Protein 5CY4 (pdb70)

Structure (mmCIF, N/CA/C/O backbone):
data_5CY4
#
_entry.id   5CY4
#
_cell.length_a   92.710
_cell.length_b   102.880
_cell.length_c   184.870
_cell.angle_alpha   90.00
_cell.angle_beta   90.00
_cell.angle_gamma   90.00
#
_symmetry.space_group_name_H-M   'P 21 21 21'
#
loop_
_entity.id
_entity.type
_entity.pdbx_description
1 polymer Oligoribonuclease
2 non-polymer 'CALCIUM ION'
3 non-polymer 1,2-ETHANEDIOL
4 water water
#
loop_
_atom_site.group_PDB
_atom_site.id
_atom_site.type_symbol
_atom_site.label_atom_id
_atom_site.label_alt_id
_atom_site.label_comp_id
_atom_site.label_asym_id
_atom_site.label_entity_id
_atom_site.label_seq_id
_atom_site.pdbx_PDB_ins_code
_atom_site.Cartn_x
_atom_site.Cartn_y
_atom_site.Cartn_z
_atom_site.occupancy
_atom_site.B_iso_or_equiv
_atom_site.auth_seq_id
_atom_site.auth_comp_id
_atom_site.auth_asym_id
_atom_site.auth_atom_id
_atom_site.pdbx_PDB_model_num
ATOM 1 N N . HIS A 1 8 ? 26.153 11.335 -23.774 1.00 95.00 0 HIS A N 1
ATOM 2 C CA . HIS A 1 8 ? 26.209 9.954 -24.241 1.00 96.25 0 HIS A CA 1
ATOM 3 C C . HIS A 1 8 ? 27.247 9.788 -25.347 1.00 100.30 0 HIS A C 1
ATOM 4 O O . HIS A 1 8 ? 27.535 10.731 -26.087 1.00 105.57 0 HIS A O 1
ATOM 6 N N . MET A 1 9 ? 27.806 8.586 -25.452 1.00 98.06 1 MET A N 1
ATOM 7 C CA . MET A 1 9 ? 28.806 8.287 -26.472 1.00 94.29 1 MET A CA 1
ATOM 8 C C . MET A 1 9 ? 28.142 8.056 -27.825 1.00 89.24 1 MET A C 1
ATOM 9 O O . MET A 1 9 ? 26.931 7.840 -27.900 1.00 88.41 1 MET A O 1
ATOM 11 N N . SER A 1 10 ? 28.934 8.105 -28.892 1.00 84.93 2 SER A N 1
ATOM 12 C CA . SER A 1 10 ? 28.403 7.865 -30.230 1.00 77.30 2 SER A CA 1
ATOM 13 C C . SER A 1 10 ? 28.145 6.374 -30.419 1.00 70.31 2 SER A C 1
ATOM 14 O O . SER A 1 10 ? 28.794 5.542 -29.785 1.00 79.14 2 SER A O 1
ATOM 17 N N . SER A 1 11 ? 27.199 6.034 -31.286 1.00 55.94 3 SER A N 1
ATOM 18 C CA . SER A 1 11 ? 26.814 4.638 -31.448 1.00 51.38 3 SER A CA 1
ATOM 19 C C . SER A 1 11 ? 27.830 3.872 -32.291 1.00 46.97 3 SER A C 1
ATOM 20 O O . SER A 1 11 ? 28.471 4.439 -33.180 1.00 40.54 3 SER A O 1
ATOM 23 N N . THR A 1 12 ? 27.974 2.584 -31.980 1.00 42.70 4 THR A N 1
ATOM 24 C CA . THR A 1 12 ? 28.834 1.663 -32.717 1.00 42.94 4 THR A CA 1
ATOM 25 C C . THR A 1 12 ? 28.048 0.425 -33.134 1.00 40.56 4 THR A C 1
ATOM 26 O O . THR A 1 12 ? 26.853 0.310 -32.848 1.00 37.60 4 THR A O 1
ATOM 30 N N . LEU A 1 13 ? 28.742 -0.513 -33.775 1.00 37.38 5 LEU A N 1
ATOM 31 C CA . LEU A 1 13 ? 28.155 -1.787 -34.179 1.00 35.48 5 LEU A CA 1
ATOM 32 C C . LEU A 1 13 ? 27.674 -2.618 -32.982 1.00 36.30 5 LEU A C 1
ATOM 33 O O . LEU A 1 13 ? 26.908 -3.565 -33.152 1.00 39.04 5 LEU A O 1
ATOM 38 N N . ASN A 1 14 ? 28.126 -2.262 -31.781 1.00 38.95 6 ASN A N 1
ATOM 39 C CA . ASN A 1 14 ? 27.795 -3.007 -30.566 1.00 41.99 6 ASN A CA 1
ATOM 40 C C . ASN A 1 14 ? 26.789 -2.271 -29.677 1.00 41.85 6 ASN A C 1
ATOM 41 O O . ASN A 1 14 ? 26.348 -2.808 -28.663 1.00 44.67 6 ASN A O 1
ATOM 46 N N . THR A 1 15 ? 26.441 -1.043 -30.047 1.00 37.08 7 THR A N 1
ATOM 47 C CA . THR A 1 15 ? 25.511 -0.244 -29.250 1.00 38.82 7 THR A CA 1
ATOM 48 C C . THR A 1 15 ? 24.337 0.280 -30.075 1.00 39.62 7 THR A C 1
ATOM 49 O O . THR A 1 15 ? 23.933 1.433 -29.927 1.00 46.26 7 THR A O 1
ATOM 53 N N . ARG A 1 16 ? 23.791 -0.562 -30.943 1.00 34.61 8 ARG A N 1
ATOM 54 C CA . ARG A 1 16 ? 22.646 -0.167 -31.752 1.00 32.45 8 ARG A CA 1
ATOM 55 C C . ARG A 1 16 ? 21.491 -1.149 -31.596 1.00 33.32 8 ARG A C 1
ATOM 56 O O . ARG A 1 16 ? 21.659 -2.246 -31.059 1.00 34.27 8 ARG A O 1
ATOM 64 N N . LEU A 1 17 ? 20.319 -0.744 -32.074 1.00 31.40 9 LEU A N 1
ATOM 65 C CA . LEU A 1 17 ? 19.107 -1.538 -31.926 1.00 31.89 9 LEU A CA 1
ATOM 66 C C . LEU A 1 17 ? 18.506 -1.877 -33.283 1.00 31.47 9 LEU A C 1
ATOM 67 O O . LEU A 1 17 ? 18.395 -1.007 -34.152 1.00 31.15 9 LEU A O 1
ATOM 72 N N . ILE A 1 18 ? 18.124 -3.141 -33.457 1.00 26.46 10 ILE A N 1
ATOM 73 C CA . ILE A 1 18 ? 17.443 -3.587 -34.669 1.00 26.66 10 ILE A CA 1
ATOM 74 C C . ILE A 1 18 ? 15.942 -3.656 -34.423 1.00 27.01 10 ILE A C 1
ATOM 75 O O . ILE A 1 18 ? 15.466 -4.458 -33.615 1.00 24.77 10 ILE A O 1
ATOM 80 N N . TRP A 1 19 ? 15.202 -2.809 -35.123 1.00 24.63 11 TRP A N 1
ATOM 81 C CA . TRP A 1 19 ? 13.751 -2.835 -35.063 1.00 24.19 11 TRP A CA 1
ATOM 82 C C . TRP A 1 19 ? 13.228 -3.613 -36.262 1.00 24.52 11 TRP A C 1
ATOM 83 O O . TRP A 1 19 ? 13.711 -3.440 -37.382 1.00 24.88 11 TRP A O 1
ATOM 94 N N . ILE A 1 20 ? 12.263 -4.493 -36.025 1.00 24.25 12 ILE A N 1
ATOM 95 C CA . ILE A 1 20 ? 11.747 -5.336 -37.095 1.00 23.06 12 ILE A CA 1
ATOM 96 C C . ILE A 1 20 ? 10.237 -5.492 -36.976 1.00 26.49 12 ILE A C 1
ATOM 97 O O . ILE A 1 20 ? 9.683 -5.486 -35.874 1.00 24.04 12 ILE A O 1
ATOM 102 N N . ASP A 1 21 ? 9.573 -5.600 -38.121 1.00 25.81 13 ASP A N 1
ATOM 103 C CA . ASP A 1 21 ? 8.176 -6.008 -38.151 1.00 30.20 13 ASP A CA 1
ATOM 104 C C . ASP A 1 21 ? 7.875 -6.912 -39.342 1.00 28.13 13 ASP A C 1
ATOM 105 O O . ASP A 1 21 ? 8.424 -6.724 -40.428 1.00 24.50 13 ASP A O 1
ATOM 110 N N . LEU A 1 22 ? 6.993 -7.886 -39.126 1.00 25.54 14 LEU A N 1
ATOM 111 C CA . LEU A 1 22 ? 6.527 -8.757 -40.198 1.00 27.55 14 LEU A CA 1
ATOM 112 C C . LEU A 1 22 ? 5.028 -8.604 -40.394 1.00 29.39 14 LEU A C 1
ATOM 113 O O . LEU A 1 22 ? 4.292 -8.354 -39.441 1.00 34.57 14 LEU A O 1
ATOM 118 N N . GLU A 1 23 ? 4.584 -8.759 -41.636 1.00 26.83 15 GLU A N 1
ATOM 119 C CA . GLU A 1 23 ? 3.174 -8.971 -41.923 1.00 26.55 15 GLU A CA 1
ATOM 120 C C . GLU A 1 23 ? 2.988 -10.429 -42.358 1.00 27.43 15 GLU A C 1
ATOM 121 O O . GLU A 1 23 ? 3.787 -10.956 -43.137 1.00 27.56 15 GLU A O 1
ATOM 127 N N . MET A 1 24 ? 1.947 -11.076 -41.837 1.00 29.17 16 MET A N 1
ATOM 128 C CA . MET A 1 24 ? 1.703 -12.493 -42.098 1.00 30.58 16 MET A CA 1
ATOM 129 C C . MET A 1 24 ? 0.334 -12.723 -42.724 1.00 33.26 16 MET A C 1
ATOM 130 O O . MET A 1 24 ? -0.521 -11.843 -42.716 1.00 34.07 16 MET A O 1
ATOM 135 N N . THR A 1 25 ? 0.137 -13.925 -43.256 1.00 27.90 17 THR A N 1
ATOM 136 C CA . THR A 1 25 ? -1.136 -14.331 -43.833 1.00 26.73 17 THR A CA 1
ATOM 137 C C . THR A 1 25 ? -2.178 -14.634 -42.754 1.00 30.81 17 THR A C 1
ATOM 138 O O . THR A 1 25 ? -3.351 -14.858 -43.062 1.00 33.31 17 THR A O 1
ATOM 142 N N . GLY A 1 26 ? -1.741 -14.655 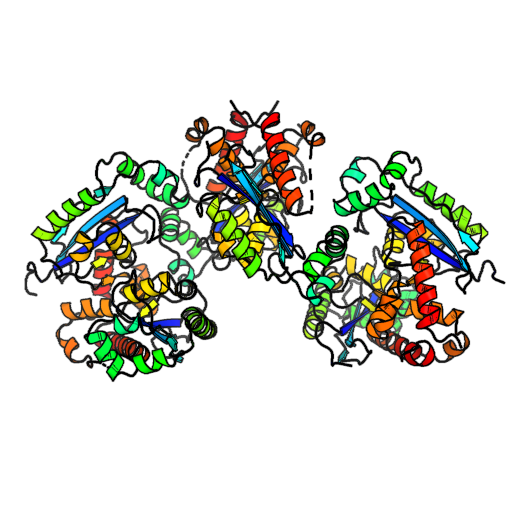-41.497 1.00 27.11 18 GLY A N 1
ATOM 143 C CA . GLY A 1 26 ? -2.623 -14.926 -40.370 1.00 28.06 18 GLY A CA 1
ATOM 144 C C . GLY A 1 26 ? -1.862 -15.049 -39.057 1.00 28.78 18 GLY A C 1
ATOM 145 O O . GLY A 1 26 ? -0.648 -14.844 -39.023 1.00 26.12 18 GLY A O 1
ATOM 146 N N . LEU A 1 27 ? -2.572 -15.417 -37.989 1.00 31.82 19 LEU A N 1
ATOM 147 C CA . LEU A 1 27 ? -2.031 -15.400 -36.627 1.00 35.43 19 LEU A CA 1
ATOM 148 C C . LEU A 1 27 ? -1.443 -16.729 -36.161 1.00 35.15 19 LEU A C 1
ATOM 149 O O . LEU A 1 27 ? -0.856 -16.808 -35.081 1.00 37.00 19 LEU A O 1
ATOM 154 N N . ASP A 1 28 ? -1.615 -17.769 -36.966 1.00 34.32 20 ASP A N 1
ATOM 155 C CA . ASP A 1 28 ? -1.145 -19.105 -36.617 1.00 32.33 20 ASP A CA 1
ATOM 156 C C . ASP A 1 28 ? 0.367 -19.220 -36.837 1.00 33.08 20 ASP A C 1
ATOM 157 O O . ASP A 1 28 ? 0.834 -19.355 -37.970 1.00 29.50 20 ASP A O 1
ATOM 162 N N . THR A 1 29 ? 1.124 -19.186 -35.742 1.00 32.69 21 THR A N 1
ATOM 163 C CA . THR A 1 29 ? 2.583 -19.220 -35.807 1.00 29.87 21 THR A CA 1
ATOM 164 C C . THR A 1 29 ? 3.133 -20.566 -36.297 1.00 31.74 21 THR A C 1
ATOM 165 O O . THR A 1 29 ? 4.309 -20.665 -36.648 1.00 33.03 21 THR A O 1
ATOM 169 N N . ASP A 1 30 ? 2.295 -21.597 -36.321 1.00 28.55 22 ASP A N 1
ATOM 170 C CA . ASP A 1 30 ? 2.730 -22.894 -36.832 1.00 32.21 22 ASP A CA 1
ATOM 171 C C . ASP A 1 30 ? 2.481 -23.065 -38.335 1.00 38.44 22 ASP A C 1
ATOM 172 O O . ASP A 1 30 ? 3.195 -23.817 -38.996 1.00 44.90 22 ASP A O 1
ATOM 177 N N . ASN A 1 31 ? 1.476 -22.381 -38.877 1.00 39.76 23 ASN A N 1
ATOM 178 C CA . ASN A 1 31 ? 1.019 -22.684 -40.236 1.00 37.03 23 ASN A CA 1
ATOM 179 C C . ASN A 1 31 ? 1.038 -21.520 -41.223 1.00 36.33 23 ASN A C 1
ATOM 180 O O . ASN A 1 31 ? 1.096 -21.745 -42.431 1.00 34.95 23 ASN A O 1
ATOM 185 N N . ASP A 1 32 ? 0.989 -20.285 -40.729 1.00 31.26 24 ASP A N 1
ATOM 186 C CA . ASP A 1 32 ? 0.891 -19.134 -41.627 1.00 30.97 24 ASP A CA 1
ATOM 187 C C . ASP A 1 32 ? 2.251 -18.679 -42.169 1.00 32.07 24 ASP A C 1
ATOM 188 O O . ASP A 1 32 ? 3.301 -19.084 -41.671 1.00 32.51 24 ASP A O 1
ATOM 193 N N . GLN A 1 33 ? 2.217 -17.834 -43.198 1.00 28.20 25 GLN A N 1
ATOM 194 C CA . GLN A 1 33 ? 3.423 -17.421 -43.911 1.00 24.33 25 GLN A CA 1
ATOM 195 C C . GLN A 1 33 ? 3.717 -15.937 -43.710 1.00 31.89 25 GLN A C 1
ATOM 196 O O . GLN A 1 33 ? 2.824 -15.161 -43.363 1.00 26.79 25 GLN A O 1
ATOM 202 N N . ILE A 1 34 ? 4.968 -15.549 -43.942 1.00 27.18 26 ILE A N 1
ATOM 203 C CA . ILE A 1 34 ? 5.348 -14.144 -43.959 1.00 28.22 26 ILE A CA 1
ATOM 204 C C . ILE A 1 34 ? 5.112 -13.587 -45.362 1.00 28.64 26 ILE A C 1
ATOM 205 O O . ILE A 1 34 ? 5.483 -14.218 -46.349 1.00 28.21 26 ILE A O 1
ATOM 210 N N . ILE A 1 35 ? 4.487 -12.414 -45.453 1.00 27.58 27 ILE A N 1
ATOM 211 C CA . ILE A 1 35 ? 4.267 -11.778 -46.750 1.00 28.25 27 ILE A CA 1
ATOM 212 C C . ILE A 1 35 ? 4.964 -10.418 -46.850 1.00 29.64 27 ILE A C 1
ATOM 213 O O . ILE A 1 35 ? 5.090 -9.870 -47.944 1.00 32.29 27 ILE A O 1
ATOM 218 N N . GLU A 1 36 ? 5.409 -9.872 -45.719 1.00 27.61 28 GLU A N 1
ATOM 219 C CA . GLU A 1 36 ? 6.144 -8.604 -45.723 1.00 26.89 28 GLU A CA 1
ATOM 220 C C . GLU A 1 36 ? 7.104 -8.501 -44.535 1.00 28.68 28 GLU A C 1
ATOM 221 O O . GLU A 1 36 ? 6.799 -8.960 -43.429 1.00 22.99 28 GLU A O 1
ATOM 227 N N . ILE A 1 37 ? 8.265 -7.895 -44.781 1.00 22.29 29 ILE A N 1
ATOM 228 C CA . ILE A 1 37 ? 9.255 -7.646 -43.741 1.00 21.82 29 ILE A CA 1
ATOM 229 C C . ILE A 1 37 ? 9.870 -6.260 -43.926 1.00 25.25 29 ILE A C 1
ATOM 230 O O . ILE A 1 37 ? 10.092 -5.814 -45.054 1.00 26.55 29 ILE A O 1
ATOM 235 N N . ALA A 1 38 ? 10.139 -5.581 -42.814 1.00 20.50 30 ALA A N 1
ATOM 236 C CA . ALA A 1 38 ? 10.856 -4.315 -42.830 1.00 23.43 30 ALA A CA 1
ATOM 237 C C . ALA A 1 38 ? 11.737 -4.228 -41.588 1.00 24.77 30 ALA A C 1
ATOM 238 O O . ALA A 1 38 ? 11.459 -4.885 -40.585 1.00 27.22 30 ALA A O 1
ATOM 240 N N . THR A 1 39 ? 12.793 -3.419 -41.658 1.00 21.83 31 THR A N 1
ATOM 241 C CA . THR A 1 39 ? 13.676 -3.178 -40.517 1.00 22.91 31 THR A CA 1
ATOM 242 C C . THR A 1 39 ? 14.066 -1.705 -40.417 1.00 25.96 31 THR A C 1
ATOM 243 O O . THR A 1 39 ? 14.052 -0.990 -41.419 1.00 24.91 31 THR A O 1
ATOM 247 N N . ILE A 1 40 ? 14.422 -1.270 -39.208 1.00 23.45 32 ILE A N 1
ATOM 248 C CA . ILE A 1 40 ? 14.981 0.064 -38.966 1.00 23.37 32 ILE A CA 1
ATOM 249 C C . ILE A 1 40 ? 16.098 -0.051 -37.921 1.00 27.46 32 ILE A C 1
ATOM 250 O O . ILE A 1 40 ? 16.003 -0.843 -36.974 1.00 22.72 32 ILE A O 1
ATOM 255 N N . ILE A 1 41 ? 17.165 0.720 -38.112 1.00 28.29 33 ILE A N 1
ATOM 256 C CA . ILE A 1 41 ? 18.266 0.777 -37.160 1.00 22.84 33 ILE A CA 1
ATOM 257 C C . ILE A 1 41 ? 18.191 2.069 -36.341 1.00 27.23 33 ILE A C 1
ATOM 258 O O . ILE A 1 41 ? 18.123 3.160 -36.907 1.00 23.65 33 ILE A O 1
ATOM 263 N N . THR A 1 42 ? 18.186 1.947 -35.016 1.00 26.00 34 THR A N 1
ATOM 264 C CA . THR A 1 42 ? 18.334 3.109 -34.144 1.00 28.41 34 THR A CA 1
ATOM 265 C C . THR A 1 42 ? 19.555 2.939 -33.244 1.00 32.51 34 THR A C 1
ATOM 266 O O . THR A 1 42 ? 20.056 1.829 -33.083 1.00 31.32 34 THR A O 1
ATOM 270 N N . ASP A 1 43 ? 20.035 4.032 -32.655 1.00 24.29 35 ASP A N 1
ATOM 271 C CA . ASP A 1 43 ? 21.009 3.907 -31.575 1.00 26.27 35 ASP A CA 1
ATOM 272 C C . ASP A 1 43 ? 20.252 3.586 -30.291 1.00 26.32 35 ASP A C 1
ATOM 273 O O . ASP A 1 43 ? 19.024 3.466 -30.307 1.00 27.36 35 ASP A O 1
ATOM 278 N N . ASP A 1 44 ? 20.974 3.468 -29.180 1.00 30.01 36 ASP A N 1
ATOM 279 C CA . ASP A 1 44 ? 20.358 3.151 -27.890 1.00 32.78 36 ASP A CA 1
ATOM 280 C C . ASP A 1 44 ? 19.433 4.262 -27.374 1.00 35.69 36 ASP A C 1
ATOM 281 O O . ASP A 1 44 ? 18.741 4.089 -26.365 1.00 33.45 36 ASP A O 1
ATOM 286 N N . HIS A 1 45 ? 19.427 5.403 -28.058 1.00 33.77 37 HIS A N 1
ATOM 287 C CA . HIS A 1 45 ? 18.598 6.528 -27.644 1.00 34.11 37 HIS A CA 1
ATOM 288 C C . HIS A 1 45 ? 17.578 6.904 -28.723 1.00 33.41 37 HIS A C 1
ATOM 289 O O . HIS A 1 45 ? 17.104 8.040 -28.789 1.00 34.20 37 HIS A O 1
ATOM 296 N N . LEU A 1 46 ? 17.257 5.918 -29.557 1.00 27.96 38 LEU A N 1
ATOM 297 C CA . LEU A 1 46 ? 16.135 5.965 -30.496 1.00 29.62 38 LEU A CA 1
ATOM 298 C C . LEU A 1 46 ? 16.335 6.963 -31.643 1.00 33.70 38 LEU A C 1
ATOM 299 O O . LEU A 1 46 ? 15.378 7.320 -32.334 1.00 29.49 38 LEU A O 1
ATOM 304 N N . ASN A 1 47 ? 17.572 7.412 -31.848 1.00 30.63 39 ASN A N 1
ATOM 305 C CA . ASN A 1 47 ? 17.894 8.158 -33.059 1.00 28.84 39 ASN A CA 1
ATOM 306 C C . ASN A 1 47 ? 17.907 7.189 -34.232 1.00 32.07 39 ASN A C 1
ATOM 307 O O . ASN A 1 47 ? 18.672 6.222 -34.234 1.00 29.67 39 ASN A O 1
ATOM 312 N N . VAL A 1 48 ? 17.058 7.442 -35.225 1.00 35.10 40 VAL A N 1
ATOM 313 C CA . VAL A 1 48 ? 16.984 6.582 -36.401 1.00 31.56 40 VAL A CA 1
ATOM 314 C C . VAL A 1 48 ? 18.194 6.795 -37.304 1.00 33.00 40 VAL A C 1
ATOM 315 O O . VAL A 1 48 ? 18.404 7.894 -37.829 1.00 32.33 40 VAL A O 1
ATOM 319 N N . LEU A 1 49 ? 18.973 5.734 -37.504 1.00 26.83 41 LEU A N 1
ATOM 320 C CA . LEU A 1 49 ? 20.216 5.826 -38.268 1.00 26.96 41 LEU A CA 1
ATOM 321 C C . LEU A 1 49 ? 20.015 5.425 -39.726 1.00 28.26 41 LEU A C 1
ATOM 322 O O . LEU A 1 49 ? 20.646 5.981 -40.624 1.00 31.79 41 LEU A O 1
ATOM 327 N N . ALA A 1 50 ? 19.140 4.454 -39.957 1.00 25.33 42 ALA A N 1
ATOM 328 C CA . ALA A 1 50 ? 18.900 3.947 -41.310 1.00 26.07 42 ALA A CA 1
ATOM 329 C C . ALA A 1 50 ? 17.647 3.098 -41.352 1.00 27.26 42 ALA A C 1
ATOM 330 O O . ALA A 1 50 ? 17.392 2.315 -40.441 1.00 31.44 42 ALA A O 1
ATOM 332 N N . GLU A 1 51 ? 16.870 3.253 -42.417 1.00 27.85 43 GLU A N 1
ATOM 333 C CA . GLU A 1 51 ? 15.722 2.395 -42.643 1.00 25.16 43 GLU A CA 1
ATOM 334 C C . GLU A 1 51 ? 16.123 1.293 -43.617 1.00 29.38 43 GLU A C 1
ATOM 335 O O . GLU A 1 51 ? 16.781 1.556 -44.626 1.00 26.05 43 GLU A O 1
ATOM 341 N N . GLY A 1 52 ? 15.739 0.057 -43.304 1.00 30.06 44 GLY A N 1
ATOM 342 C CA . GLY A 1 52 ? 16.100 -1.090 -44.123 1.00 26.10 44 GLY A CA 1
ATOM 343 C C . GLY A 1 52 ? 15.165 -1.343 -45.292 1.00 27.67 44 GLY A C 1
ATOM 344 O O . GLY A 1 52 ? 14.235 -0.578 -45.528 1.00 28.08 44 GLY A O 1
ATOM 345 N N . PRO A 1 53 ? 15.412 -2.427 -46.036 1.00 27.67 45 PRO A N 1
ATOM 346 C CA . PRO A 1 53 ? 14.602 -2.765 -47.210 1.00 29.85 45 PRO A CA 1
ATOM 347 C C . PRO A 1 53 ? 13.193 -3.248 -46.853 1.00 28.84 45 PRO A C 1
ATOM 348 O O . PRO A 1 53 ? 13.019 -4.026 -45.915 1.00 28.22 45 PRO A O 1
ATOM 352 N N . VAL A 1 54 ? 12.199 -2.764 -47.592 1.00 30.44 46 VAL A N 1
ATOM 353 C CA . VAL A 1 54 ? 10.827 -3.241 -47.468 1.00 36.64 46 VAL A CA 1
ATOM 354 C C . VAL A 1 54 ? 10.570 -4.297 -48.529 1.00 32.06 46 VAL A C 1
ATOM 355 O O . VAL A 1 54 ? 10.540 -3.992 -49.721 1.00 31.94 46 VAL A O 1
ATOM 359 N N . LEU A 1 55 ? 10.380 -5.537 -48.102 1.00 30.88 47 LEU A N 1
ATOM 360 C CA . LEU A 1 55 ? 10.278 -6.644 -49.045 1.00 30.05 47 LEU A CA 1
ATOM 361 C C . LEU A 1 55 ? 8.961 -7.393 -48.902 1.00 34.01 47 LEU A C 1
ATOM 362 O O . LEU A 1 55 ? 8.566 -7.762 -47.795 1.00 31.45 47 LEU A O 1
ATOM 367 N N . ALA A 1 56 ? 8.287 -7.609 -50.029 1.00 34.51 48 ALA A N 1
ATOM 368 C CA . ALA A 1 56 ? 7.109 -8.467 -50.073 1.00 31.14 48 ALA A CA 1
ATOM 369 C C . ALA A 1 56 ? 7.520 -9.863 -50.528 1.00 31.56 48 ALA A C 1
ATOM 370 O O . ALA A 1 56 ? 8.256 -10.008 -51.507 1.00 31.36 48 ALA A O 1
ATOM 372 N N . ILE A 1 57 ? 7.043 -10.883 -49.817 1.00 26.86 49 ILE A N 1
ATOM 373 C CA . ILE A 1 57 ? 7.366 -12.270 -50.127 1.00 25.87 49 ILE A CA 1
ATOM 374 C C . ILE A 1 57 ? 6.221 -12.908 -50.908 1.00 31.03 49 ILE A C 1
ATOM 375 O O . ILE A 1 57 ? 5.068 -12.847 -50.485 1.00 33.78 49 ILE A O 1
ATOM 380 N N . HIS A 1 58 ? 6.541 -13.529 -52.041 1.00 26.16 50 HIS A N 1
ATOM 381 C CA . HIS A 1 58 ? 5.524 -14.153 -52.884 1.00 27.45 50 HIS A CA 1
ATOM 382 C C . HIS A 1 58 ? 4.839 -15.342 -52.209 1.00 33.18 50 HIS A C 1
ATOM 383 O O . HIS A 1 58 ? 5.473 -16.127 -51.497 1.00 31.11 50 HIS A O 1
ATOM 390 N N . GLN A 1 59 ? 3.535 -15.459 -52.450 1.00 32.95 51 GLN A N 1
ATOM 391 C CA . GLN A 1 59 ? 2.740 -16.600 -52.005 1.00 33.32 51 GLN A CA 1
ATOM 392 C C . GLN A 1 59 ? 1.769 -16.985 -53.111 1.00 39.66 51 GLN A C 1
ATOM 393 O O . GLN A 1 59 ? 1.213 -16.105 -53.766 1.00 42.00 51 GLN A O 1
ATOM 399 N N . PRO A 1 60 ? 1.559 -18.299 -53.323 1.00 38.80 52 PRO A N 1
ATOM 400 C CA . PRO A 1 60 ? 0.593 -18.762 -54.331 1.00 34.41 52 PRO A CA 1
ATOM 401 C C . PRO A 1 60 ? -0.836 -18.339 -53.986 1.00 42.58 52 PRO A C 1
ATOM 402 O O . PRO A 1 60 ? -1.113 -18.016 -52.828 1.00 33.45 52 PRO A O 1
ATOM 406 N N . ASP A 1 61 ? -1.723 -18.347 -54.977 1.00 29.89 53 ASP A N 1
ATOM 407 C CA . ASP A 1 61 ? -3.094 -17.873 -54.801 1.00 31.83 53 ASP A CA 1
ATOM 408 C C . ASP A 1 61 ? -3.868 -18.682 -53.767 1.00 33.32 53 ASP A C 1
ATOM 409 O O . ASP A 1 61 ? -4.691 -18.126 -53.040 1.00 30.77 53 ASP A O 1
ATOM 414 N N . ARG A 1 62 ? -3.615 -19.990 -53.714 1.00 31.52 54 ARG A N 1
ATOM 415 C CA . ARG A 1 62 ? -4.279 -20.862 -52.746 1.00 30.97 54 ARG A CA 1
ATOM 416 C C . ARG A 1 62 ? -4.067 -20.363 -51.318 1.00 29.49 54 ARG A C 1
ATOM 417 O O . ARG A 1 62 ? -4.994 -20.362 -50.510 1.00 29.92 54 ARG A O 1
ATOM 425 N N . ILE A 1 63 ? -2.845 -19.936 -51.012 1.00 27.74 55 ILE A N 1
ATOM 426 C CA . ILE A 1 63 ? -2.536 -19.443 -49.676 1.00 25.17 55 ILE A CA 1
ATOM 427 C C . ILE A 1 63 ? -3.208 -18.088 -49.440 1.00 28.15 55 ILE A C 1
ATOM 428 O O . ILE A 1 63 ? -3.765 -17.845 -48.372 1.00 29.97 55 ILE A O 1
ATOM 433 N N . LEU A 1 64 ? -3.182 -17.218 -50.446 1.00 31.70 56 LEU A N 1
ATOM 434 C CA . LEU A 1 64 ? -3.810 -15.904 -50.324 1.00 31.01 56 LEU A CA 1
ATOM 435 C C . LEU A 1 64 ? -5.327 -16.030 -50.177 1.00 32.05 56 LEU A C 1
ATOM 436 O O . LEU A 1 64 ? -5.951 -15.280 -49.423 1.00 32.41 56 LEU A O 1
ATOM 441 N N . ASN A 1 65 ? -5.910 -16.989 -50.892 1.00 31.09 57 ASN A N 1
ATOM 442 C CA . ASN A 1 65 ? -7.352 -17.225 -50.856 1.00 32.02 57 ASN A CA 1
ATOM 443 C C . ASN A 1 65 ? -7.816 -17.749 -49.498 1.00 31.41 57 ASN A C 1
ATOM 444 O O . ASN A 1 65 ? -8.956 -17.514 -49.091 1.00 34.59 57 ASN A O 1
ATOM 449 N N . ALA A 1 66 ? -6.931 -18.462 -48.807 1.00 23.60 58 ALA A N 1
ATOM 450 C CA . ALA A 1 66 ? -7.273 -19.093 -47.535 1.00 23.25 58 ALA A CA 1
ATOM 451 C C . ALA A 1 66 ? -7.251 -18.116 -46.353 1.00 23.11 58 ALA A C 1
ATOM 452 O O . ALA A 1 66 ? -7.677 -18.461 -45.249 1.00 30.72 58 ALA A O 1
ATOM 454 N N . MET A 1 67 ? -6.761 -16.902 -46.579 1.00 24.33 59 MET A N 1
ATOM 455 C CA . MET A 1 67 ? -6.690 -15.906 -45.509 1.00 30.72 59 MET A CA 1
ATOM 456 C C . MET A 1 67 ? -8.088 -15.579 -44.990 1.00 28.65 59 MET A C 1
ATOM 457 O O . MET A 1 67 ? -9.051 -15.585 -45.746 1.00 27.25 59 MET A O 1
ATOM 462 N N . ASP A 1 68 ? -8.206 -15.300 -43.698 1.00 28.58 60 ASP A N 1
ATOM 463 C CA . ASP A 1 68 ? -9.511 -14.978 -43.135 1.00 33.08 60 ASP A CA 1
ATOM 464 C C . ASP A 1 68 ? -9.921 -13.553 -43.509 1.00 33.74 60 ASP A C 1
ATOM 465 O O . ASP A 1 68 ? -9.183 -12.844 -44.191 1.00 37.44 60 ASP A O 1
ATOM 470 N N . GLU A 1 69 ? -11.088 -13.135 -43.040 1.00 32.26 61 GLU A N 1
ATOM 471 C CA . GLU A 1 69 ? -11.677 -11.880 -43.482 1.00 34.15 61 GLU A CA 1
ATOM 472 C C . GLU A 1 69 ? -10.847 -10.657 -43.087 1.00 31.84 61 GLU A C 1
ATOM 473 O O . GLU A 1 69 ? -10.646 -9.764 -43.908 1.00 31.26 61 GLU A O 1
ATOM 479 N N . TRP A 1 70 ? -10.355 -10.615 -41.850 1.00 28.11 62 TRP A N 1
ATOM 480 C CA . TRP A 1 70 ? -9.611 -9.441 -41.402 1.00 35.33 62 TRP A CA 1
ATOM 481 C C . TRP A 1 70 ? -8.371 -9.223 -42.265 1.00 37.33 62 TRP A C 1
ATOM 482 O O . TRP A 1 70 ? -8.114 -8.106 -42.709 1.00 34.54 62 TRP A O 1
ATOM 493 N N . ASN A 1 71 ? -7.617 -10.295 -42.507 1.00 25.12 63 ASN A N 1
ATOM 494 C CA . ASN A 1 71 ? -6.388 -10.219 -43.291 1.00 29.85 63 ASN A CA 1
ATOM 495 C C . ASN A 1 71 ? -6.652 -9.851 -44.742 1.00 31.93 63 ASN A C 1
ATOM 496 O O . ASN A 1 71 ? -5.913 -9.065 -45.339 1.00 35.93 63 ASN A O 1
ATOM 501 N N . THR A 1 72 ? -7.702 -10.432 -45.306 1.00 27.83 64 THR A N 1
ATOM 502 C CA . THR A 1 72 ? -8.086 -10.135 -46.679 1.00 32.01 64 THR A CA 1
ATOM 503 C C . THR A 1 72 ? -8.443 -8.650 -46.807 1.00 33.80 64 THR A C 1
ATOM 504 O O . THR A 1 72 ? -7.992 -7.980 -47.737 1.00 34.73 64 THR A O 1
ATOM 508 N N . ARG A 1 73 ? -9.222 -8.140 -45.853 1.00 34.21 65 ARG A N 1
ATOM 509 C CA . ARG A 1 73 ? -9.640 -6.735 -45.851 1.00 35.99 65 ARG A CA 1
ATOM 510 C C . ARG A 1 73 ? -8.455 -5.784 -45.729 1.00 34.83 65 ARG A C 1
ATOM 511 O O . ARG A 1 73 ? -8.338 -4.837 -46.498 1.00 32.55 65 ARG A O 1
ATOM 519 N N . GLN A 1 74 ? -7.577 -6.049 -44.764 1.00 31.44 66 GLN A N 1
ATOM 520 C CA . GLN A 1 74 ? -6.448 -5.173 -44.490 1.00 32.52 66 GLN A CA 1
ATOM 521 C C . GLN A 1 74 ? -5.434 -5.168 -45.637 1.00 31.44 66 GLN A C 1
ATOM 522 O O . GLN A 1 74 ? -5.055 -4.112 -46.133 1.00 33.28 66 GLN A O 1
ATOM 524 N N . HIS A 1 75 ? -5.013 -6.354 -46.062 1.00 29.57 67 HIS A N 1
ATOM 525 C CA . HIS A 1 75 ? -3.936 -6.478 -47.035 1.00 34.25 67 HIS A CA 1
ATOM 526 C C . HIS A 1 75 ? -4.412 -6.177 -48.458 1.00 32.14 67 HIS A C 1
ATOM 527 O O . HIS A 1 75 ? -3.607 -5.879 -49.340 1.00 30.30 67 HIS A O 1
ATOM 534 N N . GLY A 1 76 ? -5.718 -6.255 -48.681 1.00 35.56 68 GLY A N 1
ATOM 535 C CA . GLY A 1 76 ? -6.279 -5.839 -49.951 1.00 34.93 68 GLY A CA 1
ATOM 536 C C . GLY A 1 76 ? -6.221 -4.325 -50.053 1.00 39.80 68 GLY A C 1
ATOM 537 O O . GLY A 1 76 ? -5.649 -3.774 -50.990 1.00 37.17 68 GLY A O 1
ATOM 538 N N . GLN A 1 77 ? -6.800 -3.661 -49.057 1.00 43.70 69 GLN A N 1
ATOM 539 C CA . GLN A 1 77 ? -6.866 -2.204 -49.004 1.00 46.10 69 GLN A CA 1
ATOM 540 C C . GLN A 1 77 ? -5.479 -1.535 -49.032 1.00 43.38 69 GLN A C 1
ATOM 541 O O . GLN A 1 77 ? -5.308 -0.479 -49.638 1.00 42.77 69 GLN A O 1
ATOM 547 N N . SER A 1 78 ? -4.492 -2.156 -48.392 1.00 40.52 70 SER A N 1
ATOM 548 C CA . SER A 1 78 ? -3.159 -1.556 -48.264 1.00 34.45 70 SER A CA 1
ATOM 549 C C . SER A 1 78 ? -2.280 -1.725 -49.505 1.00 36.70 70 SER A C 1
ATOM 550 O O . SER A 1 78 ? -1.216 -1.104 -49.612 1.00 31.83 70 SER A O 1
ATOM 553 N N . GLY A 1 79 ? -2.706 -2.591 -50.419 1.00 37.36 71 GLY A N 1
ATOM 554 C CA . GLY A 1 79 ? -1.931 -2.884 -51.609 1.00 33.85 71 GLY A CA 1
ATOM 555 C C . GLY A 1 79 ? -0.908 -3.997 -51.439 1.00 40.86 71 GLY A C 1
ATOM 556 O O . GLY A 1 79 ? -0.135 -4.273 -52.356 1.00 42.28 71 GLY A O 1
ATOM 557 N N . LEU A 1 80 ? -0.894 -4.646 -50.277 1.00 35.73 72 LEU A N 1
ATOM 558 C CA . LEU A 1 80 ? 0.121 -5.671 -50.015 1.00 33.10 72 LEU A CA 1
ATOM 559 C C . LEU A 1 80 ? -0.139 -6.953 -50.809 1.00 33.79 72 LEU A C 1
ATOM 560 O O . LEU A 1 80 ? 0.796 -7.571 -51.310 1.00 33.31 72 LEU A O 1
ATOM 565 N N . ILE A 1 81 ? -1.404 -7.345 -50.926 1.00 30.94 73 ILE A N 1
ATOM 566 C CA . ILE A 1 81 ? -1.743 -8.577 -51.633 1.00 35.42 73 ILE A CA 1
ATOM 567 C C . ILE A 1 81 ? -1.256 -8.530 -53.081 1.00 35.80 73 ILE A C 1
ATOM 568 O O . ILE A 1 81 ? -0.648 -9.483 -53.565 1.00 40.96 73 ILE A O 1
ATOM 573 N N . GLU A 1 82 ? -1.510 -7.420 -53.765 1.00 35.69 74 GLU A N 1
ATOM 574 C CA . GLU A 1 82 ? -1.066 -7.275 -55.147 1.00 46.01 74 GLU A CA 1
ATOM 575 C C . GLU A 1 82 ? 0.462 -7.266 -55.246 1.00 41.69 74 GLU A C 1
ATOM 576 O O . GLU A 1 82 ? 1.023 -7.830 -56.186 1.00 40.89 74 GLU A O 1
ATOM 582 N N . ARG A 1 83 ? 1.129 -6.639 -54.280 1.00 34.79 75 ARG A N 1
ATOM 583 C CA . ARG A 1 83 ? 2.595 -6.656 -54.236 1.00 37.59 75 ARG A CA 1
ATOM 584 C C . ARG A 1 83 ? 3.104 -8.087 -54.058 1.00 35.88 75 ARG A C 1
ATOM 585 O O . ARG A 1 83 ? 4.106 -8.477 -54.658 1.00 37.20 75 ARG A O 1
ATOM 593 N N . VAL A 1 84 ? 2.396 -8.868 -53.246 1.00 31.90 76 VAL A N 1
ATOM 594 C CA . VAL A 1 84 ? 2.771 -10.256 -52.987 1.00 31.40 76 VAL A CA 1
ATOM 595 C C . VAL A 1 84 ? 2.623 -11.093 -54.256 1.00 33.88 76 VAL A C 1
ATOM 596 O O . VAL A 1 84 ? 3.484 -11.914 -54.574 1.00 36.89 76 VAL A O 1
ATOM 600 N N . ARG A 1 85 ? 1.534 -10.874 -54.983 1.00 36.02 77 ARG A N 1
ATOM 601 C CA . ARG A 1 85 ? 1.287 -11.606 -56.220 1.00 40.21 77 ARG A CA 1
ATOM 602 C C . ARG A 1 85 ? 2.382 -11.340 -57.253 1.00 40.37 77 ARG A C 1
ATOM 603 O O . ARG A 1 85 ? 2.894 -12.273 -57.865 1.00 41.80 77 ARG A O 1
ATOM 611 N N . ARG A 1 86 ? 2.744 -10.070 -57.424 1.00 40.33 78 ARG A N 1
ATOM 612 C CA . ARG A 1 86 ? 3.756 -9.673 -58.404 1.00 47.88 78 ARG A CA 1
ATOM 613 C C . ARG A 1 86 ? 5.179 -10.028 -57.965 1.00 40.61 78 ARG A C 1
ATOM 614 O O . ARG A 1 86 ? 6.072 -10.145 -58.800 1.00 46.77 78 ARG A O 1
ATOM 622 N N . SER A 1 87 ? 5.396 -10.188 -56.662 1.00 43.36 79 SER A N 1
ATOM 623 C CA . SER A 1 87 ? 6.747 -10.408 -56.141 1.00 36.18 79 SER A CA 1
ATOM 624 C C . SER A 1 87 ? 7.355 -11.727 -56.611 1.00 41.95 79 SER A C 1
ATOM 625 O O . SER A 1 87 ? 6.654 -12.726 -56.766 1.00 38.29 79 SER A O 1
ATOM 628 N N . LYS A 1 88 ? 8.667 -11.722 -56.822 1.00 40.08 80 LYS A N 1
ATOM 629 C CA . LYS A 1 88 ? 9.388 -12.932 -57.198 1.00 43.95 80 LYS A CA 1
ATOM 630 C C . LYS A 1 88 ? 10.328 -13.367 -56.078 1.00 42.19 80 LYS A C 1
ATOM 631 O O . LYS A 1 88 ? 11.147 -14.264 -56.258 1.00 51.99 80 LYS A O 1
ATOM 633 N N . LEU A 1 89 ? 10.209 -12.726 -54.922 1.00 34.65 81 LEU A N 1
ATOM 634 C CA . LEU A 1 89 ? 11.085 -13.028 -53.800 1.00 36.55 81 LEU A CA 1
ATOM 635 C C . LEU A 1 89 ? 10.544 -14.180 -52.964 1.00 36.23 81 LEU A C 1
ATOM 636 O O . LEU A 1 89 ? 9.352 -14.246 -52.665 1.00 32.78 81 LEU A O 1
ATOM 641 N N . THR A 1 90 ? 11.436 -15.091 -52.602 1.00 35.08 82 THR A N 1
ATOM 642 C CA . THR A 1 90 ? 11.126 -16.129 -51.638 1.00 33.90 82 THR A CA 1
ATOM 643 C C . THR A 1 90 ? 11.399 -15.586 -50.246 1.00 33.94 82 THR A C 1
ATOM 644 O O . THR A 1 90 ? 11.905 -14.471 -50.101 1.00 31.12 82 THR A O 1
ATOM 648 N N . ALA A 1 91 ? 11.078 -16.372 -49.224 1.00 29.45 83 ALA A N 1
ATOM 649 C CA . ALA A 1 91 ? 11.399 -15.969 -47.862 1.00 29.45 83 ALA A CA 1
ATOM 650 C C . ALA A 1 91 ? 12.921 -15.913 -47.692 1.00 27.94 83 ALA A C 1
ATOM 651 O O . ALA A 1 91 ? 13.439 -15.066 -46.965 1.00 33.44 83 ALA A O 1
ATOM 653 N N . ARG A 1 92 ? 13.629 -16.811 -48.372 1.00 30.04 84 ARG A N 1
ATOM 654 C CA . ARG A 1 92 ? 15.092 -16.847 -48.325 1.00 31.34 84 ARG A CA 1
ATOM 655 C C . ARG A 1 92 ? 15.702 -15.590 -48.953 1.00 29.96 84 ARG A C 1
ATOM 656 O O . ARG A 1 92 ? 16.646 -15.017 -48.415 1.00 32.00 84 ARG A O 1
ATOM 664 N N . ASP A 1 93 ? 15.158 -15.166 -50.089 1.00 28.01 85 ASP A N 1
ATOM 665 C CA . ASP A 1 93 ? 15.608 -13.939 -50.736 1.00 29.93 85 ASP A CA 1
ATOM 666 C C . ASP A 1 93 ? 15.482 -12.756 -49.778 1.00 33.21 85 ASP A C 1
ATOM 667 O O . ASP A 1 93 ? 16.427 -11.989 -49.595 1.00 31.16 85 ASP A O 1
ATOM 672 N N . ALA A 1 94 ? 14.302 -12.624 -49.175 1.00 23.85 86 ALA A N 1
ATOM 673 C CA . ALA A 1 94 ? 14.000 -11.492 -48.308 1.00 29.50 86 ALA A CA 1
ATOM 674 C C . ALA A 1 94 ? 14.885 -11.537 -47.071 1.00 28.39 86 ALA A C 1
ATOM 675 O O . ALA A 1 94 ? 15.336 -10.498 -46.585 1.00 26.27 86 ALA A O 1
ATOM 677 N N . GLU A 1 95 ? 15.123 -12.750 -46.574 1.00 23.49 87 GLU A N 1
ATOM 678 C CA . GLU A 1 95 ? 15.996 -12.973 -45.428 1.00 29.06 87 GLU A CA 1
ATOM 679 C C . GLU A 1 95 ? 17.424 -12.508 -45.732 1.00 30.87 87 GLU A C 1
ATOM 680 O O . GLU A 1 95 ? 18.049 -11.816 -44.926 1.00 30.58 87 GLU A O 1
ATOM 686 N N . LEU A 1 96 ? 17.930 -12.878 -46.904 1.00 32.65 88 LEU A N 1
ATOM 687 C CA . LEU A 1 96 ? 19.293 -12.534 -47.289 1.00 32.17 88 LEU A CA 1
ATOM 688 C C . LEU A 1 96 ? 19.477 -11.030 -47.504 1.00 33.58 88 LEU A C 1
ATOM 689 O O . LEU A 1 96 ? 20.482 -10.465 -47.076 1.00 33.55 88 LEU A O 1
ATOM 694 N N . GLN A 1 97 ? 18.515 -10.378 -48.154 1.00 25.16 89 GLN A N 1
ATOM 695 C CA . GLN A 1 97 ? 18.614 -8.936 -48.367 1.00 32.69 89 GLN A CA 1
ATOM 696 C C . GLN A 1 97 ? 18.594 -8.186 -47.036 1.00 31.27 89 GLN A C 1
ATOM 697 O O . GLN A 1 97 ? 19.299 -7.193 -46.869 1.00 35.12 89 GLN A O 1
ATOM 703 N N . THR A 1 98 ? 17.786 -8.663 -46.092 1.00 25.97 90 THR A N 1
ATOM 704 C CA . THR A 1 98 ? 17.718 -8.042 -44.773 1.00 25.16 90 THR A CA 1
ATOM 705 C C . THR A 1 98 ? 19.044 -8.223 -44.019 1.00 30.82 90 THR A C 1
ATOM 706 O O . THR A 1 98 ? 19.588 -7.263 -43.470 1.00 34.85 90 THR A O 1
ATOM 710 N N . LEU A 1 99 ? 19.557 -9.451 -43.999 1.00 24.61 91 LEU A N 1
ATOM 711 C CA . LEU A 1 99 ? 20.826 -9.739 -43.340 1.00 30.01 91 LEU A CA 1
ATOM 712 C C . LEU A 1 99 ? 21.937 -8.854 -43.904 1.00 34.97 91 LEU A C 1
ATOM 713 O O . LEU A 1 99 ? 22.761 -8.338 -43.151 1.00 36.59 91 LEU A O 1
ATOM 718 N N . GLU A 1 100 ? 21.941 -8.668 -45.222 1.00 34.43 92 GLU A N 1
ATOM 719 C CA . GLU A 1 100 ? 22.940 -7.827 -45.879 1.00 35.20 92 GLU A CA 1
ATOM 720 C C . GLU A 1 100 ? 22.864 -6.387 -45.371 1.00 31.89 92 GLU A C 1
ATOM 721 O O . GLU A 1 100 ? 23.891 -5.756 -45.126 1.00 33.70 92 GLU A O 1
ATOM 727 N N . PHE A 1 101 ? 21.648 -5.873 -45.200 1.00 27.39 93 PHE A N 1
ATOM 728 C CA . PHE A 1 101 ? 21.467 -4.536 -44.641 1.00 31.73 93 PHE A CA 1
ATOM 729 C C . PHE A 1 101 ? 21.950 -4.474 -43.189 1.00 29.97 93 PHE A C 1
ATOM 730 O O . PHE A 1 101 ? 22.697 -3.568 -42.820 1.00 28.72 93 PHE A O 1
ATOM 738 N N . LEU A 1 102 ? 21.529 -5.444 -42.379 1.00 27.14 94 LEU A N 1
ATOM 739 C CA . LEU A 1 102 ? 21.837 -5.450 -40.949 1.00 28.67 94 LEU A CA 1
ATOM 740 C C . LEU A 1 102 ? 23.337 -5.478 -40.643 1.00 33.72 94 LEU A C 1
ATOM 741 O O . LEU A 1 102 ? 23.791 -4.832 -39.700 1.00 36.01 94 LEU A O 1
ATOM 746 N N . LYS A 1 103 ? 24.100 -6.228 -41.435 1.00 35.85 95 LYS A N 1
ATOM 747 C CA . LYS A 1 103 ? 25.518 -6.432 -41.146 1.00 35.83 95 LYS A CA 1
ATOM 748 C C . LYS A 1 103 ? 26.334 -5.156 -41.311 1.00 36.22 95 LYS A C 1
ATOM 749 O O . LYS A 1 103 ? 27.407 -5.033 -40.733 1.00 37.65 95 LYS A O 1
ATOM 755 N N . LYS A 1 104 ? 25.822 -4.205 -42.085 1.00 36.10 96 LYS A N 1
ATOM 756 C CA . LYS A 1 104 ? 26.499 -2.920 -42.240 1.00 40.95 96 LYS A CA 1
ATOM 757 C C . LYS A 1 104 ? 26.317 -2.038 -41.008 1.00 38.21 96 LYS A C 1
ATOM 758 O O . LYS A 1 104 ? 27.089 -1.105 -40.789 1.00 39.50 96 LYS A O 1
ATOM 764 N N . TRP A 1 105 ? 25.297 -2.330 -40.206 1.00 31.86 97 TRP A N 1
ATOM 765 C CA . TRP A 1 105 ? 24.921 -1.432 -39.120 1.00 32.00 97 TRP A CA 1
ATOM 766 C C . TRP A 1 105 ? 25.108 -2.006 -37.716 1.00 35.00 97 TRP A C 1
ATOM 767 O O . TRP A 1 105 ? 25.420 -1.264 -36.784 1.00 37.08 97 TRP A O 1
ATOM 778 N N . VAL A 1 106 ? 24.911 -3.314 -37.558 1.00 33.57 98 VAL A N 1
ATOM 779 C CA . VAL A 1 106 ? 24.903 -3.939 -36.233 1.00 32.34 98 VAL A CA 1
ATOM 780 C C . VAL A 1 106 ? 25.611 -5.297 -36.240 1.00 30.29 98 VAL A C 1
ATOM 781 O O . VAL A 1 106 ? 25.360 -6.124 -37.110 1.00 36.74 98 VAL A O 1
ATOM 785 N N . ASN A 1 107 ? 26.470 -5.539 -35.254 1.00 28.95 99 ASN A N 1
ATOM 786 C CA . ASN A 1 107 ? 27.118 -6.845 -35.114 1.00 37.19 99 ASN A CA 1
ATOM 787 C C . ASN A 1 107 ? 26.108 -7.932 -34.728 1.00 37.98 99 ASN A C 1
ATOM 788 O O . ASN A 1 107 ? 25.068 -7.635 -34.136 1.00 35.31 99 ASN A O 1
ATOM 793 N N . PRO A 1 108 ? 26.409 -9.196 -35.069 1.00 38.50 100 PRO A N 1
ATOM 794 C CA . PRO A 1 108 ? 25.513 -10.311 -34.724 1.00 37.03 100 PRO A CA 1
ATOM 795 C C . PRO A 1 108 ? 25.305 -10.508 -33.218 1.00 37.18 100 PRO A C 1
ATOM 796 O O . PRO A 1 108 ? 26.254 -10.384 -32.436 1.00 37.62 100 PRO A O 1
ATOM 800 N N . LYS A 1 109 ? 24.061 -10.809 -32.842 1.00 33.63 101 LYS A N 1
ATOM 801 C CA . LYS A 1 109 ? 23.673 -11.170 -31.476 1.00 36.77 101 LYS A CA 1
ATOM 802 C C . LYS A 1 109 ? 23.904 -10.048 -30.466 1.00 37.74 101 LYS A C 1
ATOM 803 O O . LYS A 1 109 ? 24.052 -10.296 -29.273 1.00 39.57 101 LYS A O 1
ATOM 809 N N . VAL A 1 110 ? 23.905 -8.814 -30.953 1.00 38.26 102 VAL A N 1
ATOM 810 C CA . VAL A 1 110 ? 24.112 -7.647 -30.110 1.00 37.54 102 VAL A CA 1
ATOM 811 C C . VAL A 1 110 ? 22.777 -7.049 -29.680 1.00 35.92 102 VAL A C 1
ATOM 812 O O . VAL A 1 110 ? 22.565 -6.739 -28.511 1.00 35.80 102 VAL A O 1
ATOM 816 N N . SER A 1 111 ? 21.875 -6.899 -30.640 1.00 31.23 103 SER A N 1
ATOM 817 C CA . SER A 1 111 ? 20.617 -6.211 -30.404 1.00 27.86 103 SER A CA 1
ATOM 818 C C . SER A 1 111 ? 19.498 -7.169 -30.019 1.00 30.68 103 SER A C 1
ATOM 819 O O . SER A 1 111 ? 19.332 -8.216 -30.638 1.00 33.29 103 SER A O 1
ATOM 822 N N . PRO A 1 112 ? 18.726 -6.807 -28.988 1.00 29.87 104 PRO A N 1
ATOM 823 C CA . PRO A 1 112 ? 17.461 -7.505 -28.751 1.00 29.18 104 PRO A CA 1
ATOM 824 C C . PRO A 1 112 ? 16.519 -7.261 -29.919 1.00 28.96 104 PRO A C 1
ATOM 825 O O . PRO A 1 112 ? 16.739 -6.320 -30.687 1.00 25.00 104 PRO A O 1
ATOM 829 N N . MET A 1 113 ? 15.490 -8.088 -30.059 1.00 24.72 105 MET A N 1
ATOM 830 C CA . MET A 1 113 ? 14.535 -7.895 -31.136 1.00 19.55 105 MET A CA 1
ATOM 831 C C . MET A 1 113 ? 13.531 -6.816 -30.712 1.00 19.41 105 MET A C 1
ATOM 832 O O . MET A 1 113 ? 12.797 -6.992 -29.743 1.00 23.04 105 MET A O 1
ATOM 837 N N . CYS A 1 114 ? 13.504 -5.697 -31.434 1.00 21.51 106 CYS A N 1
ATOM 838 C CA . CYS A 1 114 ? 12.712 -4.534 -31.018 1.00 26.28 106 CYS A CA 1
ATOM 839 C C . CYS A 1 114 ? 11.466 -4.287 -31.870 1.00 27.61 106 CYS A C 1
ATOM 840 O O . CYS A 1 114 ? 11.500 -4.392 -33.097 1.00 27.47 106 CYS A O 1
ATOM 843 N N . GLY A 1 115 ? 10.368 -3.935 -31.209 1.00 25.66 107 GLY A N 1
ATOM 844 C CA . GLY A 1 115 ? 9.147 -3.585 -31.907 1.00 21.69 107 GLY A CA 1
ATOM 845 C C . GLY A 1 115 ? 7.913 -3.782 -31.052 1.00 26.73 107 GLY A C 1
ATOM 846 O O . GLY A 1 115 ? 7.978 -3.707 -29.826 1.00 28.39 107 GLY A O 1
ATOM 847 N N . ASN A 1 116 ? 6.782 -4.024 -31.706 1.00 27.89 108 ASN A N 1
ATOM 848 C CA . ASN A 1 116 ? 5.537 -4.344 -31.015 1.00 27.75 108 ASN A CA 1
ATOM 849 C C . ASN A 1 116 ? 5.179 -5.809 -31.262 1.00 27.74 108 ASN A C 1
ATOM 850 O O . ASN A 1 116 ? 5.441 -6.336 -32.342 1.00 26.48 108 ASN A O 1
ATOM 855 N N . SER A 1 117 ? 4.591 -6.452 -30.253 1.00 28.77 109 SER A N 1
ATOM 856 C CA . SER A 1 117 ? 4.248 -7.872 -30.304 1.00 33.81 109 SER A CA 1
ATOM 857 C C . SER A 1 117 ? 5.395 -8.696 -30.870 1.00 30.22 109 SER A C 1
ATOM 858 O O . SER A 1 117 ? 5.228 -9.417 -31.850 1.00 32.32 109 SER A O 1
ATOM 861 N N . ILE A 1 118 ? 6.562 -8.578 -30.247 1.00 29.67 110 ILE A N 1
ATOM 862 C CA . ILE A 1 118 ? 7.791 -9.107 -30.819 1.00 28.02 110 ILE A CA 1
ATOM 863 C C . ILE A 1 118 ? 7.853 -10.638 -30.774 1.00 26.31 110 ILE A C 1
ATOM 864 O O . ILE A 1 118 ? 8.405 -11.264 -31.685 1.00 25.75 110 ILE A O 1
ATOM 869 N N . CYS A 1 119 ? 7.275 -11.234 -29.733 1.00 25.00 111 CYS A N 1
ATOM 870 C CA . CYS A 1 119 ? 7.261 -12.687 -29.578 1.00 25.68 111 CYS A CA 1
ATOM 871 C C . CYS A 1 119 ? 6.647 -13.354 -30.811 1.00 26.64 111 CYS A C 1
ATOM 872 O O . CYS A 1 119 ? 7.169 -14.345 -31.313 1.00 29.27 111 CYS A O 1
ATOM 875 N N . GLN A 1 120 ? 5.546 -12.787 -31.293 1.00 26.70 112 GLN A N 1
ATOM 876 C CA . GLN A 1 120 ? 4.900 -13.240 -32.522 1.00 30.10 112 GLN A CA 1
ATOM 877 C C . GLN A 1 120 ? 5.868 -13.220 -33.715 1.00 29.15 112 GLN A C 1
ATOM 878 O O . GLN A 1 120 ? 5.981 -14.204 -34.449 1.00 27.66 112 GLN A O 1
ATOM 884 N N . ASP A 1 121 ? 6.564 -12.099 -33.901 1.00 26.28 113 ASP A N 1
ATOM 885 C CA . ASP A 1 121 ? 7.511 -11.953 -35.006 1.00 23.77 113 ASP A CA 1
ATOM 886 C C . ASP A 1 121 ? 8.638 -12.970 -34.900 1.00 25.90 113 ASP A C 1
ATOM 887 O O . ASP A 1 121 ? 8.993 -13.625 -35.885 1.00 27.16 113 ASP A O 1
ATOM 892 N N . ARG A 1 122 ? 9.196 -13.101 -33.700 1.00 21.06 114 ARG A N 1
ATOM 893 C CA . ARG A 1 122 ? 10.306 -14.012 -33.480 1.00 25.48 114 ARG A CA 1
ATOM 894 C C . ARG A 1 122 ? 9.906 -15.444 -33.823 1.00 26.26 114 ARG A C 1
ATOM 895 O O . ARG A 1 122 ? 10.695 -16.192 -34.404 1.00 26.86 114 ARG A O 1
ATOM 903 N N . ARG A 1 123 ? 8.683 -15.825 -33.461 1.00 22.84 115 ARG A N 1
ATOM 904 C CA . ARG A 1 123 ? 8.225 -17.192 -33.694 1.00 23.48 115 ARG A CA 1
ATOM 905 C C . ARG A 1 123 ? 8.107 -17.506 -35.192 1.00 24.42 115 ARG A C 1
ATOM 906 O O . ARG A 1 123 ? 8.496 -18.584 -35.629 1.00 25.42 115 ARG A O 1
ATOM 914 N N . PHE A 1 124 ? 7.574 -16.571 -35.974 1.00 23.39 116 PHE A N 1
ATOM 915 C CA . PHE A 1 124 ? 7.529 -16.738 -37.424 1.00 25.27 116 PHE A CA 1
ATOM 916 C C . PHE A 1 124 ? 8.939 -16.781 -38.011 1.00 29.32 116 PHE A C 1
ATOM 917 O O . PHE A 1 124 ? 9.235 -17.601 -38.893 1.00 26.87 116 PHE A O 1
ATOM 925 N N . LEU A 1 125 ? 9.805 -15.898 -37.521 1.00 24.72 117 LEU A N 1
ATOM 926 C CA . LEU A 1 125 ? 11.181 -15.852 -37.992 1.00 26.73 117 LEU A CA 1
ATOM 927 C C . LEU A 1 125 ? 11.905 -17.158 -37.671 1.00 25.20 117 LEU A C 1
ATOM 928 O O . LEU A 1 125 ? 12.669 -17.657 -38.488 1.00 25.13 117 LEU A O 1
ATOM 933 N N . HIS A 1 126 ? 11.661 -17.716 -36.490 1.00 24.07 118 HIS A N 1
ATOM 934 C CA . HIS A 1 126 ? 12.313 -18.967 -36.119 1.00 25.85 118 HIS A CA 1
ATOM 935 C C . HIS A 1 126 ? 11.985 -20.071 -37.124 1.00 28.02 118 HIS A C 1
ATOM 936 O O . HIS A 1 126 ? 12.852 -20.865 -37.484 1.00 33.02 118 HIS A O 1
ATOM 943 N N . ARG A 1 127 ? 10.743 -20.102 -37.594 1.00 24.75 119 ARG A N 1
ATOM 944 C CA . ARG A 1 127 ? 10.313 -21.178 -38.483 1.00 28.94 119 ARG A CA 1
ATOM 945 C C . ARG A 1 127 ? 10.690 -20.914 -39.946 1.00 30.97 119 ARG A C 1
ATOM 946 O O . ARG A 1 127 ? 11.076 -21.838 -40.660 1.00 33.54 119 ARG A O 1
ATOM 954 N N . LEU A 1 128 ? 10.605 -19.657 -40.378 1.00 27.46 120 LEU A N 1
ATOM 955 C CA . LEU A 1 128 ? 10.706 -19.329 -41.797 1.00 25.82 120 LEU A CA 1
ATOM 956 C C . LEU A 1 128 ? 11.990 -18.586 -42.174 1.00 29.22 120 LEU A C 1
ATOM 957 O O . LEU A 1 128 ? 12.421 -18.645 -43.327 1.00 29.14 120 LEU A O 1
ATOM 962 N N . MET A 1 129 ? 12.591 -17.875 -41.222 1.00 24.60 121 MET A N 1
ATOM 963 C CA . MET A 1 129 ? 13.873 -17.210 -41.468 1.00 27.78 121 MET A CA 1
ATOM 964 C C . MET A 1 129 ? 14.827 -17.379 -40.278 1.00 28.28 121 MET A C 1
ATOM 965 O O . MET A 1 129 ? 15.214 -16.391 -39.645 1.00 30.18 121 MET A O 1
ATOM 970 N N . PRO A 1 130 ? 15.203 -18.633 -39.961 1.00 26.62 122 PRO A N 1
ATOM 971 C CA . PRO A 1 130 ? 15.994 -18.892 -38.746 1.00 24.81 122 PRO A CA 1
ATOM 972 C C . PRO A 1 130 ? 17.370 -18.219 -38.705 1.00 30.51 122 PRO A C 1
ATOM 973 O O . PRO A 1 130 ? 17.831 -17.882 -37.616 1.00 30.36 122 PRO A O 1
ATOM 977 N N . GLU A 1 131 ? 18.020 -18.039 -39.851 1.00 33.04 123 GLU A N 1
ATOM 978 C CA . GLU A 1 131 ? 19.324 -17.373 -39.871 1.00 35.72 123 GLU A CA 1
ATOM 979 C C . GLU A 1 131 ? 19.196 -15.905 -39.438 1.00 34.41 123 GLU A C 1
ATOM 980 O O . GLU A 1 131 ? 20.045 -15.381 -38.712 1.00 32.74 123 GLU A O 1
ATOM 986 N N . LEU A 1 132 ? 18.131 -15.249 -39.885 1.00 31.64 124 LEU A N 1
ATOM 987 C CA . LEU A 1 132 ? 17.848 -13.882 -39.462 1.00 30.47 124 LEU A CA 1
ATOM 988 C C . LEU A 1 132 ? 17.467 -13.841 -37.981 1.00 31.44 124 LEU A C 1
ATOM 989 O O . LEU A 1 132 ? 17.893 -12.949 -37.253 1.00 29.88 124 LEU A O 1
ATOM 994 N N . GLU A 1 133 ? 16.660 -14.809 -37.548 1.00 27.82 125 GLU A N 1
ATOM 995 C CA . GLU A 1 133 ? 16.262 -14.909 -36.147 1.00 29.72 125 GLU A CA 1
ATOM 996 C C . GLU A 1 133 ? 17.492 -15.016 -35.247 1.00 33.67 125 GLU A C 1
ATOM 997 O O . GLU A 1 133 ? 17.538 -14.432 -34.161 1.00 30.76 125 GLU A O 1
ATOM 1003 N N . GLN A 1 134 ? 18.494 -15.751 -35.718 1.00 28.09 126 GLN A N 1
ATOM 1004 C CA . GLN A 1 134 ? 19.696 -16.000 -34.934 1.00 31.86 126 GLN A CA 1
ATOM 1005 C C . GLN A 1 134 ? 20.640 -14.796 -34.921 1.00 31.03 126 GLN A C 1
ATOM 1006 O O . GLN A 1 134 ? 21.569 -14.747 -34.122 1.00 34.74 126 GLN A O 1
ATOM 1012 N N . TYR A 1 135 ? 20.392 -13.822 -35.791 1.00 28.73 127 TYR A N 1
ATOM 1013 C CA . TYR A 1 135 ? 21.223 -12.624 -35.832 1.00 33.87 127 TYR A CA 1
ATOM 1014 C C . TYR A 1 135 ? 20.945 -11.713 -34.637 1.00 35.35 127 TYR A C 1
ATOM 1015 O O . TYR A 1 135 ? 21.812 -10.944 -34.212 1.00 33.26 127 TYR A O 1
ATOM 1024 N N . PHE A 1 136 ? 19.728 -11.801 -34.109 1.00 28.21 128 PHE A N 1
ATOM 1025 C CA . PHE A 1 136 ? 19.358 -11.067 -32.904 1.00 31.22 128 PHE A CA 1
ATOM 1026 C C . PHE A 1 136 ? 19.933 -11.717 -31.650 1.00 29.05 128 PHE A C 1
ATOM 1027 O O . PHE A 1 136 ? 20.149 -12.927 -31.606 1.00 24.57 128 PHE A O 1
ATOM 1035 N N . HIS A 1 137 ? 20.162 -10.907 -30.624 1.00 28.68 129 HIS A N 1
ATOM 1036 C CA . HIS A 1 137 ? 20.334 -11.428 -29.271 1.00 30.53 129 HIS A CA 1
ATOM 1037 C C . HIS A 1 137 ? 19.039 -12.153 -28.890 1.00 26.71 129 HIS A C 1
ATOM 1038 O O . HIS A 1 137 ? 17.989 -11.871 -29.460 1.00 28.80 129 HIS A O 1
ATOM 1045 N N . TYR A 1 138 ? 19.089 -13.079 -27.938 1.00 29.84 130 TYR A N 1
ATOM 1046 C CA . TYR A 1 138 ? 17.893 -13.870 -27.650 1.00 31.91 130 TYR A CA 1
ATOM 1047 C C . TYR A 1 138 ? 16.801 -13.061 -26.928 1.00 28.36 130 TYR A C 1
ATOM 1048 O O . TYR A 1 138 ? 15.644 -13.466 -26.908 1.00 32.35 130 TYR A O 1
ATOM 1057 N N . ARG A 1 139 ? 17.162 -11.917 -26.356 1.00 29.40 131 ARG A N 1
ATOM 1058 C CA . ARG A 1 139 ? 16.197 -11.088 -25.631 1.00 35.74 131 ARG A CA 1
ATOM 1059 C C . ARG A 1 139 ? 15.309 -10.248 -26.555 1.00 30.03 131 ARG A C 1
ATOM 1060 O O . ARG A 1 139 ? 15.639 -10.014 -27.722 1.00 24.31 131 ARG A O 1
ATOM 1068 N N . ASN A 1 140 ? 14.172 -9.813 -26.023 1.00 28.06 132 ASN A N 1
ATOM 1069 C CA . ASN A 1 140 ? 13.241 -8.967 -26.765 1.00 30.11 132 ASN A CA 1
ATOM 1070 C C . ASN A 1 140 ? 13.093 -7.599 -26.106 1.00 29.50 132 ASN A C 1
ATOM 1071 O O . ASN A 1 140 ? 13.207 -7.471 -24.892 1.00 31.03 132 ASN A O 1
ATOM 1076 N N . LEU A 1 141 ? 12.833 -6.582 -26.918 1.00 28.46 133 LEU A N 1
ATOM 1077 C CA . LEU A 1 141 ? 12.414 -5.285 -26.413 1.00 24.67 133 LEU A CA 1
ATOM 1078 C C . LEU A 1 141 ? 11.055 -4.987 -27.050 1.00 28.91 133 LEU A C 1
ATOM 1079 O O . LEU A 1 141 ? 10.970 -4.453 -28.166 1.00 26.09 133 LEU A O 1
ATOM 1084 N N . ASP A 1 142 ? 9.997 -5.355 -26.334 1.00 28.33 134 ASP A N 1
ATOM 1085 C CA . ASP A 1 142 ? 8.634 -5.270 -26.846 1.00 25.29 134 ASP A CA 1
ATOM 1086 C C . ASP A 1 142 ? 7.941 -4.052 -26.261 1.00 26.06 134 ASP A C 1
ATOM 1087 O O . ASP A 1 142 ? 7.600 -4.035 -25.079 1.00 24.01 134 ASP A O 1
ATOM 1092 N N . VAL A 1 143 ? 7.716 -3.044 -27.097 1.00 24.16 135 VAL A N 1
ATOM 1093 C CA . VAL A 1 143 ? 7.086 -1.810 -26.651 1.00 24.53 135 VAL A CA 1
ATOM 1094 C C . VAL A 1 143 ? 5.693 -2.083 -26.059 1.00 29.88 135 VAL A C 1
ATOM 1095 O O . VAL A 1 143 ? 5.214 -1.327 -25.213 1.00 27.73 135 VAL A O 1
ATOM 1099 N N . SER A 1 144 ? 5.060 -3.180 -26.466 1.00 21.20 136 SER A N 1
ATOM 1100 C CA . SER A 1 144 ? 3.713 -3.470 -25.988 1.00 29.55 136 SER A CA 1
ATOM 1101 C C . SER A 1 144 ? 3.712 -3.844 -24.501 1.00 26.65 136 SER A C 1
ATOM 1102 O O . SER A 1 144 ? 2.676 -3.763 -23.839 1.00 28.48 136 SER A O 1
ATOM 1105 N N . THR A 1 145 ? 4.868 -4.229 -23.967 1.00 24.18 137 THR A N 1
ATOM 1106 C CA . THR A 1 145 ? 4.988 -4.445 -22.522 1.00 27.94 137 THR A CA 1
ATOM 1107 C C . THR A 1 145 ? 4.833 -3.116 -21.778 1.00 29.21 137 THR A C 1
ATOM 1108 O O . THR A 1 145 ? 4.133 -3.031 -20.765 1.00 25.83 137 THR A O 1
ATOM 1112 N N . VAL A 1 146 ? 5.480 -2.080 -22.301 1.00 26.28 138 VAL A N 1
ATOM 1113 C CA . VAL A 1 146 ? 5.404 -0.748 -21.720 1.00 28.01 138 VAL A CA 1
ATOM 1114 C C . VAL A 1 146 ? 3.969 -0.230 -21.818 1.00 31.07 138 VAL A C 1
ATOM 1115 O O . VAL A 1 146 ? 3.463 0.408 -20.893 1.00 32.38 138 VAL A O 1
ATOM 1119 N N . LYS A 1 147 ? 3.307 -0.526 -22.935 1.00 31.66 139 LYS A N 1
ATOM 1120 C CA . LYS A 1 147 ? 1.918 -0.116 -23.121 1.00 31.74 139 LYS A CA 1
ATOM 1121 C C . LYS A 1 147 ? 0.999 -0.770 -22.083 1.00 32.94 139 LYS A C 1
ATOM 1122 O O . LYS A 1 147 ? 0.084 -0.125 -21.563 1.00 28.43 139 LYS A O 1
ATOM 1128 N N . GLU A 1 148 ? 1.245 -2.043 -21.781 1.00 29.21 140 GLU A N 1
ATOM 1129 C CA . GLU A 1 148 ? 0.438 -2.749 -20.789 1.00 32.09 140 GLU A CA 1
ATOM 1130 C C . GLU A 1 148 ? 0.585 -2.092 -19.422 1.00 35.79 140 GLU A C 1
ATOM 1131 O O . GLU A 1 148 ? -0.387 -1.941 -18.685 1.00 37.41 140 GLU A O 1
ATOM 1137 N N . LEU A 1 149 ? 1.807 -1.689 -19.098 1.00 33.20 141 LEU A N 1
ATOM 1138 C CA . LEU A 1 149 ? 2.066 -1.010 -17.835 1.00 32.04 141 LEU A CA 1
ATOM 1139 C C . LEU A 1 149 ? 1.424 0.374 -17.811 1.00 31.82 141 LEU A C 1
ATOM 1140 O O . LEU A 1 149 ? 0.888 0.802 -16.788 1.00 36.59 141 LEU A O 1
ATOM 1145 N N . SER A 1 150 ? 1.478 1.067 -18.944 1.00 35.03 142 SER A N 1
ATOM 1146 C CA . SER A 1 150 ? 0.969 2.427 -19.034 1.00 38.77 142 SER A CA 1
ATOM 1147 C C . SER A 1 150 ? -0.552 2.449 -18.927 1.00 40.10 142 SER A C 1
ATOM 1148 O O . SER A 1 150 ? -1.125 3.363 -18.332 1.00 38.68 142 SER A O 1
ATOM 1151 N N . LYS A 1 151 ? -1.196 1.435 -19.501 1.00 37.77 143 LYS A N 1
ATOM 1152 C CA . LYS A 1 151 ? -2.647 1.294 -19.417 1.00 42.77 143 LYS A CA 1
ATOM 1153 C C . LYS A 1 151 ? -3.123 1.204 -17.967 1.00 40.58 143 LYS A C 1
ATOM 1154 O O . LYS A 1 151 ? -4.210 1.672 -17.628 1.00 37.95 143 LYS A O 1
ATOM 1160 N N . ARG A 1 152 ? -2.303 0.596 -17.116 1.00 38.76 144 ARG A N 1
ATOM 1161 C CA . ARG A 1 152 ? -2.695 0.351 -15.733 1.00 39.70 144 ARG A CA 1
ATOM 1162 C C . ARG A 1 152 ? -2.199 1.414 -14.749 1.00 40.14 144 ARG A C 1
ATOM 1163 O O . ARG A 1 152 ? -2.818 1.630 -13.709 1.00 43.80 144 ARG A O 1
ATOM 1171 N N . TRP A 1 153 ? -1.088 2.073 -15.062 1.00 37.60 145 TRP A N 1
ATOM 1172 C CA . TRP A 1 153 ? -0.499 3.014 -14.109 1.00 40.87 145 TRP A CA 1
ATOM 1173 C C . TRP A 1 153 ? -0.669 4.472 -14.534 1.00 44.04 145 TRP A C 1
ATOM 1174 O O . TRP A 1 153 ? -0.752 5.360 -13.687 1.00 47.65 145 TRP A O 1
ATOM 1185 N N . ARG A 1 154 ? -0.710 4.718 -15.839 1.00 40.99 146 ARG A N 1
ATOM 1186 C CA . ARG A 1 154 ? -0.902 6.075 -16.349 1.00 38.71 146 ARG A CA 1
ATOM 1187 C C . ARG A 1 154 ? -1.956 6.124 -17.453 1.00 41.30 146 ARG A C 1
ATOM 1188 O O . ARG A 1 154 ? -1.652 6.510 -18.581 1.00 46.62 146 ARG A O 1
ATOM 1196 N N . PRO A 1 155 ? -3.203 5.748 -17.129 1.00 44.65 147 PRO A N 1
ATOM 1197 C CA . PRO A 1 155 ? -4.265 5.667 -18.140 1.00 46.31 147 PRO A CA 1
ATOM 1198 C C . PRO A 1 155 ? -4.529 6.995 -18.850 1.00 50.50 147 PRO A C 1
ATOM 1199 O O . PRO A 1 155 ? -4.990 6.986 -19.992 1.00 53.01 147 PRO A O 1
ATOM 1203 N N . GLU A 1 156 ? -4.245 8.111 -18.181 1.00 46.45 148 GLU A N 1
ATOM 1204 C CA . GLU A 1 156 ? -4.569 9.429 -18.727 1.00 49.53 148 GLU A CA 1
ATOM 1205 C C . GLU A 1 156 ? -3.648 9.868 -19.871 1.00 48.28 148 GLU A C 1
ATOM 12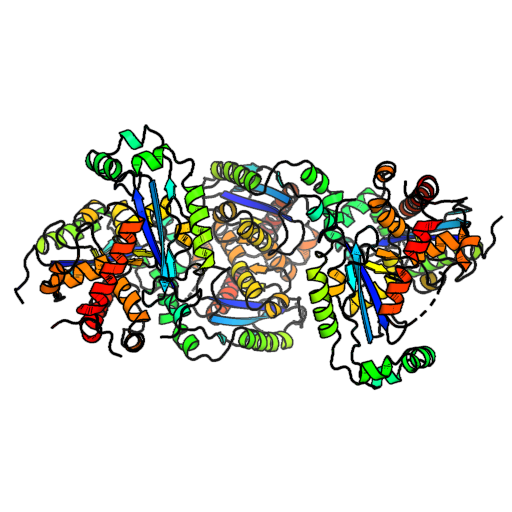06 O O . GLU A 1 156 ? -3.929 10.862 -20.535 1.00 48.27 148 GLU A O 1
ATOM 1212 N N . ILE A 1 157 ? -2.557 9.143 -20.111 1.00 45.73 149 ILE A N 1
ATOM 1213 C CA . ILE A 1 157 ? -1.637 9.537 -21.177 1.00 46.14 149 ILE A CA 1
ATOM 1214 C C . ILE A 1 157 ? -1.878 8.747 -22.463 1.00 45.21 149 ILE A C 1
ATOM 1215 O O . ILE A 1 157 ? -1.315 9.075 -23.505 1.00 47.72 149 ILE A O 1
ATOM 1220 N N . MET A 1 158 ? -2.720 7.721 -22.396 1.00 45.02 150 MET A N 1
ATOM 1221 C CA . MET A 1 158 ? -2.912 6.824 -23.537 1.00 46.24 150 MET A CA 1
ATOM 1222 C C . MET A 1 158 ? -3.568 7.505 -24.742 1.00 48.12 150 MET A C 1
ATOM 1223 O O . MET A 1 158 ? -3.349 7.096 -25.885 1.00 47.87 150 MET A O 1
ATOM 1228 N N . SER A 1 159 ? -4.359 8.544 -24.485 1.00 47.62 151 SER A N 1
ATOM 1229 C CA . SER A 1 159 ? -5.059 9.262 -25.548 1.00 55.51 151 SER A CA 1
ATOM 1230 C C . SER A 1 159 ? -4.105 10.037 -26.458 1.00 57.54 151 SER A C 1
ATOM 1231 O O . SER A 1 159 ? -4.459 10.376 -27.587 1.00 60.53 151 SER A O 1
ATOM 1234 N N . GLY A 1 160 ? -2.900 10.312 -25.969 1.00 56.90 152 GLY A N 1
ATOM 1235 C CA . GLY A 1 160 ? -1.918 11.062 -26.733 1.00 57.26 152 GLY A CA 1
ATOM 1236 C C . GLY A 1 160 ? -1.241 10.271 -27.840 1.00 57.79 152 GLY A C 1
ATOM 1237 O O . GLY A 1 160 ? -0.526 10.832 -28.669 1.00 58.22 152 GLY A O 1
ATOM 1238 N N . LEU A 1 161 ? -1.462 8.962 -27.856 1.00 57.99 153 LEU A N 1
ATOM 1239 C CA . LEU A 1 161 ? -0.882 8.115 -28.889 1.00 63.09 153 LEU A CA 1
ATOM 1240 C C . LEU A 1 161 ? -1.610 8.298 -30.216 1.00 73.84 153 LEU A C 1
ATOM 1241 O O . LEU A 1 161 ? -2.830 8.155 -30.288 1.00 75.84 153 LEU A O 1
ATOM 1246 N N . LYS A 1 162 ? -0.853 8.613 -31.263 1.00 83.51 154 LYS A N 1
ATOM 1247 C CA . LYS A 1 162 ? -1.430 8.874 -32.577 1.00 86.20 154 LYS A CA 1
ATOM 1248 C C . LYS A 1 162 ? -1.931 7.588 -33.230 1.00 86.95 154 LYS A C 1
ATOM 1249 O O . LYS A 1 162 ? -1.139 6.733 -33.621 1.00 86.23 154 LYS A O 1
ATOM 1251 N N . ALA A 1 165 ? -2.989 4.589 -38.873 1.00 83.91 157 ALA A N 1
ATOM 1252 C CA . ALA A 1 165 ? -2.771 5.221 -40.170 1.00 88.37 157 ALA A CA 1
ATOM 1253 C C . ALA A 1 165 ? -2.657 4.180 -41.280 1.00 91.29 157 ALA A C 1
ATOM 1254 O O . ALA A 1 165 ? -3.534 4.074 -42.138 1.00 94.46 157 ALA A O 1
ATOM 1256 N N . SER A 1 166 ? -1.569 3.415 -41.260 1.00 90.53 158 SER A N 1
ATOM 1257 C CA . SER A 1 166 ? -1.359 2.363 -42.249 1.00 87.57 158 SER A CA 1
ATOM 1258 C C . SER A 1 166 ? -1.125 1.018 -41.570 1.00 81.24 158 SER A C 1
ATOM 1259 O O . SER A 1 166 ? -0.942 0.947 -40.354 1.00 81.22 158 SER A O 1
ATOM 1261 N N . HIS A 1 167 ? -1.138 -0.048 -42.361 1.00 79.25 159 HIS A N 1
ATOM 1262 C CA . HIS A 1 167 ? -0.948 -1.392 -41.829 1.00 71.99 159 HIS A CA 1
ATOM 1263 C C . HIS A 1 167 ? 0.271 -2.064 -42.453 1.00 57.70 159 HIS A C 1
ATOM 1264 O O . HIS A 1 167 ? 0.409 -3.286 -42.396 1.00 52.36 159 HIS A O 1
ATOM 1266 N N . LEU A 1 168 ? 1.153 -1.265 -43.049 1.00 49.55 160 LEU A N 1
ATOM 1267 C CA . LEU A 1 168 ? 2.352 -1.806 -43.678 1.00 39.65 160 LEU A CA 1
ATOM 1268 C C . LEU A 1 168 ? 3.475 -1.928 -42.663 1.00 36.28 160 LEU A C 1
ATOM 1269 O O . LEU A 1 168 ? 3.548 -1.153 -41.703 1.00 34.55 160 LEU A O 1
ATOM 1274 N N . ALA A 1 169 ? 4.344 -2.910 -42.891 1.00 29.93 161 ALA A N 1
ATOM 1275 C CA . ALA A 1 169 ? 5.420 -3.262 -41.965 1.00 28.06 161 ALA A CA 1
ATOM 1276 C C . ALA A 1 169 ? 6.298 -2.068 -41.569 1.00 31.45 161 ALA A C 1
ATOM 1277 O O . ALA A 1 169 ? 6.595 -1.888 -40.389 1.00 30.52 161 ALA A O 1
ATOM 1279 N N . MET A 1 170 ? 6.712 -1.259 -42.543 1.00 27.73 162 MET A N 1
ATOM 1280 C CA . MET A 1 170 ? 7.610 -0.140 -42.262 1.00 27.79 162 MET A CA 1
ATOM 1281 C C . MET A 1 170 ? 6.893 0.929 -41.426 1.00 27.38 162 MET A C 1
ATOM 1282 O O . MET A 1 170 ? 7.488 1.508 -40.523 1.00 31.82 162 MET A O 1
ATOM 1287 N N . ASP A 1 171 ? 5.616 1.171 -41.716 1.00 28.17 163 ASP A N 1
ATOM 1288 C CA . ASP A 1 171 ? 4.811 2.115 -40.937 1.00 29.67 163 ASP A CA 1
ATOM 1289 C C . ASP A 1 171 ? 4.581 1.611 -39.514 1.00 31.49 163 ASP A C 1
ATOM 1290 O O . ASP A 1 171 ? 4.535 2.395 -38.570 1.00 28.62 163 ASP A O 1
ATOM 1295 N N . ASP A 1 172 ? 4.436 0.299 -39.371 1.00 30.64 164 ASP A N 1
ATOM 1296 C CA . ASP A 1 172 ? 4.293 -0.325 -38.061 1.00 29.51 164 ASP A CA 1
ATOM 1297 C C . ASP A 1 172 ? 5.546 -0.091 -37.204 1.00 27.07 164 ASP A C 1
ATOM 1298 O O . ASP A 1 172 ? 5.438 0.258 -36.030 1.00 31.44 164 ASP A O 1
ATOM 1303 N N . ILE A 1 173 ? 6.729 -0.276 -37.787 1.00 25.08 165 ILE A N 1
ATOM 1304 C CA . ILE A 1 173 ? 7.973 -0.042 -37.048 1.00 28.16 165 ILE A CA 1
ATOM 1305 C C . ILE A 1 173 ? 8.108 1.423 -36.658 1.00 30.26 165 ILE A C 1
ATOM 1306 O O . ILE A 1 173 ? 8.491 1.736 -35.530 1.00 30.56 165 ILE A O 1
ATOM 1311 N N . ARG A 1 174 ? 7.818 2.320 -37.601 1.00 27.44 166 ARG A N 1
ATOM 1312 C CA . ARG A 1 174 ? 7.900 3.754 -37.328 1.00 28.46 166 ARG A CA 1
ATOM 1313 C C . ARG A 1 174 ? 7.008 4.107 -36.146 1.00 25.88 166 ARG A C 1
ATOM 1314 O O . ARG A 1 174 ? 7.421 4.838 -35.253 1.00 28.99 166 ARG A O 1
ATOM 1322 N N . ASP A 1 175 ? 5.804 3.542 -36.132 1.00 24.78 167 ASP A N 1
ATOM 1323 C CA . ASP A 1 175 ? 4.834 3.784 -35.069 1.00 27.99 167 ASP A CA 1
ATOM 1324 C C . ASP A 1 175 ? 5.301 3.257 -33.716 1.00 27.52 167 ASP A C 1
ATOM 1325 O O . ASP A 1 175 ? 5.056 3.891 -32.688 1.00 30.23 167 ASP A O 1
ATOM 1330 N N . SER A 1 176 ? 5.963 2.102 -33.705 1.00 24.65 168 SER A N 1
ATOM 1331 C CA . SER A 1 176 ? 6.425 1.543 -32.440 1.00 28.90 168 SER A CA 1
ATOM 1332 C C . SER A 1 176 ? 7.570 2.400 -31.885 1.00 29.99 168 SER A C 1
ATOM 1333 O O . SER A 1 176 ? 7.665 2.613 -30.672 1.00 30.15 168 SER A O 1
ATOM 1336 N N . ILE A 1 177 ? 8.411 2.926 -32.772 1.00 24.83 169 ILE A N 1
ATOM 1337 C CA . ILE A 1 177 ? 9.469 3.845 -32.361 1.00 26.78 169 ILE A CA 1
ATOM 1338 C C . ILE A 1 177 ? 8.872 5.162 -31.833 1.00 31.48 169 ILE A C 1
ATOM 1339 O O . ILE A 1 177 ? 9.309 5.670 -30.796 1.00 30.78 169 ILE A O 1
ATOM 1344 N N . SER A 1 178 ? 7.865 5.697 -32.526 1.00 29.40 170 SER A N 1
ATOM 1345 C CA . SER A 1 178 ? 7.179 6.908 -32.064 1.00 35.28 170 SER A CA 1
ATOM 1346 C C . SER A 1 178 ? 6.502 6.661 -30.722 1.00 29.38 170 SER A C 1
ATOM 1347 O O . SER A 1 178 ? 6.492 7.532 -29.854 1.00 29.26 170 SER A O 1
ATOM 1350 N N . GLU A 1 179 ? 5.940 5.469 -30.559 1.00 27.07 171 GLU A N 1
ATOM 1351 C CA . GLU A 1 179 ? 5.249 5.124 -29.326 1.00 30.01 171 GLU A CA 1
ATOM 1352 C C . GLU A 1 179 ? 6.230 5.090 -28.154 1.00 28.28 171 GLU A C 1
ATOM 1353 O O . GLU A 1 179 ? 5.959 5.655 -27.098 1.00 33.22 171 GLU A O 1
ATOM 1359 N N . LEU A 1 180 ? 7.375 4.442 -28.345 1.00 28.04 172 LEU A N 1
ATOM 1360 C CA . LEU A 1 180 ? 8.376 4.373 -27.284 1.00 27.69 172 LEU A CA 1
ATOM 1361 C C . LEU A 1 180 ? 8.918 5.766 -26.956 1.00 31.05 172 LEU A C 1
ATOM 1362 O O . LEU A 1 180 ? 9.164 6.076 -25.792 1.00 32.05 172 LEU A O 1
ATOM 1367 N N . LYS A 1 181 ? 9.096 6.608 -27.972 1.00 28.52 173 LYS A N 1
ATOM 1368 C CA . LYS A 1 181 ? 9.538 7.981 -27.720 1.00 30.34 173 LYS A CA 1
ATOM 1369 C C . LYS A 1 181 ? 8.507 8.730 -26.877 1.00 29.27 173 LYS A C 1
ATOM 1370 O O . LYS A 1 181 ? 8.863 9.563 -26.047 1.00 33.16 173 LYS A O 1
ATOM 1376 N N . TYR A 1 182 ? 7.231 8.425 -27.095 1.00 27.93 174 TYR A N 1
ATOM 1377 C CA . TYR A 1 182 ? 6.154 9.036 -26.322 1.00 31.04 174 TYR A CA 1
ATOM 1378 C C . TYR A 1 182 ? 6.246 8.628 -24.848 1.00 31.91 174 TYR A C 1
ATOM 1379 O O . TYR A 1 182 ? 6.117 9.467 -23.957 1.00 34.43 174 TYR A O 1
ATOM 1388 N N . TYR A 1 183 ? 6.476 7.342 -24.599 1.00 26.84 175 TYR A N 1
ATOM 1389 C CA . TYR A 1 183 ? 6.665 6.843 -23.236 1.00 30.50 175 TYR A CA 1
ATOM 1390 C C . TYR A 1 183 ? 7.894 7.445 -22.574 1.00 36.22 175 TYR A C 1
ATOM 1391 O O . TYR A 1 183 ? 7.874 7.741 -21.383 1.00 40.19 175 TYR A O 1
ATOM 1400 N N . ARG A 1 184 ? 8.966 7.615 -23.343 1.00 31.86 176 ARG A N 1
ATOM 1401 C CA . ARG A 1 184 ? 10.194 8.175 -22.798 1.00 33.27 176 ARG A CA 1
ATOM 1402 C C . ARG A 1 184 ? 9.930 9.578 -22.263 1.00 37.35 176 ARG A C 1
ATOM 1403 O O . ARG A 1 184 ? 10.471 9.974 -21.232 1.00 38.30 176 ARG A O 1
ATOM 1411 N N . GLU A 1 185 ? 9.070 10.312 -22.956 1.00 35.79 177 GLU A N 1
ATOM 1412 C CA . GLU A 1 185 ? 8.764 11.678 -22.566 1.00 42.91 177 GLU A CA 1
ATOM 1413 C C . GLU A 1 185 ? 7.799 11.750 -21.382 1.00 39.70 177 GLU A C 1
ATOM 1414 O O . GLU A 1 185 ? 7.903 12.657 -20.560 1.00 41.72 177 GLU A O 1
ATOM 1420 N N . TYR A 1 186 ? 6.870 10.801 -21.283 1.00 38.17 178 TYR A N 1
ATOM 1421 C CA . TYR A 1 186 ? 5.806 10.914 -20.283 1.00 40.52 178 TYR A CA 1
ATOM 1422 C C . TYR A 1 186 ? 5.795 9.831 -19.203 1.00 38.54 178 TYR A C 1
ATOM 1423 O O . TYR A 1 186 ? 5.219 10.034 -18.134 1.00 41.58 178 TYR A O 1
ATOM 1432 N N . PHE A 1 187 ? 6.430 8.693 -19.466 1.00 30.26 179 PHE A N 1
ATOM 1433 C CA . PHE A 1 187 ? 6.307 7.545 -18.566 1.00 29.50 179 PHE A CA 1
ATOM 1434 C C . PHE A 1 187 ? 7.613 7.186 -17.840 1.00 37.60 179 PHE A C 1
ATOM 1435 O O . PHE A 1 187 ? 7.581 6.538 -16.795 1.00 38.40 179 PHE A O 1
ATOM 1443 N N . PHE A 1 188 ? 8.756 7.592 -18.388 1.00 35.53 180 PHE A N 1
ATOM 1444 C CA . PHE A 1 188 ? 10.047 7.194 -17.820 1.00 34.81 180 PHE A CA 1
ATOM 1445 C C . PHE A 1 188 ? 10.800 8.349 -17.155 1.00 38.18 180 PHE A C 1
ATOM 1446 O O . PHE A 1 188 ? 10.744 9.487 -17.608 1.00 40.40 180 PHE A O 1
ATOM 1454 N N . ILE A 1 189 ? 11.516 8.030 -16.083 1.00 36.28 181 ILE A N 1
ATOM 1455 C CA . ILE A 1 189 ? 12.371 8.990 -15.402 1.00 42.59 181 ILE A CA 1
ATOM 1456 C C . ILE A 1 189 ? 13.752 8.942 -16.038 1.00 47.60 181 ILE A C 1
ATOM 1457 O O . ILE A 1 189 ? 14.502 7.985 -15.839 1.00 44.11 181 ILE A O 1
ATOM 1462 N N . MET A 1 190 ? 14.087 9.979 -16.798 1.00 49.82 182 MET A N 1
ATOM 1463 C CA . MET A 1 190 ? 15.315 9.983 -17.582 1.00 52.01 182 MET A CA 1
ATOM 1464 C C . MET A 1 190 ? 16.468 10.674 -16.865 1.00 60.83 182 MET A C 1
ATOM 1465 O O . MET A 1 190 ? 17.627 10.465 -17.217 1.00 66.25 182 MET A O 1
ATOM 1470 N N . ASN A 1 191 ? 16.153 11.488 -15.862 1.00 70.58 183 ASN A N 1
ATOM 1471 C CA . ASN A 1 191 ? 17.178 12.215 -15.113 1.00 79.16 183 ASN A CA 1
ATOM 1472 C C . ASN A 1 191 ? 17.974 11.276 -14.209 1.00 87.02 183 ASN A C 1
ATOM 1473 O O . ASN A 1 191 ? 19.206 11.290 -14.209 1.00 94.12 183 ASN A O 1
ATOM 1475 N N . SER B 1 10 ? -9.760 -1.955 -5.204 1.00 75.20 2 SER B N 1
ATOM 1476 C CA . SER B 1 10 ? -9.884 -3.390 -4.970 1.00 75.97 2 SER B CA 1
ATOM 1477 C C . SER B 1 10 ? -9.967 -4.148 -6.296 1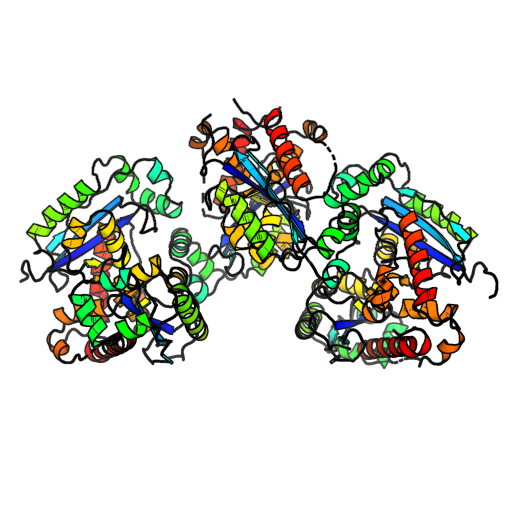.00 72.18 2 SER B C 1
ATOM 1478 O O . SER B 1 10 ? -10.673 -3.728 -7.213 1.00 81.80 2 SER B O 1
ATOM 1481 N N . SER B 1 11 ? -9.254 -5.267 -6.394 1.00 61.84 3 SER B N 1
ATOM 1482 C CA . SER B 1 11 ? -9.137 -5.982 -7.665 1.00 54.58 3 SER B CA 1
ATOM 1483 C C . SER B 1 11 ? -10.296 -6.944 -7.917 1.00 52.44 3 SER B C 1
ATOM 1484 O O . SER B 1 11 ? -10.986 -7.362 -6.989 1.00 52.85 3 SER B O 1
ATOM 1487 N N . THR B 1 12 ? -10.505 -7.281 -9.188 1.00 47.62 4 THR B N 1
ATOM 1488 C CA . THR B 1 12 ? -11.538 -8.232 -9.584 1.00 46.27 4 THR B CA 1
ATOM 1489 C C . THR B 1 12 ? -10.970 -9.320 -10.493 1.00 44.90 4 THR B C 1
ATOM 1490 O O . THR B 1 12 ? -9.786 -9.304 -10.840 1.00 37.35 4 THR B O 1
ATOM 1494 N N . LEU B 1 13 ? -11.833 -10.250 -10.894 1.00 47.35 5 LEU B N 1
ATOM 1495 C CA . LEU B 1 13 ? -11.463 -11.316 -11.822 1.00 45.38 5 LEU B CA 1
ATOM 1496 C C . LEU B 1 13 ? -10.981 -10.773 -13.170 1.00 43.46 5 LEU B C 1
ATOM 1497 O O . LEU B 1 13 ? -10.391 -11.510 -13.964 1.00 41.40 5 LEU B O 1
ATOM 1502 N N . ASN B 1 14 ? -11.238 -9.492 -13.428 1.00 42.72 6 ASN B N 1
ATOM 1503 C CA . ASN B 1 14 ? -10.861 -8.869 -14.693 1.00 43.05 6 ASN B CA 1
ATOM 1504 C C . ASN B 1 14 ? -9.691 -7.900 -14.555 1.00 41.26 6 ASN B C 1
ATOM 1505 O O . ASN B 1 14 ? -9.230 -7.347 -15.550 1.00 50.97 6 ASN B O 1
ATOM 1510 N N . THR B 1 15 ? -9.216 -7.683 -13.332 1.00 36.96 7 THR B N 1
ATOM 1511 C CA . THR B 1 15 ? -8.147 -6.709 -13.106 1.00 39.19 7 THR B CA 1
ATOM 1512 C C . THR B 1 15 ? -6.958 -7.306 -12.370 1.00 44.94 7 THR B C 1
ATOM 1513 O O . THR B 1 15 ? -6.308 -6.632 -11.569 1.00 52.65 7 THR B O 1
ATOM 1517 N N . ARG B 1 16 ? -6.676 -8.572 -12.640 1.00 41.06 8 ARG B N 1
ATOM 1518 C CA . ARG B 1 16 ? -5.557 -9.238 -11.993 1.00 39.38 8 ARG B CA 1
ATOM 1519 C C . ARG B 1 16 ? -4.540 -9.740 -13.009 1.00 33.90 8 ARG B C 1
ATOM 1520 O O . ARG B 1 16 ? -4.849 -9.887 -14.191 1.00 30.32 8 ARG B O 1
ATOM 1528 N N . LEU B 1 17 ? -3.326 -9.993 -12.533 1.00 30.07 9 LEU B N 1
ATOM 1529 C CA . LEU B 1 17 ? -2.237 -10.433 -13.389 1.00 31.82 9 LEU B CA 1
ATOM 1530 C C . LEU B 1 17 ? -1.781 -11.844 -13.021 1.00 34.25 9 LEU B C 1
ATOM 1531 O O . LEU B 1 17 ? -1.604 -12.170 -11.843 1.00 31.77 9 LEU B O 1
ATOM 1536 N N . ILE B 1 18 ? -1.610 -12.678 -14.040 1.00 30.08 10 ILE B N 1
ATOM 1537 C CA . ILE B 1 18 ? -1.063 -14.012 -13.861 1.00 30.24 10 ILE B CA 1
ATOM 1538 C C . ILE B 1 18 ? 0.429 -13.981 -14.140 1.00 30.34 10 ILE B C 1
ATOM 1539 O O . ILE B 1 18 ? 0.850 -13.625 -15.242 1.00 29.78 10 ILE B O 1
ATOM 1544 N N . TRP B 1 19 ? 1.221 -14.358 -13.143 1.00 27.37 11 TRP B N 1
ATOM 1545 C CA . TRP B 1 19 ? 2.665 -14.450 -13.299 1.00 23.95 11 TRP B CA 1
ATOM 1546 C C . TRP B 1 19 ? 3.058 -15.914 -13.392 1.00 28.06 11 TRP B C 1
ATOM 1547 O O . TRP B 1 19 ? 2.535 -16.744 -12.652 1.00 30.14 11 TRP B O 1
ATOM 1558 N N . ILE B 1 20 ? 3.984 -16.235 -14.288 1.00 25.39 12 ILE B N 1
ATOM 1559 C CA . ILE B 1 20 ? 4.316 -17.631 -14.513 1.00 27.87 12 ILE B CA 1
ATOM 1560 C C . ILE B 1 20 ? 5.800 -17.819 -14.810 1.00 32.69 12 ILE B C 1
ATOM 1561 O O . ILE B 1 20 ? 6.448 -16.959 -15.418 1.00 32.58 12 ILE B O 1
ATOM 1566 N N . ASP B 1 21 ? 6.337 -18.948 -14.357 1.00 25.43 13 ASP B N 1
ATOM 1567 C CA . ASP B 1 21 ? 7.669 -19.363 -14.758 1.00 30.80 13 ASP B CA 1
ATOM 1568 C C . ASP B 1 21 ? 7.725 -20.876 -14.956 1.00 33.42 13 ASP B C 1
ATOM 1569 O O . ASP B 1 21 ? 7.073 -21.637 -14.230 1.00 28.51 13 ASP B O 1
ATOM 1574 N N . LEU B 1 22 ? 8.516 -21.294 -15.941 1.00 27.36 14 LEU B N 1
ATOM 1575 C CA . LEU B 1 22 ? 8.735 -22.705 -16.223 1.00 28.78 14 LEU B CA 1
ATOM 1576 C C . LEU B 1 22 ? 10.209 -23.045 -16.115 1.00 34.17 14 LEU B C 1
ATOM 1577 O O . LEU B 1 22 ? 11.063 -22.184 -16.311 1.00 35.98 14 LEU B O 1
ATOM 1582 N N . GLU B 1 23 ? 10.503 -24.303 -15.802 1.00 29.00 15 GLU B N 1
ATOM 1583 C CA . GLU B 1 23 ? 11.839 -24.836 -15.994 1.00 27.41 15 GLU B CA 1
ATOM 1584 C C . GLU B 1 23 ? 11.749 -25.929 -17.053 1.00 32.98 15 GLU B C 1
ATOM 1585 O O . GLU B 1 23 ? 10.791 -26.700 -17.074 1.00 29.16 15 GLU B O 1
ATOM 1591 N N . MET B 1 24 ? 12.735 -25.969 -17.947 1.00 29.32 16 MET B N 1
ATOM 1592 C CA . MET B 1 24 ? 12.740 -26.913 -19.052 1.00 30.28 16 MET B CA 1
ATOM 1593 C C . MET B 1 24 ? 14.010 -27.762 -19.036 1.00 37.60 16 MET B C 1
ATOM 1594 O O . MET B 1 24 ? 14.949 -27.479 -18.290 1.00 32.96 16 MET B O 1
ATOM 1599 N N . THR B 1 25 ? 14.031 -28.799 -19.867 1.00 29.30 17 THR B N 1
ATOM 1600 C CA . THR B 1 25 ? 15.175 -29.702 -19.955 1.00 34.43 17 THR B CA 1
ATOM 1601 C C . THR B 1 25 ? 16.284 -29.106 -20.818 1.00 34.22 17 THR B C 1
ATOM 1602 O O . THR B 1 25 ? 17.408 -29.610 -20.831 1.00 32.13 17 THR B O 1
ATOM 1606 N N . GLY B 1 26 ? 15.950 -28.033 -21.532 1.00 32.75 18 GLY B N 1
ATOM 1607 C CA . GLY B 1 26 ? 16.874 -27.341 -22.418 1.00 30.12 18 GLY B CA 1
ATOM 1608 C C . GLY B 1 26 ? 16.192 -26.152 -23.087 1.00 32.51 18 GLY B C 1
ATOM 1609 O O . GLY B 1 26 ? 15.022 -25.881 -22.819 1.00 28.25 18 GLY B O 1
ATOM 1610 N N . LEU B 1 27 ? 16.910 -25.461 -23.972 1.00 31.11 19 LEU B N 1
ATOM 1611 C CA . LEU B 1 27 ? 16.419 -24.223 -24.585 1.00 33.36 19 LEU B CA 1
ATOM 1612 C C . LEU B 1 27 ? 15.666 -24.412 -25.904 1.00 35.15 19 LEU B C 1
ATOM 1613 O O . LEU B 1 27 ? 15.191 -23.440 -26.488 1.00 35.98 19 LEU B O 1
ATOM 1618 N N . ASP B 1 28 ? 15.575 -25.644 -26.392 1.00 33.69 20 ASP B N 1
ATOM 1619 C CA . ASP B 1 28 ? 14.948 -25.883 -27.692 1.00 33.75 20 ASP B CA 1
ATOM 1620 C C . ASP B 1 28 ? 13.424 -25.907 -27.550 1.00 35.05 20 ASP B C 1
ATOM 1621 O O . ASP B 1 28 ? 12.856 -26.902 -27.096 1.00 28.59 20 ASP B O 1
ATOM 1626 N N . THR B 1 29 ? 12.775 -24.814 -27.957 1.00 27.96 21 THR B N 1
ATOM 1627 C CA . THR B 1 29 ? 11.323 -24.664 -27.813 1.00 30.88 21 THR B CA 1
ATOM 1628 C C . THR B 1 29 ? 10.549 -25.671 -28.666 1.00 32.00 21 THR B C 1
ATOM 1629 O O . THR B 1 29 ? 9.374 -25.926 -28.413 1.00 32.07 21 THR B O 1
ATOM 1633 N N . ASP B 1 30 ? 11.210 -26.244 -29.667 1.00 29.97 22 ASP B N 1
ATOM 1634 C CA . ASP B 1 30 ? 10.582 -27.256 -30.510 1.00 32.48 22 ASP B CA 1
ATOM 1635 C C . ASP B 1 30 ? 10.625 -28.672 -29.925 1.00 35.41 22 ASP B C 1
ATOM 1636 O O . ASP B 1 30 ? 9.769 -29.486 -30.244 1.00 41.96 22 ASP B O 1
ATOM 1641 N N . ASN B 1 31 ? 11.612 -28.970 -29.084 1.00 31.43 23 ASN B N 1
ATOM 1642 C CA . ASN B 1 31 ? 11.878 -30.363 -28.713 1.00 35.23 23 ASN B CA 1
ATOM 1643 C C . ASN B 1 31 ? 11.993 -30.666 -27.216 1.00 36.31 23 ASN B C 1
ATOM 1644 O O . ASN B 1 31 ? 11.744 -31.798 -26.803 1.00 39.94 23 ASN B O 1
ATOM 1649 N N . ASP B 1 32 ? 12.395 -29.688 -26.411 1.00 31.79 24 ASP B N 1
ATOM 1650 C CA . ASP B 1 32 ? 12.651 -29.948 -24.992 1.00 35.62 24 ASP B CA 1
ATOM 1651 C C . ASP B 1 32 ? 11.354 -29.958 -24.177 1.00 32.18 24 ASP B C 1
ATOM 1652 O O . ASP B 1 32 ? 10.314 -29.515 -24.656 1.00 30.77 24 ASP B O 1
ATOM 1657 N N . GLN B 1 33 ? 11.419 -30.472 -22.951 1.00 28.85 25 GLN B N 1
ATOM 1658 C CA . GLN B 1 33 ? 10.216 -30.673 -22.142 1.00 28.55 25 GLN B CA 1
ATOM 1659 C C . GLN B 1 33 ? 10.121 -29.680 -20.991 1.00 31.65 25 GLN B C 1
ATOM 1660 O O . GLN B 1 33 ? 11.123 -29.106 -20.575 1.00 28.66 25 GLN B O 1
ATOM 1666 N N . ILE B 1 34 ? 8.910 -29.488 -20.475 1.00 28.07 26 ILE B N 1
ATOM 1667 C CA . ILE B 1 34 ? 8.718 -28.737 -19.242 1.00 26.16 26 ILE B CA 1
ATOM 1668 C C . ILE B 1 34 ? 8.907 -29.688 -18.066 1.00 29.82 26 ILE B C 1
ATOM 1669 O O . ILE B 1 34 ? 8.345 -30.786 -18.065 1.00 34.37 26 ILE B O 1
ATOM 1674 N N . ILE B 1 35 ? 9.695 -29.282 -17.071 1.00 27.65 27 ILE B N 1
ATOM 1675 C CA . ILE B 1 35 ? 9.872 -30.103 -15.873 1.00 32.35 27 ILE B CA 1
ATOM 1676 C C . ILE B 1 35 ? 9.361 -29.416 -14.604 1.00 34.04 27 ILE B C 1
ATOM 1677 O O . ILE B 1 35 ? 9.218 -30.067 -13.568 1.00 35.54 27 ILE B O 1
ATOM 1682 N N . GLU B 1 36 ? 9.097 -28.113 -14.670 1.00 32.19 28 GLU B N 1
ATOM 1683 C CA . GLU B 1 36 ? 8.553 -27.407 -13.514 1.00 33.00 28 GLU B CA 1
ATOM 1684 C C . GLU B 1 36 ? 7.709 -26.209 -13.922 1.00 31.60 28 GLU B C 1
ATOM 1685 O O . GLU B 1 36 ? 8.039 -25.496 -14.869 1.00 29.11 28 GLU B O 1
ATOM 1691 N N . ILE B 1 37 ? 6.620 -25.996 -13.189 1.00 28.50 29 ILE B N 1
ATOM 1692 C CA . ILE B 1 37 ? 5.732 -24.870 -13.428 1.00 27.76 29 ILE B CA 1
ATOM 1693 C C . ILE B 1 37 ? 5.369 -24.219 -12.098 1.00 26.72 29 ILE B C 1
ATOM 1694 O O . ILE B 1 37 ? 5.250 -24.899 -11.079 1.00 30.19 29 ILE B O 1
ATOM 1699 N N . ALA B 1 38 ? 5.212 -22.899 -12.107 1.00 27.75 30 ALA B N 1
ATOM 1700 C CA . ALA B 1 38 ? 4.750 -22.169 -10.932 1.00 30.40 30 ALA B CA 1
ATOM 1701 C C . ALA B 1 38 ? 4.011 -20.920 -11.378 1.00 30.50 30 ALA B C 1
ATOM 1702 O O . ALA B 1 38 ? 4.321 -20.357 -12.424 1.00 31.83 30 ALA B O 1
ATOM 1704 N N . THR B 1 39 ? 3.028 -20.495 -10.588 1.00 26.68 31 THR B N 1
ATOM 1705 C CA . THR B 1 39 ? 2.277 -19.284 -10.887 1.00 26.06 31 THR B CA 1
ATOM 1706 C C . THR B 1 39 ? 2.025 -18.444 -9.640 1.00 31.60 31 THR B C 1
ATOM 1707 O O . THR B 1 39 ? 1.992 -18.961 -8.522 1.00 32.39 31 THR B O 1
ATOM 1711 N N . ILE B 1 40 ? 1.850 -17.144 -9.849 1.00 30.86 32 ILE B N 1
ATOM 1712 C CA . ILE B 1 40 ? 1.479 -16.223 -8.780 1.00 33.28 32 ILE B CA 1
ATOM 1713 C C . ILE B 1 40 ? 0.423 -15.259 -9.313 1.00 33.34 32 ILE B C 1
ATOM 1714 O O . ILE B 1 40 ? 0.504 -14.821 -10.459 1.00 33.59 32 ILE B O 1
ATOM 1719 N N . ILE B 1 41 ? -0.570 -14.944 -8.485 1.00 31.23 33 ILE B N 1
ATOM 1720 C CA . ILE B 1 41 ? -1.581 -13.947 -8.829 1.00 30.72 33 ILE B CA 1
ATOM 1721 C C . ILE B 1 41 ? -1.297 -12.629 -8.108 1.00 31.89 33 ILE B C 1
ATOM 1722 O O . ILE B 1 41 ? -1.133 -12.618 -6.886 1.00 30.91 33 ILE B O 1
ATOM 1727 N N . THR B 1 42 ? -1.246 -11.523 -8.853 1.00 31.22 34 THR B N 1
ATOM 1728 C CA . THR B 1 42 ? -1.187 -10.188 -8.249 1.00 27.57 34 THR B CA 1
ATOM 1729 C C . THR B 1 42 ? -2.327 -9.313 -8.780 1.00 36.46 34 THR B C 1
ATOM 1730 O O . THR B 1 42 ? -3.002 -9.683 -9.738 1.00 32.36 34 THR B O 1
ATOM 1734 N N . ASP B 1 43 ? -2.543 -8.155 -8.158 1.00 31.50 35 ASP B N 1
ATOM 1735 C CA . ASP B 1 43 ? -3.445 -7.164 -8.734 1.00 32.07 35 ASP B CA 1
ATOM 1736 C C . ASP B 1 43 ? -2.649 -6.298 -9.708 1.00 30.55 35 ASP B C 1
ATOM 1737 O O . ASP B 1 43 ? -1.452 -6.515 -9.889 1.00 31.98 35 ASP B O 1
ATOM 1742 N N . ASP B 1 44 ? -3.297 -5.309 -10.318 1.00 38.89 36 ASP B N 1
ATOM 1743 C CA . ASP B 1 44 ? -2.623 -4.435 -11.280 1.00 40.59 36 ASP B CA 1
ATOM 1744 C C . ASP B 1 44 ? -1.550 -3.563 -10.624 1.00 41.97 36 ASP B C 1
ATOM 1745 O O . ASP B 1 44 ? -0.825 -2.843 -11.310 1.00 41.96 36 ASP B O 1
ATOM 1750 N N . HIS B 1 45 ? -1.455 -3.624 -9.298 1.00 40.73 37 HIS B N 1
ATOM 1751 C CA . HIS B 1 45 ? -0.467 -2.837 -8.571 1.00 38.79 37 HIS B CA 1
ATOM 1752 C C . HIS B 1 45 ? 0.553 -3.735 -7.882 1.00 35.90 37 HIS B C 1
ATOM 1753 O O . HIS B 1 45 ? 1.231 -3.319 -6.943 1.00 40.93 37 HIS B O 1
ATOM 1760 N N . LEU B 1 46 ? 0.644 -4.968 -8.374 1.00 32.11 38 LEU B N 1
ATOM 1761 C CA . LEU B 1 46 ? 1.695 -5.918 -8.014 1.00 32.65 38 LEU B CA 1
ATOM 1762 C C . LEU B 1 46 ? 1.618 -6.419 -6.564 1.00 29.40 38 LEU B C 1
ATOM 1763 O O . LEU B 1 46 ? 2.581 -6.988 -6.061 1.00 29.53 38 LEU B O 1
ATOM 1768 N N . ASN B 1 47 ? 0.481 -6.224 -5.898 1.00 30.43 39 ASN B N 1
ATOM 1769 C CA . ASN B 1 47 ? 0.256 -6.863 -4.598 1.00 33.63 39 ASN B CA 1
ATOM 1770 C C . ASN B 1 47 ? -0.045 -8.344 -4.799 1.00 32.38 39 ASN B C 1
ATOM 1771 O O . ASN B 1 47 ? -0.977 -8.694 -5.518 1.00 32.33 39 ASN B O 1
ATOM 1776 N N . VAL B 1 48 ? 0.739 -9.208 -4.165 1.00 31.60 40 VAL B N 1
ATOM 1777 C CA . VAL B 1 48 ? 0.526 -10.645 -4.272 1.00 33.44 40 VAL B CA 1
ATOM 1778 C C . VAL B 1 48 ? -0.770 -11.037 -3.572 1.00 37.50 40 VAL B C 1
ATOM 1779 O O . VAL B 1 48 ? -0.965 -10.729 -2.399 1.00 42.56 40 VAL B O 1
ATOM 1783 N N . LEU B 1 49 ? -1.651 -11.711 -4.305 1.00 34.89 41 LEU B N 1
ATOM 1784 C CA . LEU B 1 49 ? -2.938 -12.142 -3.769 1.00 31.81 41 LEU B CA 1
ATOM 1785 C C . LEU B 1 49 ? -2.911 -13.619 -3.396 1.00 33.54 41 LEU B C 1
ATOM 1786 O O . LEU B 1 49 ? -3.498 -14.024 -2.395 1.00 33.48 41 LEU B O 1
ATOM 1791 N N . ALA B 1 50 ? -2.220 -14.418 -4.205 1.00 33.09 42 ALA B N 1
ATOM 1792 C CA . ALA B 1 50 ? -2.172 -15.862 -4.001 1.00 34.29 42 ALA B CA 1
ATOM 1793 C C . ALA B 1 50 ? -1.030 -16.492 -4.786 1.00 34.82 42 ALA B C 1
ATOM 1794 O O . ALA B 1 50 ? -0.702 -16.052 -5.889 1.00 36.50 42 ALA B O 1
ATOM 1796 N N . GLU B 1 51 ? -0.427 -17.526 -4.210 1.00 28.81 43 GLU B N 1
ATOM 1797 C CA . GLU B 1 51 ? 0.607 -18.282 -4.901 1.00 31.81 43 GLU B CA 1
ATOM 1798 C C . GLU B 1 51 ? 0.037 -19.606 -5.384 1.00 35.05 43 GLU B C 1
ATOM 1799 O O . GLU B 1 51 ? -0.628 -20.323 -4.632 1.00 37.48 43 GLU B O 1
ATOM 1805 N N . GLY B 1 52 ? 0.283 -19.914 -6.653 1.00 33.78 44 GLY B N 1
ATOM 1806 C CA . GLY B 1 52 ? -0.229 -21.131 -7.247 1.00 34.32 44 GLY B CA 1
ATOM 1807 C C . GLY B 1 52 ? 0.622 -22.342 -6.936 1.00 34.79 44 GLY B C 1
ATOM 1808 O O . GLY B 1 52 ? 1.656 -22.226 -6.283 1.00 36.14 44 GLY B O 1
ATOM 1809 N N . PRO B 1 53 ? 0.187 -23.516 -7.406 1.00 34.70 45 PRO B N 1
ATOM 1810 C CA . PRO B 1 53 ? 0.928 -24.756 -7.171 1.00 34.50 45 PRO B CA 1
ATOM 1811 C C . PRO B 1 53 ? 2.280 -24.773 -7.881 1.00 36.46 45 PRO B C 1
ATOM 1812 O O . PRO B 1 53 ? 2.396 -24.330 -9.023 1.00 33.43 45 PRO B O 1
ATOM 1816 N N . VAL B 1 54 ? 3.295 -25.248 -7.168 1.00 37.62 46 VAL B N 1
ATOM 1817 C CA . VAL B 1 54 ? 4.610 -25.504 -7.737 1.00 36.73 46 VAL B CA 1
ATOM 1818 C C . VAL B 1 54 ? 4.684 -26.982 -8.069 1.00 39.44 46 VAL B C 1
ATOM 1819 O O . VAL B 1 54 ? 4.752 -27.818 -7.167 1.00 37.36 46 VAL B O 1
ATOM 1823 N N . LEU B 1 55 ? 4.668 -27.309 -9.356 1.00 37.03 47 LEU B N 1
ATOM 1824 C CA . LEU B 1 55 ? 4.565 -28.699 -9.772 1.00 32.88 47 LEU B CA 1
ATOM 1825 C C . LEU B 1 55 ? 5.747 -29.145 -10.619 1.00 37.28 47 LEU B C 1
ATOM 1826 O O . LEU B 1 55 ? 6.167 -28.452 -11.554 1.00 32.85 47 LEU B O 1
ATOM 1831 N N . ALA B 1 56 ? 6.277 -30.312 -10.271 1.00 38.68 48 ALA B N 1
ATOM 1832 C CA . ALA B 1 56 ? 7.325 -30.954 -11.044 1.00 37.96 48 ALA B CA 1
ATOM 1833 C C . ALA B 1 56 ? 6.700 -31.984 -11.974 1.00 38.98 48 ALA B C 1
ATOM 1834 O O . ALA B 1 56 ? 5.932 -32.836 -11.530 1.00 37.77 48 ALA B O 1
ATOM 1836 N N . ILE B 1 57 ? 7.019 -31.893 -13.263 1.00 37.45 49 ILE B N 1
ATOM 1837 C CA . ILE B 1 57 ? 6.483 -32.822 -14.251 1.00 30.84 49 ILE B CA 1
ATOM 1838 C C . ILE B 1 57 ? 7.439 -33.996 -14.435 1.00 32.46 49 ILE B C 1
ATOM 1839 O O . ILE B 1 57 ? 8.623 -33.802 -14.709 1.00 36.14 49 ILE B O 1
ATOM 1844 N N . HIS B 1 58 ? 6.919 -35.213 -14.293 1.00 33.06 50 HIS B N 1
ATOM 1845 C CA . HIS B 1 58 ? 7.730 -36.415 -14.457 1.00 34.64 50 HIS B CA 1
ATOM 1846 C C . HIS B 1 58 ? 8.313 -36.558 -15.862 1.00 38.78 50 HIS B C 1
ATOM 1847 O O . HIS B 1 58 ? 7.646 -36.284 -16.862 1.00 35.44 50 HIS B O 1
ATOM 1854 N N . GLN B 1 59 ? 9.568 -36.988 -15.917 1.00 41.36 51 GLN B N 1
ATOM 1855 C CA . GLN B 1 59 ? 10.235 -37.324 -17.168 1.00 41.08 51 GLN B CA 1
ATOM 1856 C C . GLN B 1 59 ? 10.991 -38.632 -16.982 1.00 46.57 51 GLN B C 1
ATOM 1857 O O . GLN B 1 59 ? 11.535 -38.885 -15.907 1.00 47.97 51 GLN B O 1
ATOM 1863 N N . PRO B 1 60 ? 11.029 -39.469 -18.029 1.00 45.85 52 PRO B N 1
ATOM 1864 C CA . PRO B 1 60 ? 11.806 -40.711 -17.951 1.00 42.65 52 PRO B CA 1
ATOM 1865 C C . PRO B 1 60 ? 13.308 -40.423 -17.894 1.00 44.20 52 PRO B C 1
ATOM 1866 O O . PRO B 1 60 ? 13.739 -39.341 -18.302 1.00 40.72 52 PRO B O 1
ATOM 1870 N N . ASP B 1 61 ? 14.087 -41.378 -17.398 1.00 43.12 53 ASP B N 1
ATOM 1871 C CA . ASP B 1 61 ? 15.524 -41.189 -17.203 1.00 51.08 53 ASP B CA 1
ATOM 1872 C C . ASP B 1 61 ? 16.280 -40.918 -18.501 1.00 52.73 53 ASP B C 1
ATOM 1873 O O . ASP B 1 61 ? 17.307 -40.242 -18.493 1.00 57.09 53 ASP B O 1
ATOM 1878 N N . ARG B 1 62 ? 15.782 -41.450 -19.611 1.00 44.64 54 ARG B N 1
ATOM 1879 C CA . ARG B 1 62 ? 16.433 -41.235 -20.895 1.00 43.84 54 ARG B CA 1
ATOM 1880 C C . ARG B 1 62 ? 16.428 -39.752 -21.273 1.00 40.58 54 ARG B C 1
ATOM 1881 O O . ARG B 1 62 ? 17.344 -39.274 -21.938 1.00 45.86 54 ARG B O 1
ATOM 1889 N N . ILE B 1 63 ? 15.404 -39.024 -20.840 1.00 38.75 55 ILE B N 1
ATOM 1890 C CA . ILE B 1 63 ? 15.313 -37.602 -21.148 1.00 37.07 55 ILE B CA 1
ATOM 1891 C C . ILE B 1 63 ? 16.212 -36.808 -20.203 1.00 39.76 55 ILE B C 1
ATOM 1892 O O . ILE B 1 63 ? 16.907 -35.890 -20.632 1.00 45.89 55 ILE B O 1
ATOM 1897 N N . LEU B 1 64 ? 16.223 -37.177 -18.926 1.00 41.64 56 LEU B N 1
ATOM 1898 C CA . LEU B 1 64 ? 17.046 -36.482 -17.936 1.00 42.20 56 LEU B CA 1
ATOM 1899 C C . LEU B 1 64 ? 18.542 -36.686 -18.182 1.00 42.04 56 LEU B C 1
ATOM 1900 O O . LEU B 1 64 ? 19.333 -35.765 -17.991 1.00 46.06 56 LEU B O 1
ATOM 1905 N N . ASN B 1 65 ? 18.928 -37.886 -18.603 1.00 44.41 57 ASN B N 1
ATOM 1906 C CA . ASN B 1 65 ? 20.341 -38.194 -18.833 1.00 49.55 57 ASN B CA 1
ATOM 1907 C C . ASN B 1 65 ? 20.863 -37.601 -20.141 1.00 47.35 57 ASN B C 1
ATOM 1908 O O . ASN B 1 65 ? 22.069 -37.607 -20.393 1.00 48.50 57 ASN B O 1
ATOM 1913 N N . ALA B 1 66 ? 19.955 -37.098 -20.973 1.00 45.24 58 ALA B N 1
ATOM 1914 C CA . ALA B 1 66 ? 20.338 -36.548 -22.270 1.00 46.10 58 ALA B CA 1
ATOM 1915 C C . ALA B 1 66 ? 20.352 -35.020 -22.253 1.00 43.78 58 ALA B C 1
ATOM 1916 O O . ALA B 1 66 ? 20.457 -34.381 -23.300 1.00 43.53 58 ALA B O 1
ATOM 1918 N N . MET B 1 67 ? 20.245 -34.436 -21.064 1.00 41.69 59 MET B N 1
ATOM 1919 C CA . MET B 1 67 ? 20.359 -32.985 -20.920 1.00 39.02 59 MET B CA 1
ATOM 1920 C C . MET B 1 67 ? 21.823 -32.574 -21.060 1.00 39.35 59 MET B C 1
ATOM 1921 O O . MET B 1 67 ? 22.722 -33.361 -20.761 1.00 35.52 59 MET B O 1
ATOM 1926 N N . ASP B 1 68 ? 22.069 -31.347 -21.510 1.00 36.59 60 ASP B N 1
ATOM 1927 C CA . ASP B 1 68 ? 23.444 -30.868 -21.623 1.00 36.72 60 ASP B CA 1
ATOM 1928 C C . ASP B 1 68 ? 24.003 -30.605 -20.223 1.00 36.78 60 ASP B C 1
ATOM 1929 O O . ASP B 1 68 ? 23.273 -30.700 -19.232 1.00 36.29 60 ASP B O 1
ATOM 1934 N N . GLU B 1 69 ? 25.285 -30.265 -20.140 1.00 36.19 61 GLU B N 1
ATOM 1935 C CA . GLU B 1 69 ? 25.939 -30.149 -18.842 1.00 39.87 61 GLU B CA 1
ATOM 1936 C C . GLU B 1 69 ? 25.359 -29.009 -17.999 1.00 39.87 61 GLU B C 1
ATOM 1937 O O . GLU B 1 69 ? 25.185 -29.166 -16.793 1.00 45.88 61 GLU B O 1
ATOM 1943 N N . TRP B 1 70 ? 25.044 -27.877 -18.628 1.00 36.19 62 TRP B N 1
ATOM 1944 C CA . TRP B 1 70 ? 24.511 -26.728 -17.890 1.00 35.57 62 TRP B CA 1
ATOM 1945 C C . TRP B 1 70 ? 23.199 -27.071 -17.186 1.00 35.45 62 TRP B C 1
ATOM 1946 O O . TRP B 1 70 ? 23.024 -26.766 -16.009 1.00 40.86 62 TRP B O 1
ATOM 1957 N N . ASN B 1 71 ? 22.279 -27.699 -17.913 1.00 36.04 63 ASN B N 1
ATOM 1958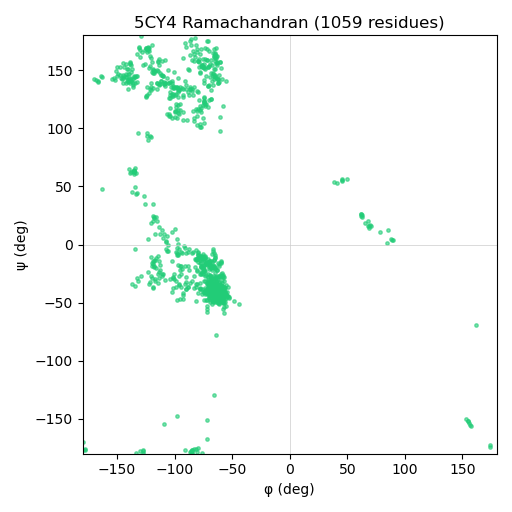 C CA . ASN B 1 71 ? 20.982 -28.070 -17.360 1.00 32.85 63 ASN B CA 1
ATOM 1959 C C . ASN B 1 71 ? 21.088 -29.183 -16.318 1.00 35.30 63 ASN B C 1
ATOM 1960 O O . ASN B 1 71 ? 20.345 -29.192 -15.335 1.00 38.57 63 ASN B O 1
ATOM 1965 N N . THR B 1 72 ? 22.010 -30.118 -16.528 1.00 35.79 64 THR B N 1
ATOM 1966 C CA . THR B 1 72 ? 22.235 -31.178 -15.551 1.00 38.15 64 THR B CA 1
ATOM 1967 C C . THR B 1 72 ? 22.735 -30.579 -14.235 1.00 40.12 64 THR B C 1
ATOM 1968 O O . THR B 1 72 ? 22.291 -30.977 -13.159 1.00 45.26 64 THR B O 1
ATOM 1972 N N . ARG B 1 73 ? 23.640 -29.609 -14.324 1.00 40.97 65 ARG B N 1
ATOM 1973 C CA . ARG B 1 73 ? 24.171 -28.950 -13.133 1.00 46.16 65 ARG B CA 1
ATOM 1974 C C . ARG B 1 73 ? 23.091 -28.134 -12.422 1.00 46.98 65 ARG B C 1
ATOM 1975 O O . ARG B 1 73 ? 22.914 -28.239 -11.208 1.00 49.63 65 ARG B O 1
ATOM 1983 N N . GLN B 1 74 ? 22.370 -27.326 -13.191 1.00 42.11 66 GLN B N 1
ATOM 1984 C CA . GLN B 1 74 ? 21.343 -26.446 -12.644 1.00 44.19 66 GLN B CA 1
ATOM 1985 C C . GLN B 1 74 ? 20.215 -27.209 -11.948 1.00 41.98 66 GLN B C 1
ATOM 1986 O O . GLN B 1 74 ? 19.870 -26.920 -10.805 1.00 44.27 66 GLN B O 1
ATOM 1992 N N . HIS B 1 75 ? 19.649 -28.192 -12.637 1.00 38.33 67 HIS B N 1
ATOM 1993 C CA . HIS B 1 75 ? 18.464 -28.869 -12.131 1.00 40.45 67 HIS B CA 1
ATOM 1994 C C . HIS B 1 75 ? 18.811 -29.928 -11.091 1.00 43.70 67 HIS B C 1
ATOM 1995 O O . HIS B 1 75 ? 17.979 -30.282 -10.256 1.00 48.20 67 HIS B O 1
ATOM 2002 N N . GLY B 1 76 ? 20.045 -30.418 -11.131 1.00 43.05 68 GLY B N 1
ATOM 2003 C CA . GLY B 1 76 ? 20.511 -31.349 -10.121 1.00 40.77 68 GLY B CA 1
ATOM 2004 C C . GLY B 1 76 ? 20.738 -30.661 -8.788 1.00 42.87 68 GLY B C 1
ATOM 2005 O O . GLY B 1 76 ? 20.282 -31.132 -7.748 1.00 45.39 68 GLY B O 1
ATOM 2006 N N . GLN B 1 77 ? 21.436 -29.530 -8.830 1.00 45.42 69 GLN B N 1
ATOM 2007 C CA . GLN B 1 77 ? 21.783 -28.777 -7.628 1.00 54.57 69 GLN B CA 1
ATOM 2008 C C . GLN B 1 77 ? 20.546 -28.228 -6.916 1.00 55.37 69 GLN B C 1
ATOM 2009 O O . GLN B 1 77 ? 20.521 -28.131 -5.691 1.00 58.99 69 GLN B O 1
ATOM 2015 N N . SER B 1 78 ? 19.521 -27.874 -7.685 1.00 49.55 70 SER B N 1
ATOM 2016 C CA . SER B 1 78 ? 18.305 -27.307 -7.114 1.00 46.20 70 SER B CA 1
ATOM 2017 C C . SER B 1 78 ? 17.405 -28.382 -6.517 1.00 46.72 70 SER B C 1
ATOM 2018 O O . SER B 1 78 ? 16.441 -28.074 -5.818 1.00 46.82 70 SER B O 1
ATOM 2021 N N . GLY B 1 79 ? 17.713 -29.641 -6.804 1.00 48.14 71 GLY B N 1
ATOM 2022 C CA . GLY B 1 79 ? 16.881 -30.745 -6.359 1.00 47.56 71 GLY B CA 1
ATOM 2023 C C . GLY B 1 79 ? 15.713 -31.040 -7.287 1.00 47.95 71 GLY B C 1
ATOM 2024 O O . GLY B 1 79 ? 14.912 -31.936 -7.020 1.00 43.84 71 GLY B O 1
ATOM 2025 N N . LEU B 1 80 ? 15.620 -30.291 -8.384 1.00 38.12 72 LEU B N 1
ATOM 2026 C CA . LEU B 1 80 ? 14.526 -30.463 -9.333 1.00 41.18 72 LEU B CA 1
ATOM 2027 C C . LEU B 1 80 ? 14.540 -31.848 -9.976 1.00 40.16 72 LEU B C 1
ATOM 2028 O O . LEU B 1 80 ? 13.493 -32.475 -10.123 1.00 43.58 72 LEU B O 1
ATOM 2033 N N . ILE B 1 81 ? 15.723 -32.316 -10.363 1.00 40.14 73 ILE B N 1
ATOM 2034 C CA . ILE B 1 81 ? 15.858 -33.608 -11.027 1.00 45.33 73 ILE B CA 1
ATOM 2035 C C . ILE B 1 81 ? 15.272 -34.739 -10.175 1.00 47.54 73 ILE B C 1
ATOM 2036 O O . ILE B 1 81 ? 14.568 -35.608 -10.688 1.00 49.31 73 ILE B O 1
ATOM 2041 N N . GLU B 1 82 ? 15.542 -34.719 -8.876 1.00 48.75 74 GLU B N 1
ATOM 2042 C CA . GLU B 1 82 ? 15.042 -35.772 -7.999 1.00 55.73 74 GLU B CA 1
ATOM 2043 C C . GLU B 1 82 ? 13.526 -35.672 -7.832 1.00 52.52 74 GLU B C 1
ATOM 2044 O O . GLU B 1 82 ? 12.830 -36.687 -7.772 1.00 55.26 74 GLU B O 1
ATOM 2050 N N . ARG B 1 83 ? 13.017 -34.448 -7.770 1.00 45.17 75 ARG B N 1
ATOM 2051 C CA . ARG B 1 83 ? 11.579 -34.226 -7.681 1.00 49.43 75 ARG B CA 1
ATOM 2052 C C . ARG B 1 83 ? 10.871 -34.681 -8.956 1.00 47.73 75 ARG B C 1
ATOM 2053 O O . ARG B 1 83 ? 9.743 -35.173 -8.911 1.00 45.96 75 ARG B O 1
ATOM 2061 N N . VAL B 1 84 ? 11.543 -34.509 -10.090 1.00 41.72 76 VAL B N 1
ATOM 2062 C CA . VAL B 1 84 ? 11.004 -34.934 -11.371 1.00 43.27 76 VAL B CA 1
ATOM 2063 C C . VAL B 1 84 ? 10.947 -36.459 -11.420 1.00 46.02 76 VAL B C 1
ATOM 2064 O O . VAL B 1 84 ? 9.953 -37.037 -11.864 1.00 48.02 76 VAL B O 1
ATOM 2068 N N . ARG B 1 85 ? 12.014 -37.102 -10.957 1.00 45.83 77 ARG B N 1
ATOM 2069 C CA . ARG B 1 85 ? 12.067 -38.557 -10.892 1.00 50.51 77 ARG B CA 1
ATOM 2070 C C . ARG B 1 85 ? 10.928 -39.115 -10.041 1.00 53.97 77 ARG B C 1
ATOM 2071 O O . ARG B 1 85 ? 10.282 -40.089 -10.425 1.00 54.13 77 ARG B O 1
ATOM 2079 N N . ARG B 1 86 ? 10.680 -38.480 -8.897 1.00 55.62 78 ARG B N 1
ATOM 2080 C CA . ARG B 1 86 ? 9.685 -38.957 -7.937 1.00 62.70 78 ARG B CA 1
ATOM 2081 C C . ARG B 1 86 ? 8.255 -38.565 -8.305 1.00 60.54 78 ARG B C 1
ATOM 2082 O O . ARG B 1 86 ? 7.299 -39.193 -7.849 1.00 61.42 78 ARG B O 1
ATOM 2090 N N . SER B 1 87 ? 8.112 -37.525 -9.119 1.00 52.31 79 SER B N 1
ATOM 2091 C CA . SER B 1 87 ? 6.793 -37.029 -9.496 1.00 43.81 79 SER B CA 1
ATOM 2092 C C . SER B 1 87 ? 6.014 -38.045 -10.318 1.00 51.37 79 SER B C 1
ATOM 2093 O O . SER B 1 87 ? 6.589 -38.777 -11.120 1.00 48.03 79 SER B O 1
ATOM 2096 N N . LYS B 1 88 ? 4.700 -38.079 -10.116 1.00 50.44 80 LYS B N 1
ATOM 2097 C CA . LYS B 1 88 ? 3.824 -38.923 -10.918 1.00 52.99 80 LYS B CA 1
ATOM 2098 C C . LYS B 1 88 ? 2.965 -38.066 -11.849 1.00 54.00 80 LYS B C 1
ATOM 2099 O O . LYS B 1 88 ? 2.045 -38.566 -12.497 1.00 61.26 80 LYS B O 1
ATOM 2101 N N . LEU B 1 89 ? 3.273 -36.774 -11.919 1.00 46.15 81 LEU B N 1
ATOM 2102 C CA . LEU B 1 89 ? 2.474 -35.848 -12.714 1.00 46.37 81 LEU B CA 1
ATOM 2103 C C . LEU B 1 89 ? 2.938 -35.778 -14.168 1.00 45.05 81 LEU B C 1
ATOM 2104 O O . LEU B 1 89 ? 4.120 -35.574 -14.454 1.00 47.38 81 LEU B O 1
ATOM 2109 N N . THR B 1 90 ? 1.994 -35.954 -15.083 1.00 41.54 82 THR B N 1
ATOM 2110 C CA . THR B 1 90 ? 2.231 -35.674 -16.491 1.00 37.32 82 THR B CA 1
ATOM 2111 C C . THR B 1 90 ? 2.100 -34.170 -16.722 1.00 37.44 82 THR B C 1
ATOM 2112 O O . THR B 1 90 ? 1.623 -33.446 -15.847 1.00 37.50 82 THR B O 1
ATOM 2116 N N . ALA B 1 91 ? 2.516 -33.702 -17.894 1.00 36.43 83 ALA B N 1
ATOM 2117 C CA . ALA B 1 91 ? 2.339 -32.300 -18.250 1.00 32.12 83 ALA B CA 1
ATOM 2118 C C . ALA B 1 91 ? 0.866 -31.926 -18.170 1.00 36.63 83 ALA B C 1
ATOM 2119 O O . ALA B 1 91 ? 0.516 -30.846 -17.693 1.00 42.09 83 ALA B O 1
ATOM 2121 N N . ARG B 1 92 ? 0.008 -32.831 -18.632 1.00 33.76 84 ARG B N 1
ATOM 2122 C CA . ARG B 1 92 ? -1.433 -32.618 -18.601 1.00 35.69 84 ARG B CA 1
ATOM 2123 C C . ARG B 1 92 ? -1.961 -32.495 -17.166 1.00 38.25 84 ARG B C 1
ATOM 2124 O O . ARG B 1 92 ? -2.844 -31.681 -16.902 1.00 35.32 84 ARG B O 1
ATOM 2132 N N . ASP B 1 93 ? -1.426 -33.299 -16.247 1.00 32.56 85 ASP B N 1
ATOM 2133 C CA . ASP B 1 93 ? -1.814 -33.201 -14.838 1.00 34.75 85 ASP B CA 1
ATOM 2134 C C . ASP B 1 93 ? -1.485 -31.824 -14.259 1.00 35.78 85 ASP B C 1
ATOM 2135 O O . ASP B 1 93 ? -2.294 -31.234 -13.544 1.00 36.17 85 ASP B O 1
ATOM 2140 N N . ALA B 1 94 ? -0.292 -31.325 -14.567 1.00 32.19 86 ALA B N 1
ATOM 2141 C CA . ALA B 1 94 ? 0.154 -30.041 -14.039 1.00 35.43 86 ALA B CA 1
ATOM 2142 C C . ALA B 1 94 ? -0.626 -28.911 -14.698 1.00 32.79 86 ALA B C 1
ATOM 2143 O O . ALA B 1 94 ? -0.944 -27.909 -14.059 1.00 31.55 86 ALA B O 1
ATOM 2145 N N . GLU B 1 95 ? -0.930 -29.082 -15.980 1.00 31.53 87 GLU B N 1
ATOM 2146 C CA . GLU B 1 95 ? -1.732 -28.110 -16.706 1.00 35.48 87 GLU B CA 1
ATOM 2147 C C . GLU B 1 95 ? -3.113 -27.954 -16.055 1.00 41.03 87 GLU B C 1
ATOM 2148 O O . GLU B 1 95 ? -3.562 -26.834 -15.798 1.00 37.93 87 GLU B O 1
ATOM 2154 N N . LEU B 1 96 ? -3.770 -29.080 -15.780 1.00 34.96 88 LEU B N 1
ATOM 2155 C CA . LEU B 1 96 ? -5.105 -29.071 -15.186 1.00 37.22 88 LEU B CA 1
ATOM 2156 C C . LEU B 1 96 ? -5.114 -28.468 -13.782 1.00 36.80 88 LEU B C 1
ATOM 2157 O O . LEU B 1 96 ? -6.020 -27.710 -13.444 1.00 37.19 88 LEU B O 1
ATOM 2162 N N . GLN B 1 97 ? -4.120 -28.807 -12.967 1.00 31.93 89 GLN B N 1
ATOM 2163 C CA . GLN B 1 97 ? -4.043 -28.262 -11.612 1.00 39.51 89 GLN B CA 1
ATOM 2164 C C . GLN B 1 97 ? -3.818 -26.756 -11.640 1.00 34.01 89 GLN B C 1
ATOM 2165 O O . GLN B 1 97 ? -4.402 -26.016 -10.848 1.00 37.07 89 GLN B O 1
ATOM 2171 N N . THR B 1 98 ? -2.966 -26.308 -12.555 1.00 33.15 90 THR B N 1
ATOM 2172 C CA . THR B 1 98 ? -2.683 -24.886 -12.689 1.00 35.55 90 THR B CA 1
ATOM 2173 C C . THR B 1 98 ? -3.940 -24.131 -13.128 1.00 37.02 90 THR B C 1
ATOM 2174 O O . THR B 1 98 ? -4.258 -23.069 -12.585 1.00 39.79 90 THR B O 1
ATOM 2178 N N . LEU B 1 99 ? -4.655 -24.690 -14.101 1.00 32.24 91 LEU B N 1
ATOM 2179 C CA . LEU B 1 99 ? -5.885 -24.081 -14.606 1.00 33.01 91 LEU B CA 1
ATOM 2180 C C . LEU B 1 99 ? -6.952 -23.971 -13.526 1.00 36.22 91 LEU B C 1
ATOM 2181 O O . LEU B 1 99 ? -7.670 -22.971 -13.451 1.00 39.27 91 LEU B O 1
ATOM 2186 N N . GLU B 1 100 ? -7.058 -25.012 -12.705 1.00 32.43 92 GLU B N 1
ATOM 2187 C CA . GLU B 1 100 ? -8.031 -25.054 -11.619 1.00 37.56 92 GLU B CA 1
ATOM 2188 C C . GLU B 1 100 ? -7.777 -23.914 -10.639 1.00 38.18 92 GLU B C 1
ATOM 2189 O O . GLU B 1 100 ? -8.711 -23.270 -10.165 1.00 43.41 92 GLU B O 1
ATOM 2195 N N . PHE B 1 101 ? -6.504 -23.671 -10.347 1.00 37.51 93 PHE B N 1
ATOM 2196 C CA . PHE B 1 101 ? -6.107 -22.565 -9.489 1.00 39.55 93 PHE B CA 1
ATOM 2197 C C . PHE B 1 101 ? -6.407 -21.212 -10.143 1.00 38.79 93 PHE B C 1
ATOM 2198 O O . PHE B 1 101 ? -7.007 -20.338 -9.520 1.00 41.13 93 PHE B O 1
ATOM 2206 N N . LEU B 1 102 ? -5.990 -21.046 -11.396 1.00 34.73 94 LEU B N 1
ATOM 2207 C CA . LEU B 1 102 ? -6.155 -19.769 -12.087 1.00 38.52 94 LEU B CA 1
ATOM 2208 C C . LEU B 1 102 ? -7.622 -19.348 -12.205 1.00 40.32 94 LEU B C 1
ATOM 2209 O O . LEU B 1 102 ? -7.945 -18.166 -12.066 1.00 38.98 94 LEU B O 1
ATOM 2214 N N . LYS B 1 103 ? -8.508 -20.314 -12.438 1.00 38.97 95 LYS B N 1
ATOM 2215 C CA . LYS B 1 103 ? -9.924 -20.013 -12.636 1.00 40.97 95 LYS B CA 1
ATOM 2216 C C . LYS B 1 103 ? -10.585 -19.419 -11.392 1.00 41.48 95 LYS B C 1
ATOM 2217 O O . LYS B 1 103 ? -11.624 -18.770 -11.490 1.00 40.90 95 LYS B O 1
ATOM 2223 N N . LYS B 1 104 ? -9.988 -19.641 -10.226 1.00 40.04 96 LYS B N 1
ATOM 2224 C CA . LYS B 1 104 ? -10.536 -19.085 -8.992 1.00 45.66 96 LYS B CA 1
ATOM 2225 C C . LYS B 1 104 ? -10.142 -17.621 -8.796 1.00 44.20 96 LYS B C 1
ATOM 2226 O O . LYS B 1 104 ? -10.715 -16.929 -7.952 1.00 47.77 96 LYS B O 1
ATOM 2232 N N . TRP B 1 105 ? -9.177 -17.147 -9.579 1.00 37.80 97 TRP B N 1
ATOM 2233 C CA . TRP B 1 105 ? -8.625 -15.814 -9.358 1.00 39.03 97 TRP B CA 1
ATOM 2234 C C . TRP B 1 105 ? -8.736 -14.875 -10.561 1.00 41.01 97 TRP B C 1
ATOM 2235 O O . TRP B 1 105 ? -8.916 -13.671 -10.391 1.00 41.46 97 TRP B O 1
ATOM 2246 N N . VAL B 1 106 ? -8.628 -15.417 -11.770 1.00 41.69 98 VAL B N 1
ATOM 2247 C CA . VAL B 1 106 ? -8.618 -14.589 -12.973 1.00 38.83 98 VAL B CA 1
ATOM 2248 C C . VAL B 1 106 ? -9.505 -15.200 -14.054 1.00 37.04 98 VAL B C 1
ATOM 2249 O O . VAL B 1 106 ? -9.455 -16.404 -14.293 1.00 38.47 98 VAL B O 1
ATOM 2253 N N . ASN B 1 107 ? -10.314 -14.371 -14.707 1.00 34.30 99 ASN B N 1
ATOM 2254 C CA . ASN B 1 107 ? -11.112 -14.822 -15.846 1.00 37.52 99 ASN B CA 1
ATOM 2255 C C . ASN B 1 107 ? -10.210 -15.132 -17.049 1.00 35.56 99 ASN B C 1
ATOM 2256 O O . ASN B 1 107 ? -9.101 -14.607 -17.146 1.00 35.99 99 ASN B O 1
ATOM 2261 N N . PRO B 1 108 ? -10.677 -15.998 -17.965 1.00 34.79 100 PRO B N 1
ATOM 2262 C CA . PRO B 1 108 ? -9.869 -16.346 -19.140 1.00 35.27 100 PRO B CA 1
ATOM 2263 C C . PRO B 1 108 ? -9.612 -15.173 -20.084 1.00 40.67 100 PRO B C 1
ATOM 2264 O O . PRO B 1 108 ? -10.488 -14.319 -20.259 1.00 37.92 100 PRO B O 1
ATOM 2268 N N . LYS B 1 109 ? -8.412 -15.152 -20.670 1.00 39.39 101 LYS B N 1
ATOM 2269 C CA . LYS B 1 109 ? -8.025 -14.188 -21.702 1.00 37.43 101 LYS B CA 1
ATOM 2270 C C . LYS B 1 109 ? -8.047 -12.748 -21.204 1.00 38.73 101 LYS B C 1
ATOM 2271 O O . LYS B 1 109 ? -8.207 -11.814 -21.986 1.00 45.78 101 LYS B O 1
ATOM 2277 N N . VAL B 1 110 ? -7.865 -12.578 -19.901 1.00 37.44 102 VAL B N 1
ATOM 2278 C CA . VAL B 1 110 ? -7.899 -11.265 -19.272 1.00 35.67 102 VAL B CA 1
ATOM 2279 C C . VAL B 1 110 ? -6.489 -10.758 -18.982 1.00 38.36 102 VAL B C 1
ATOM 2280 O O . VAL B 1 110 ? -6.186 -9.581 -19.184 1.00 40.50 102 VAL B O 1
ATOM 2284 N N . SER B 1 111 ? -5.623 -11.651 -18.511 1.00 33.04 103 SER B N 1
ATOM 2285 C CA . SER B 1 111 ? -4.276 -11.254 -18.111 1.00 26.55 103 SER B CA 1
ATOM 2286 C C . SER B 1 111 ? -3.240 -11.544 -19.184 1.00 28.21 103 SER B C 1
ATOM 2287 O O . SER B 1 111 ? -3.239 -12.617 -19.780 1.00 30.84 103 SER B O 1
ATOM 2290 N N . PRO B 1 112 ? -2.347 -10.580 -19.434 1.00 28.17 104 PRO B N 1
ATOM 2291 C CA . PRO B 1 112 ? -1.170 -10.925 -20.233 1.00 32.06 104 PRO B CA 1
ATOM 2292 C C . PRO B 1 112 ? -0.313 -11.928 -19.474 1.00 33.48 104 PRO B C 1
ATOM 2293 O O . PRO B 1 112 ? -0.480 -12.088 -18.258 1.00 33.02 104 PRO B O 1
ATOM 2297 N N . MET B 1 113 ? 0.584 -12.605 -20.175 1.00 29.69 105 MET B N 1
ATOM 2298 C CA . MET B 1 113 ? 1.490 -13.533 -19.515 1.00 30.31 105 MET B CA 1
ATOM 2299 C C . MET B 1 113 ? 2.640 -12.736 -18.893 1.00 26.66 105 MET B C 1
ATOM 2300 O O . MET B 1 113 ? 3.424 -12.118 -19.614 1.00 27.98 105 MET B O 1
ATOM 2305 N N . CYS B 1 114 ? 2.736 -12.745 -17.563 1.00 25.46 106 CYS B N 1
ATOM 2306 C CA . CYS B 1 114 ? 3.703 -11.892 -16.860 1.00 24.76 106 CYS B CA 1
ATOM 2307 C C . CYS B 1 114 ? 4.900 -12.647 -16.298 1.00 25.78 106 CYS B C 1
ATOM 2308 O O . CYS B 1 114 ? 4.764 -13.736 -15.739 1.00 29.26 106 CYS B O 1
ATOM 2311 N N . GLY B 1 115 ? 6.076 -12.043 -16.434 1.00 24.42 107 GLY B N 1
ATOM 2312 C CA . GLY B 1 115 ? 7.292 -12.593 -15.861 1.00 27.00 107 GLY B CA 1
ATOM 2313 C C . GLY B 1 115 ? 8.545 -12.115 -16.571 1.00 31.21 107 GLY B C 1
ATOM 2314 O O . GLY B 1 115 ? 8.549 -11.048 -17.183 1.00 36.06 107 GLY B O 1
ATOM 2315 N N . ASN B 1 116 ? 9.611 -12.905 -16.478 1.00 27.50 108 ASN B N 1
ATOM 2316 C CA . ASN B 1 116 ? 10.864 -12.609 -17.162 1.00 32.29 108 ASN B CA 1
ATOM 2317 C C . ASN B 1 116 ? 11.072 -13.595 -18.307 1.00 36.17 108 ASN B C 1
ATOM 2318 O O . ASN B 1 116 ? 10.820 -14.787 -18.149 1.00 39.35 108 ASN B O 1
ATOM 2323 N N . SER B 1 117 ? 11.527 -13.089 -19.452 1.00 36.22 109 SER B N 1
ATOM 2324 C CA . SER B 1 117 ? 11.728 -13.901 -20.654 1.00 37.59 109 SER B CA 1
ATOM 2325 C C . SER B 1 117 ? 10.497 -14.749 -20.966 1.00 34.71 109 SER B C 1
ATOM 2326 O O . SER B 1 117 ? 10.576 -15.974 -21.077 1.00 33.96 109 SER B O 1
ATOM 2329 N N . ILE B 1 118 ? 9.364 -14.072 -21.112 1.00 30.71 110 ILE B N 1
ATOM 2330 C CA . ILE B 1 118 ? 8.057 -14.713 -21.198 1.00 30.13 110 ILE B CA 1
ATOM 2331 C C . ILE B 1 118 ? 7.816 -15.384 -22.552 1.00 24.92 110 ILE B C 1
ATOM 2332 O O . ILE B 1 118 ? 7.126 -16.403 -22.625 1.00 26.57 110 ILE B O 1
ATOM 2337 N N . CYS B 1 119 ? 8.399 -14.833 -23.615 1.00 24.64 111 CYS B N 1
ATOM 2338 C CA . CYS B 1 119 ? 8.224 -15.404 -24.950 1.00 26.24 111 CYS B CA 1
ATOM 2339 C C . CYS B 1 119 ? 8.645 -16.876 -24.977 1.00 29.19 111 CYS B C 1
ATOM 2340 O O . CYS B 1 119 ? 7.958 -17.711 -25.565 1.00 31.60 111 CYS B O 1
ATOM 2343 N N . GLN B 1 120 ? 9.762 -17.182 -24.321 1.00 25.72 112 GLN B N 1
ATOM 2344 C CA . GLN B 1 120 ? 10.245 -18.559 -24.213 1.00 27.62 112 GLN B CA 1
ATOM 2345 C C . GLN B 1 120 ? 9.205 -19.455 -23.534 1.00 26.47 112 GLN B C 1
ATOM 2346 O O . GLN B 1 120 ? 8.891 -20.543 -24.020 1.00 28.19 112 GLN B O 1
ATOM 2352 N N . ASP B 1 121 ? 8.669 -18.983 -22.413 1.00 28.91 113 ASP B N 1
ATOM 2353 C CA . ASP B 1 121 ? 7.639 -19.707 -21.676 1.00 26.94 113 ASP B CA 1
ATOM 2354 C C . ASP B 1 121 ? 6.411 -19.951 -22.542 1.00 29.73 113 ASP B C 1
ATOM 2355 O O . ASP B 1 121 ? 5.881 -21.061 -22.579 1.00 30.12 113 ASP B O 1
ATOM 2360 N N . ARG B 1 122 ? 5.951 -18.911 -23.233 1.00 27.51 114 ARG B N 1
ATOM 2361 C CA . ARG B 1 122 ? 4.743 -19.033 -24.032 1.00 25.94 114 ARG B CA 1
ATOM 2362 C C . ARG B 1 122 ? 4.922 -20.069 -25.145 1.00 26.79 114 ARG B C 1
ATOM 2363 O O . ARG B 1 122 ? 3.998 -20.821 -25.453 1.00 23.98 114 ARG B O 1
ATOM 2371 N N . ARG B 1 123 ? 6.114 -20.113 -25.738 1.00 24.76 115 ARG B N 1
ATOM 2372 C CA . ARG B 1 123 ? 6.375 -21.054 -26.822 1.00 25.15 115 ARG B CA 1
ATOM 2373 C C . ARG B 1 123 ? 6.330 -22.505 -26.319 1.00 28.85 115 ARG B C 1
ATOM 2374 O O . ARG B 1 123 ? 5.758 -23.373 -26.978 1.00 30.28 115 ARG B O 1
ATOM 2382 N N . PHE B 1 124 ? 6.902 -22.764 -25.145 1.00 26.20 116 PHE B N 1
ATOM 2383 C CA . PHE B 1 124 ? 6.833 -24.100 -24.556 1.00 29.30 116 PHE B CA 1
ATOM 2384 C C . PHE B 1 124 ? 5.395 -24.460 -24.186 1.00 32.15 116 PHE B C 1
ATOM 2385 O O . PHE B 1 124 ? 4.963 -25.594 -24.398 1.00 31.09 116 PHE B O 1
ATOM 2393 N N . LEU B 1 125 ? 4.661 -23.496 -23.634 1.00 27.03 117 LEU B N 1
ATOM 2394 C CA . LEU B 1 125 ? 3.274 -23.731 -23.239 1.00 27.16 117 LEU B CA 1
ATOM 2395 C C . LEU B 1 125 ? 2.408 -24.056 -24.453 1.00 30.33 117 LEU B C 1
ATOM 2396 O O . LEU B 1 125 ? 1.578 -24.959 -24.403 1.00 25.38 117 LEU B O 1
ATOM 2401 N N . HIS B 1 126 ? 2.609 -23.322 -25.542 1.00 28.65 118 HIS B N 1
ATOM 2402 C CA . HIS B 1 126 ? 1.834 -23.548 -26.756 1.00 31.17 118 HIS B CA 1
ATOM 2403 C C . HIS B 1 126 ? 1.956 -24.983 -27.244 1.00 33.95 118 HIS B C 1
ATOM 2404 O O . HIS B 1 126 ? 0.974 -25.585 -27.680 1.00 34.41 118 HIS B O 1
ATOM 2411 N N . ARG B 1 127 ? 3.166 -25.529 -27.168 1.00 35.51 119 ARG B N 1
ATOM 2412 C CA . ARG B 1 127 ? 3.409 -26.861 -27.693 1.00 34.63 119 ARG B CA 1
ATOM 2413 C C . ARG B 1 127 ? 2.974 -27.954 -26.717 1.00 33.61 119 ARG B C 1
ATOM 2414 O O . ARG B 1 127 ? 2.465 -28.989 -27.141 1.00 35.35 119 ARG B O 1
ATOM 2422 N N . LEU B 1 128 ? 3.159 -27.722 -25.418 1.00 29.70 120 LEU B N 1
ATOM 2423 C CA . LEU B 1 128 ? 2.990 -28.792 -24.432 1.00 33.46 120 LEU B CA 1
ATOM 2424 C C . LEU B 1 128 ? 1.777 -28.618 -23.511 1.00 35.98 120 LEU B C 1
ATOM 2425 O O . LEU B 1 128 ? 1.240 -29.601 -22.996 1.00 36.92 120 LEU B O 1
ATOM 2430 N N . MET B 1 129 ? 1.358 -27.374 -23.300 1.00 30.92 121 MET B N 1
ATOM 2431 C CA . MET B 1 129 ? 0.178 -27.080 -22.487 1.00 29.19 121 MET B CA 1
ATOM 2432 C C . MET B 1 129 ? -0.708 -26.032 -23.173 1.00 32.16 121 MET B C 1
ATOM 2433 O O . MET B 1 129 ? -0.883 -24.933 -22.647 1.00 29.87 121 MET B O 1
ATOM 2438 N N . PRO B 1 130 ? -1.244 -26.356 -24.363 1.00 31.62 122 PRO B N 1
ATOM 2439 C CA . PRO B 1 130 ? -1.948 -25.332 -25.149 1.00 32.39 122 PRO B CA 1
ATOM 2440 C C . PRO B 1 130 ? -3.186 -24.734 -24.473 1.00 34.73 122 PRO B C 1
ATOM 2441 O O . PRO B 1 130 ? -3.436 -23.543 -24.643 1.00 36.95 122 PRO B O 1
ATOM 2445 N N . GLU B 1 131 ? -3.945 -25.533 -23.731 1.00 33.13 123 GLU B N 1
ATOM 2446 C CA . GLU B 1 131 ? -5.123 -25.012 -23.046 1.00 34.55 123 GLU B CA 1
ATOM 2447 C C . GLU B 1 131 ? -4.740 -23.952 -22.003 1.00 36.26 123 GLU B C 1
ATOM 2448 O O . GLU B 1 131 ? -5.414 -22.929 -21.864 1.00 36.95 123 GLU B O 1
ATOM 2454 N N . LEU B 1 132 ? -3.660 -24.195 -21.272 1.00 30.08 124 LEU B N 1
ATOM 2455 C CA . LEU B 1 132 ? -3.150 -23.197 -20.338 1.00 31.94 124 LEU B CA 1
ATOM 2456 C C . LEU B 1 132 ? -2.682 -21.942 -21.076 1.00 35.60 124 LEU B C 1
ATOM 2457 O O . LEU B 1 132 ? -2.970 -20.817 -20.654 1.00 33.52 124 LEU B O 1
ATOM 2462 N N . GLU B 1 133 ? -1.962 -22.147 -22.177 1.00 29.87 125 GLU B N 1
ATOM 2463 C CA . GLU B 1 133 ? -1.458 -21.048 -22.993 1.00 28.90 125 GLU B CA 1
ATOM 2464 C C . GLU B 1 133 ? -2.606 -20.165 -23.467 1.00 31.48 125 GLU B C 1
ATOM 2465 O O . GLU B 1 133 ? -2.481 -18.942 -23.531 1.00 29.46 125 GLU B O 1
ATOM 2471 N N . GLN B 1 134 ? -3.728 -20.799 -23.789 1.00 33.49 126 GLN B N 1
ATOM 2472 C CA . GLN B 1 134 ? -4.888 -20.093 -24.306 1.00 32.92 126 GLN B CA 1
ATOM 2473 C C . GLN B 1 134 ? -5.701 -19.413 -23.205 1.00 29.88 126 GLN B C 1
ATOM 2474 O O . GLN B 1 134 ? -6.614 -18.644 -23.507 1.00 32.79 126 GLN B O 1
ATOM 2480 N N . TYR B 1 135 ? -5.378 -19.685 -21.940 1.00 25.60 127 TYR B N 1
ATOM 2481 C CA . TYR B 1 135 ? -6.080 -19.026 -20.839 1.00 31.53 127 TYR B CA 1
ATOM 2482 C C . TYR B 1 135 ? -5.591 -17.589 -20.659 1.00 34.05 127 TYR B C 1
ATOM 2483 O O . TYR B 1 135 ? -6.312 -16.732 -20.145 1.00 34.11 127 TYR B O 1
ATOM 2492 N N . PHE B 1 136 ? -4.357 -17.342 -21.079 1.00 29.70 128 PHE B N 1
ATOM 2493 C CA . PHE B 1 136 ? -3.785 -16.006 -21.059 1.00 30.26 128 PHE B CA 1
ATOM 2494 C C . PHE B 1 136 ? -4.338 -15.149 -22.190 1.00 32.41 128 PHE B C 1
ATOM 2495 O O . PHE B 1 136 ? -4.756 -15.666 -23.224 1.00 31.36 128 PHE B O 1
ATOM 2503 N N . HIS B 1 137 ? -4.320 -13.836 -21.991 1.00 30.06 129 HIS B N 1
ATOM 2504 C CA . HIS B 1 137 ? -4.468 -12.898 -23.096 1.00 31.81 129 HIS B CA 1
ATOM 2505 C C . HIS B 1 137 ? -3.268 -13.090 -24.034 1.00 30.27 129 HIS B C 1
ATOM 2506 O O . HIS B 1 137 ? -2.225 -13.595 -23.609 1.00 27.20 129 HIS B O 1
ATOM 2513 N N . TYR B 1 138 ? -3.402 -12.702 -25.301 1.00 29.82 130 TYR B N 1
ATOM 2514 C CA . TYR B 1 138 ? -2.310 -12.908 -26.254 1.00 31.39 130 TYR B CA 1
ATOM 2515 C C . TYR B 1 138 ? -1.104 -12.000 -25.966 1.00 31.90 130 TYR B C 1
ATOM 2516 O O . TYR B 1 138 ? -0.002 -12.252 -26.450 1.00 35.80 130 TYR B O 1
ATOM 2525 N N . ARG B 1 139 ? -1.311 -10.953 -25.174 1.00 33.70 131 ARG B N 1
ATOM 2526 C CA . ARG B 1 139 ? -0.236 -10.026 -24.825 1.00 36.22 131 ARG B CA 1
ATOM 2527 C C . ARG B 1 139 ? 0.742 -10.607 -23.805 1.00 32.82 131 ARG B C 1
ATOM 2528 O O . ARG B 1 139 ? 0.372 -11.446 -22.982 1.00 29.97 131 ARG B O 1
ATOM 2536 N N . ASN B 1 140 ? 1.987 -10.144 -23.866 1.00 23.68 132 ASN B N 1
ATOM 2537 C CA . ASN B 1 140 ? 2.991 -10.465 -22.861 1.00 28.83 132 ASN B CA 1
ATOM 2538 C C . ASN B 1 140 ? 3.352 -9.228 -22.048 1.00 32.83 132 ASN B C 1
ATOM 2539 O O . ASN B 1 140 ? 3.346 -8.104 -22.556 1.00 31.52 132 ASN B O 1
ATOM 2544 N N . LEU B 1 141 ? 3.650 -9.440 -20.773 1.00 29.72 133 LEU B N 1
ATOM 2545 C CA . LEU B 1 141 ? 4.195 -8.385 -19.935 1.00 28.49 133 LEU B CA 1
ATOM 2546 C C . LEU B 1 141 ? 5.544 -8.877 -19.432 1.00 32.26 133 LEU B C 1
ATOM 2547 O O . LEU B 1 141 ? 5.627 -9.550 -18.401 1.00 29.45 133 LEU B O 1
ATOM 2552 N N . ASP B 1 142 ? 6.594 -8.545 -20.170 1.00 29.74 134 ASP B N 1
ATOM 2553 C CA . ASP B 1 142 ? 7.916 -9.089 -19.901 1.00 28.23 134 ASP B CA 1
ATOM 2554 C C . ASP B 1 142 ? 8.811 -8.048 -19.236 1.00 27.63 134 ASP B C 1
ATOM 2555 O O . ASP B 1 142 ? 9.225 -7.073 -19.862 1.00 27.86 134 ASP B O 1
ATOM 2560 N N . VAL B 1 143 ? 9.118 -8.282 -17.967 1.00 26.11 135 VAL B N 1
ATOM 2561 C CA . VAL B 1 143 ? 9.932 -7.368 -17.183 1.00 27.21 135 VAL B CA 1
ATOM 2562 C C . VAL B 1 143 ? 11.305 -7.135 -17.826 1.00 30.87 135 VAL B C 1
ATOM 2563 O O . VAL B 1 143 ? 11.888 -6.066 -17.673 1.00 30.14 135 VAL B O 1
ATOM 2567 N N . SER B 1 144 ? 11.805 -8.116 -18.575 1.00 31.88 136 SER B N 1
ATOM 2568 C CA . SER B 1 144 ? 13.122 -7.984 -19.202 1.00 31.93 136 SER B CA 1
ATOM 2569 C C . SER B 1 144 ? 13.141 -6.934 -20.322 1.00 28.39 136 SER B C 1
ATOM 2570 O O . SER B 1 144 ? 14.207 -6.478 -20.718 1.00 31.84 136 SER B O 1
ATOM 2573 N N . THR B 1 145 ? 11.973 -6.556 -20.835 1.00 27.70 137 THR B N 1
ATOM 2574 C CA . THR B 1 145 ? 11.894 -5.430 -21.767 1.00 27.04 137 THR B CA 1
ATOM 2575 C C . THR B 1 145 ? 12.265 -4.143 -21.028 1.00 27.39 137 THR B C 1
ATOM 2576 O O . THR B 1 145 ? 13.037 -3.321 -21.525 1.00 24.51 137 THR B O 1
ATOM 2580 N N . VAL B 1 146 ? 11.732 -3.990 -19.822 1.00 26.00 138 VAL B N 1
ATOM 2581 C CA . VAL B 1 146 ? 12.026 -2.820 -19.011 1.00 26.16 138 VAL B CA 1
ATOM 2582 C C . VAL B 1 146 ? 13.512 -2.787 -18.659 1.00 29.91 138 VAL B C 1
ATOM 2583 O O . VAL B 1 146 ? 14.142 -1.727 -18.686 1.00 32.06 138 VAL B O 1
ATOM 2587 N N . LYS B 1 147 ? 14.073 -3.949 -18.335 1.00 28.76 139 LYS B N 1
ATOM 2588 C CA . LYS B 1 147 ? 15.495 -4.037 -18.016 1.00 30.98 139 LYS B CA 1
ATOM 2589 C C . LYS B 1 147 ? 16.372 -3.583 -19.194 1.00 32.83 139 LYS B C 1
ATOM 2590 O O . LYS B 1 147 ? 17.354 -2.869 -18.995 1.00 32.07 139 LYS B O 1
ATOM 2596 N N . GLU B 1 148 ? 16.018 -3.995 -20.412 1.00 25.81 140 GLU B N 1
ATOM 2597 C CA . GLU B 1 148 ? 16.747 -3.559 -21.609 1.00 28.59 140 GLU B CA 1
ATOM 2598 C C . GLU B 1 148 ? 16.754 -2.041 -21.733 1.00 29.05 140 GLU B C 1
ATOM 2599 O O . GLU B 1 148 ? 17.752 -1.447 -22.138 1.00 33.06 140 GLU B O 1
ATOM 2605 N N . LEU B 1 149 ? 15.632 -1.418 -21.394 1.00 26.05 141 LEU B N 1
ATOM 2606 C CA . LEU B 1 149 ? 15.526 0.034 -21.463 1.00 31.69 141 LEU B CA 1
ATOM 2607 C C . LEU B 1 149 ? 16.324 0.676 -20.332 1.00 30.95 141 LEU B C 1
ATOM 2608 O O . LEU B 1 149 ? 17.023 1.671 -20.531 1.00 31.24 141 LEU B O 1
ATOM 2613 N N . SER B 1 150 ? 16.228 0.083 -19.147 1.00 32.13 142 SER B N 1
ATOM 2614 C CA . SER B 1 150 ? 16.891 0.608 -17.961 1.00 34.33 142 SER B CA 1
ATOM 2615 C C . SER B 1 150 ? 18.413 0.531 -18.068 1.00 33.64 142 SER B C 1
ATOM 2616 O O . SER B 1 150 ? 19.108 1.427 -17.599 1.00 31.41 142 SER B O 1
ATOM 2619 N N . LYS B 1 151 ? 18.928 -0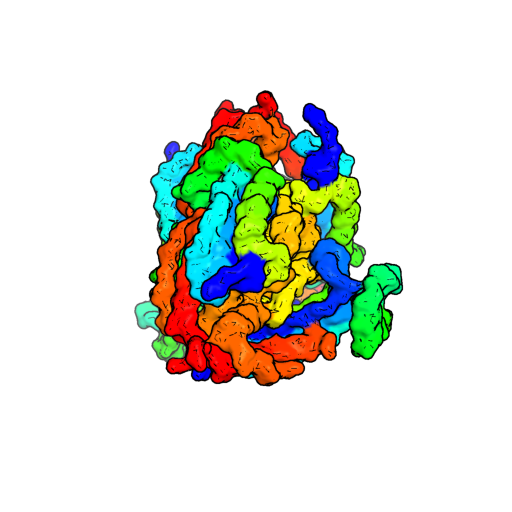.539 -18.674 1.00 33.12 143 LYS B N 1
ATOM 2620 C CA . LYS B 1 151 ? 20.370 -0.688 -18.868 1.00 34.03 143 LYS B CA 1
ATOM 2621 C C . LYS B 1 151 ? 20.917 0.434 -19.734 1.00 33.87 143 LYS B C 1
ATOM 2622 O O . LYS B 1 151 ? 22.055 0.868 -19.568 1.00 37.77 143 LYS B O 1
ATOM 2628 N N . ARG B 1 152 ? 20.094 0.893 -20.668 1.00 32.86 144 ARG B N 1
ATOM 2629 C CA . ARG B 1 152 ? 20.519 1.889 -21.634 1.00 32.04 144 ARG B CA 1
ATOM 2630 C C . ARG B 1 152 ? 20.279 3.320 -21.156 1.00 33.77 144 ARG B C 1
ATOM 2631 O O . ARG B 1 152 ? 21.102 4.198 -21.399 1.00 34.10 144 ARG B O 1
ATOM 2639 N N . TRP B 1 153 ? 19.161 3.548 -20.470 1.00 32.14 145 TRP B N 1
ATOM 2640 C CA . TRP B 1 153 ? 18.757 4.905 -20.118 1.00 33.78 145 TRP B CA 1
ATOM 2641 C C . TRP B 1 153 ? 19.064 5.256 -18.659 1.00 38.52 145 TRP B C 1
ATOM 2642 O O . TRP B 1 153 ? 19.280 6.425 -18.336 1.00 37.12 145 TRP B O 1
ATOM 2653 N N . ARG B 1 154 ? 19.088 4.251 -17.786 1.00 40.45 146 ARG B N 1
ATOM 2654 C CA . ARG B 1 154 ? 19.426 4.469 -16.379 1.00 40.08 146 ARG B CA 1
ATOM 2655 C C . ARG B 1 154 ? 20.409 3.428 -15.832 1.00 41.65 146 ARG B C 1
ATOM 2656 O O . ARG B 1 154 ? 20.085 2.712 -14.888 1.00 45.50 146 ARG B O 1
ATOM 2664 N N . PRO B 1 155 ? 21.619 3.351 -16.409 1.00 42.34 147 PRO B N 1
ATOM 2665 C CA . PRO B 1 155 ? 22.592 2.326 -15.998 1.00 45.62 147 PRO B CA 1
ATOM 2666 C C . PRO B 1 155 ? 22.972 2.361 -14.515 1.00 49.28 147 PRO B C 1
ATOM 2667 O O . PRO B 1 155 ? 23.360 1.330 -13.968 1.00 51.01 147 PRO B O 1
ATOM 2671 N N . GLU B 1 156 ? 22.862 3.525 -13.879 1.00 49.13 148 GLU B N 1
ATOM 2672 C CA . GLU B 1 156 ? 23.328 3.688 -12.504 1.00 51.37 148 GLU B CA 1
ATOM 2673 C C . GLU B 1 156 ? 22.439 2.999 -11.466 1.00 52.76 148 GLU B C 1
ATOM 2674 O O . GLU B 1 156 ? 22.863 2.801 -10.325 1.00 55.99 148 GLU B O 1
ATOM 2680 N N . ILE B 1 157 ? 21.218 2.633 -11.848 1.00 51.35 149 ILE B N 1
ATOM 2681 C CA . ILE B 1 157 ? 20.291 2.036 -10.889 1.00 47.61 149 ILE B CA 1
ATOM 2682 C C . ILE B 1 157 ? 20.357 0.513 -10.934 1.00 49.50 149 ILE B C 1
ATOM 2683 O O . ILE B 1 157 ? 19.735 -0.162 -10.114 1.00 52.43 149 ILE B O 1
ATOM 2688 N N . MET B 1 158 ? 21.115 -0.025 -11.884 1.00 51.66 150 MET B N 1
ATOM 2689 C CA . MET B 1 158 ? 21.155 -1.471 -12.105 1.00 51.02 150 MET B CA 1
ATOM 2690 C C . MET B 1 158 ? 21.879 -2.227 -10.989 1.00 56.07 150 MET B C 1
ATOM 2691 O O . MET B 1 158 ? 21.607 -3.405 -10.755 1.00 57.56 150 MET B O 1
ATOM 2696 N N . SER B 1 159 ? 22.791 -1.547 -10.300 1.00 58.83 151 SER B N 1
ATOM 2697 C CA . SER B 1 159 ? 23.529 -2.155 -9.197 1.00 64.10 151 SER B CA 1
ATOM 2698 C C . SER B 1 159 ? 22.620 -2.459 -8.008 1.00 68.47 151 SER B C 1
ATOM 2699 O O . SER B 1 159 ? 22.971 -3.257 -7.138 1.00 71.89 151 SER B O 1
ATOM 2702 N N . GLY B 1 160 ? 21.456 -1.816 -7.973 1.00 66.42 152 GLY B N 1
ATOM 2703 C CA . GLY B 1 160 ? 20.504 -2.011 -6.894 1.00 69.39 152 GLY B CA 1
ATOM 2704 C C . GLY B 1 160 ? 19.760 -3.331 -6.970 1.00 71.26 152 GLY B C 1
ATOM 2705 O O . GLY B 1 160 ? 19.226 -3.813 -5.970 1.00 74.12 152 GLY B O 1
ATOM 2706 N N . LEU B 1 161 ? 19.722 -3.917 -8.162 1.00 67.56 153 LEU B N 1
ATOM 2707 C CA . LEU B 1 161 ? 19.094 -5.218 -8.355 1.00 67.64 153 LEU B CA 1
ATOM 2708 C C . LEU B 1 161 ? 19.933 -6.335 -7.742 1.00 71.37 153 LEU B C 1
ATOM 2709 O O . LEU B 1 161 ? 19.580 -6.888 -6.699 1.00 72.98 153 LEU B O 1
ATOM 2714 N N . HIS B 1 167 ? 17.081 -20.122 -10.787 1.00 72.16 159 HIS B N 1
ATOM 2715 C CA . HIS B 1 167 ? 16.172 -20.877 -11.646 1.00 76.61 159 HIS B CA 1
ATOM 2716 C C . HIS B 1 167 ? 15.238 -21.778 -10.835 1.00 75.49 159 HIS B C 1
ATOM 2717 O O . HIS B 1 167 ? 14.902 -22.883 -11.259 1.00 66.99 159 HIS B O 1
ATOM 2724 N N . LEU B 1 168 ? 14.834 -21.304 -9.661 1.00 81.95 160 LEU B N 1
ATOM 2725 C CA . LEU B 1 168 ? 13.826 -21.990 -8.860 1.00 84.35 160 LEU B CA 1
ATOM 2726 C C . LEU B 1 168 ? 12.478 -21.337 -9.135 1.00 82.56 160 LEU B C 1
ATOM 2727 O O . LEU B 1 168 ? 12.265 -20.180 -8.770 1.00 85.12 160 LEU B O 1
ATOM 2732 N N . ALA B 1 169 ? 11.578 -22.088 -9.769 1.00 60.27 161 ALA B N 1
ATOM 2733 C CA . ALA B 1 169 ? 10.357 -21.542 -10.375 1.00 56.31 161 ALA B CA 1
ATOM 2734 C C . ALA B 1 169 ? 9.590 -20.524 -9.519 1.00 48.25 161 ALA B C 1
ATOM 2735 O O . ALA B 1 169 ? 9.270 -19.441 -10.002 1.00 46.53 161 ALA B O 1
ATOM 2737 N N . MET B 1 170 ? 9.294 -20.855 -8.265 1.00 47.20 162 MET B N 1
ATOM 2738 C CA . MET B 1 170 ? 8.475 -19.961 -7.445 1.00 46.22 162 MET B CA 1
ATOM 2739 C C . MET B 1 170 ? 9.268 -18.736 -6.982 1.00 46.77 162 MET B C 1
ATOM 2740 O O . MET B 1 170 ? 8.749 -17.621 -6.986 1.00 40.92 162 MET B O 1
ATOM 2745 N N . ASP B 1 171 ? 10.522 -18.938 -6.590 1.00 50.03 163 ASP B N 1
ATOM 2746 C CA . ASP B 1 171 ? 11.372 -17.820 -6.183 1.00 50.28 163 ASP B CA 1
ATOM 2747 C C . ASP B 1 171 ? 11.713 -16.926 -7.377 1.00 42.37 163 ASP B C 1
ATOM 2748 O O . ASP B 1 171 ? 11.967 -15.732 -7.224 1.00 35.09 163 ASP B O 1
ATOM 2753 N N . ASP B 1 172 ? 11.705 -17.520 -8.564 1.00 38.58 164 ASP B N 1
ATOM 2754 C CA . ASP B 1 172 ? 11.956 -16.802 -9.805 1.00 37.36 164 ASP B CA 1
ATOM 2755 C C . ASP B 1 172 ? 10.860 -15.776 -10.073 1.00 35.46 164 ASP B C 1
ATOM 2756 O O . ASP B 1 172 ? 11.136 -14.644 -10.467 1.00 34.02 164 ASP B O 1
ATOM 2761 N N . ILE B 1 173 ? 9.613 -16.181 -9.859 1.00 33.56 165 ILE B N 1
ATOM 2762 C CA . ILE B 1 173 ? 8.479 -15.285 -10.040 1.00 33.57 165 ILE B CA 1
ATOM 2763 C C . ILE B 1 173 ? 8.534 -14.132 -9.043 1.00 33.21 165 ILE B C 1
ATOM 2764 O O . ILE B 1 173 ? 8.306 -12.981 -9.409 1.00 34.96 165 ILE B O 1
ATOM 2769 N N . ARG B 1 174 ? 8.844 -14.443 -7.786 1.00 35.01 166 ARG B N 1
ATOM 2770 C CA . ARG B 1 174 ? 8.910 -13.416 -6.751 1.00 33.30 166 ARG B CA 1
ATOM 2771 C C . ARG B 1 174 ? 9.977 -12.384 -7.108 1.00 32.87 166 ARG B C 1
ATOM 2772 O O . ARG B 1 174 ? 9.758 -11.184 -6.962 1.00 29.86 166 ARG B O 1
ATOM 2780 N N . ASP B 1 175 ? 11.115 -12.857 -7.609 1.00 31.80 167 ASP B N 1
ATOM 2781 C CA . ASP B 1 175 ? 12.193 -11.967 -8.036 1.00 34.94 167 ASP B CA 1
ATOM 2782 C C . ASP B 1 175 ? 11.755 -11.064 -9.189 1.00 36.57 167 ASP B C 1
ATOM 2783 O O . ASP B 1 175 ? 12.118 -9.886 -9.235 1.00 35.55 167 ASP B O 1
ATOM 2788 N N . SER B 1 176 ? 10.973 -11.617 -10.113 1.00 31.94 168 SER B N 1
ATOM 2789 C CA . SER B 1 176 ? 10.484 -10.851 -11.254 1.00 30.63 168 SER B CA 1
ATOM 2790 C C . SER B 1 176 ? 9.529 -9.749 -10.798 1.00 31.06 168 SER B C 1
ATOM 2791 O O . SER B 1 176 ? 9.633 -8.603 -11.237 1.00 30.42 168 SER B O 1
ATOM 2794 N N . ILE B 1 177 ? 8.591 -10.110 -9.930 1.00 25.29 169 ILE B N 1
ATOM 2795 C CA . ILE B 1 177 ? 7.658 -9.143 -9.370 1.00 31.55 169 ILE B CA 1
ATOM 2796 C C . ILE B 1 177 ? 8.437 -8.049 -8.631 1.00 34.60 169 ILE B C 1
ATOM 2797 O O . ILE B 1 177 ? 8.182 -6.859 -8.820 1.00 33.58 169 ILE B O 1
ATOM 2802 N N . SER B 1 178 ? 9.409 -8.460 -7.822 1.00 30.37 170 SER B N 1
ATOM 2803 C CA . SER B 1 178 ? 10.227 -7.522 -7.064 1.00 35.01 170 SER B CA 1
ATOM 2804 C C . SER B 1 178 ? 11.075 -6.624 -7.974 1.00 35.37 170 SER B C 1
ATOM 2805 O O . SER B 1 178 ? 11.291 -5.451 -7.674 1.00 35.62 170 SER B O 1
ATOM 2808 N N . GLU B 1 179 ? 11.550 -7.178 -9.085 1.00 36.03 171 GLU B N 1
ATOM 2809 C CA . GLU B 1 179 ? 12.314 -6.401 -10.054 1.00 38.65 171 GLU B CA 1
ATOM 2810 C C . GLU B 1 179 ? 11.451 -5.293 -10.666 1.00 35.78 171 GLU B C 1
ATOM 2811 O O . GLU B 1 179 ? 11.911 -4.165 -10.842 1.00 36.43 171 GLU B O 1
ATOM 2817 N N . LEU B 1 180 ? 10.199 -5.612 -10.983 1.00 30.42 172 LEU B N 1
ATOM 2818 C CA . LEU B 1 180 ? 9.299 -4.627 -11.583 1.00 29.55 172 LEU B CA 1
ATOM 2819 C C . LEU B 1 180 ? 8.934 -3.531 -10.578 1.00 32.56 172 LEU B C 1
ATOM 2820 O O . LEU B 1 180 ? 8.757 -2.373 -10.958 1.00 36.89 172 LEU B O 1
ATOM 2825 N N . LYS B 1 181 ? 8.830 -3.889 -9.300 1.00 32.52 173 LYS B N 1
ATOM 2826 C CA . LYS B 1 181 ? 8.552 -2.893 -8.264 1.00 34.47 173 LYS B CA 1
ATOM 2827 C C . LYS B 1 181 ? 9.724 -1.925 -8.134 1.00 34.87 173 LYS B C 1
ATOM 2828 O O . LYS B 1 181 ? 9.536 -0.748 -7.835 1.00 38.68 173 LYS B O 1
ATOM 2834 N N . TYR B 1 182 ? 10.933 -2.432 -8.359 1.00 35.78 174 TYR B N 1
ATOM 2835 C CA . TYR B 1 182 ? 12.133 -1.604 -8.333 1.00 40.86 174 TYR B CA 1
ATOM 2836 C C . TYR B 1 182 ? 12.082 -0.567 -9.456 1.00 39.78 174 TYR B C 1
ATOM 2837 O O . TYR B 1 182 ? 12.410 0.599 -9.246 1.00 39.93 174 TYR B O 1
ATOM 2846 N N . TYR B 1 183 ? 11.662 -0.994 -10.645 1.00 37.40 175 TYR B N 1
ATOM 2847 C CA . TYR B 1 183 ? 11.537 -0.076 -11.777 1.00 40.13 175 TYR B CA 1
ATOM 2848 C C . TYR B 1 183 ? 10.421 0.940 -11.534 1.00 39.62 175 TYR B C 1
ATOM 2849 O O . TYR B 1 183 ? 10.574 2.122 -11.836 1.00 38.28 175 TYR B O 1
ATOM 2858 N N . ARG B 1 184 ? 9.310 0.476 -10.973 1.00 35.26 176 ARG B N 1
ATOM 2859 C CA . ARG B 1 184 ? 8.191 1.354 -10.657 1.00 35.73 176 ARG B CA 1
ATOM 2860 C C . ARG B 1 184 ? 8.637 2.486 -9.732 1.00 45.40 176 ARG B C 1
ATOM 2861 O O . ARG B 1 184 ? 8.181 3.620 -9.862 1.00 49.95 176 ARG B O 1
ATOM 2869 N N . GLU B 1 185 ? 9.548 2.179 -8.816 1.00 45.97 177 GLU B N 1
ATOM 2870 C CA . GLU B 1 185 ? 10.010 3.172 -7.858 1.00 45.40 177 GLU B CA 1
ATOM 2871 C C . GLU B 1 185 ? 11.028 4.143 -8.458 1.00 44.30 177 GLU B C 1
ATOM 2872 O O . GLU B 1 185 ? 11.000 5.332 -8.155 1.00 45.34 177 GLU B O 1
ATOM 2878 N N . TYR B 1 186 ? 11.920 3.646 -9.310 1.00 44.21 178 TYR B N 1
ATOM 2879 C CA . TYR B 1 186 ? 13.069 4.443 -9.736 1.00 49.38 178 TYR B CA 1
ATOM 2880 C C . TYR B 1 186 ? 13.071 4.829 -11.215 1.00 50.05 178 TYR B C 1
ATOM 2881 O O . TYR B 1 186 ? 13.830 5.709 -11.618 1.00 48.80 178 TYR B O 1
ATOM 2890 N N . PHE B 1 187 ? 12.224 4.184 -12.013 1.00 36.25 179 PHE B N 1
ATOM 2891 C CA . PHE B 1 187 ? 12.298 4.316 -13.465 1.00 34.63 179 PHE B CA 1
ATOM 2892 C C . PHE B 1 187 ? 11.010 4.867 -14.085 1.00 39.95 179 PHE B C 1
ATOM 2893 O O . PHE B 1 187 ? 11.045 5.476 -15.155 1.00 37.74 179 PHE B O 1
ATOM 2901 N N . PHE B 1 188 ? 9.875 4.644 -13.430 1.00 37.28 180 PHE B N 1
ATOM 2902 C CA . PHE B 1 188 ? 8.591 5.090 -13.973 1.00 36.79 180 PHE B CA 1
ATOM 2903 C C . PHE B 1 188 ? 8.060 6.339 -13.268 1.00 40.17 180 PHE B C 1
ATOM 2904 O O . PHE B 1 188 ? 8.166 6.469 -12.050 1.00 41.86 180 PHE B O 1
ATOM 2912 N N . ILE B 1 189 ? 7.487 7.253 -14.049 1.00 37.42 181 ILE B N 1
ATOM 2913 C CA . ILE B 1 189 ? 6.751 8.383 -13.503 1.00 40.20 181 ILE B CA 1
ATOM 2914 C C . ILE B 1 189 ? 5.355 7.902 -13.137 1.00 43.93 181 ILE B C 1
ATOM 2915 O O . ILE B 1 189 ? 4.554 7.600 -14.022 1.00 50.45 181 ILE B O 1
ATOM 2920 N N . MET B 1 190 ? 5.062 7.834 -11.842 1.00 45.02 182 MET B N 1
ATOM 2921 C CA . MET B 1 190 ? 3.789 7.285 -11.376 1.00 49.98 182 MET B CA 1
ATOM 2922 C C . MET B 1 190 ? 2.756 8.356 -11.017 1.00 60.04 182 MET B C 1
ATOM 2923 O O . MET B 1 190 ? 1.736 8.052 -10.401 1.00 65.23 182 MET B O 1
ATOM 2928 N N . ASN B 1 191 ? 3.010 9.601 -11.408 1.00 67.50 183 ASN B N 1
ATOM 2929 C CA . ASN B 1 191 ? 2.073 10.693 -11.143 1.00 79.07 183 ASN B CA 1
ATOM 2930 C C . ASN B 1 191 ? 0.747 10.490 -11.877 1.00 82.97 183 ASN B C 1
ATOM 2931 O O . ASN B 1 191 ? -0.143 11.342 -11.826 1.00 89.27 183 ASN B O 1
ATOM 2933 N N . HIS C 1 8 ? -6.777 -33.031 -65.507 1.00 97.84 0 HIS C N 1
ATOM 2934 C CA . HIS C 1 8 ? -6.548 -32.420 -64.203 1.00 97.71 0 HIS C CA 1
ATOM 2935 C C . HIS C 1 8 ? -5.326 -33.011 -63.503 1.00 102.58 0 HIS C C 1
ATOM 2936 O O . HIS C 1 8 ? -5.143 -34.232 -63.476 1.00 110.01 0 HIS C O 1
ATOM 2943 N N . MET C 1 9 ? -4.494 -32.139 -62.941 1.00 95.70 1 MET C N 1
ATOM 2944 C CA . MET C 1 9 ? -3.378 -32.572 -62.107 1.00 89.17 1 MET C CA 1
ATOM 2945 C C . MET C 1 9 ? -3.927 -33.277 -60.873 1.00 80.94 1 MET C C 1
ATOM 2946 O O . MET C 1 9 ? -4.901 -32.816 -60.271 1.00 81.65 1 MET C O 1
ATOM 2948 N N A SER C 1 10 ? -3.349 -34.409 -60.501 0.52 73.96 2 SER C N 1
ATOM 2949 N N B SER C 1 10 ? -3.271 -34.378 -60.503 0.48 74.20 2 SER C N 1
ATOM 2950 C CA A SER C 1 10 ? -3.933 -35.133 -59.382 0.52 69.01 2 SER C CA 1
ATOM 2951 C CA B SER C 1 10 ? -3.662 -35.201 -59.361 0.48 69.40 2 SER C CA 1
ATOM 2952 C C A SER C 1 10 ? -3.441 -34.587 -58.043 0.52 62.87 2 SER C C 1
ATOM 2953 C C B SER C 1 10 ? -3.509 -34.444 -58.041 0.48 62.63 2 SER C C 1
ATOM 2954 O O A SER C 1 10 ? -2.390 -33.938 -57.953 0.52 62.69 2 SER C O 1
ATOM 2955 O O B SER C 1 10 ? -2.749 -33.473 -57.953 0.48 61.45 2 SER C O 1
ATOM 2960 N N . SER C 1 11 ? -4.225 -34.889 -57.015 1.00 52.76 3 SER C N 1
ATOM 2961 C CA . SER C 1 11 ? -4.227 -34.179 -55.745 1.00 47.40 3 SER C CA 1
ATOM 2962 C C . SER C 1 11 ? -3.003 -34.361 -54.866 1.00 47.19 3 SER C C 1
ATOM 2963 O O . SER C 1 11 ? -2.240 -35.320 -55.003 1.00 39.31 3 SER C O 1
ATOM 2966 N N . THR C 1 12 ? -2.850 -33.412 -53.950 1.00 40.68 4 THR C N 1
ATOM 2967 C CA . THR C 1 12 ? -1.833 -33.446 -52.912 1.00 41.50 4 THR C CA 1
ATOM 2968 C C . THR C 1 12 ? -2.522 -33.246 -51.567 1.00 39.25 4 THR C C 1
ATOM 2969 O O . THR C 1 12 ? -3.747 -33.123 -51.503 1.00 34.55 4 THR C O 1
ATOM 2973 N N . LEU C 1 13 ? -1.730 -33.179 -50.502 1.00 37.06 5 LEU C N 1
ATOM 2974 C CA . LEU C 1 13 ? -2.254 -32.924 -49.163 1.00 34.24 5 LEU C CA 1
ATOM 2975 C C . LEU C 1 13 ? -2.863 -31.521 -49.047 1.00 31.68 5 LEU C C 1
ATOM 2976 O O . LEU C 1 13 ? -3.568 -31.224 -48.082 1.00 32.95 5 LEU C O 1
ATOM 2981 N N . ASN C 1 14 ? -2.596 -30.664 -50.033 1.00 30.66 6 ASN C N 1
ATOM 2982 C CA . ASN C 1 14 ? -3.089 -29.290 -50.011 1.00 29.72 6 ASN C CA 1
ATOM 2983 C C . ASN C 1 14 ? -4.243 -29.044 -50.984 1.00 31.55 6 ASN C C 1
ATOM 2984 O O . ASN C 1 14 ? -4.746 -27.923 -51.069 1.00 31.32 6 ASN C O 1
ATOM 2989 N N . THR C 1 15 ? -4.657 -30.076 -51.720 1.00 34.11 7 THR C N 1
ATOM 2990 C CA . THR C 1 15 ? -5.722 -29.921 -52.714 1.00 27.05 7 THR C CA 1
ATOM 2991 C C . THR C 1 15 ? -6.760 -31.046 -52.648 1.00 34.78 7 THR C C 1
ATOM 2992 O O . THR C 1 15 ? -7.116 -31.644 -53.668 1.00 29.88 7 THR C O 1
ATOM 2996 N N . ARG C 1 16 ? -7.249 -31.325 -51.445 1.00 27.26 8 ARG C N 1
ATOM 2997 C CA . ARG C 1 16 ? -8.282 -32.336 -51.264 1.00 27.88 8 ARG C CA 1
ATOM 2998 C C . ARG C 1 16 ? -9.415 -31.790 -50.408 1.00 26.56 8 ARG C C 1
ATOM 2999 O O . ARG C 1 16 ? -9.296 -30.716 -49.819 1.00 28.67 8 ARG C O 1
ATOM 3007 N N . LEU C 1 17 ? -10.516 -32.530 -50.350 1.00 26.13 9 LEU C N 1
ATOM 3008 C CA . LEU C 1 17 ? -11.701 -32.082 -49.628 1.00 23.59 9 LEU C CA 1
ATOM 3009 C C . LEU C 1 17 ? -12.080 -33.064 -48.526 1.00 25.33 9 LEU C C 1
ATOM 3010 O O . LEU C 1 17 ? -12.019 -34.277 -48.720 1.00 26.48 9 LEU C O 1
ATOM 3015 N N . ILE C 1 18 ? -12.478 -32.534 -47.374 1.00 27.57 10 ILE C N 1
ATOM 3016 C CA . ILE C 1 18 ? -12.965 -33.369 -46.287 1.00 25.63 10 ILE C CA 1
ATOM 3017 C C . ILE C 1 18 ? -14.478 -33.279 -46.199 1.00 22.18 10 ILE C C 1
ATOM 3018 O O . ILE C 1 18 ? -15.038 -32.214 -45.932 1.00 22.29 10 ILE C O 1
ATOM 3023 N N . TRP C 1 19 ? -15.129 -34.414 -46.403 1.00 17.42 11 TRP C N 1
ATOM 3024 C CA . TRP C 1 19 ? -16.574 -34.511 -46.300 1.00 21.19 11 TRP C CA 1
ATOM 3025 C C . TRP C 1 19 ? -16.945 -35.135 -44.963 1.00 23.29 11 TRP C C 1
ATOM 3026 O O . TRP C 1 19 ? -16.357 -36.128 -44.557 1.00 26.35 11 TRP C O 1
ATOM 3037 N N . ILE C 1 20 ? -17.920 -34.554 -44.276 1.00 24.98 12 ILE C N 1
ATOM 3038 C CA . ILE C 1 20 ? -18.279 -35.039 -42.951 1.00 21.21 12 ILE C CA 1
ATOM 3039 C C . ILE C 1 20 ? -19.780 -34.934 -42.728 1.00 22.38 12 ILE C C 1
ATOM 3040 O O . ILE C 1 20 ? -20.427 -34.011 -43.225 1.00 21.82 12 ILE C O 1
ATOM 3045 N N . ASP C 1 21 ? -20.331 -35.902 -42.001 1.00 20.10 13 ASP C N 1
ATOM 3046 C CA . ASP C 1 21 ? -21.685 -35.803 -41.482 1.00 23.87 13 ASP C CA 1
ATOM 3047 C C . ASP C 1 21 ? -21.748 -36.323 -40.051 1.00 24.72 13 ASP C C 1
ATOM 3048 O O . ASP C 1 21 ? -21.005 -37.235 -39.684 1.00 20.97 13 ASP C O 1
ATOM 3053 N N . LEU C 1 22 ? -22.649 -35.748 -39.257 1.00 24.54 14 LEU C N 1
ATOM 3054 C CA . LEU C 1 22 ? -22.901 -36.236 -37.905 1.00 25.92 14 LEU C CA 1
ATOM 3055 C C . LEU C 1 22 ? -24.361 -36.612 -37.731 1.00 27.23 14 LEU C C 1
ATOM 3056 O O . LEU C 1 22 ? -25.231 -36.046 -38.385 1.00 31.90 14 LEU C O 1
ATOM 3061 N N . GLU C 1 23 ? -24.621 -37.559 -36.833 1.00 27.10 15 GLU C N 1
ATOM 3062 C CA . GLU C 1 23 ? -25.971 -37.799 -36.334 1.00 34.14 15 GLU C CA 1
ATOM 3063 C C . GLU C 1 23 ? -25.993 -37.429 -34.856 1.00 34.19 15 GLU C C 1
ATOM 3064 O O . GLU C 1 23 ? -25.047 -37.724 -34.130 1.00 34.04 15 GLU C O 1
ATOM 3070 N N . MET C 1 24 ? -27.061 -36.764 -34.422 1.00 34.97 16 MET C N 1
ATOM 3071 C CA . MET C 1 24 ? -27.137 -36.222 -33.065 1.00 32.81 16 MET C CA 1
ATOM 3072 C C . MET C 1 24 ? -28.347 -36.770 -32.309 1.00 36.85 16 MET C C 1
ATOM 3073 O O . MET C 1 24 ? -29.220 -37.398 -32.905 1.00 40.06 16 MET C O 1
ATOM 3078 N N . THR C 1 25 ? -28.393 -36.520 -31.000 1.00 33.88 17 THR C N 1
ATOM 3079 C CA . THR C 1 25 ? -29.518 -36.937 -30.167 1.00 40.88 17 THR C CA 1
ATOM 3080 C C . THR C 1 25 ? -30.720 -36.013 -30.342 1.00 42.62 17 THR C C 1
ATOM 3081 O O . THR C 1 25 ? -31.825 -36.338 -29.904 1.00 41.22 17 THR C O 1
ATOM 3085 N N . GLY C 1 26 ? -30.494 -34.865 -30.977 1.00 43.38 18 GLY C N 1
ATOM 3086 C CA . GLY C 1 26 ? -31.541 -33.884 -31.214 1.00 45.92 18 GLY C CA 1
ATOM 3087 C C . GLY C 1 26 ? -31.030 -32.693 -32.009 1.00 45.23 18 GLY C C 1
ATOM 3088 O O . GLY C 1 26 ? -29.866 -32.659 -32.397 1.00 40.40 18 GLY C O 1
ATOM 3089 N N . LEU C 1 27 ? -31.889 -31.702 -32.229 1.00 52.94 19 LEU C N 1
ATOM 3090 C CA . LEU C 1 27 ? -31.561 -30.579 -33.109 1.00 53.49 19 LEU C CA 1
ATOM 3091 C C . LEU C 1 27 ? -31.038 -29.339 -32.370 1.00 50.53 19 LEU C C 1
ATOM 3092 O O . LEU C 1 27 ? -30.671 -28.347 -33.001 1.00 46.83 19 LEU C O 1
ATOM 3097 N N . ASP C 1 28 ? -31.012 -29.390 -31.041 1.00 48.43 20 ASP C N 1
ATOM 3098 C CA . ASP C 1 28 ? -30.511 -28.267 -30.249 1.00 47.38 20 ASP C CA 1
ATOM 3099 C C . ASP C 1 28 ? -28.986 -28.203 -30.319 1.00 48.03 20 ASP C C 1
ATOM 3100 O O . ASP C 1 28 ? -28.300 -28.995 -29.676 1.00 44.98 20 ASP C O 1
ATOM 3105 N N . THR C 1 29 ? -28.462 -27.248 -31.086 1.00 45.92 21 THR C N 1
ATOM 3106 C CA . THR C 1 29 ? -27.016 -27.121 -31.281 1.00 41.95 21 THR C CA 1
ATOM 3107 C C . THR C 1 29 ? -26.288 -26.730 -29.994 1.00 42.80 21 THR C C 1
ATOM 3108 O O . THR C 1 29 ? -25.074 -26.905 -29.889 1.00 44.49 21 THR C O 1
ATOM 3112 N N . ASP C 1 30 ? -27.033 -26.217 -29.017 1.00 41.24 22 ASP C N 1
ATOM 3113 C CA . ASP C 1 30 ? -26.454 -25.783 -27.745 1.00 45.31 22 ASP C CA 1
ATOM 3114 C C . ASP C 1 30 ? -26.356 -26.894 -26.696 1.00 48.67 22 ASP C C 1
ATOM 3115 O O . ASP C 1 30 ? -25.560 -26.787 -25.764 1.00 57.55 22 ASP C O 1
ATOM 3120 N N . ASN C 1 31 ? -27.157 -27.950 -26.829 1.00 46.28 23 ASN C N 1
ATOM 3121 C CA . ASN C 1 31 ? -27.291 -28.911 -25.730 1.00 46.51 23 ASN C CA 1
ATOM 3122 C C . ASN C 1 31 ? -27.182 -30.391 -26.102 1.00 46.59 23 ASN C C 1
ATOM 3123 O O . ASN C 1 31 ? -26.770 -31.201 -25.274 1.00 53.38 23 ASN C O 1
ATOM 3128 N N . ASP C 1 32 ? -27.559 -30.752 -27.325 1.00 43.72 24 ASP C N 1
ATOM 3129 C CA . ASP C 1 32 ? -27.598 -32.163 -27.719 1.00 44.97 24 ASP C CA 1
ATOM 3130 C C . ASP C 1 32 ? -26.211 -32.733 -28.010 1.00 45.45 24 ASP C C 1
ATOM 3131 O O . ASP C 1 32 ? -25.238 -31.987 -28.121 1.00 46.09 24 ASP C O 1
ATOM 3136 N N . GLN C 1 33 ? -26.140 -34.059 -28.136 1.00 42.00 25 GLN C N 1
ATOM 3137 C CA . GLN C 1 33 ? -24.873 -34.776 -28.298 1.00 34.50 25 GLN C CA 1
ATOM 3138 C C . GLN C 1 33 ? -24.736 -35.451 -29.662 1.00 37.70 25 GLN C C 1
ATOM 3139 O O . GLN C 1 33 ? -25.728 -35.738 -30.325 1.00 34.98 25 GLN C O 1
ATOM 3145 N N . ILE C 1 34 ? -23.493 -35.705 -30.063 1.00 32.99 26 ILE C N 1
ATOM 3146 C CA . ILE C 1 34 ? -23.199 -36.484 -31.258 1.00 31.23 26 ILE C CA 1
ATOM 3147 C C . ILE C 1 34 ? -23.260 -37.977 -30.919 1.00 33.07 26 ILE C C 1
ATOM 3148 O O . ILE C 1 34 ? -22.741 -38.401 -29.884 1.00 36.30 26 ILE C O 1
ATOM 3153 N N . ILE C 1 35 ? -23.891 -38.771 -31.781 1.00 31.73 27 ILE C N 1
ATOM 3154 C CA . ILE C 1 35 ? -23.935 -40.220 -31.577 1.00 36.96 27 ILE C CA 1
ATOM 3155 C C . ILE C 1 35 ? -23.278 -40.964 -32.737 1.00 38.09 27 ILE C C 1
ATOM 3156 O O . ILE C 1 35 ? -22.914 -42.129 -32.601 1.00 38.99 27 ILE C O 1
ATOM 3161 N N . GLU C 1 36 ? -23.121 -40.296 -33.876 1.00 31.05 28 GLU C N 1
ATOM 3162 C CA . GLU C 1 36 ? -22.440 -40.914 -35.010 1.00 29.33 28 GLU C CA 1
ATOM 3163 C C . GLU C 1 36 ? -21.633 -39.897 -35.806 1.00 29.27 28 GLU C C 1
ATOM 3164 O O . GLU C 1 36 ? -22.084 -38.771 -36.033 1.00 27.46 28 GLU C O 1
ATOM 3170 N N . ILE C 1 37 ? -20.437 -40.299 -36.229 1.00 25.77 29 ILE C N 1
ATOM 3171 C CA . ILE C 1 37 ? -19.628 -39.470 -37.114 1.00 28.82 29 ILE C CA 1
ATOM 3172 C C . ILE C 1 37 ? -19.072 -40.318 -38.248 1.00 27.71 29 ILE C C 1
ATOM 3173 O O . ILE C 1 37 ? -18.753 -41.496 -38.060 1.00 28.02 29 ILE C O 1
ATOM 3178 N N . ALA C 1 38 ? -18.973 -39.716 -39.428 1.00 20.89 30 ALA C N 1
ATOM 3179 C CA . ALA C 1 38 ? -18.350 -40.359 -40.574 1.00 24.12 30 ALA C CA 1
ATOM 3180 C C . ALA C 1 38 ? -17.659 -39.306 -41.441 1.00 24.89 30 ALA C C 1
ATOM 3181 O O . ALA C 1 38 ? -18.060 -38.139 -41.445 1.00 26.79 30 ALA C O 1
ATOM 3183 N N . THR C 1 39 ? -16.620 -39.719 -42.164 1.00 23.60 31 THR C N 1
ATOM 3184 C CA . THR C 1 39 ? -15.891 -38.824 -43.061 1.00 23.25 31 THR C CA 1
ATOM 3185 C C . THR C 1 39 ? -15.537 -39.507 -44.380 1.00 24.37 31 THR C C 1
ATOM 3186 O O . THR C 1 39 ? -15.445 -40.734 -44.447 1.00 21.94 31 THR C O 1
ATOM 3190 N N . ILE C 1 40 ? -15.327 -38.699 -45.418 1.00 17.48 32 ILE C N 1
ATOM 3191 C CA . ILE C 1 40 ? -14.877 -39.175 -46.727 1.00 25.81 32 ILE C CA 1
ATOM 3192 C C . ILE C 1 40 ? -13.897 -38.153 -47.309 1.00 29.91 32 ILE C C 1
ATOM 3193 O O . ILE C 1 40 ? -14.121 -36.946 -47.187 1.00 27.76 32 ILE C O 1
ATOM 3198 N N . ILE C 1 41 ? -12.819 -38.631 -47.934 1.00 24.87 33 ILE C N 1
ATOM 3199 C CA . ILE C 1 41 ? -11.869 -37.759 -48.626 1.00 21.68 33 ILE C CA 1
ATOM 3200 C C . ILE C 1 41 ? -12.108 -37.794 -50.139 1.00 25.20 33 ILE C C 1
ATOM 3201 O O . ILE C 1 41 ? -12.190 -38.870 -50.721 1.00 26.50 33 ILE C O 1
ATOM 3206 N N . THR C 1 42 ? -12.220 -36.629 -50.776 1.00 22.20 34 THR C N 1
ATOM 3207 C CA . THR C 1 42 ? -12.197 -36.558 -52.239 1.00 21.89 34 THR C CA 1
ATOM 3208 C C . THR C 1 42 ? -11.098 -35.599 -52.692 1.00 26.79 34 THR C C 1
ATOM 3209 O O . THR C 1 42 ? -10.551 -34.858 -51.875 1.00 26.91 34 THR C O 1
ATOM 3213 N N . ASP C 1 43 ? -10.770 -35.599 -53.983 1.00 23.30 35 ASP C N 1
ATOM 3214 C CA . ASP C 1 43 ? -9.902 -34.539 -54.496 1.00 28.19 35 ASP C CA 1
ATOM 3215 C C . ASP C 1 43 ? -10.770 -33.329 -54.869 1.00 24.62 35 ASP C C 1
ATOM 3216 O O . ASP C 1 43 ? -11.982 -33.360 -54.664 1.00 26.17 35 ASP C O 1
ATOM 3221 N N . ASP C 1 44 ? -10.165 -32.269 -55.405 1.00 24.68 36 ASP C N 1
ATOM 3222 C CA . ASP C 1 44 ? -10.920 -31.062 -55.752 1.00 24.27 36 ASP C CA 1
ATOM 3223 C C . ASP C 1 44 ? -11.943 -31.317 -56.870 1.00 30.88 36 ASP C C 1
ATOM 3224 O O . ASP C 1 44 ? -12.771 -30.454 -57.170 1.00 28.27 36 ASP C O 1
ATOM 3229 N N . HIS C 1 45 ? -11.886 -32.501 -57.478 1.00 26.44 37 HIS C N 1
ATOM 3230 C CA . HIS C 1 45 ? -12.779 -32.834 -58.582 1.00 26.29 37 HIS C CA 1
ATOM 3231 C C . HIS C 1 45 ? -13.679 -34.030 -58.255 1.00 23.81 37 HIS C C 1
ATOM 3232 O O . HIS C 1 45 ? -14.167 -34.718 -59.150 1.00 29.21 37 HIS C O 1
ATOM 3239 N N . LEU C 1 46 ? -13.877 -34.261 -56.962 1.00 22.58 38 LEU C N 1
ATOM 3240 C CA . LEU C 1 46 ? -14.873 -35.206 -56.436 1.00 28.09 38 LEU C CA 1
ATOM 3241 C C . LEU C 1 46 ? -14.568 -36.684 -56.702 1.00 31.18 38 LEU C C 1
ATOM 3242 O O . LEU C 1 46 ? -15.439 -37.535 -56.523 1.00 29.98 38 LEU C O 1
ATOM 3247 N N . ASN C 1 47 ? -13.342 -37.003 -57.108 1.00 30.10 39 ASN C N 1
ATOM 3248 C CA . ASN C 1 47 ? -12.913 -38.396 -57.055 1.00 26.92 39 ASN C CA 1
ATOM 3249 C C . ASN C 1 47 ? -12.776 -38.807 -55.589 1.00 26.90 39 ASN C C 1
ATOM 3250 O O . ASN C 1 47 ? -12.068 -38.159 -54.832 1.00 27.62 39 ASN C O 1
ATOM 3255 N N . VAL C 1 48 ? -13.454 -39.879 -55.193 1.00 27.07 40 VAL C N 1
ATOM 3256 C CA . VAL C 1 48 ? -13.356 -40.389 -53.825 1.00 24.30 40 VAL C CA 1
ATOM 3257 C C . VAL C 1 48 ? -12.025 -41.114 -53.620 1.00 26.83 40 VAL C C 1
ATOM 3258 O O . VAL C 1 48 ? -11.745 -42.098 -54.298 1.00 33.19 40 VAL C O 1
ATOM 3262 N N . LEU C 1 49 ? -11.213 -40.630 -52.681 1.00 24.63 41 LEU C N 1
ATOM 3263 C CA . LEU C 1 49 ? -9.885 -41.192 -52.445 1.00 25.54 41 LEU C CA 1
ATOM 3264 C C . LEU C 1 49 ? -9.897 -42.242 -51.342 1.00 29.45 41 LEU C C 1
ATOM 3265 O O . LEU C 1 49 ? -9.183 -43.234 -51.428 1.00 34.80 41 LEU C O 1
ATOM 3270 N N . ALA C 1 50 ? -10.707 -42.020 -50.309 1.00 33.81 42 ALA C N 1
ATOM 3271 C CA . ALA C 1 50 ? -10.822 -42.965 -49.197 1.00 32.70 42 ALA C CA 1
ATOM 3272 C C . ALA C 1 50 ? -12.027 -42.641 -48.324 1.00 27.48 42 ALA C C 1
ATOM 3273 O O . ALA C 1 50 ? -12.328 -41.477 -48.069 1.00 29.24 42 ALA C O 1
ATOM 3275 N N . GLU C 1 51 ? -12.718 -43.672 -47.865 1.00 27.37 43 GLU C N 1
ATOM 3276 C CA . GLU C 1 51 ? -13.770 -43.475 -46.878 1.00 29.55 43 GLU C CA 1
ATOM 3277 C C . GLU C 1 51 ? -13.196 -43.637 -45.474 1.00 31.11 43 GLU C C 1
ATOM 3278 O O . GLU C 1 51 ? -12.445 -44.574 -45.207 1.00 27.46 43 GLU C O 1
ATOM 3284 N N . GLY C 1 52 ? -13.549 -42.710 -44.589 1.00 27.87 44 GLY C N 1
ATOM 3285 C CA . GLY C 1 52 ? -13.036 -42.715 -43.230 1.00 25.18 44 GLY C CA 1
ATOM 3286 C C . GLY C 1 52 ? -13.792 -43.629 -42.296 1.00 29.18 44 GLY C C 1
ATOM 3287 O O . GLY C 1 52 ? -14.695 -44.348 -42.730 1.00 29.23 44 GLY C O 1
ATOM 3288 N N . PRO C 1 53 ? -13.424 -43.609 -41.004 1.00 30.62 45 PRO C N 1
ATOM 3289 C CA . PRO C 1 53 ? -14.039 -44.503 -40.012 1.00 31.03 45 PRO C CA 1
ATOM 3290 C C . PRO C 1 53 ? -15.454 -44.070 -39.636 1.00 33.38 45 PRO C C 1
ATOM 3291 O O . PRO C 1 53 ? -15.726 -42.877 -39.494 1.00 35.47 45 PRO C O 1
ATOM 3295 N N . VAL C 1 54 ? -16.347 -45.046 -39.513 1.00 30.76 46 VAL C N 1
ATOM 3296 C CA . VAL C 1 54 ? -17.702 -44.809 -39.044 1.00 33.36 46 VAL C CA 1
ATOM 3297 C C . VAL C 1 54 ? -17.743 -45.129 -37.559 1.00 36.36 46 VAL C C 1
ATOM 3298 O O . VAL C 1 54 ? -17.538 -46.271 -37.158 1.00 39.41 46 VAL C O 1
ATOM 3302 N N . LEU C 1 55 ? -18.001 -44.121 -36.737 1.00 34.60 47 LEU C N 1
ATOM 3303 C CA . LEU C 1 55 ? -17.915 -44.311 -35.295 1.00 33.12 47 LEU C CA 1
ATOM 3304 C C . LEU C 1 55 ? -19.217 -43.947 -34.587 1.00 34.29 47 LEU C C 1
ATOM 3305 O O . LEU C 1 55 ? -19.778 -42.872 -34.799 1.00 35.10 47 LEU C O 1
ATOM 3310 N N . ALA C 1 56 ? -19.701 -44.859 -33.754 1.00 33.82 48 ALA C N 1
ATOM 3311 C CA . ALA C 1 56 ? -20.842 -44.572 -32.901 1.00 32.14 48 ALA C CA 1
ATOM 3312 C C . ALA C 1 56 ? -20.328 -44.151 -31.532 1.00 33.84 48 ALA C C 1
ATOM 3313 O O . ALA C 1 56 ? -19.426 -44.780 -30.980 1.00 34.97 48 ALA C O 1
ATOM 3315 N N . ILE C 1 57 ? -20.884 -43.066 -31.005 1.00 32.35 49 ILE C N 1
ATOM 3316 C CA . ILE C 1 57 ? -20.449 -42.536 -29.724 1.00 32.27 49 ILE C CA 1
ATOM 3317 C C . ILE C 1 57 ? -21.435 -42.931 -28.642 1.00 34.81 49 ILE C C 1
ATOM 3318 O O . ILE C 1 57 ? -22.642 -42.730 -28.781 1.00 38.27 49 ILE C O 1
ATOM 3323 N N . HIS C 1 58 ? -20.914 -43.493 -27.559 1.00 36.93 50 HIS C N 1
ATOM 3324 C CA . HIS C 1 58 ? -21.754 -43.989 -26.482 1.00 39.28 50 HIS C CA 1
ATOM 3325 C C . HIS C 1 58 ? -22.467 -42.866 -25.741 1.00 42.65 50 HIS C C 1
ATOM 3326 O O . HIS C 1 58 ? -21.892 -41.807 -25.491 1.00 42.06 50 HIS C O 1
ATOM 3333 N N . GLN C 1 59 ? -23.725 -43.111 -25.389 1.00 43.99 51 GLN C N 1
ATOM 3334 C CA . GLN C 1 59 ? -24.489 -42.210 -24.530 1.00 45.35 51 GLN C CA 1
ATOM 3335 C C . GLN C 1 59 ? -25.250 -43.024 -23.481 1.00 51.24 51 GLN C C 1
ATOM 3336 O O . GLN C 1 59 ? -25.748 -44.110 -23.780 1.00 54.74 51 GLN C O 1
ATOM 3342 N N . PRO C 1 60 ? -25.348 -42.504 -22.248 1.00 45.03 52 PRO C N 1
ATOM 3343 C CA . PRO C 1 60 ? -26.108 -43.201 -21.204 1.00 47.59 52 PRO C CA 1
ATOM 3344 C C . PRO C 1 60 ? -27.586 -43.307 -21.564 1.00 55.92 52 PRO C C 1
ATOM 3345 O O . PRO C 1 60 ? -28.053 -42.567 -22.435 1.00 51.99 52 PRO C O 1
ATOM 3349 N N . ASP C 1 61 ? -28.305 -44.207 -20.901 1.00 56.17 53 ASP C N 1
ATOM 3350 C CA . ASP C 1 61 ? -29.711 -44.445 -21.210 1.00 67.17 53 ASP C CA 1
ATOM 3351 C C . ASP C 1 61 ? -30.589 -43.224 -20.943 1.00 64.92 53 ASP C C 1
ATOM 3352 O O . ASP C 1 61 ? -31.594 -43.023 -21.625 1.00 67.12 53 ASP C O 1
ATOM 3357 N N A ARG C 1 62 ? -30.210 -42.422 -19.951 0.52 63.48 54 ARG C N 1
ATOM 3358 N N B ARG C 1 62 ? -30.204 -42.419 -19.955 0.48 63.64 54 ARG C N 1
ATOM 3359 C CA A ARG C 1 62 ? -30.948 -41.208 -19.607 0.52 65.38 54 ARG C CA 1
ATOM 3360 C CA B ARG C 1 62 ? -30.940 -41.207 -19.603 0.48 65.41 54 ARG C CA 1
ATOM 3361 C C A ARG C 1 62 ? -31.084 -40.282 -20.813 0.52 61.90 54 ARG C C 1
ATOM 3362 C C B ARG C 1 62 ? -31.079 -40.273 -20.803 0.48 61.88 54 ARG C C 1
ATOM 3363 O O A ARG C 1 62 ? -32.166 -39.764 -21.092 0.52 60.96 54 ARG C O 1
ATOM 3364 O O B ARG C 1 62 ? -32.157 -39.739 -21.067 0.48 61.11 54 ARG C O 1
ATOM 3379 N N . ILE C 1 63 ? -29.981 -40.090 -21.528 1.00 59.28 55 ILE C N 1
ATOM 3380 C CA . ILE C 1 63 ? -29.964 -39.233 -22.704 1.00 53.93 55 ILE C CA 1
ATOM 3381 C C . ILE C 1 63 ? -30.773 -39.848 -23.848 1.00 53.47 55 ILE C C 1
ATOM 3382 O O . ILE C 1 63 ? -31.545 -39.158 -24.518 1.00 53.50 55 ILE C O 1
ATOM 3387 N N . LEU C 1 64 ? -30.610 -41.151 -24.057 1.00 53.07 56 LEU C N 1
ATOM 3388 C CA . LEU C 1 64 ? -31.304 -41.841 -25.140 1.00 55.85 56 LEU C CA 1
ATOM 3389 C C . LEU C 1 64 ? -32.829 -41.817 -24.972 1.00 55.28 56 LEU C C 1
ATOM 3390 O O . LEU C 1 64 ? -33.561 -41.579 -25.934 1.00 55.17 56 LEU C O 1
ATOM 3395 N N . ASN C 1 65 ? -33.301 -42.054 -23.751 1.00 57.76 57 ASN C N 1
ATOM 3396 C CA . ASN C 1 65 ? -34.736 -42.063 -23.470 1.00 62.01 57 ASN C CA 1
ATOM 3397 C C . ASN C 1 65 ? -35.363 -40.686 -23.695 1.00 64.96 57 ASN C C 1
ATOM 3398 O O . ASN C 1 65 ? -36.545 -40.579 -24.022 1.00 62.88 57 ASN C O 1
ATOM 3403 N N . ALA C 1 66 ? -34.559 -39.639 -23.528 1.00 65.96 58 ALA C N 1
ATOM 3404 C CA . ALA C 1 66 ? -35.033 -38.262 -23.643 1.00 66.36 58 ALA C CA 1
ATOM 3405 C C . ALA C 1 66 ? -35.293 -37.839 -25.093 1.00 63.51 58 ALA C C 1
ATOM 3406 O O . ALA C 1 66 ? -35.993 -36.857 -25.343 1.00 64.68 58 ALA C O 1
ATOM 3408 N N . MET C 1 67 ? -34.732 -38.580 -26.044 1.00 61.59 59 MET C N 1
ATOM 3409 C CA . MET C 1 67 ? -34.895 -38.262 -27.461 1.00 55.29 59 MET C CA 1
ATOM 3410 C C . MET C 1 67 ? -36.357 -38.342 -27.909 1.00 59.05 59 MET C C 1
ATOM 3411 O O . MET C 1 67 ? -37.104 -39.221 -27.474 1.00 59.24 59 MET C O 1
ATOM 3416 N N . ASP C 1 68 ? -36.755 -37.421 -28.786 1.00 57.39 60 ASP C N 1
ATOM 3417 C CA . ASP C 1 68 ? -38.130 -37.366 -29.282 1.00 70.53 60 ASP C CA 1
ATOM 3418 C C . ASP C 1 68 ? -38.476 -38.601 -30.111 1.00 64.15 60 ASP C C 1
ATOM 3419 O O . ASP C 1 68 ? -37.591 -39.371 -30.490 1.00 63.29 60 ASP C O 1
ATOM 3424 N N . GLU C 1 69 ? -39.763 -38.770 -30.400 1.00 62.43 61 GLU C N 1
ATOM 3425 C CA . GLU C 1 69 ? -40.279 -39.998 -31.003 1.00 67.04 61 GLU C CA 1
ATOM 3426 C C . GLU C 1 69 ? -39.591 -40.379 -32.318 1.00 64.66 61 GLU C C 1
ATOM 3427 O O . GLU C 1 69 ? -39.222 -41.539 -32.510 1.00 66.11 61 GLU C O 1
ATOM 3429 N N . TRP C 1 70 ? -39.409 -39.419 -33.219 1.00 60.07 62 TRP C N 1
ATOM 3430 C CA . TRP C 1 70 ? -38.849 -39.747 -34.528 1.00 63.83 62 TRP C CA 1
ATOM 3431 C C . TRP C 1 70 ? -37.375 -40.154 -34.475 1.00 62.16 62 TRP C C 1
ATOM 3432 O O . TRP C 1 70 ? -36.976 -41.118 -35.130 1.00 64.61 62 TRP C O 1
ATOM 3443 N N . ASN C 1 71 ? -36.565 -39.422 -33.715 1.00 57.60 63 ASN C N 1
ATOM 3444 C CA . ASN C 1 71 ? -35.146 -39.750 -33.622 1.00 59.04 63 ASN C CA 1
ATOM 3445 C C . ASN C 1 71 ? -34.964 -41.135 -33.013 1.00 57.21 63 ASN C C 1
ATOM 3446 O O . ASN C 1 71 ? -34.057 -41.879 -33.389 1.00 56.16 63 ASN C O 1
ATOM 3451 N N . THR C 1 72 ? -35.842 -41.473 -32.074 1.00 56.07 64 THR C N 1
ATOM 3452 C CA . THR C 1 72 ? -35.839 -42.791 -31.462 1.00 55.60 64 THR C CA 1
ATOM 3453 C C . THR C 1 72 ? -36.219 -43.834 -32.511 1.00 57.16 64 THR C C 1
ATOM 3454 O O . THR C 1 72 ? -35.588 -44.887 -32.614 1.00 58.35 64 THR C O 1
ATOM 3458 N N . ARG C 1 73 ? -37.238 -43.518 -33.305 1.00 57.90 65 ARG C N 1
ATOM 3459 C CA . ARG C 1 73 ? -37.720 -44.430 -34.338 1.00 61.95 65 ARG C CA 1
ATOM 3460 C C . ARG C 1 73 ? -36.721 -44.598 -35.486 1.00 59.32 65 ARG C C 1
ATOM 3461 O O . ARG C 1 73 ? -36.406 -45.724 -35.874 1.00 58.80 65 ARG C O 1
ATOM 3463 N N . GLN C 1 74 ? -36.223 -43.489 -36.029 1.00 58.30 66 GLN C N 1
ATOM 3464 C CA . GLN C 1 74 ? -35.364 -43.563 -37.210 1.00 60.15 66 GLN C CA 1
ATOM 3465 C C . GLN C 1 74 ? -34.024 -44.211 -36.873 1.00 59.53 66 GLN C C 1
ATOM 3466 O O . GLN C 1 74 ? -33.459 -44.933 -37.693 1.00 62.50 66 GLN C O 1
ATOM 3472 N N . HIS C 1 75 ? -33.525 -43.968 -35.666 1.00 55.05 67 HIS C N 1
ATOM 3473 C CA . HIS C 1 75 ? -32.235 -44.517 -35.274 1.00 57.12 67 HIS C CA 1
ATOM 3474 C C . HIS C 1 75 ? -32.406 -45.803 -34.482 1.00 59.71 67 HIS C C 1
ATOM 3475 O O . HIS C 1 75 ? -31.431 -46.427 -34.059 1.00 58.82 67 HIS C O 1
ATOM 3482 N N . GLY C 1 76 ? -33.658 -46.204 -34.298 1.00 62.97 68 GLY C N 1
ATOM 3483 C CA . GLY C 1 76 ? -33.952 -47.544 -33.835 1.00 59.47 68 GLY C CA 1
ATOM 3484 C C . GLY C 1 76 ? -33.894 -48.472 -35.031 1.00 60.89 68 GLY C C 1
ATOM 3485 O O . GLY C 1 76 ? -33.230 -49.508 -34.999 1.00 58.01 68 GLY C O 1
ATOM 3486 N N . GLN C 1 77 ? -34.575 -48.073 -36.104 1.00 63.68 69 GLN C N 1
ATOM 3487 C CA . GLN C 1 77 ? -34.651 -48.872 -37.324 1.00 65.14 69 GLN C CA 1
ATOM 3488 C C . GLN C 1 77 ? -33.317 -48.917 -38.062 1.00 61.74 69 GLN C C 1
ATOM 3489 O O . GLN C 1 77 ? -32.988 -49.911 -38.708 1.00 62.04 69 GLN C O 1
ATOM 3491 N N . SER C 1 78 ? -32.549 -47.837 -37.962 1.00 57.62 70 SER C N 1
ATOM 3492 C CA . SER C 1 78 ? -31.255 -47.762 -38.628 1.00 47.61 70 SER C CA 1
ATOM 3493 C C . SER C 1 78 ? -30.209 -48.605 -37.909 1.00 49.94 70 SER C C 1
ATOM 3494 O O . SER C 1 78 ? -29.125 -48.851 -38.444 1.00 48.30 70 SER C O 1
ATOM 3497 N N . GLY C 1 79 ? -30.538 -49.034 -36.693 1.00 47.78 71 GLY C N 1
ATOM 3498 C CA . GLY C 1 79 ? -29.626 -49.815 -35.880 1.00 47.37 71 GLY C CA 1
ATOM 3499 C C . GLY C 1 79 ? -28.546 -48.991 -35.200 1.00 50.94 71 GLY C C 1
ATOM 3500 O O . GLY C 1 79 ? -27.595 -49.547 -34.650 1.00 47.93 71 GLY C O 1
ATOM 3501 N N . LEU C 1 80 ? -28.685 -47.667 -35.229 1.00 47.83 72 LEU C N 1
ATOM 3502 C CA . LEU C 1 80 ? -27.673 -46.786 -34.642 1.00 47.97 72 LEU C CA 1
ATOM 3503 C C . LEU C 1 80 ? -27.761 -46.770 -33.116 1.00 43.13 72 LEU C C 1
ATOM 3504 O O . LEU C 1 80 ? -26.737 -46.743 -32.434 1.00 50.02 72 LEU C O 1
ATOM 3509 N N . ILE C 1 81 ? -28.980 -46.793 -32.585 1.00 45.08 73 ILE C N 1
ATOM 3510 C CA . ILE C 1 81 ? -29.183 -46.774 -31.138 1.00 46.29 73 ILE C CA 1
ATOM 3511 C C . ILE C 1 81 ? -28.510 -47.979 -30.483 1.00 49.25 73 ILE C C 1
ATOM 3512 O O . ILE C 1 81 ? -27.862 -47.843 -29.447 1.00 50.39 73 ILE C O 1
ATOM 3517 N N . GLU C 1 82 ? -28.658 -49.150 -31.097 1.00 51.00 74 GLU C N 1
ATOM 3518 C CA . GLU C 1 82 ? -28.028 -50.370 -30.591 1.00 50.64 74 GLU C CA 1
ATOM 3519 C C . GLU C 1 82 ? -26.503 -50.248 -30.617 1.00 46.43 74 GLU C C 1
ATOM 3520 O O . GLU C 1 82 ? -25.827 -50.663 -29.676 1.00 47.82 74 GLU C O 1
ATOM 3522 N N . ARG C 1 83 ? -25.973 -49.668 -31.693 1.00 44.45 75 ARG C N 1
ATOM 3523 C CA . ARG C 1 83 ? -24.538 -49.431 -31.825 1.00 42.91 75 ARG C CA 1
ATOM 3524 C C . ARG C 1 83 ? -24.030 -48.443 -30.776 1.00 45.24 75 ARG C C 1
ATOM 3525 O O . ARG C 1 83 ? -22.913 -48.575 -30.275 1.00 44.79 75 ARG C O 1
ATOM 3533 N N . VAL C 1 84 ? -24.851 -47.448 -30.454 1.00 45.44 76 VAL C N 1
ATOM 3534 C CA . VAL C 1 84 ? -24.496 -46.457 -29.442 1.00 43.60 76 VAL C CA 1
ATOM 3535 C C . VAL C 1 84 ? -24.429 -47.106 -28.058 1.00 45.95 76 VAL C C 1
ATOM 3536 O O . VAL C 1 84 ? -23.517 -46.835 -27.275 1.00 51.08 76 VAL C O 1
ATOM 3540 N N . ARG C 1 85 ? -25.396 -47.966 -27.761 1.00 45.63 77 ARG C N 1
ATOM 3541 C CA . ARG C 1 85 ? -25.437 -48.634 -26.463 1.00 53.88 77 ARG C CA 1
ATOM 3542 C C . ARG C 1 85 ? -24.235 -49.554 -26.254 1.00 50.09 77 ARG C C 1
ATOM 3543 O O . ARG C 1 85 ? -23.646 -49.569 -25.177 1.00 52.10 77 ARG C O 1
ATOM 3551 N N . ARG C 1 86 ? -23.864 -50.306 -27.286 1.00 48.44 78 ARG C N 1
ATOM 3552 C CA . ARG C 1 86 ? -22.748 -51.245 -27.175 1.00 53.47 78 ARG C CA 1
ATOM 3553 C C . ARG C 1 86 ? -21.386 -50.555 -27.304 1.00 50.09 78 ARG C C 1
ATOM 3554 O O . ARG C 1 86 ? -20.362 -51.135 -26.953 1.00 50.16 78 ARG C O 1
ATOM 3556 N N . SER C 1 87 ? -21.368 -49.321 -27.798 1.00 44.30 79 SER C N 1
ATOM 3557 C CA . SER C 1 87 ? -20.106 -48.614 -27.999 1.00 41.22 79 SER C CA 1
ATOM 3558 C C . SER C 1 87 ? -19.437 -48.227 -26.681 1.00 45.75 79 SER C C 1
ATOM 3559 O O . SER C 1 87 ? -20.109 -47.893 -25.705 1.00 47.73 79 SER C O 1
ATOM 3562 N N . LYS C 1 88 ? -18.108 -48.275 -26.662 1.00 45.14 80 LYS C N 1
ATOM 3563 C CA . LYS C 1 88 ? -17.337 -47.813 -25.514 1.00 45.89 80 LYS C CA 1
ATOM 3564 C C . LYS C 1 88 ? -16.510 -46.583 -25.886 1.00 47.86 80 LYS C C 1
ATOM 3565 O O . LYS C 1 88 ? -15.587 -46.205 -25.167 1.00 55.00 80 LYS C O 1
ATOM 3567 N N . LEU C 1 89 ? -16.842 -45.961 -27.013 1.00 42.41 81 LEU C N 1
ATOM 3568 C CA . LEU C 1 89 ? -16.117 -44.776 -27.460 1.00 43.75 81 LEU C CA 1
ATOM 3569 C C . LEU C 1 89 ? -16.744 -43.502 -26.900 1.00 45.34 81 LEU C C 1
ATOM 3570 O O . LEU C 1 89 ? -17.966 -43.343 -26.915 1.00 45.16 81 LEU C O 1
ATOM 3575 N N . THR C 1 90 ? -15.899 -42.611 -26.390 1.00 42.01 82 THR C N 1
ATOM 3576 C CA . THR C 1 90 ? -16.326 -41.270 -26.007 1.00 41.69 82 THR C CA 1
ATOM 3577 C C . THR C 1 90 ? -16.260 -40.364 -27.228 1.00 37.38 82 THR C C 1
ATOM 3578 O O . THR C 1 90 ? -15.812 -40.786 -28.290 1.00 34.27 82 THR C O 1
ATOM 3582 N N . ALA C 1 91 ? -16.687 -39.115 -27.075 1.00 34.32 83 ALA C N 1
ATOM 3583 C CA . ALA C 1 91 ? -16.579 -38.162 -28.169 1.00 35.42 83 ALA C CA 1
ATOM 3584 C C . ALA C 1 91 ? -15.106 -37.912 -28.487 1.00 38.36 83 ALA C C 1
ATOM 3585 O O . ALA C 1 91 ? -14.730 -37.748 -29.652 1.00 35.93 83 ALA C O 1
ATOM 3587 N N . ARG C 1 92 ? -14.279 -37.900 -27.445 1.00 36.28 84 ARG C N 1
ATOM 3588 C CA . ARG C 1 92 ? -12.845 -37.682 -27.598 1.00 39.29 84 ARG C CA 1
ATOM 3589 C C . ARG C 1 92 ? -12.168 -38.845 -28.335 1.00 40.62 84 ARG C C 1
ATOM 3590 O O . ARG C 1 92 ? -11.296 -38.623 -29.177 1.00 35.13 84 ARG C O 1
ATOM 3598 N N . ASP C 1 93 ? -12.564 -40.076 -28.012 1.00 38.90 85 ASP C N 1
ATOM 3599 C CA . ASP C 1 93 ? -12.088 -41.256 -28.735 1.00 38.59 85 ASP C CA 1
ATOM 3600 C C . ASP C 1 93 ? -12.410 -41.169 -30.225 1.00 41.63 85 ASP C C 1
ATOM 3601 O O . ASP C 1 93 ? -11.568 -41.471 -31.070 1.00 36.84 85 ASP C O 1
ATOM 3606 N N . ALA C 1 94 ? -13.641 -40.771 -30.539 1.00 38.49 86 ALA C N 1
ATOM 3607 C CA . ALA C 1 94 ? -14.080 -40.702 -31.924 1.00 34.44 86 ALA C CA 1
ATOM 3608 C C . ALA C 1 94 ? -13.363 -39.565 -32.636 1.00 32.77 86 ALA C C 1
ATOM 3609 O O . ALA C 1 94 ? -12.944 -39.715 -33.784 1.00 30.49 86 ALA C O 1
ATOM 3611 N N . GLU C 1 95 ? -13.216 -38.440 -31.937 1.00 33.04 87 GLU C N 1
ATOM 3612 C CA . GLU C 1 95 ? -12.484 -37.285 -32.455 1.00 32.44 87 GLU C CA 1
ATOM 3613 C C . GLU C 1 95 ? -11.046 -37.649 -32.831 1.00 32.56 87 GLU C C 1
ATOM 3614 O O . GLU C 1 95 ? -10.613 -37.401 -33.960 1.00 31.59 87 GLU C O 1
ATOM 3620 N N . LEU C 1 96 ? -10.316 -38.243 -31.890 1.00 32.43 88 LEU C N 1
ATOM 3621 C CA . LEU C 1 96 ? -8.914 -38.602 -32.117 1.00 40.90 88 LEU C CA 1
ATOM 3622 C C . LEU C 1 96 ? -8.775 -39.606 -33.261 1.00 43.75 88 LEU C C 1
ATOM 3623 O O . LEU C 1 96 ? -7.845 -39.521 -34.065 1.00 40.89 88 LEU C O 1
ATOM 3628 N N . GLN C 1 97 ? -9.707 -40.547 -33.335 1.00 33.02 89 GLN C N 1
ATOM 3629 C CA . GLN C 1 97 ? -9.681 -41.553 -34.389 1.00 41.96 89 GLN C CA 1
ATOM 3630 C C . GLN C 1 97 ? -9.946 -40.923 -35.765 1.00 35.69 89 GLN C C 1
ATOM 3631 O O . GLN C 1 97 ? -9.324 -41.295 -36.761 1.00 30.64 89 GLN C O 1
ATOM 3637 N N . THR C 1 98 ? -10.853 -39.953 -35.814 1.00 30.39 90 THR C N 1
ATOM 3638 C CA . THR C 1 98 ? -11.144 -39.264 -37.066 1.00 31.69 90 THR C CA 1
ATOM 3639 C C . THR C 1 98 ? -9.961 -38.390 -37.490 1.00 36.39 90 THR C C 1
ATOM 3640 O O . THR C 1 98 ? -9.605 -38.346 -38.671 1.00 33.02 90 THR C O 1
ATOM 3644 N N . LEU C 1 99 ? -9.345 -37.716 -36.521 1.00 32.13 91 LEU C N 1
ATOM 3645 C CA . LEU C 1 99 ? -8.174 -36.879 -36.784 1.00 33.96 91 LEU C CA 1
ATOM 3646 C C . LEU C 1 99 ? -7.006 -37.692 -37.346 1.00 36.80 91 LEU C C 1
ATOM 3647 O O . LEU C 1 99 ? -6.285 -37.229 -38.227 1.00 33.72 91 LEU C O 1
ATOM 3652 N N . GLU C 1 100 ? -6.826 -38.904 -36.829 1.00 37.73 92 GLU C N 1
ATOM 3653 C CA . GLU C 1 100 ? -5.749 -39.780 -37.273 1.00 36.42 92 GLU C CA 1
ATOM 3654 C C . GLU C 1 100 ? -5.925 -40.142 -38.744 1.00 34.63 92 GLU C C 1
ATOM 3655 O O . GLU C 1 100 ? -4.959 -40.201 -39.495 1.00 39.43 92 GLU C O 1
ATOM 3661 N N . PHE C 1 101 ? -7.167 -40.374 -39.154 1.00 39.41 93 PHE C N 1
ATOM 3662 C CA . PHE C 1 101 ? -7.461 -40.673 -40.549 1.00 36.00 93 PHE C CA 1
ATOM 3663 C C . PHE C 1 101 ? -7.231 -39.450 -41.448 1.00 34.40 93 PHE C C 1
ATOM 3664 O O . PHE C 1 101 ? -6.605 -39.549 -42.500 1.00 36.08 93 PHE C O 1
ATOM 3672 N N . LEU C 1 102 ? -7.731 -38.296 -41.022 1.00 33.35 94 LEU C N 1
ATOM 3673 C CA . LEU C 1 102 ? -7.658 -37.088 -41.841 1.00 32.86 94 LEU C CA 1
ATOM 3674 C C . LEU C 1 102 ? -6.218 -36.659 -42.105 1.00 36.51 94 LEU C C 1
ATOM 3675 O O . LEU C 1 102 ? -5.893 -36.199 -43.202 1.00 36.88 94 LEU C O 1
ATOM 3680 N N . LYS C 1 103 ? -5.358 -36.819 -41.103 1.00 37.44 95 LYS C N 1
ATOM 3681 C CA . LYS C 1 103 ? -3.962 -36.404 -41.218 1.00 38.25 95 LYS C CA 1
ATOM 3682 C C . LYS C 1 103 ? -3.196 -37.204 -42.270 1.00 41.12 95 LYS C C 1
ATOM 3683 O O . LYS C 1 103 ? -2.159 -36.756 -42.757 1.00 39.74 95 LYS C O 1
ATOM 3689 N N . LYS C 1 104 ? -3.703 -38.382 -42.625 1.00 42.02 96 LYS C N 1
ATOM 3690 C CA . LYS C 1 104 ? -3.075 -39.187 -43.673 1.00 42.61 96 LYS C CA 1
ATOM 3691 C C . LYS C 1 104 ? -3.418 -38.670 -45.067 1.00 39.15 96 LYS C C 1
ATOM 3692 O O . LYS C 1 104 ? -2.759 -39.018 -46.043 1.00 39.27 96 LYS C O 1
ATOM 3698 N N . TRP C 1 105 ? -4.447 -37.837 -45.163 1.00 32.69 97 TRP C N 1
ATOM 3699 C CA . TRP C 1 105 ? -4.984 -37.490 -46.472 1.00 34.67 97 TRP C CA 1
ATOM 3700 C C . TRP C 1 105 ? -4.960 -36.005 -46.787 1.00 33.73 97 TRP C C 1
ATOM 3701 O O . TRP C 1 105 ? -4.825 -35.628 -47.950 1.00 36.53 97 TRP C O 1
ATOM 3712 N N . VAL C 1 106 ? -5.110 -35.161 -45.766 1.00 31.86 98 VAL C N 1
ATOM 3713 C CA . VAL C 1 106 ? -5.200 -33.717 -45.983 1.00 31.37 98 VAL C CA 1
ATOM 3714 C C . VAL C 1 106 ? -4.444 -32.952 -44.901 1.00 32.89 98 VAL C C 1
ATOM 3715 O O . VAL C 1 106 ? -4.506 -33.308 -43.723 1.00 33.10 98 VAL C O 1
ATOM 3719 N N . ASN C 1 107 ? -3.746 -31.889 -45.295 1.00 27.91 99 ASN C N 1
ATOM 3720 C CA . ASN C 1 107 ? -3.080 -31.021 -44.326 1.00 29.52 99 ASN C CA 1
ATOM 3721 C C . ASN C 1 107 ? -4.112 -30.189 -43.552 1.00 31.33 99 ASN C C 1
ATOM 3722 O O . ASN C 1 107 ? -5.245 -30.015 -44.008 1.00 30.74 99 ASN C O 1
ATOM 3727 N N . PRO C 1 108 ? -3.736 -29.693 -42.364 1.00 33.15 100 PRO C N 1
ATOM 3728 C CA . PRO C 1 108 ? -4.668 -28.879 -41.571 1.00 38.77 100 PRO C CA 1
ATOM 3729 C C . PRO C 1 108 ? -5.023 -27.522 -42.196 1.00 41.08 100 PRO C C 1
ATOM 3730 O O . PRO C 1 108 ? -4.184 -26.909 -42.859 1.00 40.15 100 PRO C O 1
ATOM 3734 N N . LYS C 1 109 ? -6.261 -27.077 -41.965 1.00 39.34 101 LYS C N 1
ATOM 3735 C CA . LYS C 1 109 ? -6.759 -25.761 -42.390 1.00 39.87 101 LYS C CA 1
ATOM 3736 C C . LYS C 1 109 ? -6.825 -25.626 -43.910 1.00 32.03 101 LYS C C 1
ATOM 3737 O O . LYS C 1 109 ? -6.903 -24.519 -44.443 1.00 39.46 101 LYS C O 1
ATOM 3743 N N . VAL C 1 110 ? -6.804 -26.753 -44.604 1.00 28.35 102 VAL C N 1
ATOM 3744 C CA . VAL C 1 110 ? -6.787 -26.751 -46.059 1.00 32.19 102 VAL C CA 1
ATOM 3745 C C . VAL C 1 110 ? -8.200 -26.843 -46.626 1.00 33.10 102 VAL C C 1
ATOM 3746 O O . VAL C 1 110 ? -8.574 -26.082 -47.519 1.00 30.54 102 VAL C O 1
ATOM 3750 N N . SER C 1 111 ? -8.985 -27.772 -46.094 1.00 28.45 103 SER C N 1
ATOM 3751 C CA . SER C 1 111 ? -10.296 -28.075 -46.654 1.00 23.84 103 SER C CA 1
ATOM 3752 C C . SER C 1 111 ? -11.438 -27.361 -45.928 1.00 27.88 103 SER C C 1
ATOM 3753 O O . SER C 1 111 ? -11.484 -27.346 -44.697 1.00 26.82 103 SER C O 1
ATOM 3756 N N . PRO C 1 112 ? -12.369 -26.770 -46.692 1.00 26.47 104 PRO C N 1
ATOM 3757 C CA . PRO C 1 112 ? -13.616 -26.333 -46.060 1.00 21.04 104 PRO C CA 1
ATOM 3758 C C . PRO C 1 112 ? -14.383 -27.547 -45.570 1.00 20.12 104 PRO C C 1
ATOM 3759 O O . PRO C 1 112 ? -14.096 -28.665 -46.013 1.00 23.76 104 PRO C O 1
ATOM 3763 N N . MET C 1 113 ? -15.333 -27.343 -44.670 1.00 27.49 105 MET C N 1
ATOM 3764 C CA . MET C 1 113 ? -16.172 -28.440 -44.201 1.00 25.59 105 MET C CA 1
ATOM 3765 C C . MET C 1 113 ? -17.231 -28.755 -45.266 1.00 22.56 105 MET C C 1
ATOM 3766 O O . MET C 1 113 ? -18.093 -27.921 -45.549 1.00 26.41 105 MET C O 1
ATOM 3771 N N . CYS C 1 114 ? -17.160 -29.942 -45.868 1.00 21.13 106 CYS C N 1
ATOM 3772 C CA . CYS C 1 114 ? -18.041 -30.269 -46.998 1.00 22.40 106 CYS C CA 1
ATOM 3773 C C . CYS C 1 114 ? -19.153 -31.248 -46.645 1.00 19.40 106 CYS C C 1
ATOM 3774 O O . CYS C 1 114 ? -18.947 -32.197 -45.890 1.00 27.28 106 CYS C O 1
ATOM 3777 N N . GLY C 1 115 ? -20.323 -31.030 -47.235 1.00 23.48 107 GLY C N 1
ATOM 3778 C CA . GLY C 1 115 ? -21.468 -31.897 -47.031 1.00 20.73 107 GLY C CA 1
ATOM 3779 C C . GLY C 1 115 ? -22.789 -31.179 -47.214 1.00 24.92 107 GLY C C 1
ATOM 3780 O O . GLY C 1 115 ? -22.881 -30.239 -47.999 1.00 28.42 107 GLY C O 1
ATOM 3781 N N . ASN C 1 116 ? -23.817 -31.637 -46.504 1.00 24.90 108 ASN C N 1
ATOM 3782 C CA . ASN C 1 116 ? -25.121 -30.972 -46.496 1.00 28.12 108 ASN C CA 1
ATOM 3783 C C . ASN C 1 116 ? -25.407 -30.413 -45.101 1.00 25.75 108 ASN C C 1
ATOM 3784 O O . ASN C 1 116 ? -24.947 -30.977 -44.113 1.00 24.24 108 ASN C O 1
ATOM 3789 N N . SER C 1 117 ? -26.155 -29.309 -45.041 1.00 29.52 109 SER C N 1
ATOM 3790 C CA . SER C 1 117 ? -26.461 -28.604 -43.789 1.00 35.64 109 SER C CA 1
ATOM 3791 C C . SER C 1 117 ? -25.248 -28.534 -42.868 1.00 28.38 109 SER C C 1
ATOM 3792 O O . SER C 1 117 ? -25.311 -28.916 -41.702 1.00 31.87 109 SER C O 1
ATOM 3795 N N . ILE C 1 118 ? -24.146 -28.038 -43.416 1.00 26.40 110 ILE C N 1
ATOM 3796 C CA . ILE C 1 118 ? -22.836 -28.125 -42.784 1.00 28.05 110 ILE C CA 1
ATOM 3797 C C . ILE C 1 118 ? -22.718 -27.220 -41.549 1.00 30.22 110 ILE C C 1
ATOM 3798 O O . ILE C 1 118 ? -21.988 -27.542 -40.605 1.00 27.75 110 ILE C O 1
ATOM 3803 N N . CYS C 1 119 ? -23.449 -26.107 -41.546 1.00 25.04 111 CYS C N 1
ATOM 3804 C CA . CYS C 1 119 ? -23.396 -25.173 -40.426 1.00 28.80 111 CYS C CA 1
ATOM 3805 C C . CYS C 1 119 ? -23.824 -25.868 -39.131 1.00 24.31 111 CYS C C 1
ATOM 3806 O O . CYS C 1 119 ? -23.200 -25.682 -38.092 1.00 28.53 111 CYS C O 1
ATOM 3809 N N . GLN C 1 120 ? -24.872 -26.686 -39.203 1.00 28.04 112 GLN C N 1
ATOM 3810 C CA . GLN C 1 120 ? -25.332 -27.431 -38.032 1.00 29.83 112 GLN C CA 1
ATOM 3811 C C . GLN C 1 120 ? -24.235 -28.370 -37.551 1.00 29.66 112 GLN C C 1
ATOM 3812 O O . GLN C 1 120 ? -23.950 -28.429 -36.358 1.00 28.88 112 GLN C O 1
ATOM 3814 N N . ASP C 1 121 ? -23.626 -29.100 -38.486 1.00 26.51 113 ASP C N 1
ATOM 3815 C CA . ASP C 1 121 ? -22.518 -29.997 -38.160 1.00 25.06 113 ASP C CA 1
ATOM 3816 C C . ASP C 1 121 ? -21.366 -29.245 -37.498 1.00 27.73 113 ASP C C 1
ATOM 3817 O O . ASP C 1 121 ? -20.840 -29.689 -36.478 1.00 29.22 113 ASP C O 1
ATOM 3822 N N . ARG C 1 122 ? -20.984 -28.105 -38.070 1.00 28.86 114 ARG C N 1
ATOM 3823 C CA . ARG C 1 122 ? -19.875 -27.320 -37.535 1.00 28.59 114 ARG C CA 1
ATOM 3824 C C . ARG C 1 122 ? -20.152 -26.818 -36.117 1.00 30.75 114 ARG C C 1
ATOM 3825 O O . ARG C 1 122 ? -19.248 -26.770 -35.283 1.00 31.37 114 ARG C O 1
ATOM 3833 N N . ARG C 1 123 ? -21.396 -26.447 -35.838 1.00 27.84 115 ARG C N 1
ATOM 3834 C CA . ARG C 1 123 ? -21.735 -25.967 -34.499 1.00 31.91 115 ARG C CA 1
ATOM 3835 C C . ARG C 1 123 ? -21.611 -27.082 -33.451 1.00 34.47 115 ARG C C 1
ATOM 3836 O O . ARG C 1 123 ? -21.081 -26.853 -32.362 1.00 36.89 115 ARG C O 1
ATOM 3844 N N . PHE C 1 124 ? -22.080 -28.285 -33.776 1.00 28.66 116 PHE C N 1
ATOM 3845 C CA . PHE C 1 124 ? -21.926 -29.415 -32.857 1.00 32.68 116 PHE C CA 1
ATOM 3846 C C . PHE C 1 124 ? -20.448 -29.753 -32.659 1.00 31.36 116 PHE C C 1
ATOM 3847 O O . PHE C 1 124 ? -20.009 -30.003 -31.538 1.00 31.87 116 PHE C O 1
ATOM 3855 N N . LEU C 1 125 ? -19.681 -29.750 -33.744 1.00 29.94 117 LEU C N 1
ATOM 3856 C CA . LEU C 1 125 ? -18.254 -30.037 -33.650 1.00 29.27 117 LEU C CA 1
ATOM 3857 C C . LEU C 1 125 ? -17.528 -28.983 -32.813 1.00 28.77 117 LEU C C 1
ATOM 3858 O O . LEU C 1 125 ? -16.634 -29.313 -32.045 1.00 28.83 117 LEU C O 1
ATOM 3863 N N . HIS C 1 126 ? -17.915 -27.720 -32.955 1.00 27.30 118 HIS C N 1
ATOM 3864 C CA . HIS C 1 126 ? -17.279 -26.656 -32.187 1.00 30.14 118 HIS C CA 1
ATOM 3865 C C . HIS C 1 126 ? -17.422 -26.910 -30.690 1.00 35.56 118 HIS C C 1
ATOM 3866 O O . HIS C 1 126 ? -16.480 -26.717 -29.922 1.00 39.32 118 HIS C O 1
ATOM 3873 N N . ARG C 1 127 ? -18.604 -27.361 -30.284 1.00 41.58 119 ARG C N 1
ATOM 3874 C CA . ARG C 1 127 ? -18.900 -27.553 -28.868 1.00 41.53 119 ARG C CA 1
ATOM 3875 C C . ARG C 1 127 ? -18.338 -28.864 -28.316 1.00 38.33 119 ARG C C 1
ATOM 3876 O O . ARG C 1 127 ? -17.913 -28.918 -27.165 1.00 46.47 119 ARG C O 1
ATOM 3884 N N . LEU C 1 128 ? -18.314 -29.913 -29.134 1.00 36.24 120 LEU C N 1
ATOM 3885 C CA . LEU C 1 128 ? -18.033 -31.259 -28.622 1.00 37.25 120 LEU C CA 1
ATOM 3886 C C . LEU C 1 128 ? -16.715 -31.849 -29.113 1.00 41.07 120 LEU C C 1
ATOM 3887 O O . LEU C 1 128 ? -16.109 -32.683 -28.436 1.00 43.06 120 LEU C O 1
ATOM 3892 N N . MET C 1 129 ? -16.284 -31.436 -30.300 1.00 38.70 121 MET C N 1
ATOM 3893 C CA . MET C 1 129 ? -15.004 -31.880 -30.841 1.00 32.68 121 MET C CA 1
ATOM 3894 C C . MET C 1 129 ? -14.234 -30.704 -31.439 1.00 33.91 121 MET C C 1
ATOM 3895 O O . MET C 1 129 ? -13.982 -30.689 -32.650 1.00 29.91 121 MET C O 1
ATOM 3900 N N . PRO C 1 130 ? -13.863 -29.716 -30.598 1.00 32.89 122 PRO C N 1
ATOM 3901 C CA . PRO C 1 130 ? -13.255 -28.476 -31.101 1.00 31.90 122 PRO C CA 1
ATOM 3902 C C . PRO C 1 130 ? -11.949 -28.683 -31.872 1.00 36.26 122 PRO C C 1
ATOM 3903 O O . PRO C 1 130 ? -11.696 -27.956 -32.830 1.00 38.03 122 PRO C O 1
ATOM 3907 N N . GLU C 1 131 ? -11.138 -29.655 -31.473 1.00 35.00 123 GLU C N 1
ATOM 3908 C CA . GLU C 1 131 ? -9.869 -29.887 -32.155 1.00 33.93 123 GLU C CA 1
ATOM 3909 C C . GLU C 1 131 ? -10.105 -30.384 -33.585 1.00 34.90 123 GLU C C 1
ATOM 3910 O O . GLU C 1 131 ? -9.427 -29.950 -34.520 1.00 36.48 123 GLU C O 1
ATOM 3916 N N . LEU C 1 132 ? -11.072 -31.280 -33.761 1.00 31.76 124 LEU C N 1
ATOM 3917 C CA . LEU C 1 132 ? -11.425 -31.741 -35.104 1.00 30.45 124 LEU C CA 1
ATOM 3918 C C . LEU C 1 132 ? -12.005 -30.586 -35.920 1.00 31.61 124 LEU C C 1
ATOM 3919 O O . LEU C 1 132 ? -11.710 -30.448 -37.106 1.00 32.26 124 LEU C O 1
ATOM 3924 N N . GLU C 1 133 ? -12.823 -29.757 -35.277 1.00 28.39 125 GLU C N 1
ATOM 3925 C CA . GLU C 1 133 ? -13.419 -28.603 -35.945 1.00 31.28 125 GLU C CA 1
ATOM 3926 C C . GLU C 1 133 ? -12.334 -27.658 -36.461 1.00 30.27 125 GLU C C 1
ATOM 3927 O O . GLU C 1 133 ? -12.464 -27.078 -37.540 1.00 31.20 125 GLU C O 1
ATOM 3933 N N . GLN C 1 134 ? -11.251 -27.534 -35.699 1.00 29.58 126 GLN C N 1
ATOM 3934 C CA . GLN C 1 134 ? -10.155 -26.638 -36.055 1.00 33.02 126 GLN C CA 1
ATOM 3935 C C . GLN C 1 134 ? -9.215 -27.232 -37.107 1.00 35.45 126 GLN C C 1
ATOM 3936 O O . GLN C 1 134 ? -8.315 -26.545 -37.587 1.00 33.93 126 GLN C O 1
ATOM 3942 N N . TYR C 1 135 ? -9.416 -28.499 -37.466 1.00 33.41 127 TYR C N 1
ATOM 3943 C CA . TYR C 1 135 ? -8.623 -29.099 -38.541 1.00 30.32 127 TYR C CA 1
ATOM 3944 C C . TYR C 1 135 ? -9.133 -28.654 -39.919 1.00 28.54 127 TYR C C 1
ATOM 3945 O O . TYR C 1 135 ? -8.382 -28.645 -40.894 1.00 28.06 127 TYR C O 1
ATOM 3954 N N . PHE C 1 136 ? -10.410 -28.291 -39.996 1.00 25.15 128 PHE C N 1
ATOM 3955 C CA . PHE C 1 136 ? -10.969 -27.745 -41.229 1.00 26.89 128 PHE C CA 1
ATOM 3956 C C . PHE C 1 136 ? -10.544 -26.292 -41.427 1.00 28.32 128 PHE C C 1
ATOM 3957 O O . PHE C 1 136 ? -10.242 -25.591 -40.464 1.00 29.30 128 PHE C O 1
ATOM 3965 N N . HIS C 1 137 ? -10.523 -25.840 -42.678 1.00 25.42 129 HIS C N 1
ATOM 3966 C CA . HIS C 1 137 ? -10.511 -24.408 -42.945 1.00 26.94 129 HIS C CA 1
ATOM 3967 C C . HIS C 1 137 ? -11.823 -23.846 -42.391 1.00 27.30 129 HIS C C 1
ATOM 3968 O O . HI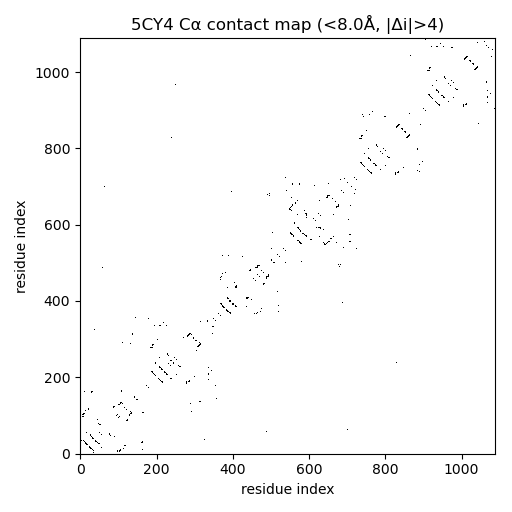S C 1 137 ? -12.801 -24.586 -42.255 1.00 24.09 129 HIS C O 1
ATOM 3975 N N . TYR C 1 138 ? -11.861 -22.556 -42.066 1.00 25.99 130 TYR C N 1
ATOM 3976 C CA . TYR C 1 138 ? -13.047 -22.012 -41.402 1.00 27.58 130 TYR C CA 1
ATOM 3977 C C . TYR C 1 138 ? -14.256 -21.948 -42.340 1.00 25.93 130 TYR C C 1
ATOM 3978 O O . TYR C 1 138 ? -15.387 -21.804 -41.885 1.00 29.79 130 TYR C O 1
ATOM 3987 N N . ARG C 1 139 ? -14.026 -22.065 -43.643 1.00 21.66 131 ARG C N 1
ATOM 3988 C CA . ARG C 1 139 ? -15.123 -21.948 -44.599 1.00 28.27 131 ARG C CA 1
ATOM 3989 C C . ARG C 1 139 ? -15.892 -23.261 -44.770 1.00 29.48 131 ARG C C 1
ATOM 3990 O O . ARG C 1 139 ? -15.422 -24.332 -44.377 1.00 26.31 131 ARG C O 1
ATOM 3998 N N . ASN C 1 140 ? -17.083 -23.154 -45.351 1.00 23.60 132 ASN C N 1
ATOM 3999 C CA . ASN C 1 140 ? -17.957 -24.298 -45.576 1.00 22.10 132 ASN C CA 1
ATOM 4000 C C . ASN C 1 140 ? -18.228 -24.516 -47.064 1.00 24.48 132 ASN C C 1
ATOM 4001 O O . ASN C 1 140 ? -18.231 -23.572 -47.856 1.00 22.22 132 ASN C O 1
ATOM 4006 N N . LEU C 1 141 ? -18.455 -25.769 -47.436 1.00 18.86 133 LEU C N 1
ATOM 4007 C CA . LEU C 1 141 ? -18.938 -26.089 -48.767 1.00 24.89 133 LEU C CA 1
ATOM 4008 C C . LEU C 1 141 ? -20.219 -26.882 -48.578 1.00 28.79 133 LEU C C 1
ATOM 4009 O O . LEU C 1 141 ? -20.181 -28.103 -48.379 1.00 28.67 133 LEU C O 1
ATOM 4014 N N . ASP C 1 142 ? -21.345 -26.178 -48.639 1.00 22.99 134 ASP C N 1
ATOM 4015 C CA . ASP C 1 142 ? -22.647 -26.770 -48.356 1.00 21.27 134 ASP C CA 1
ATOM 4016 C C . ASP C 1 142 ? -23.447 -27.007 -49.631 1.00 23.06 134 ASP C C 1
ATOM 4017 O O . ASP C 1 142 ? -23.904 -26.062 -50.275 1.00 24.66 134 ASP C O 1
ATOM 4022 N N . VAL C 1 143 ? -23.648 -28.279 -49.960 1.00 22.78 135 VAL C N 1
ATOM 4023 C CA . VAL C 1 143 ? -24.330 -28.673 -51.183 1.00 23.14 135 VAL C CA 1
ATOM 4024 C C . VAL C 1 143 ? -25.778 -28.166 -51.209 1.00 24.91 135 VAL C C 1
ATOM 4025 O O . VAL C 1 143 ? -26.338 -27.919 -52.275 1.00 24.97 135 VAL C O 1
ATOM 4029 N N . SER C 1 144 ? -26.377 -27.974 -50.038 1.00 25.73 136 SER C N 1
ATOM 4030 C CA . SER C 1 144 ? -27.760 -27.508 -49.991 1.00 28.61 136 SER C CA 1
ATOM 4031 C C . SER C 1 144 ? -27.891 -26.061 -50.483 1.00 23.40 136 SER C C 1
ATOM 4032 O O . SER C 1 144 ? -28.973 -25.651 -50.882 1.00 29.00 136 SER C O 1
ATOM 4035 N N . THR C 1 145 ? -26.798 -25.296 -50.478 1.00 22.53 137 THR C N 1
ATOM 4036 C CA . THR C 1 145 ? -26.824 -23.968 -51.091 1.00 24.31 137 THR C CA 1
ATOM 4037 C C . THR C 1 145 ? -27.101 -24.100 -52.591 1.00 24.74 137 THR C C 1
ATOM 4038 O O . THR C 1 145 ? -27.962 -23.407 -53.133 1.00 23.50 137 THR C O 1
ATOM 4042 N N . VAL C 1 146 ? -26.383 -25.013 -53.245 1.00 23.97 138 VAL C N 1
ATOM 4043 C CA . VAL C 1 146 ? -26.578 -25.275 -54.668 1.00 24.06 138 VAL C CA 1
ATOM 4044 C C . VAL C 1 146 ? -28.010 -25.753 -54.921 1.00 27.98 138 VAL C C 1
ATOM 4045 O O . VAL C 1 146 ? -28.629 -25.388 -55.920 1.00 29.31 138 VAL C O 1
ATOM 4049 N N . LYS C 1 147 ? -28.535 -26.562 -54.003 1.00 21.68 139 LYS C N 1
ATOM 4050 C CA . LYS C 1 147 ? -29.892 -27.082 -54.133 1.00 23.96 139 LYS C CA 1
ATOM 4051 C C . LYS C 1 147 ? -30.915 -25.950 -54.073 1.00 24.06 139 LYS C C 1
ATOM 4052 O O . LYS C 1 147 ? -31.878 -25.938 -54.838 1.00 31.18 139 LYS C O 1
ATOM 4058 N N . GLU C 1 148 ? -30.701 -24.995 -53.172 1.00 22.01 140 GLU C N 1
ATOM 4059 C CA . GLU C 1 148 ? -31.565 -23.821 -53.080 1.00 24.76 140 GLU C CA 1
ATOM 4060 C C . GLU C 1 148 ? -31.582 -23.038 -54.393 1.00 26.15 140 GLU C C 1
ATOM 4061 O O . GLU C 1 148 ? -32.606 -22.487 -54.789 1.00 29.66 140 GLU C O 1
ATOM 4067 N N . LEU C 1 149 ? -30.440 -22.988 -55.066 1.00 25.68 141 LEU C N 1
ATOM 4068 C CA . LEU C 1 149 ? -30.352 -22.269 -56.329 1.00 26.04 141 LEU C CA 1
ATOM 4069 C C . LEU C 1 149 ? -31.016 -23.066 -57.445 1.00 31.92 141 LEU C C 1
ATOM 4070 O O . LEU C 1 149 ? -31.719 -22.506 -58.295 1.00 32.45 141 LEU C O 1
ATOM 4075 N N . SER C 1 150 ? -30.794 -24.377 -57.425 1.00 30.00 142 SER C N 1
ATOM 4076 C CA . SER C 1 150 ? -31.346 -25.275 -58.429 1.00 32.61 142 SER C CA 1
ATOM 4077 C C . SER C 1 150 ? -32.877 -25.301 -58.399 1.00 34.10 142 SER C C 1
ATOM 4078 O O . SER C 1 150 ? -33.527 -25.338 -59.447 1.00 36.13 142 SER C O 1
ATOM 4081 N N . LYS C 1 151 ? -33.450 -25.285 -57.199 1.00 30.62 143 LYS C N 1
ATOM 4082 C CA . LYS C 1 151 ? -34.905 -25.274 -57.053 1.00 35.51 143 LYS C CA 1
ATOM 4083 C C . LYS C 1 151 ? -35.528 -24.062 -57.742 1.00 35.58 143 LYS C C 1
ATOM 4084 O O . LYS C 1 151 ? -36.606 -24.158 -58.326 1.00 34.41 143 LYS C O 1
ATOM 4090 N N . ARG C 1 152 ? -34.836 -22.927 -57.688 1.00 37.42 144 ARG C N 1
ATOM 4091 C CA . ARG C 1 152 ? -35.377 -21.680 -58.225 1.00 37.19 144 ARG C CA 1
ATOM 4092 C C . ARG C 1 152 ? -35.031 -21.448 -59.696 1.00 35.49 144 ARG C C 1
ATOM 4093 O O . ARG C 1 152 ? -35.806 -20.846 -60.428 1.00 39.83 144 ARG C O 1
ATOM 4101 N N . TRP C 1 153 ? -33.866 -21.915 -60.125 1.00 35.04 145 TRP C N 1
ATOM 4102 C CA . TRP C 1 153 ? -33.378 -21.591 -61.461 1.00 33.51 145 TRP C CA 1
ATOM 4103 C C . TRP C 1 153 ? -33.520 -22.750 -62.443 1.00 43.03 145 TRP C C 1
ATOM 4104 O O . TRP C 1 153 ? -33.666 -22.532 -63.644 1.00 33.21 145 TRP C O 1
ATOM 4115 N N . ARG C 1 154 ? -33.464 -23.979 -61.932 1.00 35.64 146 ARG C N 1
ATOM 4116 C CA . ARG C 1 154 ? -33.630 -25.163 -62.769 1.00 38.99 146 ARG C CA 1
ATOM 4117 C C . ARG C 1 154 ? -34.571 -26.170 -62.111 1.00 40.12 146 ARG C C 1
ATOM 4118 O O . ARG C 1 154 ? -34.144 -27.260 -61.734 1.00 43.87 146 ARG C O 1
ATOM 4126 N N . PRO C 1 155 ? -35.854 -25.807 -61.965 1.00 40.36 147 PRO C N 1
ATOM 4127 C CA . PRO C 1 155 ? -36.825 -26.674 -61.287 1.00 46.49 147 PRO C CA 1
ATOM 4128 C C . PRO C 1 155 ? -36.935 -28.064 -61.915 1.00 49.87 147 PRO C C 1
ATOM 4129 O O . PRO C 1 155 ? -37.189 -29.031 -61.200 1.00 47.60 147 PRO C O 1
ATOM 4133 N N . GLU C 1 156 ? -36.731 -28.153 -63.227 1.00 44.00 148 GLU C N 1
ATOM 4134 C CA . GLU C 1 156 ? -37.026 -29.379 -63.971 1.00 47.31 148 GLU C CA 1
ATOM 4135 C C . GLU C 1 156 ? -35.997 -30.492 -63.760 1.00 50.34 148 GLU C C 1
ATOM 4136 O O . GLU C 1 156 ? -36.238 -31.628 -64.161 1.00 52.70 148 GLU C O 1
ATOM 4142 N N . ILE C 1 157 ? -34.861 -30.190 -63.131 1.00 49.01 149 ILE C N 1
ATOM 4143 C CA . ILE C 1 157 ? -33.854 -31.228 -62.916 1.00 46.69 149 ILE C CA 1
ATOM 4144 C C . ILE C 1 157 ? -33.956 -31.844 -61.523 1.00 46.95 149 ILE C C 1
ATOM 4145 O O . ILE C 1 157 ? -33.302 -32.847 -61.241 1.00 41.59 149 ILE C O 1
ATOM 4150 N N . MET C 1 158 ? -34.786 -31.263 -60.663 1.00 41.99 150 MET C N 1
ATOM 4151 C CA . MET C 1 158 ? -34.865 -31.713 -59.274 1.00 42.68 150 MET C CA 1
ATOM 4152 C C . MET C 1 158 ? -35.399 -33.144 -59.121 1.00 45.43 150 MET C C 1
ATOM 4153 O O . MET C 1 158 ? -35.030 -33.847 -58.179 1.00 47.62 150 MET C O 1
ATOM 4158 N N . SER C 1 159 ? -36.254 -33.578 -60.042 1.00 46.68 151 SER C N 1
ATOM 4159 C CA . SER C 1 159 ? -36.867 -34.902 -59.933 1.00 56.39 151 SER C CA 1
ATOM 4160 C C . SER C 1 159 ? -35.859 -36.022 -60.198 1.00 53.45 151 SER C C 1
ATOM 4161 O O . SER C 1 159 ? -36.110 -37.179 -59.871 1.00 53.26 151 SER C O 1
ATOM 4164 N N . GLY C 1 160 ? -34.717 -35.670 -60.780 1.00 55.11 152 GLY C N 1
ATOM 4165 C CA . GLY C 1 160 ? -33.658 -36.631 -61.035 1.00 55.11 152 GLY C CA 1
ATOM 4166 C C . GLY C 1 160 ? -32.848 -37.013 -59.806 1.00 57.32 152 GLY C C 1
ATOM 4167 O O . GLY C 1 160 ? -32.065 -37.960 -59.845 1.00 57.17 152 GLY C O 1
ATOM 4168 N N . LEU C 1 161 ? -33.026 -36.274 -58.716 1.00 57.66 153 LEU C N 1
ATOM 4169 C CA . LEU C 1 161 ? -32.349 -36.589 -57.462 1.00 56.29 153 LEU C CA 1
ATOM 4170 C C . LEU C 1 161 ? -32.995 -37.799 -56.795 1.00 64.04 153 LEU C C 1
ATOM 4171 O O . LEU C 1 161 ? -34.207 -37.829 -56.589 1.00 63.41 153 LEU C O 1
ATOM 4176 N N . LYS C 1 162 ? -32.182 -38.793 -56.457 1.00 73.45 154 LYS C N 1
ATOM 4177 C CA . LYS C 1 162 ? -32.684 -39.999 -55.808 1.00 84.33 154 LYS C CA 1
ATOM 4178 C C . LYS C 1 162 ? -32.935 -39.751 -54.323 1.00 90.43 154 LYS C C 1
ATOM 4179 O O . LYS C 1 162 ? -32.033 -39.332 -53.597 1.00 90.11 154 LYS C O 1
ATOM 4181 N N . LYS C 1 163 ? -34.163 -40.012 -53.881 1.00 94.49 155 LYS C N 1
ATOM 4182 C CA . LYS C 1 163 ? -34.541 -39.816 -52.484 1.00 95.48 155 LYS C CA 1
ATOM 4183 C C . LYS C 1 163 ? -33.786 -40.767 -51.556 1.00 97.78 155 LYS C C 1
ATOM 4184 O O . LYS C 1 163 ? -33.409 -41.870 -51.954 1.00 100.47 155 LYS C O 1
ATOM 4186 N N . ASN C 1 164 ? -33.569 -40.330 -50.318 1.00 95.25 156 ASN C N 1
ATOM 4187 C CA . ASN C 1 164 ? -32.839 -41.119 -49.328 1.00 94.03 156 ASN C CA 1
ATOM 4188 C C . ASN C 1 164 ? -33.569 -42.416 -48.987 1.00 95.62 156 ASN C C 1
ATOM 4189 O O . ASN C 1 164 ? -32.997 -43.319 -48.374 1.00 94.31 156 ASN C O 1
ATOM 4191 N N . SER C 1 166 ? -29.775 -43.983 -46.702 1.00 94.87 158 SER C N 1
ATOM 4192 C CA . SER C 1 166 ? -30.569 -44.165 -45.493 1.00 87.44 158 SER C CA 1
ATOM 4193 C C . SER C 1 166 ? -30.405 -42.977 -44.546 1.00 83.86 158 SER C C 1
ATOM 4194 O O . SER C 1 166 ? -30.219 -41.841 -44.984 1.00 86.30 158 SER C O 1
ATOM 4197 N N . HIS C 1 167 ? -30.471 -43.251 -43.247 1.00 75.40 159 HIS C N 1
ATOM 4198 C CA . HIS C 1 167 ? -30.405 -42.205 -42.235 1.00 64.64 159 HIS C CA 1
ATOM 4199 C C . HIS C 1 167 ? -29.059 -42.201 -41.515 1.00 54.10 159 HIS C C 1
ATOM 4200 O O . HIS C 1 167 ? -28.871 -41.469 -40.543 1.00 54.20 159 HIS C O 1
ATOM 4207 N N . LEU C 1 168 ? -28.126 -43.018 -41.997 1.00 44.94 160 LEU C N 1
ATOM 4208 C CA . LEU C 1 168 ? -26.816 -43.148 -41.363 1.00 38.81 160 LEU C CA 1
ATOM 4209 C C . LEU C 1 168 ? -25.833 -42.118 -41.908 1.00 37.83 160 LEU C C 1
ATOM 4210 O O . LEU C 1 168 ? -25.938 -41.704 -43.066 1.00 38.24 160 LEU C O 1
ATOM 4215 N N . ALA C 1 169 ? -24.874 -41.722 -41.072 1.00 34.18 161 ALA C N 1
ATOM 4216 C CA . ALA C 1 169 ? -23.931 -40.651 -41.409 1.00 33.65 161 ALA C CA 1
ATOM 4217 C C . ALA C 1 169 ? -23.157 -40.916 -42.699 1.00 32.27 161 ALA C C 1
ATOM 4218 O O . ALA C 1 169 ? -23.046 -40.028 -43.541 1.00 30.83 161 ALA C O 1
ATOM 4220 N N . MET C 1 170 ? -22.619 -42.124 -42.855 1.00 28.43 162 MET C N 1
ATOM 4221 C CA . MET C 1 170 ? -21.807 -42.431 -44.028 1.00 29.50 162 MET C CA 1
ATOM 4222 C C . MET C 1 170 ? -22.650 -42.368 -45.305 1.00 29.44 162 MET C C 1
ATOM 4223 O O . MET C 1 170 ? -22.195 -41.856 -46.323 1.00 25.75 162 MET C O 1
ATOM 4228 N N . ASP C 1 171 ? -23.873 -42.888 -45.252 1.00 28.29 163 ASP C N 1
ATOM 4229 C CA . ASP C 1 171 ? -24.767 -42.820 -46.407 1.00 33.00 163 ASP C CA 1
ATOM 4230 C C . ASP C 1 171 ? -25.156 -41.376 -46.710 1.00 31.47 163 ASP C C 1
ATOM 4231 O O . ASP C 1 171 ? -25.340 -41.001 -47.869 1.00 29.33 163 ASP C O 1
ATOM 4236 N N . ASP C 1 172 ? -25.278 -40.564 -45.666 1.00 30.57 164 ASP C N 1
ATOM 4237 C CA . ASP C 1 172 ? -25.595 -39.155 -45.855 1.00 26.96 164 ASP C CA 1
ATOM 4238 C C . ASP C 1 172 ? -24.480 -38.460 -46.648 1.00 29.93 164 ASP C C 1
ATOM 4239 O O . ASP C 1 172 ? -24.764 -37.697 -47.569 1.00 26.92 164 ASP C O 1
ATOM 4244 N N . ILE C 1 173 ? -23.220 -38.734 -46.306 1.00 23.89 165 ILE C N 1
ATOM 4245 C CA . ILE C 1 173 ? -22.098 -38.136 -47.031 1.00 29.02 165 ILE C CA 1
ATOM 4246 C C . ILE C 1 173 ? -22.084 -38.581 -48.485 1.00 27.58 165 ILE C C 1
ATOM 4247 O O . ILE C 1 173 ? -21.948 -37.757 -49.393 1.00 26.18 165 ILE C O 1
ATOM 4252 N N . ARG C 1 174 ? -22.196 -39.893 -48.692 1.00 24.70 166 ARG C N 1
ATOM 4253 C CA . ARG C 1 174 ? -22.250 -40.471 -50.034 1.00 28.86 166 ARG C CA 1
ATOM 4254 C C . ARG C 1 174 ? -23.362 -39.830 -50.871 1.00 31.13 166 ARG C C 1
ATOM 4255 O O . ARG C 1 174 ? -23.166 -39.546 -52.051 1.00 26.01 166 ARG C O 1
ATOM 4263 N N . ASP C 1 175 ? -24.519 -39.594 -50.256 1.00 24.24 167 ASP C N 1
ATOM 4264 C CA . ASP C 1 175 ? -25.625 -38.938 -50.951 1.00 28.70 167 ASP C CA 1
ATOM 4265 C C . ASP C 1 175 ? -25.268 -37.501 -51.351 1.00 30.47 167 ASP C C 1
ATOM 4266 O O . ASP C 1 175 ? -25.594 -37.054 -52.448 1.00 29.84 167 ASP C O 1
ATOM 4271 N N . SER C 1 176 ? -24.609 -36.774 -50.457 1.00 22.55 168 SER C N 1
ATOM 4272 C CA . SER C 1 176 ? -24.297 -35.375 -50.736 1.00 25.80 168 SER C CA 1
ATOM 4273 C C . SER C 1 176 ? -23.234 -35.269 -51.836 1.00 23.70 168 SER C C 1
ATOM 4274 O O . SER C 1 176 ? -23.246 -34.332 -52.630 1.00 23.34 168 SER C O 1
ATOM 4277 N N . ILE C 1 177 ? -22.334 -36.244 -51.896 1.00 21.93 169 ILE C N 1
ATOM 4278 C CA . ILE C 1 177 ? -21.347 -36.292 -52.967 1.00 25.52 169 ILE C CA 1
ATOM 4279 C C . ILE C 1 177 ? -22.041 -36.621 -54.284 1.00 27.54 169 ILE C C 1
ATOM 4280 O O . ILE C 1 177 ? -21.754 -36.012 -55.317 1.00 24.99 169 ILE C O 1
ATOM 4285 N N . SER C 1 178 ? -22.960 -37.580 -54.244 1.00 29.77 170 SER C N 1
ATOM 4286 C CA . SER C 1 178 ? -23.718 -37.944 -55.430 1.00 33.93 170 SER C CA 1
ATOM 4287 C C . SER C 1 178 ? -24.538 -36.754 -55.919 1.00 28.91 170 SER C C 1
ATOM 4288 O O . SER C 1 178 ? -24.638 -36.506 -57.119 1.00 29.01 170 SER C O 1
ATOM 4291 N N . GLU C 1 179 ? -25.116 -36.020 -54.977 1.00 25.10 171 GLU C N 1
ATOM 4292 C CA . GLU C 1 179 ? -25.946 -34.866 -55.300 1.00 29.60 171 GLU C CA 1
ATOM 4293 C C . GLU C 1 179 ? -25.136 -33.776 -56.018 1.00 29.95 171 GLU C C 1
ATOM 4294 O O . GLU C 1 179 ? -25.575 -33.226 -57.031 1.00 31.05 171 GLU C O 1
ATOM 4300 N N . LEU C 1 180 ? -23.950 -33.479 -55.498 1.00 24.65 172 LEU C N 1
ATOM 4301 C CA . LEU C 1 180 ? -23.097 -32.453 -56.090 1.00 28.78 172 LEU C CA 1
ATOM 4302 C C . LEU C 1 180 ? -22.627 -32.871 -57.487 1.00 28.32 172 LEU C C 1
ATOM 4303 O O . LEU C 1 180 ? -22.569 -32.040 -58.391 1.00 26.19 172 LEU C O 1
ATOM 4308 N N . LYS C 1 181 ? -22.294 -34.151 -57.658 1.00 22.79 173 LYS C N 1
ATOM 4309 C CA . LYS C 1 181 ? -21.925 -34.667 -58.973 1.00 27.11 173 LYS C CA 1
ATOM 4310 C C . LYS C 1 181 ? -23.082 -34.510 -59.952 1.00 30.51 173 LYS C C 1
ATOM 4311 O O . LYS C 1 181 ? -22.865 -34.246 -61.131 1.00 31.71 173 LYS C O 1
ATOM 4317 N N . TYR C 1 182 ? -24.304 -34.681 -59.459 1.00 25.75 174 TYR C N 1
ATOM 4318 C CA . TYR C 1 182 ? -25.494 -34.476 -60.269 1.00 27.36 174 TYR C CA 1
ATOM 4319 C C . TYR C 1 182 ? -25.595 -33.004 -60.708 1.00 32.30 174 TYR C C 1
ATOM 4320 O O . TYR C 1 182 ? -25.916 -32.714 -61.855 1.00 30.89 174 TYR C O 1
ATOM 4329 N N . TYR C 1 183 ? -25.309 -32.078 -59.799 1.00 25.69 175 TYR C N 1
ATOM 4330 C CA . TYR C 1 183 ? -25.328 -30.659 -60.146 1.00 26.92 175 TYR C CA 1
ATOM 4331 C C . TYR C 1 183 ? -24.209 -30.303 -61.124 1.00 31.26 175 TYR C C 1
ATOM 4332 O O . TYR C 1 183 ? -24.412 -29.512 -62.043 1.00 31.30 175 TYR C O 1
ATOM 4341 N N . ARG C 1 184 ? -23.032 -30.891 -60.930 1.00 28.30 176 ARG C N 1
ATOM 4342 C CA . ARG C 1 184 ? -21.910 -30.638 -61.825 1.00 31.83 176 ARG C CA 1
ATOM 4343 C C . ARG C 1 184 ? -22.276 -31.021 -63.259 1.00 32.69 176 ARG C C 1
ATOM 4344 O O . ARG C 1 184 ? -21.889 -30.350 -64.217 1.00 32.43 176 ARG C O 1
ATOM 4352 N N . GLU C 1 185 ? -23.051 -32.090 -63.387 1.00 33.03 177 GLU C N 1
ATOM 4353 C CA . GLU C 1 185 ? -23.458 -32.609 -64.685 1.00 36.93 177 GLU C CA 1
ATOM 4354 C C . GLU C 1 185 ? -24.519 -31.751 -65.388 1.00 40.71 177 GLU C C 1
ATOM 4355 O O . GLU C 1 185 ? -24.466 -31.583 -66.604 1.00 46.79 177 GLU C O 1
ATOM 4361 N N . TYR C 1 186 ? -25.480 -31.213 -64.640 1.00 33.99 178 TYR C N 1
ATOM 4362 C CA . TYR C 1 186 ? -26.609 -30.525 -65.275 1.00 37.84 178 TYR C CA 1
ATOM 4363 C C . TYR C 1 186 ? -26.751 -29.029 -64.944 1.00 36.97 178 TYR C C 1
ATOM 4364 O O . TYR C 1 186 ? -27.493 -28.320 -65.625 1.00 39.70 178 TYR C O 1
ATOM 4373 N N . PHE C 1 187 ? -26.045 -28.545 -63.923 1.00 30.91 179 PHE C N 1
ATOM 4374 C CA . PHE C 1 187 ? -26.269 -27.184 -63.423 1.00 30.57 179 PHE C CA 1
ATOM 4375 C C . PHE C 1 187 ? -25.048 -26.259 -63.546 1.00 34.04 179 PHE C C 1
ATOM 4376 O O . PHE C 1 187 ? -25.190 -25.035 -63.498 1.00 35.68 179 PHE C O 1
ATOM 4384 N N . PHE C 1 188 ? -23.857 -26.828 -63.708 1.00 33.90 180 PHE C N 1
ATOM 4385 C CA . PHE C 1 188 ? -22.641 -26.014 -63.765 1.00 33.68 180 PHE C CA 1
ATOM 4386 C C . PHE C 1 188 ? -21.982 -26.012 -65.142 1.00 35.37 180 PHE C C 1
ATOM 4387 O O . PHE C 1 188 ? -21.925 -27.038 -65.811 1.00 35.54 180 PHE C O 1
ATOM 4395 N N . ILE C 1 189 ? -21.469 -24.855 -65.552 1.00 40.24 181 ILE C N 1
ATOM 4396 C CA . ILE C 1 189 ? -20.689 -24.762 -66.783 1.00 38.26 181 ILE C CA 1
ATOM 4397 C C . ILE C 1 189 ? -19.248 -25.160 -66.488 1.00 40.96 181 ILE C C 1
ATOM 4398 O O . ILE C 1 189 ? -18.499 -24.413 -65.856 1.00 40.15 181 ILE C O 1
ATOM 4403 N N . MET C 1 190 ? -18.868 -26.349 -66.944 1.00 39.52 182 MET C N 1
ATOM 4404 C CA . MET C 1 190 ? -17.549 -26.892 -66.656 1.00 41.39 182 MET C CA 1
ATOM 4405 C C . MET C 1 190 ? -16.570 -26.587 -67.786 1.00 53.64 182 MET C C 1
ATOM 4406 O O . MET C 1 190 ? -15.356 -26.582 -67.583 1.00 52.90 182 MET C O 1
ATOM 4411 N N . ASN C 1 191 ? -17.114 -26.322 -68.970 1.00 69.28 183 ASN C N 1
ATOM 4412 C CA . ASN C 1 191 ? -16.314 -26.025 -70.156 1.00 80.55 183 ASN C CA 1
ATOM 4413 C C . ASN C 1 191 ? -15.403 -24.816 -69.952 1.00 92.55 183 ASN C C 1
ATOM 4414 O O . ASN C 1 191 ? -15.874 -23.703 -69.706 1.00 93.21 183 ASN C O 1
ATOM 4416 N N . THR C 1 192 ? -14.097 -25.046 -70.059 1.00 101.67 184 THR C N 1
ATOM 4417 C CA . THR C 1 192 ? -13.111 -23.976 -69.943 1.00 99.53 184 THR C CA 1
ATOM 4418 C C . THR C 1 192 ? -13.213 -23.014 -71.124 1.00 99.37 184 THR C C 1
ATOM 4419 O O . THR C 1 192 ? -12.325 -22.195 -71.349 1.00 100.60 184 THR C O 1
ATOM 4421 N N . HIS D 1 8 ? -40.362 -15.284 -66.492 1.00 95.90 0 HIS D N 1
ATOM 4422 C CA . HIS D 1 8 ? -40.485 -15.670 -65.091 1.00 93.48 0 HIS D CA 1
ATOM 4423 C C . HIS D 1 8 ? -41.672 -14.965 -64.436 1.00 96.09 0 HIS D C 1
ATOM 4424 O O . HIS D 1 8 ? -41.988 -13.818 -64.758 1.00 100.54 0 HIS D O 1
ATOM 4426 N N . MET D 1 9 ? -42.334 -15.672 -63.527 1.00 93.88 1 MET D N 1
ATOM 4427 C CA . MET D 1 9 ? -43.431 -15.109 -62.746 1.00 91.79 1 MET D CA 1
ATOM 4428 C C . MET D 1 9 ? -42.898 -14.090 -61.739 1.00 83.27 1 MET D C 1
ATOM 4429 O O . MET D 1 9 ? -41.866 -14.319 -61.099 1.00 85.58 1 MET D O 1
ATOM 4434 N N A SER D 1 10 ? -43.618 -12.976 -61.600 0.58 76.37 2 SER D N 1
ATOM 4435 N N B SER D 1 10 ? -43.569 -12.954 -61.603 0.42 76.38 2 SER D N 1
ATOM 4436 C CA A SER D 1 10 ? -43.256 -11.916 -60.659 0.58 69.49 2 SER D CA 1
ATOM 4437 C CA B SER D 1 10 ? -43.052 -11.952 -60.680 0.42 69.18 2 SER D CA 1
ATOM 4438 C C A SER D 1 10 ? -43.348 -12.411 -59.216 0.58 62.67 2 SER D C 1
ATOM 4439 C C B SER D 1 10 ? -43.409 -12.295 -59.233 0.42 62.84 2 SER D C 1
ATOM 4440 O O A SER D 1 10 ? -44.127 -13.319 -58.913 0.58 61.57 2 SER D O 1
ATOM 4441 O O B SER D 1 10 ? -44.428 -12.952 -58.958 0.42 61.17 2 SER D O 1
ATOM 4446 N N . SER D 1 11 ? -42.560 -11.812 -58.328 1.00 55.07 3 SER D N 1
ATOM 4447 C CA . SER D 1 11 ? -42.487 -12.277 -56.941 1.00 51.54 3 SER D CA 1
ATOM 4448 C C . SER D 1 11 ? -43.679 -11.959 -56.039 1.00 53.96 3 SER D C 1
ATOM 4449 O O . SER D 1 11 ? -44.455 -11.035 -56.288 1.00 55.01 3 SER D O 1
ATOM 4452 N N . THR D 1 12 ? -43.774 -12.745 -54.968 1.00 49.87 4 THR D N 1
ATOM 4453 C CA . THR D 1 12 ? -44.759 -12.573 -53.907 1.00 43.27 4 THR D CA 1
ATOM 4454 C C . THR D 1 12 ? -44.069 -12.679 -52.551 1.00 41.88 4 THR D C 1
ATOM 4455 O O . THR D 1 12 ? -42.863 -12.914 -52.476 1.00 39.46 4 THR D O 1
ATOM 4459 N N . LEU D 1 13 ? -44.849 -12.558 -51.482 1.00 42.06 5 LEU D N 1
ATOM 4460 C CA . LEU D 1 13 ? -44.342 -12.736 -50.122 1.00 44.66 5 LEU D CA 1
ATOM 4461 C C . LEU D 1 13 ? -43.755 -14.135 -49.883 1.00 46.38 5 LEU D C 1
ATOM 4462 O O . LEU D 1 13 ? -43.049 -14.355 -48.897 1.00 45.94 5 LEU D O 1
ATOM 4467 N N . ASN D 1 14 ? -44.052 -15.076 -50.779 1.00 42.45 6 ASN D N 1
ATOM 4468 C CA . ASN D 1 14 ? -43.607 -16.458 -50.619 1.00 42.11 6 ASN D CA 1
ATOM 4469 C C . ASN D 1 14 ? -42.534 -16.864 -51.621 1.00 44.76 6 ASN D C 1
ATOM 4470 O O . ASN D 1 14 ? -42.153 -18.028 -51.676 1.00 43.62 6 ASN D O 1
ATOM 4475 N N . THR D 1 15 ? -42.059 -15.921 -52.429 1.00 46.20 7 THR D N 1
ATOM 4476 C CA . THR D 1 15 ? -41.040 -16.242 -53.426 1.00 40.70 7 THR D CA 1
ATOM 4477 C C . THR D 1 15 ? -39.956 -15.177 -53.469 1.00 36.33 7 THR D C 1
ATOM 4478 O O . THR D 1 15 ? -39.533 -14.744 -54.544 1.00 36.93 7 THR D O 1
ATOM 4482 N N . ARG D 1 16 ? -39.509 -14.767 -52.286 1.00 32.09 8 ARG D N 1
ATOM 4483 C CA . ARG D 1 16 ? -38.453 -13.774 -52.166 1.00 33.14 8 ARG D CA 1
ATOM 4484 C C . ARG D 1 16 ? -37.324 -14.260 -51.254 1.00 35.68 8 ARG D C 1
ATOM 4485 O O . ARG D 1 16 ? -37.475 -15.244 -50.528 1.00 37.59 8 ARG D O 1
ATOM 4493 N N . LEU D 1 17 ? -36.193 -13.566 -51.314 1.00 34.35 9 LEU D N 1
ATOM 4494 C CA . LEU D 1 17 ? -34.999 -13.933 -50.562 1.00 32.27 9 LEU D CA 1
ATOM 4495 C C . LEU D 1 17 ? -34.575 -12.811 -49.618 1.00 32.16 9 LEU D C 1
ATOM 4496 O O . LEU D 1 17 ? -34.568 -11.638 -50.000 1.00 29.38 9 LEU D O 1
ATOM 4501 N N . ILE D 1 18 ? -34.232 -13.170 -48.385 1.00 29.74 10 ILE D N 1
ATOM 4502 C CA . ILE D 1 18 ? -33.697 -12.201 -47.437 1.00 33.15 10 ILE D CA 1
ATOM 4503 C C . ILE D 1 18 ? -32.174 -12.303 -47.388 1.00 33.08 10 ILE D C 1
ATOM 4504 O O . ILE D 1 18 ? -31.620 -13.359 -47.068 1.00 26.60 10 ILE D O 1
ATOM 4509 N N . TRP D 1 19 ? -31.508 -11.195 -47.702 1.00 25.31 11 TRP D N 1
ATOM 4510 C CA . TRP D 1 19 ? -30.056 -11.113 -47.629 1.00 26.30 11 TRP D CA 1
ATOM 4511 C C . TRP D 1 19 ? -29.658 -10.334 -46.383 1.00 26.23 11 TRP D C 1
ATOM 4512 O O . TRP D 1 19 ? -30.237 -9.288 -46.092 1.00 25.94 11 TRP D O 1
ATOM 4523 N N . ILE D 1 20 ? -28.672 -10.841 -45.651 1.00 23.11 12 ILE D N 1
ATOM 4524 C CA . ILE D 1 20 ? -28.287 -10.229 -44.391 1.00 24.96 12 ILE D CA 1
ATOM 4525 C C . ILE D 1 20 ? -26.779 -10.347 -44.153 1.00 26.84 12 ILE D C 1
ATOM 4526 O O . ILE D 1 20 ? -26.156 -11.354 -44.504 1.00 24.65 12 ILE D O 1
ATOM 4531 N N . ASP D 1 21 ? -26.191 -9.305 -43.573 1.00 25.61 13 ASP D N 1
ATOM 4532 C CA . ASP D 1 21 ? -24.817 -9.383 -43.092 1.00 29.90 13 ASP D CA 1
ATOM 4533 C C . ASP D 1 21 ? -24.670 -8.653 -41.767 1.00 29.22 13 ASP D C 1
ATOM 4534 O O . ASP D 1 21 ? -25.389 -7.693 -41.494 1.00 27.40 13 ASP D O 1
ATOM 4539 N N . LEU D 1 22 ? -23.730 -9.120 -40.952 1.00 27.46 14 LEU D N 1
ATOM 4540 C CA . LEU D 1 22 ? -23.450 -8.515 -39.659 1.00 29.14 14 LEU D CA 1
ATOM 4541 C C . LEU D 1 22 ? -21.983 -8.151 -39.533 1.00 26.85 14 LEU D C 1
ATOM 4542 O O . LEU D 1 22 ? -21.128 -8.748 -40.181 1.00 27.33 14 LEU D O 1
ATOM 4547 N N . GLU D 1 23 ? -21.695 -7.174 -38.682 1.00 26.96 15 GLU D N 1
ATOM 4548 C CA . GLU D 1 23 ? -20.334 -6.957 -38.219 1.00 27.10 15 GLU D CA 1
ATOM 4549 C C . GLU D 1 23 ? -20.318 -7.141 -36.708 1.00 32.89 15 GLU D C 1
ATOM 4550 O O . GLU D 1 23 ? -21.311 -6.864 -36.027 1.00 35.54 15 GLU D O 1
ATOM 4556 N N . MET D 1 24 ? -19.200 -7.637 -36.187 1.00 32.43 16 MET D N 1
ATOM 4557 C CA . MET D 1 24 ? -19.123 -7.999 -34.778 1.00 30.53 16 MET D CA 1
ATOM 4558 C C . MET D 1 24 ? -17.886 -7.416 -34.093 1.00 34.77 16 MET D C 1
ATOM 4559 O O . MET D 1 24 ? -16.983 -6.895 -34.749 1.00 32.97 16 MET D O 1
ATOM 4564 N N . THR D 1 25 ? -17.849 -7.522 -32.766 1.00 33.32 17 THR D N 1
ATOM 4565 C CA . THR D 1 25 ? -16.706 -7.069 -31.982 1.00 36.69 17 THR D CA 1
ATOM 4566 C C . THR D 1 25 ? -15.554 -8.063 -32.082 1.00 37.98 17 THR D C 1
ATOM 4567 O O . THR D 1 25 ? -14.443 -7.784 -31.634 1.00 38.81 17 THR D O 1
ATOM 4571 N N . GLY D 1 26 ? -15.830 -9.226 -32.666 1.00 34.26 18 GLY D N 1
ATOM 4572 C CA . GLY D 1 26 ? -14.841 -10.281 -32.777 1.00 34.64 18 GLY D CA 1
ATOM 4573 C C . GLY D 1 26 ? -15.401 -11.570 -33.354 1.00 36.95 18 GLY D C 1
ATOM 4574 O O . GLY D 1 26 ? -16.552 -11.623 -33.789 1.00 37.52 18 GLY D O 1
ATOM 4575 N N . LEU D 1 27 ? -14.589 -12.620 -33.337 1.00 35.87 19 LEU D N 1
ATOM 4576 C CA . LEU D 1 27 ? -14.928 -13.875 -34.002 1.00 42.27 19 LEU D CA 1
ATOM 4577 C C . LEU D 1 27 ? -15.504 -14.947 -33.071 1.00 43.67 19 LEU D C 1
ATOM 4578 O O . LEU D 1 27 ? -15.873 -16.031 -33.528 1.00 41.95 19 LEU D O 1
ATOM 4583 N N . ASP D 1 28 ? -15.580 -14.654 -31.775 1.00 36.33 20 ASP D N 1
ATOM 4584 C CA . ASP D 1 28 ? -16.094 -15.632 -30.819 1.00 41.85 20 ASP D CA 1
ATOM 4585 C C . ASP D 1 28 ? -17.618 -15.689 -30.901 1.00 39.91 20 ASP D C 1
ATOM 4586 O O . ASP D 1 28 ? -18.314 -14.834 -30.349 1.00 36.33 20 ASP D O 1
ATOM 4591 N N . THR D 1 29 ? -18.127 -16.712 -31.583 1.00 35.61 21 THR D N 1
ATOM 4592 C CA . THR D 1 29 ? -19.565 -16.878 -31.780 1.00 38.66 21 THR D CA 1
ATOM 4593 C C . THR D 1 29 ? -20.301 -17.141 -30.467 1.00 39.93 21 THR D C 1
ATOM 4594 O O . THR D 1 29 ? -21.527 -17.059 -30.412 1.00 39.94 21 THR D O 1
ATOM 4598 N N . ASP D 1 30 ? -19.551 -17.458 -29.415 1.00 40.81 22 ASP D N 1
ATOM 4599 C CA . ASP D 1 30 ? -20.148 -17.736 -28.113 1.00 42.33 22 ASP D CA 1
ATOM 4600 C C . ASP D 1 30 ? -20.213 -16.502 -27.211 1.00 47.44 22 ASP D C 1
ATOM 4601 O O . ASP D 1 30 ? -21.017 -16.466 -26.279 1.00 54.85 22 ASP D O 1
ATOM 4606 N N . ASN D 1 31 ? -19.381 -15.495 -27.481 1.00 43.77 23 ASN D N 1
ATOM 4607 C CA . ASN D 1 31 ? -19.213 -14.394 -26.527 1.00 48.50 23 ASN D CA 1
ATOM 4608 C C . ASN D 1 31 ? -19.303 -12.969 -27.097 1.00 49.02 23 ASN D C 1
ATOM 4609 O O . ASN D 1 31 ? -19.737 -12.052 -26.400 1.00 54.74 23 ASN D O 1
ATOM 4614 N N . ASP D 1 32 ? -18.894 -12.778 -28.347 1.00 41.27 24 ASP D N 1
ATOM 4615 C CA . ASP D 1 32 ? -18.839 -11.436 -28.921 1.00 42.11 24 ASP D CA 1
ATOM 4616 C C . ASP D 1 32 ? -20.217 -10.856 -29.264 1.00 43.49 24 ASP D C 1
ATOM 4617 O O . ASP D 1 32 ? -21.230 -11.560 -29.246 1.00 40.80 24 ASP D O 1
ATOM 4622 N N . GLN D 1 33 ? -20.233 -9.563 -29.576 1.00 36.97 25 GLN D N 1
ATOM 4623 C CA . GLN D 1 33 ? -21.468 -8.835 -29.834 1.00 36.38 25 GLN D CA 1
ATOM 4624 C C . GLN D 1 33 ? -21.598 -8.429 -31.295 1.00 37.15 25 GLN D C 1
ATOM 4625 O O . GLN D 1 33 ? -20.605 -8.325 -32.014 1.00 34.85 25 GLN D O 1
ATOM 4631 N N . ILE D 1 34 ? -22.834 -8.182 -31.714 1.00 36.04 26 ILE D N 1
ATOM 4632 C CA . ILE D 1 34 ? -23.121 -7.589 -33.012 1.00 35.38 26 ILE D CA 1
ATOM 4633 C C . ILE D 1 34 ? -23.032 -6.076 -32.884 1.00 36.44 26 ILE D C 1
ATOM 4634 O O . ILE D 1 34 ? -23.578 -5.506 -31.934 1.00 40.38 26 ILE D O 1
ATOM 4639 N N . ILE D 1 35 ? -22.355 -5.419 -33.822 1.00 33.50 27 ILE D N 1
ATOM 4640 C CA . ILE D 1 35 ? -22.297 -3.962 -33.803 1.00 35.08 27 ILE D CA 1
ATOM 4641 C C . ILE D 1 35 ? -22.875 -3.334 -35.072 1.00 35.13 27 ILE D C 1
ATOM 4642 O O . ILE D 1 35 ? -23.079 -2.124 -35.122 1.00 42.89 27 ILE D O 1
ATOM 4647 N N . GLU D 1 36 ? -23.138 -4.144 -36.093 1.00 31.85 28 GLU D N 1
ATOM 4648 C CA . GLU D 1 36 ? -23.772 -3.632 -37.305 1.00 27.70 28 GLU D CA 1
ATOM 4649 C C . GLU D 1 36 ? -24.604 -4.716 -37.975 1.00 30.67 28 GLU D C 1
ATOM 4650 O O . GLU D 1 36 ? -24.244 -5.892 -37.962 1.00 34.30 28 GLU D O 1
ATOM 4656 N N . ILE D 1 37 ? -25.721 -4.305 -38.562 1.00 30.58 29 ILE D N 1
ATOM 4657 C CA . ILE D 1 37 ? -26.624 -5.217 -39.246 1.00 31.24 29 ILE D CA 1
ATOM 4658 C C . ILE D 1 37 ? -27.221 -4.504 -40.458 1.00 34.40 29 ILE D C 1
ATOM 4659 O O . ILE D 1 37 ? -27.476 -3.301 -40.415 1.00 35.51 29 ILE D O 1
ATOM 4664 N N . ALA D 1 38 ? -27.419 -5.241 -41.546 1.00 28.92 30 ALA D N 1
ATOM 4665 C CA . ALA D 1 38 ? -28.063 -4.697 -42.730 1.00 25.80 30 ALA D CA 1
ATOM 4666 C C . ALA D 1 38 ? -28.805 -5.816 -43.454 1.00 29.73 30 ALA D C 1
ATOM 4667 O O . ALA D 1 38 ? -28.433 -6.984 -43.342 1.00 30.50 30 ALA D O 1
ATOM 4669 N N . THR D 1 39 ? -29.858 -5.459 -44.186 1.00 28.02 31 THR D N 1
ATOM 4670 C CA . THR D 1 39 ? -30.627 -6.438 -44.943 1.00 28.73 31 THR D CA 1
ATOM 4671 C C . THR D 1 39 ? -30.981 -5.924 -46.339 1.00 30.48 31 THR D C 1
ATOM 4672 O O . THR D 1 39 ? -31.101 -4.720 -46.550 1.00 31.77 31 THR D O 1
ATOM 4676 N N . ILE D 1 40 ? -31.129 -6.847 -47.289 1.00 26.51 32 ILE D N 1
ATOM 4677 C CA . ILE D 1 40 ? -31.605 -6.527 -48.635 1.00 29.31 32 ILE D CA 1
ATOM 4678 C C . ILE D 1 40 ? -32.603 -7.595 -49.082 1.00 30.13 32 ILE D C 1
ATOM 4679 O O . ILE D 1 40 ? -32.413 -8.783 -48.810 1.00 27.77 32 ILE D O 1
ATOM 4684 N N . ILE D 1 41 ? -33.667 -7.168 -49.756 1.00 25.53 33 ILE D N 1
ATOM 4685 C CA . ILE D 1 41 ? -34.668 -8.085 -50.295 1.00 26.68 33 ILE D CA 1
ATOM 4686 C C . ILE D 1 41 ? -34.499 -8.246 -51.801 1.00 31.40 33 ILE D C 1
ATOM 4687 O O . ILE D 1 41 ? -34.436 -7.250 -52.525 1.00 36.62 33 ILE D O 1
ATOM 4692 N N . THR D 1 42 ? -34.422 -9.490 -52.276 1.00 29.07 34 THR D N 1
ATOM 4693 C CA . THR D 1 42 ? -34.496 -9.749 -53.712 1.00 24.09 34 THR D CA 1
ATOM 4694 C C . THR D 1 42 ? -35.617 -10.726 -54.001 1.00 30.76 34 THR D C 1
ATOM 4695 O O . THR D 1 42 ? -36.134 -11.372 -53.087 1.00 33.09 34 THR D O 1
ATOM 4699 N N . ASP D 1 43 ? -35.998 -10.837 -55.270 1.00 29.68 35 ASP D N 1
ATOM 4700 C CA . ASP D 1 43 ? -36.870 -11.934 -55.667 1.00 33.32 35 ASP D CA 1
ATOM 4701 C C . ASP D 1 43 ? -35.991 -13.153 -55.944 1.00 33.42 35 ASP D C 1
ATOM 4702 O O . ASP D 1 43 ? -34.765 -13.090 -55.765 1.00 29.93 35 ASP D O 1
ATOM 4707 N N . ASP D 1 44 ? -36.606 -14.249 -56.385 1.00 33.60 36 ASP D N 1
ATOM 4708 C CA . ASP D 1 44 ? -35.883 -15.504 -56.612 1.00 32.69 36 ASP D CA 1
ATOM 4709 C C . ASP D 1 44 ? -34.903 -15.410 -57.780 1.00 35.17 36 ASP D C 1
ATOM 4710 O O . ASP D 1 44 ? -34.123 -16.329 -58.019 1.00 35.68 36 ASP D O 1
ATOM 4715 N N . HIS D 1 45 ? -34.960 -14.310 -58.520 1.00 35.84 37 HIS D N 1
ATOM 4716 C CA . HIS D 1 45 ? -34.079 -14.120 -59.663 1.00 32.80 37 HIS D CA 1
ATOM 4717 C C . HIS D 1 45 ? -33.182 -12.900 -59.463 1.00 32.07 37 HIS D C 1
ATOM 4718 O O . HIS D 1 45 ? -32.705 -12.300 -60.427 1.00 34.34 37 HIS D O 1
ATOM 4725 N N . LEU D 1 46 ? -32.974 -12.547 -58.193 1.00 27.20 38 LEU D N 1
ATOM 4726 C CA . LEU D 1 46 ? -31.971 -11.565 -57.763 1.00 27.33 38 LEU D CA 1
ATOM 4727 C C . LEU D 1 46 ? -32.266 -10.123 -58.197 1.00 34.25 38 LEU D C 1
ATOM 4728 O O . LEU D 1 46 ? -31.363 -9.279 -58.226 1.00 34.51 38 LEU D O 1
ATOM 4733 N N . ASN D 1 47 ? -33.519 -9.828 -58.525 1.00 34.13 39 ASN D N 1
ATOM 4734 C CA . ASN D 1 47 ? -33.910 -8.434 -58.683 1.00 31.48 39 ASN D CA 1
ATOM 4735 C C . ASN D 1 47 ? -34.020 -7.814 -57.291 1.00 31.56 39 ASN D C 1
ATOM 4736 O O . ASN D 1 47 ? -34.763 -8.308 -56.450 1.00 31.60 39 ASN D O 1
ATOM 4741 N N . VAL D 1 48 ? -33.263 -6.751 -57.040 1.00 30.82 40 VAL D N 1
ATOM 4742 C CA . VAL D 1 48 ? -33.308 -6.077 -55.744 1.00 28.05 40 VAL D CA 1
ATOM 4743 C C . VAL D 1 48 ? -34.606 -5.286 -55.630 1.00 32.80 40 VAL D C 1
ATOM 4744 O O . VAL D 1 48 ? -34.879 -4.401 -56.443 1.00 36.63 40 VAL D O 1
ATOM 4748 N N . LEU D 1 49 ? -35.404 -5.613 -54.620 1.00 32.26 41 LEU D N 1
ATOM 4749 C CA . LEU D 1 49 ? -36.724 -5.024 -54.471 1.00 32.22 41 LEU D CA 1
ATOM 4750 C C . LEU D 1 49 ? -36.684 -3.887 -53.465 1.00 32.22 41 LEU D C 1
ATOM 4751 O O . LEU D 1 49 ? -37.366 -2.880 -53.632 1.00 32.92 41 LEU D O 1
ATOM 4756 N N . ALA D 1 50 ? -35.876 -4.051 -52.423 1.00 30.44 42 ALA D N 1
ATOM 4757 C CA . ALA D 1 50 ? -35.716 -3.013 -51.410 1.00 31.80 42 ALA D CA 1
ATOM 4758 C C . ALA D 1 50 ? -34.472 -3.257 -50.572 1.00 31.86 42 ALA D C 1
ATOM 4759 O O . ALA D 1 50 ? -34.119 -4.403 -50.284 1.00 31.97 42 ALA D O 1
ATOM 4761 N N . GLU D 1 51 ? -33.811 -2.172 -50.187 1.00 30.98 43 GLU D N 1
ATOM 4762 C CA . GLU D 1 51 ? -32.721 -2.255 -49.228 1.00 33.01 43 GLU D CA 1
ATOM 4763 C C . GLU D 1 51 ? -33.248 -1.925 -47.837 1.00 30.62 43 GLU D C 1
ATOM 4764 O O . GLU D 1 51 ? -33.977 -0.955 -47.660 1.00 28.00 43 GLU D O 1
ATOM 4770 N N . GLY D 1 52 ? -32.886 -2.751 -46.861 1.00 28.78 44 GLY D N 1
ATOM 4771 C CA . GLY D 1 52 ? -33.339 -2.575 -45.494 1.00 31.26 44 GLY D CA 1
ATOM 4772 C C . GLY D 1 52 ? -32.552 -1.546 -44.703 1.00 36.07 44 GLY D C 1
ATOM 4773 O O . GLY D 1 52 ? -31.676 -0.874 -45.248 1.00 31.13 44 GLY D O 1
ATOM 4774 N N . PRO D 1 53 ? -32.868 -1.408 -43.406 1.00 37.11 45 PRO D N 1
ATOM 4775 C CA . PRO D 1 53 ? -32.155 -0.427 -42.584 1.00 38.93 45 PRO D CA 1
ATOM 4776 C C . PRO D 1 53 ? -30.741 -0.885 -42.246 1.00 35.33 45 PRO D C 1
ATOM 4777 O O . PRO D 1 53 ? -30.523 -2.068 -42.017 1.00 35.76 45 PRO D O 1
ATOM 4781 N N . VAL D 1 54 ? -29.797 0.049 -42.248 1.00 39.66 46 VAL D N 1
ATOM 4782 C CA . VAL D 1 54 ? -28.435 -0.201 -41.789 1.00 42.56 46 VAL D CA 1
ATOM 4783 C C . VAL D 1 54 ? -28.314 0.341 -40.376 1.00 42.81 46 VAL D C 1
ATOM 4784 O O . VAL D 1 54 ? -28.392 1.548 -40.171 1.00 38.22 46 VAL D O 1
ATOM 4788 N N . LEU D 1 55 ? -28.121 -0.536 -39.398 1.00 43.51 47 LEU D N 1
ATOM 4789 C CA . LEU D 1 55 ? -28.128 -0.086 -38.012 1.00 38.68 47 LEU D CA 1
ATOM 4790 C C . LEU D 1 55 ? -26.842 -0.450 -37.283 1.00 38.93 47 LEU D C 1
ATOM 4791 O O . LEU D 1 55 ? -26.335 -1.568 -37.406 1.00 39.93 47 LEU D O 1
ATOM 4796 N N . ALA D 1 56 ? -26.318 0.511 -36.529 1.00 38.61 48 ALA D N 1
ATOM 4797 C CA . ALA D 1 56 ? -25.207 0.255 -35.622 1.00 39.89 48 ALA D CA 1
ATOM 4798 C C . ALA D 1 56 ? -25.760 0.066 -34.217 1.00 38.98 48 ALA D C 1
ATOM 4799 O O . ALA D 1 56 ? -26.549 0.884 -33.740 1.00 42.18 48 ALA D O 1
ATOM 4801 N N . ILE D 1 57 ? -25.357 -1.019 -33.566 1.00 41.02 49 ILE D N 1
ATOM 4802 C CA . ILE D 1 57 ? -25.802 -1.313 -32.208 1.00 45.28 49 ILE D CA 1
ATOM 4803 C C . ILE D 1 57 ? -24.808 -0.755 -31.205 1.00 48.04 49 ILE D C 1
ATOM 4804 O O . ILE D 1 57 ? -23.607 -1.017 -31.297 1.00 49.83 49 ILE D O 1
ATOM 4809 N N . HIS D 1 58 ? -25.314 0.010 -30.244 1.00 48.77 50 HIS D N 1
ATOM 4810 C CA . HIS D 1 58 ? -24.473 0.589 -29.209 1.00 47.89 50 HIS D CA 1
ATOM 4811 C C . HIS D 1 58 ? -23.793 -0.476 -28.357 1.00 52.35 50 HIS D C 1
ATOM 4812 O O . HIS D 1 58 ? -24.374 -1.520 -28.056 1.00 50.32 50 HIS D O 1
ATOM 4819 N N . GLN D 1 59 ? -22.550 -0.203 -27.979 1.00 51.68 51 GLN D N 1
ATOM 4820 C CA . GLN D 1 59 ? -21.830 -1.043 -27.037 1.00 52.28 51 GLN D CA 1
ATOM 4821 C C . GLN D 1 59 ? -21.108 -0.152 -26.033 1.00 57.00 51 GLN D C 1
ATOM 4822 O O . GLN D 1 59 ? -20.547 0.877 -26.409 1.00 55.90 51 GLN D O 1
ATOM 4828 N N . PRO D 1 60 ? -21.129 -0.538 -24.747 1.00 56.56 52 PRO D N 1
ATOM 4829 C CA . PRO D 1 60 ? -20.381 0.215 -23.735 1.00 55.03 52 PRO D CA 1
ATOM 4830 C C . PRO D 1 60 ? -18.878 0.126 -23.982 1.00 55.00 52 PRO D C 1
ATOM 4831 O O . PRO D 1 60 ? -18.431 -0.732 -24.751 1.00 52.61 52 PRO D O 1
ATOM 4835 N N . ASP D 1 61 ? -18.111 0.998 -23.338 1.00 51.69 53 ASP D N 1
ATOM 4836 C CA . ASP D 1 61 ? -16.678 1.086 -23.590 1.00 63.74 53 ASP D CA 1
ATOM 4837 C C . ASP D 1 61 ? -15.916 -0.141 -23.107 1.00 61.67 53 ASP D C 1
ATOM 4838 O O . ASP D 1 61 ? -14.899 -0.510 -23.694 1.00 61.96 53 ASP D O 1
ATOM 4843 N N . ARG D 1 62 ? -16.401 -0.769 -22.040 1.00 62.78 54 ARG D N 1
ATOM 4844 C CA . ARG D 1 62 ? -15.741 -1.955 -21.504 1.00 65.62 54 ARG D CA 1
ATOM 4845 C C . ARG D 1 62 ? -15.703 -3.053 -22.565 1.00 62.55 54 ARG D C 1
ATOM 4846 O O . ARG D 1 62 ? -14.732 -3.802 -22.660 1.00 68.02 54 ARG D O 1
ATOM 4854 N N . ILE D 1 63 ? -16.753 -3.125 -23.377 1.00 56.71 55 ILE D N 1
ATOM 4855 C CA . ILE D 1 63 ? -16.835 -4.126 -24.430 1.00 52.62 55 ILE D CA 1
ATOM 4856 C C . ILE D 1 63 ? -15.938 -3.732 -25.603 1.00 50.69 55 ILE D C 1
ATOM 4857 O O . ILE D 1 63 ? -15.228 -4.572 -26.160 1.00 50.66 55 ILE D O 1
ATOM 4862 N N . LEU D 1 64 ? -15.949 -2.452 -25.964 1.00 50.28 56 LEU D N 1
ATOM 4863 C CA . LEU D 1 64 ? -15.123 -1.974 -27.070 1.00 46.25 56 LEU D CA 1
ATOM 4864 C C . LEU D 1 64 ? -13.633 -2.073 -26.744 1.00 46.12 56 LEU D C 1
ATOM 4865 O O . LEU D 1 64 ? -12.836 -2.488 -27.581 1.00 49.14 56 LEU D O 1
ATOM 4870 N N . ASN D 1 65 ? -13.257 -1.708 -25.524 1.00 48.57 57 ASN D N 1
ATOM 4871 C CA . ASN D 1 65 ? -11.848 -1.721 -25.142 1.00 60.00 57 ASN D CA 1
ATOM 4872 C C . ASN D 1 65 ? -11.298 -3.144 -25.016 1.00 56.42 57 ASN D C 1
ATOM 4873 O O . ASN D 1 65 ? -10.089 -3.358 -25.101 1.00 53.97 57 ASN D O 1
ATOM 4878 N N . ALA D 1 66 ? -12.185 -4.115 -24.830 1.00 55.29 58 ALA D N 1
ATOM 4879 C CA . ALA D 1 66 ? -11.768 -5.511 -24.737 1.00 56.63 58 ALA D CA 1
ATOM 4880 C C . ALA D 1 66 ? -11.535 -6.136 -26.118 1.00 53.11 58 ALA D C 1
ATOM 4881 O O . ALA D 1 66 ? -11.091 -7.280 -26.218 1.00 53.74 58 ALA D O 1
ATOM 4883 N N . MET D 1 67 ? -11.832 -5.389 -27.178 1.00 47.56 59 MET D N 1
ATOM 4884 C CA . MET D 1 67 ? -11.645 -5.894 -28.539 1.00 44.93 59 MET D CA 1
ATOM 4885 C C . MET D 1 67 ? -10.163 -6.054 -28.868 1.00 49.08 59 MET D C 1
ATOM 4886 O O . MET D 1 67 ? -9.328 -5.298 -28.373 1.00 49.80 59 MET D O 1
ATOM 4891 N N . ASP D 1 68 ? -9.845 -7.048 -29.694 1.00 45.60 60 ASP D N 1
ATOM 4892 C CA . ASP D 1 68 ? -8.482 -7.236 -30.177 1.00 51.92 60 ASP D CA 1
ATOM 4893 C C . ASP D 1 68 ? -8.037 -5.992 -30.940 1.00 51.68 60 ASP D C 1
ATOM 4894 O O . ASP D 1 68 ? -8.866 -5.285 -31.518 1.00 44.99 60 ASP D O 1
ATOM 4899 N N . GLU D 1 69 ? -6.732 -5.733 -30.942 1.00 54.16 61 GLU D N 1
ATOM 4900 C CA . GLU D 1 69 ? -6.189 -4.520 -31.550 1.00 56.61 61 GLU D CA 1
ATOM 4901 C C . GLU D 1 69 ? -6.516 -4.437 -33.045 1.00 52.14 61 GLU D C 1
ATOM 4902 O O . GLU D 1 69 ? -6.830 -3.366 -33.561 1.00 46.81 61 GLU D O 1
ATOM 4908 N N . TRP D 1 70 ? -6.471 -5.569 -33.734 1.00 46.36 62 TRP D N 1
ATOM 4909 C CA . TRP D 1 70 ? -6.659 -5.562 -35.177 1.00 55.05 62 TRP D CA 1
ATOM 4910 C C . TRP D 1 70 ? -8.127 -5.371 -35.571 1.00 48.07 62 TRP D C 1
ATOM 4911 O O . TRP D 1 70 ? -8.420 -4.879 -36.657 1.00 44.47 62 TRP D O 1
ATOM 4922 N N . ASN D 1 71 ? -9.048 -5.742 -34.689 1.00 45.47 63 ASN D N 1
ATOM 4923 C CA . ASN D 1 71 ? -10.464 -5.494 -34.944 1.00 39.95 63 ASN D CA 1
ATOM 4924 C C . ASN D 1 71 ? -10.840 -4.047 -34.590 1.00 42.82 63 ASN D C 1
ATOM 4925 O O . ASN D 1 71 ? -11.686 -3.438 -35.242 1.00 43.00 63 ASN D O 1
ATOM 4930 N N . THR D 1 72 ? -10.207 -3.497 -33.559 1.00 41.21 64 THR D N 1
ATOM 4931 C CA . THR D 1 72 ? -10.396 -2.087 -33.226 1.00 41.75 64 THR D CA 1
ATOM 4932 C C . THR D 1 72 ? -9.894 -1.213 -34.374 1.00 46.91 64 THR D C 1
ATOM 4933 O O . THR D 1 72 ? -10.555 -0.249 -34.769 1.00 42.07 64 THR D O 1
ATOM 4937 N N . ARG D 1 73 ? -8.733 -1.575 -34.918 1.00 48.49 65 ARG D N 1
ATOM 4938 C CA . ARG D 1 73 ? -8.133 -0.841 -36.028 1.00 47.70 65 ARG D CA 1
ATOM 4939 C C . ARG D 1 73 ? -9.046 -0.848 -37.252 1.00 46.02 65 ARG D C 1
ATOM 4940 O O . ARG D 1 73 ? -9.233 0.175 -37.904 1.00 46.98 65 ARG D O 1
ATOM 4942 N N . GLN D 1 74 ? -9.629 -1.999 -37.550 1.00 45.60 66 GLN D N 1
ATOM 4943 C CA . GLN D 1 74 ? -10.435 -2.136 -38.753 1.00 48.66 66 GLN D CA 1
ATOM 4944 C C . GLN D 1 74 ? -11.761 -1.394 -38.646 1.00 47.32 66 GLN D C 1
ATOM 4945 O O . GLN D 1 74 ? -12.103 -0.595 -39.520 1.00 45.01 66 GLN D O 1
ATOM 4951 N N . HIS D 1 75 ? -12.506 -1.664 -37.578 1.00 37.51 67 HIS D N 1
ATOM 4952 C CA . HIS D 1 75 ? -13.820 -1.056 -37.401 1.00 41.57 67 HIS D CA 1
ATOM 4953 C C . HIS D 1 75 ? -13.709 0.424 -37.038 1.00 46.69 67 HIS D C 1
ATOM 4954 O O . HIS D 1 75 ? -14.687 1.167 -37.122 1.00 48.44 67 HIS D O 1
ATOM 4961 N N . GLY D 1 76 ? -12.516 0.845 -36.630 1.00 45.81 68 GLY D N 1
ATOM 4962 C CA . GLY D 1 76 ? -12.253 2.249 -36.390 1.00 43.65 68 GLY D CA 1
ATOM 4963 C C . GLY D 1 76 ? -12.123 3.027 -37.687 1.00 47.52 68 GLY D C 1
ATOM 4964 O O . GLY D 1 76 ? -12.730 4.088 -37.853 1.00 46.51 68 GLY D O 1
ATOM 4965 N N . GLN D 1 77 ? -11.337 2.493 -38.615 1.00 43.38 69 GLN D N 1
ATOM 4966 C CA . GLN D 1 77 ? -11.019 3.210 -39.846 1.00 49.12 69 GLN D CA 1
ATOM 4967 C C . GLN D 1 77 ? -12.202 3.227 -40.811 1.00 47.21 69 GLN D C 1
ATOM 4968 O O . GLN D 1 77 ? -12.291 4.093 -41.676 1.00 45.54 69 GLN D O 1
ATOM 4974 N N . SER D 1 78 ? -13.111 2.271 -40.663 1.00 44.47 70 SER D N 1
ATOM 4975 C CA . SER D 1 78 ? -14.307 2.249 -41.493 1.00 47.32 70 SER D CA 1
ATOM 4976 C C . SER D 1 78 ? -15.355 3.216 -40.950 1.00 40.83 70 SER D C 1
ATOM 4977 O O . SER D 1 78 ? -16.339 3.509 -41.624 1.00 40.86 70 SER D O 1
ATOM 4980 N N . GLY D 1 79 ? -15.136 3.706 -39.732 1.00 41.35 71 GLY D N 1
ATOM 4981 C CA . GLY D 1 79 ? -16.055 4.636 -39.098 1.00 42.02 71 GLY D CA 1
ATOM 4982 C C . GLY D 1 79 ? -17.153 3.974 -38.278 1.00 42.09 71 GLY D C 1
ATOM 4983 O O . GLY D 1 79 ? -18.025 4.647 -37.734 1.00 41.45 71 GLY D O 1
ATOM 4984 N N . LEU D 1 80 ? -17.105 2.651 -38.174 1.00 38.69 72 LEU D N 1
ATOM 4985 C CA . LEU D 1 80 ? -18.154 1.907 -37.485 1.00 37.79 72 LEU D CA 1
ATOM 4986 C C . LEU D 1 80 ? -18.099 2.105 -35.965 1.00 37.73 72 LEU D C 1
ATOM 4987 O O . LEU D 1 80 ? -19.140 2.208 -35.315 1.00 43.07 72 LEU D O 1
ATOM 4992 N N . ILE D 1 81 ? -16.895 2.162 -35.402 1.00 38.11 73 ILE D N 1
ATOM 4993 C CA . ILE D 1 81 ? -16.739 2.373 -33.960 1.00 40.24 73 ILE D CA 1
ATOM 4994 C C . ILE D 1 81 ? -17.391 3.687 -33.535 1.00 45.66 73 ILE D C 1
ATOM 4995 O O . ILE D 1 81 ? -18.130 3.730 -32.551 1.00 50.41 73 ILE D O 1
ATOM 5000 N N . GLU D 1 82 ? -17.117 4.756 -34.280 1.00 45.83 74 GLU D N 1
ATOM 5001 C CA . GLU D 1 82 ? -17.709 6.058 -33.981 1.00 50.67 74 GLU D CA 1
ATOM 5002 C C . GLU D 1 82 ? -19.230 5.961 -34.059 1.00 47.61 74 GLU D C 1
ATOM 5003 O O . GLU D 1 82 ? -19.937 6.527 -33.228 1.00 50.13 74 GLU D O 1
ATOM 5009 N N . ARG D 1 83 ? -19.726 5.229 -35.054 1.00 43.61 75 ARG D N 1
ATOM 5010 C CA . ARG D 1 83 ? -21.163 5.033 -35.218 1.00 45.75 75 ARG D CA 1
ATOM 5011 C C . ARG D 1 83 ? -21.748 4.251 -34.036 1.00 44.46 75 ARG D C 1
ATOM 5012 O O . ARG D 1 83 ? -22.842 4.559 -33.566 1.00 49.83 75 ARG D O 1
ATOM 5020 N N . VAL D 1 84 ? -21.011 3.254 -33.555 1.00 42.85 76 VAL D N 1
ATOM 5021 C CA . VAL D 1 84 ? -21.439 2.459 -32.405 1.00 42.90 76 VAL D CA 1
ATOM 5022 C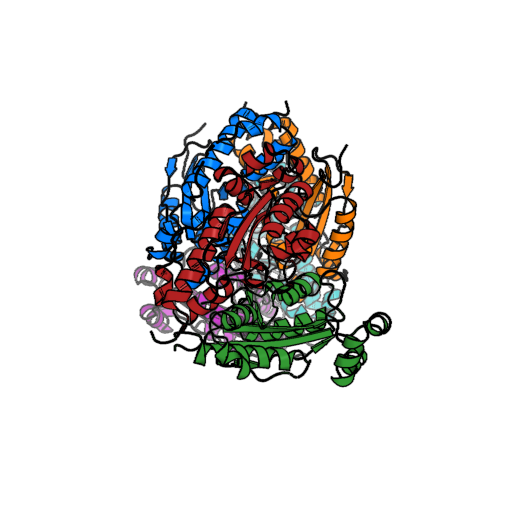 C . VAL D 1 84 ? -21.510 3.319 -31.138 1.00 46.53 76 VAL D C 1
ATOM 5023 O O . VAL D 1 84 ? -22.481 3.244 -30.383 1.00 49.15 76 VAL D O 1
ATOM 5027 N N . ARG D 1 85 ? -20.485 4.136 -30.908 1.00 48.44 77 ARG D N 1
ATOM 5028 C CA . ARG D 1 85 ? -20.468 5.015 -29.741 1.00 52.72 77 ARG D CA 1
ATOM 5029 C C . ARG D 1 85 ? -21.623 6.019 -29.765 1.00 54.64 77 ARG D C 1
ATOM 5030 O O . ARG D 1 85 ? -22.265 6.258 -28.742 1.00 55.96 77 ARG D O 1
ATOM 5038 N N . ARG D 1 86 ? -21.892 6.591 -30.935 1.00 54.48 78 ARG D N 1
ATOM 5039 C CA . ARG D 1 86 ? -22.924 7.621 -31.067 1.00 56.54 78 ARG D CA 1
ATOM 5040 C C . ARG D 1 86 ? -24.331 7.013 -31.062 1.00 54.77 78 ARG D C 1
ATOM 5041 O O . ARG D 1 86 ? -25.306 7.683 -30.728 1.00 55.18 78 ARG D O 1
ATOM 5049 N N . SER D 1 87 ? -24.430 5.738 -31.428 1.00 52.48 79 SER D N 1
ATOM 5050 C CA . SER D 1 87 ? -25.722 5.056 -31.508 1.00 51.29 79 SER D CA 1
ATOM 5051 C C . SER D 1 87 ? -26.383 4.887 -30.143 1.00 51.71 79 SER D C 1
ATOM 5052 O O . SER D 1 87 ? -25.706 4.664 -29.139 1.00 50.26 79 SER D O 1
ATOM 5055 N N . LYS D 1 88 ? -27.711 4.979 -30.123 1.00 48.38 80 LYS D N 1
ATOM 5056 C CA . LYS D 1 88 ? -28.483 4.724 -28.913 1.00 53.16 80 LYS D CA 1
ATOM 5057 C C . LYS D 1 88 ? -29.306 3.435 -29.030 1.00 56.22 80 LYS D C 1
ATOM 5058 O O . LYS D 1 88 ? -30.185 3.175 -28.209 1.00 65.44 80 LYS D O 1
ATOM 5060 N N . LEU D 1 89 ? -29.016 2.627 -30.045 1.00 49.78 81 LEU D N 1
ATOM 5061 C CA . LEU D 1 89 ? -29.792 1.414 -30.297 1.00 47.10 81 LEU D CA 1
ATOM 5062 C C . LEU D 1 89 ? -29.226 0.195 -29.574 1.00 47.46 81 LEU D C 1
ATOM 5063 O O . LEU D 1 89 ? -28.013 -0.018 -29.553 1.00 48.29 81 LEU D O 1
ATOM 5068 N N . THR D 1 90 ? -30.111 -0.604 -28.986 1.00 47.79 82 THR D N 1
ATOM 5069 C CA . THR D 1 90 ? -29.719 -1.892 -28.419 1.00 49.44 82 THR D CA 1
ATOM 5070 C C . THR D 1 90 ? -29.868 -2.982 -29.472 1.00 45.18 82 THR D C 1
ATOM 5071 O O . THR D 1 90 ? -30.392 -2.733 -30.558 1.00 45.56 82 THR D O 1
ATOM 5075 N N . ALA D 1 91 ? -29.418 -4.190 -29.146 1.00 48.95 83 ALA D N 1
ATOM 5076 C CA . ALA D 1 91 ? -29.580 -5.329 -30.046 1.00 49.43 83 ALA D CA 1
ATOM 5077 C C . ALA D 1 91 ? -31.062 -5.559 -30.352 1.00 49.32 83 ALA D C 1
ATOM 5078 O O . ALA D 1 91 ? -31.439 -5.772 -31.507 1.00 47.10 83 ALA D O 1
ATOM 5080 N N . ARG D 1 92 ? -31.895 -5.496 -29.315 1.00 47.47 84 ARG D N 1
ATOM 5081 C CA . ARG D 1 92 ? -33.335 -5.692 -29.461 1.00 47.49 84 ARG D CA 1
ATOM 5082 C C . ARG D 1 92 ? -33.977 -4.620 -30.346 1.00 45.61 84 ARG D C 1
ATOM 5083 O O . ARG D 1 92 ? -34.865 -4.924 -31.143 1.00 48.18 84 ARG D O 1
ATOM 5091 N N . ASP D 1 93 ? -33.534 -3.373 -30.201 1.00 44.04 85 ASP D N 1
ATOM 5092 C CA . ASP D 1 93 ? -34.010 -2.285 -31.055 1.00 47.47 85 ASP D CA 1
ATOM 5093 C C . ASP D 1 93 ? -33.735 -2.583 -32.528 1.00 49.15 85 ASP D C 1
ATOM 5094 O O . ASP D 1 93 ? -34.617 -2.454 -33.378 1.00 48.70 85 ASP D O 1
ATOM 5099 N N . ALA D 1 94 ? -32.501 -2.973 -32.823 1.00 43.36 86 ALA D N 1
ATOM 5100 C CA . ALA D 1 94 ? -32.103 -3.235 -34.198 1.00 43.23 86 ALA D CA 1
ATOM 5101 C C . ALA D 1 94 ? -32.864 -4.441 -34.745 1.00 42.42 86 ALA D C 1
ATOM 5102 O O . ALA D 1 94 ? -33.259 -4.460 -35.912 1.00 40.71 86 ALA D O 1
ATOM 5104 N N . GLU D 1 95 ? -33.078 -5.436 -33.888 1.00 40.05 87 GLU D N 1
ATOM 5105 C CA . GLU D 1 95 ? -33.840 -6.627 -34.254 1.00 42.25 87 GLU D CA 1
ATOM 5106 C C . GLU D 1 95 ? -35.277 -6.281 -34.648 1.00 46.81 87 GLU D C 1
ATOM 5107 O O . GLU D 1 95 ? -35.770 -6.730 -35.686 1.00 42.93 87 GLU D O 1
ATOM 5113 N N . LEU D 1 96 ? -35.943 -5.481 -33.819 1.00 48.20 88 LEU D N 1
ATOM 5114 C CA . LEU D 1 96 ? -37.329 -5.095 -34.072 1.00 50.28 88 LEU D CA 1
ATOM 5115 C C . LEU D 1 96 ? -37.455 -4.264 -35.347 1.00 48.52 88 LEU D C 1
ATOM 5116 O O . LEU D 1 96 ? -38.400 -4.449 -36.114 1.00 47.07 88 LEU D O 1
ATOM 5121 N N . GLN D 1 97 ? -36.508 -3.354 -35.571 1.00 50.38 89 GLN D N 1
ATOM 5122 C CA . GLN D 1 97 ? -36.514 -2.532 -36.784 1.00 47.64 89 GLN D CA 1
ATOM 5123 C C . GLN D 1 97 ? -36.373 -3.399 -38.031 1.00 43.24 89 GLN D C 1
ATOM 5124 O O . GLN D 1 97 ? -37.112 -3.234 -39.000 1.00 43.47 89 GLN D O 1
ATOM 5130 N N . THR D 1 98 ? -35.415 -4.316 -38.002 1.00 35.19 90 THR D N 1
ATOM 5131 C CA . THR D 1 98 ? -35.206 -5.232 -39.118 1.00 36.64 90 THR D CA 1
ATOM 5132 C C . THR D 1 98 ? -36.457 -6.078 -39.366 1.00 40.08 90 THR D C 1
ATOM 5133 O O . THR D 1 98 ? -36.905 -6.202 -40.507 1.00 39.22 90 THR D O 1
ATOM 5137 N N . LEU D 1 99 ? -37.034 -6.626 -38.295 1.00 41.51 91 LEU D N 1
ATOM 5138 C CA . LEU D 1 99 ? -38.239 -7.446 -38.396 1.00 40.26 91 LEU D CA 1
ATOM 5139 C C . LEU D 1 99 ? -39.394 -6.677 -39.029 1.00 42.97 91 LEU D C 1
ATOM 5140 O O . LEU D 1 99 ? -40.132 -7.219 -39.853 1.00 40.97 91 LEU D O 1
ATOM 5145 N N . GLU D 1 100 ? -39.538 -5.413 -38.642 1.00 44.10 92 GLU D N 1
ATOM 5146 C CA . GLU D 1 100 ? -40.588 -4.554 -39.174 1.00 44.82 92 GLU D CA 1
ATOM 5147 C C . GLU D 1 100 ? -40.419 -4.378 -40.682 1.00 45.19 92 GLU D C 1
ATOM 5148 O O . GLU D 1 100 ? -41.391 -4.397 -41.437 1.00 47.22 92 GLU D O 1
ATOM 5154 N N . PHE D 1 101 ? -39.177 -4.214 -41.118 1.00 43.84 93 PHE D N 1
ATOM 5155 C CA . PHE D 1 101 ? -38.899 -4.082 -42.539 1.00 42.87 93 PHE D CA 1
ATOM 5156 C C . PHE D 1 101 ? -39.186 -5.403 -43.267 1.00 39.34 93 PHE D C 1
ATOM 5157 O O . PHE D 1 101 ? -39.853 -5.417 -44.300 1.00 38.37 93 PHE D O 1
ATOM 5165 N N . LEU D 1 102 ? -38.694 -6.510 -42.716 1.00 37.79 94 LEU D N 1
ATOM 5166 C CA . LEU D 1 102 ? -38.821 -7.813 -43.375 1.00 40.51 94 LEU D CA 1
ATOM 5167 C C . LEU D 1 102 ? -40.274 -8.218 -43.592 1.00 41.72 94 LEU D C 1
ATOM 5168 O O . LEU D 1 102 ? -40.618 -8.768 -44.638 1.00 40.11 94 LEU D O 1
ATOM 5173 N N . LYS D 1 103 ? -41.123 -7.941 -42.606 1.00 49.76 95 LYS D N 1
ATOM 5174 C CA . LYS D 1 103 ? -42.527 -8.350 -42.655 1.00 51.58 95 LYS D CA 1
ATOM 5175 C C . LYS D 1 103 ? -43.303 -7.699 -43.803 1.00 52.40 95 LYS D C 1
ATOM 5176 O O . LYS D 1 103 ? -44.336 -8.220 -44.232 1.00 55.36 95 LYS D O 1
ATOM 5182 N N . LYS D 1 104 ? -42.810 -6.568 -44.298 1.00 46.02 96 LYS D N 1
ATOM 5183 C CA . LYS D 1 104 ? -43.435 -5.903 -45.440 1.00 48.58 96 LYS D CA 1
ATOM 5184 C C . LYS D 1 104 ? -43.139 -6.617 -46.760 1.00 48.72 96 LYS D C 1
ATOM 5185 O O . LYS D 1 104 ? -43.847 -6.422 -47.751 1.00 48.26 96 LYS D O 1
ATOM 5191 N N . TRP D 1 105 ? -42.089 -7.432 -46.780 1.00 42.24 97 TRP D N 1
ATOM 5192 C CA . TRP D 1 105 ? -41.607 -7.987 -48.042 1.00 45.27 97 TRP D CA 1
ATOM 5193 C C . TRP D 1 105 ? -41.653 -9.505 -48.131 1.00 47.73 97 TRP D C 1
ATOM 5194 O O . TRP D 1 105 ? -41.917 -10.055 -49.198 1.00 50.23 97 TRP D O 1
ATOM 5205 N N . VAL D 1 106 ? -41.382 -10.184 -47.022 1.00 47.24 98 VAL D N 1
ATOM 5206 C CA . VAL D 1 106 ? -41.270 -11.639 -47.038 1.00 45.99 98 VAL D CA 1
ATOM 5207 C C . VAL D 1 106 ? -42.071 -12.261 -45.903 1.00 43.73 98 VAL D C 1
ATOM 5208 O O . VAL D 1 106 ? -42.076 -11.753 -44.784 1.00 47.47 98 VAL D O 1
ATOM 5212 N N . ASN D 1 107 ? -42.745 -13.368 -46.190 1.00 39.38 99 ASN D N 1
ATOM 5213 C CA . ASN D 1 107 ? -43.408 -14.137 -45.145 1.00 40.93 99 ASN D CA 1
ATOM 5214 C C . ASN D 1 107 ? -42.376 -14.893 -44.310 1.00 50.34 99 ASN D C 1
ATOM 5215 O O . ASN D 1 107 ? -41.305 -15.240 -44.811 1.00 44.96 99 ASN D O 1
ATOM 5220 N N . PRO D 1 108 ? -42.688 -15.138 -43.027 1.00 51.59 100 PRO D N 1
ATOM 5221 C CA . PRO D 1 108 ? -41.766 -15.880 -42.155 1.00 45.61 100 PRO D CA 1
ATOM 5222 C C . PRO D 1 108 ? -41.434 -17.295 -42.652 1.00 43.53 100 PRO D C 1
ATOM 5223 O O . PRO D 1 108 ? -42.298 -17.980 -43.205 1.00 40.55 100 PRO D O 1
ATOM 5227 N N . LYS D 1 109 ? -40.177 -17.694 -42.461 1.00 37.40 101 LYS D N 1
ATOM 5228 C CA . LYS D 1 109 ? -39.684 -19.043 -42.755 1.00 40.57 101 LYS D CA 1
ATOM 5229 C C . LYS D 1 109 ? -39.795 -19.410 -44.234 1.00 46.48 101 LYS D C 1
ATOM 5230 O O . LYS D 1 109 ? -39.843 -20.588 -44.591 1.00 45.80 101 LYS D O 1
ATOM 5236 N N . VAL D 1 110 ? -39.816 -18.390 -45.085 1.00 46.73 102 VAL D N 1
ATOM 5237 C CA . VAL D 1 110 ? -39.882 -18.574 -46.528 1.00 40.32 102 VAL D CA 1
ATOM 5238 C C . VAL D 1 110 ? -38.477 -18.593 -47.122 1.00 41.60 102 VAL D C 1
ATOM 5239 O O . VAL D 1 110 ? -38.156 -19.417 -47.977 1.00 43.38 102 VAL D O 1
ATOM 5243 N N . SER D 1 111 ? -37.637 -17.678 -46.655 1.00 35.07 103 SER D N 1
ATOM 5244 C CA . SER D 1 111 ? -36.321 -17.500 -47.244 1.00 33.71 103 SER D CA 1
ATOM 5245 C C . SER D 1 111 ? -35.218 -18.144 -46.415 1.00 33.78 103 SER D C 1
ATOM 5246 O O . SER D 1 111 ? -35.201 -18.028 -45.192 1.00 32.43 103 SER D O 1
ATOM 5249 N N . PRO D 1 112 ? -34.289 -18.831 -47.088 1.00 32.48 104 PRO D N 1
ATOM 5250 C CA . PRO D 1 112 ? -33.049 -19.187 -46.398 1.00 35.64 104 PRO D CA 1
ATOM 5251 C C . PRO D 1 112 ? -32.259 -17.929 -46.081 1.00 32.32 104 PRO D C 1
ATOM 5252 O O . PRO D 1 112 ? -32.551 -16.864 -46.638 1.00 28.17 104 PRO D O 1
ATOM 5256 N N . MET D 1 113 ? -31.283 -18.046 -45.192 1.00 29.03 105 MET D N 1
ATOM 5257 C CA . MET D 1 113 ? -30.437 -16.911 -44.861 1.00 31.13 105 MET D CA 1
ATOM 5258 C C . MET D 1 113 ? -29.388 -16.745 -45.962 1.00 28.78 105 MET D C 1
ATOM 5259 O O . MET D 1 113 ? -28.565 -17.638 -46.172 1.00 27.57 105 MET D O 1
ATOM 5264 N N . CYS D 1 114 ? -29.424 -15.612 -46.665 1.00 24.19 106 CYS D N 1
ATOM 5265 C CA . CYS D 1 114 ? -28.580 -15.404 -47.848 1.00 22.88 106 CYS D CA 1
ATOM 5266 C C . CYS D 1 114 ? -27.457 -14.392 -47.623 1.00 27.56 106 CYS D C 1
ATOM 5267 O O . CYS D 1 114 ? -27.666 -13.334 -47.025 1.00 26.90 106 CYS D O 1
ATOM 5270 N N . GLY D 1 115 ? -26.273 -14.718 -48.135 1.00 24.35 107 GLY D N 1
ATOM 5271 C CA . GLY D 1 115 ? -25.128 -13.831 -48.076 1.00 21.65 107 GLY D CA 1
ATOM 5272 C C . GLY D 1 115 ? -23.825 -14.599 -48.202 1.00 25.54 107 GLY D C 1
ATOM 5273 O O . GLY D 1 115 ? -23.793 -15.696 -48.761 1.00 26.92 107 GLY D O 1
ATOM 5274 N N . ASN D 1 116 ? -22.746 -14.020 -47.688 1.00 22.99 108 ASN D N 1
ATOM 5275 C CA . ASN D 1 116 ? -21.450 -14.695 -47.647 1.00 23.73 108 ASN D CA 1
ATOM 5276 C C . ASN D 1 116 ? -21.148 -15.142 -46.224 1.00 20.43 108 ASN D C 1
ATOM 5277 O O . ASN D 1 116 ? -21.591 -14.498 -45.273 1.00 23.79 108 ASN D O 1
ATOM 5282 N N . SER D 1 117 ? -20.397 -16.237 -46.098 1.00 26.52 109 SER D N 1
ATOM 5283 C CA . SER D 1 117 ? -20.012 -16.824 -44.806 1.00 26.38 109 SER D CA 1
ATOM 5284 C C . SER D 1 117 ? -21.156 -16.742 -43.806 1.00 26.90 109 SER D C 1
ATOM 5285 O O . SER D 1 117 ? -21.016 -16.215 -42.704 1.00 28.34 109 SER D O 1
ATOM 5288 N N . ILE D 1 118 ? -22.299 -17.261 -44.221 1.00 26.46 110 ILE D N 1
ATOM 5289 C CA . ILE D 1 118 ? -23.550 -16.962 -43.562 1.00 28.10 110 ILE D CA 1
ATOM 5290 C C . ILE D 1 118 ? -23.696 -17.752 -42.263 1.00 26.82 110 ILE D C 1
ATOM 5291 O O . ILE D 1 118 ? -24.476 -17.374 -41.393 1.00 24.40 110 ILE D O 1
ATOM 5296 N N . CYS D 1 119 ? -22.935 -18.835 -42.119 1.00 26.07 111 CYS D N 1
ATOM 5297 C CA . CYS D 1 119 ? -23.002 -19.633 -40.895 1.00 29.32 111 CYS D CA 1
ATOM 5298 C C . CYS D 1 119 ? -22.578 -18.804 -39.677 1.00 29.18 111 CYS D C 1
ATOM 5299 O O . CYS D 1 119 ? -23.174 -18.925 -38.611 1.00 31.92 111 CYS D O 1
ATOM 5302 N N A GLN D 1 120 ? -21.560 -17.969 -39.856 0.54 28.19 112 GLN D N 1
ATOM 5303 N N B GLN D 1 120 ? -21.560 -17.959 -39.834 0.46 28.19 112 GLN D N 1
ATOM 5304 C CA A GLN D 1 120 ? -21.071 -17.106 -38.786 0.54 28.72 112 GLN D CA 1
ATOM 5305 C CA B GLN D 1 120 ? -21.106 -17.123 -38.720 0.46 28.59 112 GLN D CA 1
ATOM 5306 C C A GLN D 1 120 ? -22.147 -16.100 -38.382 0.54 25.78 112 GLN D C 1
ATOM 5307 C C B GLN D 1 120 ? -22.173 -16.097 -38.361 0.46 25.95 112 GLN D C 1
ATOM 5308 O O A GLN D 1 120 ? -22.326 -15.814 -37.201 0.54 27.54 112 GLN D O 1
ATOM 5309 O O B GLN D 1 120 ? -22.364 -15.781 -37.189 0.46 27.42 112 GLN D O 1
ATOM 5320 N N . ASP D 1 121 ? -22.862 -15.571 -39.370 1.00 23.76 113 ASP D N 1
ATOM 5321 C CA . ASP D 1 121 ? -23.947 -14.615 -39.118 1.00 24.51 113 ASP D CA 1
ATOM 5322 C C . ASP D 1 121 ? -25.103 -15.280 -38.358 1.00 25.98 113 ASP D C 1
ATOM 5323 O O . ASP D 1 121 ? -25.633 -14.711 -37.406 1.00 28.11 113 ASP D O 1
ATOM 5328 N N . ARG D 1 122 ? -25.481 -16.489 -38.772 1.00 23.07 114 ARG D N 1
ATOM 5329 C CA . ARG D 1 122 ? -26.598 -17.194 -38.142 1.00 25.05 114 ARG D CA 1
ATOM 5330 C C . ARG D 1 122 ? -26.306 -17.514 -36.676 1.00 25.78 114 ARG D C 1
ATOM 5331 O O . ARG D 1 122 ? -27.171 -17.367 -35.811 1.00 30.99 114 ARG D O 1
ATOM 5339 N N . ARG D 1 123 ? -25.079 -17.943 -36.402 1.00 26.34 115 ARG D N 1
ATOM 5340 C CA . ARG D 1 123 ? -24.671 -18.269 -35.041 1.00 26.44 115 ARG D CA 1
ATOM 5341 C C . ARG D 1 123 ? -24.751 -17.052 -34.105 1.00 35.07 115 ARG D C 1
ATOM 5342 O O . ARG D 1 123 ? -25.156 -17.183 -32.950 1.00 35.71 115 ARG D O 1
ATOM 5350 N N . PHE D 1 124 ? -24.379 -15.872 -34.596 1.00 30.08 116 PHE D N 1
ATOM 5351 C CA . PHE D 1 124 ? -24.516 -14.663 -33.789 1.00 34.31 116 PHE D CA 1
ATOM 5352 C C . PHE D 1 124 ? -25.990 -14.292 -33.641 1.00 37.79 116 PHE D C 1
ATOM 5353 O O . PHE D 1 124 ? -26.423 -13.865 -32.567 1.00 33.02 116 PHE D O 1
ATOM 5361 N N . LEU D 1 125 ? -26.765 -14.462 -34.711 1.00 27.77 117 LEU D N 1
ATOM 5362 C CA . LEU D 1 125 ? -28.186 -14.129 -34.653 1.00 33.67 117 LEU D CA 1
ATOM 5363 C C . LEU D 1 125 ? -28.907 -15.046 -33.677 1.00 37.39 117 LEU D C 1
ATOM 5364 O O . LEU D 1 125 ? -29.788 -14.609 -32.946 1.00 39.40 117 LEU D O 1
ATOM 5369 N N . HIS D 1 126 ? -28.516 -16.314 -33.654 1.00 37.81 118 HIS D N 1
ATOM 5370 C CA . HIS D 1 126 ? -29.173 -17.283 -32.794 1.00 38.81 118 HIS D CA 1
ATOM 5371 C C . HIS D 1 126 ? -29.019 -16.922 -31.321 1.00 41.17 118 HIS D C 1
ATOM 5372 O O . HIS D 1 126 ? -29.935 -17.124 -30.529 1.00 43.92 118 HIS D O 1
ATOM 5379 N N . ARG D 1 127 ? -27.861 -16.381 -30.959 1.00 42.95 119 ARG D N 1
ATOM 5380 C CA . ARG D 1 127 ? -27.571 -16.085 -29.561 1.00 41.67 119 ARG D CA 1
ATOM 5381 C C . ARG D 1 127 ? -28.094 -14.709 -29.147 1.00 41.62 119 ARG D C 1
ATOM 5382 O O . ARG D 1 127 ? -28.512 -14.516 -28.004 1.00 43.26 119 ARG D O 1
ATOM 5390 N N . LEU D 1 128 ? -28.087 -13.760 -30.078 1.00 42.52 120 LEU D N 1
ATOM 5391 C CA . LEU D 1 128 ? -28.349 -12.365 -29.737 1.00 39.15 120 LEU D CA 1
ATOM 5392 C C . LEU D 1 128 ? -29.642 -11.805 -30.335 1.00 39.10 120 LEU D C 1
ATOM 5393 O O . LEU D 1 128 ? -30.215 -10.859 -29.795 1.00 40.93 120 LEU D O 1
ATOM 5398 N N . MET D 1 129 ? -30.093 -12.373 -31.451 1.00 38.64 121 MET D N 1
ATOM 5399 C CA . MET D 1 129 ? -31.358 -11.951 -32.060 1.00 41.63 121 MET D CA 1
ATOM 5400 C C . MET D 1 129 ? -32.183 -13.159 -32.498 1.00 43.53 121 MET D C 1
ATOM 5401 O O . MET D 1 129 ? -32.431 -13.332 -33.693 1.00 41.76 121 MET D O 1
ATOM 5406 N N . PRO D 1 130 ? -32.608 -14.001 -31.534 1.00 39.38 122 PRO D N 1
ATOM 5407 C CA . PRO D 1 130 ? -33.243 -15.280 -31.877 1.00 39.58 122 PRO D CA 1
ATOM 5408 C C . PRO D 1 130 ? -34.566 -15.133 -32.632 1.00 43.46 122 PRO D C 1
ATOM 5409 O O . PRO D 1 130 ? -34.858 -15.953 -33.501 1.00 42.79 122 PRO D O 1
ATOM 5413 N N . GLU D 1 131 ? -35.353 -14.111 -32.311 1.00 44.33 123 GLU D N 1
ATOM 5414 C CA . GLU D 1 131 ? -36.623 -13.909 -32.999 1.00 44.37 123 GLU D CA 1
ATOM 5415 C C . GLU D 1 131 ? -36.387 -13.584 -34.474 1.00 44.71 123 GLU D C 1
ATOM 5416 O O . GLU D 1 131 ? -37.134 -14.033 -35.343 1.00 47.20 123 GLU D O 1
ATOM 5422 N N . LEU D 1 132 ? -35.345 -12.807 -34.752 1.00 41.82 124 LEU D N 1
ATOM 5423 C CA . LEU D 1 132 ? -34.974 -12.507 -36.131 1.00 40.11 124 LEU D CA 1
ATOM 5424 C C . LEU D 1 132 ? -34.460 -13.761 -36.823 1.00 38.89 124 LEU D C 1
ATOM 5425 O O . LEU D 1 132 ? -34.797 -14.025 -37.975 1.00 40.59 124 LEU D O 1
ATOM 5430 N N . GLU D 1 133 ? -33.648 -14.533 -36.111 1.00 34.68 125 GLU D N 1
ATOM 5431 C CA . GLU D 1 133 ? -33.084 -15.752 -36.669 1.00 39.35 125 GLU D CA 1
ATOM 5432 C C . GLU D 1 133 ? -34.199 -16.708 -37.070 1.00 38.85 125 GLU D C 1
ATOM 5433 O O . GLU D 1 133 ? -34.136 -17.343 -38.123 1.00 41.78 125 GLU D O 1
ATOM 5439 N N . GLN D 1 134 ? -35.232 -16.777 -36.238 1.00 37.01 126 GLN D N 1
ATOM 5440 C CA . GLN D 1 134 ? -36.353 -17.681 -36.471 1.00 43.19 126 GLN D CA 1
ATOM 5441 C C . GLN D 1 134 ? -37.232 -17.257 -37.650 1.00 45.28 126 GLN D C 1
ATOM 5442 O O . GLN D 1 134 ? -38.033 -18.054 -38.138 1.00 44.39 126 GLN D O 1
ATOM 5448 N N . TYR D 1 135 ? -37.086 -16.013 -38.106 1.00 41.48 127 TYR D N 1
ATOM 5449 C CA . TYR D 1 135 ? -37.885 -15.522 -39.232 1.00 41.67 127 TYR D CA 1
ATOM 5450 C C . TYR D 1 135 ? -37.366 -16.106 -40.546 1.00 40.91 127 TYR D C 1
ATOM 5451 O O . TYR D 1 135 ? -38.091 -16.168 -41.544 1.00 38.13 127 TYR D O 1
ATOM 5460 N N . PHE D 1 136 ? -36.105 -16.523 -40.538 1.00 33.64 128 PHE D N 1
ATOM 5461 C CA . PHE D 1 136 ? -35.523 -17.232 -41.671 1.00 36.89 128 PHE D CA 1
ATOM 5462 C C . PHE D 1 136 ? -35.946 -18.694 -41.673 1.00 36.90 128 PHE D C 1
ATOM 5463 O O . PHE D 1 136 ? -36.220 -19.269 -40.622 1.00 37.65 128 PHE D O 1
ATOM 5471 N N . HIS D 1 137 ? -35.986 -19.294 -42.857 1.00 36.68 129 HIS D N 1
ATOM 5472 C CA . HIS D 1 137 ? -36.026 -20.747 -42.963 1.00 34.07 129 HIS D CA 1
ATOM 5473 C C . HIS D 1 137 ? -34.712 -21.268 -42.383 1.00 34.86 129 HIS D C 1
ATOM 5474 O O . HIS D 1 137 ? -33.718 -20.537 -42.351 1.00 32.46 129 HIS D O 1
ATOM 5481 N N . TYR D 1 138 ? -34.689 -22.516 -41.931 1.00 30.48 130 TYR D N 1
ATOM 5482 C CA . TYR D 1 138 ? -33.504 -23.013 -41.240 1.00 33.79 130 TYR D CA 1
ATOM 5483 C C . TYR D 1 138 ? -32.321 -23.211 -42.181 1.00 32.53 130 TYR D C 1
ATOM 5484 O O . TYR D 1 138 ? -31.188 -23.386 -41.734 1.00 35.68 130 TYR D O 1
ATOM 5493 N N . ARG D 1 139 ? -32.571 -23.174 -43.482 1.00 31.07 131 ARG D N 1
ATOM 5494 C CA . ARG D 1 139 ? -31.496 -23.415 -44.436 1.00 33.28 131 ARG D CA 1
ATOM 5495 C C . ARG D 1 139 ? -30.726 -22.143 -44.767 1.00 35.60 131 ARG D C 1
ATOM 5496 O O . ARG D 1 139 ? -31.180 -21.030 -44.499 1.00 34.77 131 ARG D O 1
ATOM 5504 N N . ASN D 1 140 ? -29.544 -22.332 -45.337 1.00 28.40 132 ASN D N 1
ATOM 5505 C CA . ASN D 1 140 ? -28.675 -21.231 -45.701 1.00 28.71 132 ASN D CA 1
ATOM 5506 C C . ASN D 1 140 ? -28.453 -21.211 -47.205 1.00 29.30 132 ASN D C 1
ATOM 5507 O O . ASN D 1 140 ? -28.470 -22.250 -47.855 1.00 32.16 132 ASN D O 1
ATOM 5512 N N . LEU D 1 141 ? -28.252 -20.021 -47.755 1.00 25.96 133 LEU D N 1
ATOM 5513 C CA . LEU D 1 141 ? -27.834 -19.881 -49.139 1.00 24.86 133 LEU D CA 1
ATOM 5514 C C . LEU D 1 141 ? -26.539 -19.085 -49.108 1.00 26.76 133 LEU D C 1
ATOM 5515 O O . LEU D 1 141 ? -26.548 -17.847 -49.162 1.00 22.54 133 LEU D O 1
ATOM 5520 N N . ASP D 1 142 ? -25.428 -19.808 -49.017 1.00 22.53 134 ASP D N 1
ATOM 5521 C CA . ASP D 1 142 ? -24.130 -19.188 -48.819 1.00 24.01 134 ASP D CA 1
ATOM 5522 C C . ASP D 1 142 ? -23.362 -19.075 -50.135 1.00 24.03 134 ASP D C 1
ATOM 5523 O O . ASP D 1 142 ? -22.899 -20.075 -50.678 1.00 20.18 134 ASP D O 1
ATOM 5528 N N . VAL D 1 143 ? -23.220 -17.849 -50.624 1.00 21.46 135 VAL D N 1
ATOM 5529 C CA . VAL D 1 143 ? -22.542 -17.592 -51.891 1.00 23.97 135 VAL D CA 1
ATOM 5530 C C . VAL D 1 143 ? -21.088 -18.101 -51.873 1.00 25.90 135 VAL D C 1
ATOM 5531 O O . VAL D 1 143 ? -20.542 -18.475 -52.911 1.00 26.32 135 VAL D O 1
ATOM 5535 N N . SER D 1 144 ? -20.472 -18.160 -50.697 1.00 24.24 136 SER D N 1
ATOM 5536 C CA . SER D 1 144 ? -19.084 -18.614 -50.625 1.00 24.08 136 SER D CA 1
ATOM 5537 C C . SER D 1 144 ? -18.945 -20.110 -50.925 1.00 21.85 136 SER D C 1
ATOM 5538 O O . SER D 1 144 ? -17.862 -20.562 -51.274 1.00 23.67 136 SER D O 1
ATOM 5541 N N . THR D 1 145 ? -20.032 -20.872 -50.808 1.00 21.47 137 THR D N 1
ATOM 5542 C CA . THR D 1 145 ? -20.029 -22.260 -51.272 1.00 22.79 137 THR D CA 1
ATOM 5543 C C . THR D 1 145 ? -19.835 -22.291 -52.790 1.00 25.29 137 THR D C 1
ATOM 5544 O O . THR D 1 145 ? -19.057 -23.094 -53.308 1.00 22.60 137 THR D O 1
ATOM 5548 N N . VAL D 1 146 ? -20.529 -21.402 -53.499 1.00 23.83 138 VAL D N 1
ATOM 5549 C CA . VAL D 1 146 ? -20.388 -21.336 -54.949 1.00 20.81 138 VAL D CA 1
ATOM 5550 C C . VAL D 1 146 ? -18.957 -20.928 -55.283 1.00 25.89 138 VAL D C 1
ATOM 5551 O O . VAL D 1 146 ? -18.351 -21.464 -56.214 1.00 28.40 138 VAL D O 1
ATOM 5555 N N . LYS D 1 147 ? -18.400 -20.010 -54.497 1.00 25.42 139 LYS D N 1
ATOM 5556 C CA . LYS D 1 147 ? -17.013 -19.591 -54.702 1.00 26.45 139 LYS D CA 1
ATOM 5557 C C . LYS D 1 147 ? -16.021 -20.753 -54.512 1.00 25.10 139 LYS D C 1
ATOM 5558 O O . LYS D 1 147 ? -15.044 -20.872 -55.255 1.00 24.25 139 LYS D O 1
ATOM 5564 N N . GLU D 1 148 ? -16.274 -21.613 -53.530 1.00 21.89 140 GLU D N 1
ATOM 5565 C CA . GLU D 1 148 ? -15.413 -22.775 -53.313 1.00 25.44 140 GLU D CA 1
ATOM 5566 C C . GLU D 1 148 ? -15.390 -23.673 -54.550 1.00 27.10 140 GLU D C 1
ATOM 5567 O O . GLU D 1 148 ? -14.350 -24.220 -54.919 1.00 27.57 140 GLU D O 1
ATOM 5573 N N . LEU D 1 149 ? -16.541 -23.815 -55.197 1.00 24.76 141 LEU D N 1
ATOM 5574 C CA . LEU D 1 149 ? -16.632 -24.637 -56.398 1.00 21.24 141 LEU D CA 1
ATOM 5575 C C . LEU D 1 149 ? -15.982 -23.939 -57.602 1.00 26.69 141 LEU D C 1
ATOM 5576 O O . LEU D 1 149 ? -15.275 -24.567 -58.395 1.00 25.76 141 LEU D O 1
ATOM 5581 N N . SER D 1 150 ? -16.213 -22.635 -57.721 1.00 25.13 142 SER D N 1
ATOM 5582 C CA . SER D 1 150 ? -15.696 -21.865 -58.841 1.00 27.99 142 SER D CA 1
ATOM 5583 C C . SER D 1 150 ? -14.166 -21.816 -58.836 1.00 28.83 142 SER D C 1
ATOM 5584 O O . SER D 1 150 ? -13.539 -21.952 -59.885 1.00 29.18 142 SER D O 1
ATOM 5587 N N . LYS D 1 151 ? -13.575 -21.628 -57.656 1.00 24.69 143 LYS D N 1
ATOM 5588 C CA . LYS D 1 151 ? -12.119 -21.605 -57.515 1.00 28.67 143 LYS D CA 1
ATOM 5589 C C . LYS D 1 151 ? -11.484 -22.878 -58.060 1.00 28.96 143 LYS D C 1
ATOM 5590 O O . LYS D 1 151 ? -10.389 -22.846 -58.619 1.00 32.66 143 LYS D O 1
ATOM 5596 N N . ARG D 1 152 ? -12.184 -23.993 -57.889 1.00 29.50 144 ARG D N 1
ATOM 5597 C CA . ARG D 1 152 ? -11.658 -25.308 -58.239 1.00 27.70 144 ARG D CA 1
ATOM 5598 C C . ARG D 1 152 ? -11.969 -25.729 -59.673 1.00 27.71 144 ARG D C 1
ATOM 5599 O O . ARG D 1 152 ? -11.137 -26.339 -60.342 1.00 32.13 144 ARG D O 1
ATOM 5607 N N . TRP D 1 153 ? -13.168 -25.407 -60.140 1.00 28.47 145 TRP D N 1
ATOM 5608 C CA . TRP D 1 153 ? -13.648 -25.908 -61.423 1.00 27.67 145 TRP D CA 1
ATOM 5609 C C . TRP D 1 153 ? -13.516 -24.884 -62.546 1.00 30.29 145 TRP D C 1
ATOM 5610 O O . TRP D 1 153 ? -13.438 -25.249 -63.718 1.00 30.55 145 TRP D O 1
ATOM 5621 N N . ARG D 1 154 ? -13.515 -23.603 -62.187 1.00 33.61 146 ARG D N 1
ATOM 5622 C CA . ARG D 1 154 ? -13.379 -22.529 -63.172 1.00 30.86 146 ARG D CA 1
ATOM 5623 C C . ARG D 1 154 ? -12.453 -21.429 -62.666 1.00 32.76 146 ARG D C 1
ATOM 5624 O O . ARG D 1 154 ? -12.889 -20.290 -62.508 1.00 38.11 146 ARG D O 1
ATOM 5632 N N . PRO D 1 155 ? -11.177 -21.762 -62.406 1.00 33.11 147 PRO D N 1
ATOM 5633 C CA . PRO D 1 155 ? -10.250 -20.773 -61.840 1.00 33.37 147 PRO D CA 1
ATOM 5634 C C . PRO D 1 155 ? -10.064 -19.532 -62.717 1.00 37.49 147 PRO D C 1
ATOM 5635 O O . PRO D 1 155 ? -9.743 -18.466 -62.194 1.00 37.10 147 PRO D O 1
ATOM 5639 N N . GLU D 1 156 ? -10.277 -19.670 -64.022 1.00 33.29 148 GLU D N 1
ATOM 5640 C CA . GLU D 1 156 ? -9.966 -18.595 -64.963 1.00 43.71 148 GLU D CA 1
ATOM 5641 C C . GLU D 1 156 ? -10.955 -17.421 -64.902 1.00 43.91 148 GLU D C 1
ATOM 5642 O O . GLU D 1 156 ? -10.683 -16.362 -65.464 1.00 46.03 148 GLU D O 1
ATOM 5648 N N . ILE D 1 157 ? -12.087 -17.590 -64.218 1.00 41.30 149 ILE D N 1
ATOM 5649 C CA . ILE D 1 157 ? -13.070 -16.505 -64.138 1.00 38.64 149 ILE D CA 1
ATOM 5650 C C . ILE D 1 157 ? -12.969 -15.710 -62.840 1.00 36.61 149 ILE D C 1
ATOM 5651 O O . ILE D 1 157 ? -13.648 -14.693 -62.684 1.00 39.15 149 ILE D O 1
ATOM 5656 N N . MET D 1 158 ? -12.131 -16.158 -61.912 1.00 32.99 150 MET D N 1
ATOM 5657 C CA . MET D 1 158 ? -12.088 -15.539 -60.589 1.00 38.74 150 MET D CA 1
ATOM 5658 C C . MET D 1 158 ? -11.541 -14.104 -60.613 1.00 40.77 150 MET D C 1
ATOM 5659 O O . MET D 1 158 ? -11.931 -13.279 -59.786 1.00 38.99 150 MET D O 1
ATOM 5664 N N . SER D 1 159 ? -10.661 -13.801 -61.564 1.00 41.42 151 SER D N 1
ATOM 5665 C CA . SER D 1 159 ? -10.077 -12.463 -61.650 1.00 48.02 151 SER D CA 1
ATOM 5666 C C . SER D 1 159 ? -11.126 -11.408 -62.013 1.00 48.39 151 SER D C 1
ATOM 5667 O O . SER D 1 159 ? -10.926 -10.214 -61.779 1.00 42.65 151 SER D O 1
ATOM 5670 N N . GLY D 1 160 ? -12.246 -11.856 -62.572 1.00 42.91 152 GLY D N 1
ATOM 5671 C CA . GLY D 1 160 ? -13.321 -10.962 -62.963 1.00 43.58 152 GLY D CA 1
ATOM 5672 C C . GLY D 1 160 ? -14.099 -10.368 -61.801 1.00 44.86 152 GLY D C 1
ATOM 5673 O O . GLY D 1 160 ? -14.801 -9.374 -61.969 1.00 53.19 152 GLY D O 1
ATOM 5674 N N . LEU D 1 161 ? -13.974 -10.972 -60.623 1.00 39.75 153 LEU D N 1
ATOM 5675 C CA . LEU D 1 161 ? -14.680 -10.497 -59.432 1.00 48.24 153 LEU D CA 1
ATOM 5676 C C . LEU D 1 161 ? -14.061 -9.214 -58.885 1.00 60.92 153 LEU D C 1
ATOM 5677 O O . LEU D 1 161 ? -12.907 -8.907 -59.177 1.00 64.05 153 LEU D O 1
ATOM 5682 N N . LYS D 1 162 ? -14.836 -8.473 -58.093 1.00 71.82 154 LYS D N 1
ATOM 5683 C CA . LYS D 1 162 ? -14.383 -7.204 -57.515 1.00 78.50 154 LYS D CA 1
ATOM 5684 C C . LYS D 1 162 ? -13.090 -7.379 -56.727 1.00 85.16 154 LYS D C 1
ATOM 5685 O O . LYS D 1 162 ? -12.913 -8.373 -56.023 1.00 88.05 154 LYS D O 1
ATOM 5687 N N . LYS D 1 163 ? -12.191 -6.408 -56.852 1.00 83.05 155 LYS D N 1
ATOM 5688 C CA . LYS D 1 163 ? -10.878 -6.486 -56.224 1.00 80.59 155 LYS D CA 1
ATOM 5689 C C . LYS D 1 163 ? -10.968 -6.503 -54.698 1.00 74.60 155 LYS D C 1
ATOM 5690 O O . LYS D 1 163 ? -10.838 -7.555 -54.074 1.00 73.51 155 LYS D O 1
ATOM 5692 N N . ASN D 1 164 ? -11.190 -5.337 -54.100 1.00 69.97 156 ASN D N 1
ATOM 5693 C CA . ASN D 1 164 ? -11.159 -5.216 -52.646 1.00 65.21 156 ASN D CA 1
ATOM 5694 C C . ASN D 1 164 ? -12.533 -5.440 -52.019 1.00 59.97 156 ASN D C 1
ATOM 5695 O O . ASN D 1 164 ? -13.553 -5.007 -52.556 1.00 59.48 156 ASN D O 1
ATOM 5700 N N . ALA D 1 165 ? -12.549 -6.121 -50.878 1.00 53.95 157 ALA D N 1
ATOM 5701 C CA . ALA D 1 165 ? -13.796 -6.405 -50.175 1.00 47.37 157 ALA D CA 1
ATOM 5702 C C . ALA D 1 165 ? -14.277 -5.207 -49.364 1.00 46.23 157 ALA D C 1
ATOM 5703 O O . ALA D 1 165 ? -13.497 -4.320 -49.006 1.00 48.49 157 ALA D O 1
ATOM 5705 N N . SER D 1 166 ? -15.575 -5.195 -49.087 1.00 45.93 158 SER D N 1
ATOM 5706 C CA . SER D 1 166 ? -16.188 -4.158 -48.273 1.00 44.17 158 SER D CA 1
ATOM 5707 C C . SER D 1 166 ? -15.825 -4.360 -46.807 1.00 39.44 158 SER D C 1
ATOM 5708 O O . SER D 1 166 ? -15.525 -5.473 -46.383 1.00 42.52 158 SER D O 1
ATOM 5710 N N . HIS D 1 167 ? -15.862 -3.286 -46.031 1.00 37.27 159 HIS D N 1
ATOM 5711 C CA . HIS D 1 167 ? -15.583 -3.389 -44.608 1.00 38.22 159 HIS D CA 1
ATOM 5712 C C . HIS D 1 167 ? -16.865 -3.268 -43.784 1.00 34.50 159 HIS D C 1
ATOM 5713 O O . HIS D 1 167 ? -16.843 -3.452 -42.568 1.00 38.16 159 HIS D O 1
ATOM 5720 N N . LEU D 1 168 ? -17.978 -2.978 -44.455 1.00 33.37 160 LEU D N 1
ATOM 5721 C CA . LEU D 1 168 ? -19.238 -2.664 -43.778 1.00 35.46 160 LEU D CA 1
ATOM 5722 C C . LEU D 1 168 ? -20.409 -3.515 -44.271 1.00 31.04 160 LEU D C 1
ATOM 5723 O O . LEU D 1 168 ? -20.418 -3.973 -45.412 1.00 30.91 160 LEU D O 1
ATOM 5728 N N . ALA D 1 169 ? -21.408 -3.683 -43.410 1.00 32.33 161 ALA D N 1
ATOM 5729 C CA . ALA D 1 169 ? -22.467 -4.664 -43.628 1.00 31.61 161 ALA D CA 1
ATOM 5730 C C . ALA D 1 169 ? -23.205 -4.503 -44.967 1.00 28.21 161 ALA D C 1
ATOM 5731 O O . ALA D 1 169 ? -23.312 -5.464 -45.726 1.00 24.69 161 ALA D O 1
ATOM 5733 N N . MET D 1 170 ? -23.705 -3.304 -45.260 1.00 27.08 162 MET D N 1
ATOM 5734 C CA . MET D 1 170 ? -24.550 -3.105 -46.442 1.00 28.43 162 MET D CA 1
ATOM 5735 C C . MET D 1 170 ? -23.783 -3.319 -47.754 1.00 24.94 162 MET D C 1
ATOM 5736 O O . MET D 1 170 ? -24.293 -3.950 -48.682 1.00 24.71 162 MET D O 1
ATOM 5741 N N . ASP D 1 171 ? -22.564 -2.801 -47.834 1.00 25.20 163 ASP D N 1
ATOM 5742 C CA . ASP D 1 171 ? -21.762 -2.986 -49.040 1.00 30.15 163 ASP D CA 1
ATOM 5743 C C . ASP D 1 171 ? -21.349 -4.449 -49.191 1.00 29.88 163 ASP D C 1
ATOM 5744 O O . ASP D 1 171 ? -21.175 -4.940 -50.306 1.00 28.05 163 ASP D O 1
ATOM 5749 N N . ASP D 1 172 ? -21.215 -5.145 -48.066 1.00 26.07 164 ASP D N 1
ATOM 5750 C CA . ASP D 1 172 ? -20.911 -6.567 -48.093 1.00 25.15 164 ASP D CA 1
ATOM 5751 C C . ASP D 1 172 ? -22.061 -7.348 -48.745 1.00 28.06 164 ASP D C 1
ATOM 5752 O O . ASP D 1 172 ? -21.832 -8.225 -49.578 1.00 25.79 164 ASP D O 1
ATOM 5757 N N . ILE D 1 173 ? -23.297 -7.024 -48.369 1.00 26.42 165 ILE D N 1
ATOM 5758 C CA . ILE D 1 173 ? -24.460 -7.668 -48.975 1.00 27.25 165 ILE D CA 1
ATOM 5759 C C . ILE D 1 173 ? -24.516 -7.378 -50.471 1.00 32.93 165 ILE D C 1
ATOM 5760 O O . ILE D 1 173 ? -24.674 -8.294 -51.287 1.00 30.47 165 ILE D O 1
ATOM 5765 N N . ARG D 1 174 ? -24.409 -6.096 -50.818 1.00 20.85 166 ARG D N 1
ATOM 5766 C CA . ARG D 1 174 ? -24.429 -5.675 -52.214 1.00 22.30 166 ARG D CA 1
ATOM 5767 C C . ARG D 1 174 ? -23.400 -6.447 -53.032 1.00 24.64 166 ARG D C 1
ATOM 5768 O O . ARG D 1 174 ? -23.699 -6.923 -54.125 1.00 27.91 166 ARG D O 1
ATOM 5776 N N . ASP D 1 175 ? -22.197 -6.583 -52.484 1.00 25.14 167 ASP D N 1
ATOM 5777 C CA . ASP D 1 175 ? -21.128 -7.328 -53.139 1.00 24.35 167 ASP D CA 1
ATOM 5778 C C . ASP D 1 175 ? -21.479 -8.811 -53.310 1.00 24.58 167 ASP D C 1
ATOM 5779 O O . ASP D 1 175 ? -21.195 -9.395 -54.354 1.00 24.28 167 ASP D O 1
ATOM 5784 N N . SER D 1 176 ? -22.085 -9.420 -52.294 1.00 21.82 168 SER D N 1
ATOM 5785 C CA . SER D 1 176 ? -22.410 -10.841 -52.383 1.00 25.14 168 SER D CA 1
ATOM 5786 C C . SER D 1 176 ? -23.505 -11.077 -53.436 1.00 25.01 168 SER D C 1
ATOM 5787 O O . SER D 1 176 ? -23.484 -12.080 -54.143 1.00 26.63 168 SER D O 1
ATOM 5790 N N . ILE D 1 177 ? -24.441 -10.143 -53.560 1.00 21.80 169 ILE D N 1
ATOM 5791 C CA . ILE D 1 177 ? -25.480 -10.252 -54.583 1.00 25.05 169 ILE D CA 1
ATOM 5792 C C . ILE D 1 177 ? -24.847 -10.141 -55.961 1.00 26.88 169 ILE D C 1
ATOM 5793 O O . ILE D 1 177 ? -25.164 -10.902 -56.884 1.00 27.44 169 ILE D O 1
ATOM 5798 N N . SER D 1 178 ? -23.955 -9.168 -56.087 1.00 20.75 170 SER D N 1
ATOM 5799 C CA . SER D 1 178 ? -23.247 -8.916 -57.324 1.00 25.04 170 SER D CA 1
ATOM 5800 C C . SER D 1 178 ? -22.367 -10.124 -57.688 1.00 24.05 170 SER D C 1
ATOM 5801 O O . SER D 1 178 ? -22.280 -10.516 -58.854 1.00 24.05 170 SER D O 1
ATOM 5804 N N . GLU D 1 179 ? -21.745 -10.726 -56.680 1.00 23.03 171 GLU D N 1
ATOM 5805 C CA . GLU D 1 179 ? -20.907 -11.899 -56.888 1.00 24.08 171 GLU D CA 1
ATOM 5806 C C . GLU D 1 179 ? -21.733 -13.083 -57.409 1.00 25.52 171 GLU D C 1
ATOM 5807 O O . GLU D 1 179 ? -21.316 -13.780 -58.335 1.00 26.18 171 GLU D O 1
ATOM 5813 N N . LEU D 1 180 ? -22.907 -13.306 -56.830 1.00 23.86 172 LEU D N 1
ATOM 5814 C CA . LEU D 1 180 ? -23.757 -14.408 -57.279 1.00 24.41 172 LEU D CA 1
ATOM 5815 C C . LEU D 1 180 ? -24.271 -14.155 -58.703 1.00 24.25 172 LEU D C 1
ATOM 5816 O O . LEU D 1 180 ? -24.368 -15.090 -59.499 1.00 23.88 172 LEU D O 1
ATOM 5821 N N . LYS D 1 181 ? -24.589 -12.898 -59.018 1.00 21.73 173 LYS D N 1
ATOM 5822 C CA . LYS D 1 181 ? -25.000 -12.524 -60.373 1.00 23.81 173 LYS D CA 1
ATOM 5823 C C . LYS D 1 181 ? -23.897 -12.871 -61.371 1.00 29.84 173 LYS D C 1
ATOM 5824 O O . LYS D 1 181 ? -24.165 -13.334 -62.481 1.00 31.70 173 LYS D O 1
ATOM 5830 N N . TYR D 1 182 ? -22.655 -12.648 -60.960 1.00 27.42 174 TYR D N 1
ATOM 5831 C CA . TYR D 1 182 ? -21.503 -12.984 -61.780 1.00 28.26 174 TYR D CA 1
ATOM 5832 C C . TYR D 1 182 ? -21.443 -14.499 -62.050 1.00 27.90 174 TYR D C 1
ATOM 5833 O O . TYR D 1 182 ? -21.250 -14.924 -63.191 1.00 30.62 174 TYR D O 1
ATOM 5842 N N . TYR D 1 183 ? -21.634 -15.308 -61.010 1.00 23.14 175 TYR D N 1
ATOM 5843 C CA . TYR D 1 183 ? -21.658 -16.764 -61.175 1.00 25.45 175 TYR D CA 1
ATOM 5844 C C . TYR D 1 183 ? -22.819 -17.203 -62.051 1.00 25.83 175 TYR D C 1
ATOM 5845 O O . TYR D 1 183 ? -22.681 -18.145 -62.823 1.00 28.50 175 TYR D O 1
ATOM 5854 N N . ARG D 1 184 ? -23.962 -16.531 -61.923 1.00 27.06 176 ARG D N 1
ATOM 5855 C CA . ARG D 1 184 ? -25.131 -16.884 -62.717 1.00 28.80 176 ARG D CA 1
ATOM 5856 C C . ARG D 1 184 ? -24.815 -16.683 -64.192 1.00 33.83 176 ARG D C 1
ATOM 5857 O O . ARG D 1 184 ? -25.253 -17.449 -65.046 1.00 39.27 176 ARG D O 1
ATOM 5865 N N . GLU D 1 185 ? -24.021 -15.661 -64.476 1.00 35.07 177 GLU D N 1
ATOM 5866 C CA . GLU D 1 185 ? -23.650 -15.336 -65.845 1.00 37.16 177 GLU D CA 1
ATOM 5867 C C . GLU D 1 185 ? -22.630 -16.327 -66.421 1.00 36.51 177 GLU D C 1
ATOM 5868 O O . GLU D 1 185 ? -22.751 -16.746 -67.568 1.00 37.92 177 GLU D O 1
ATOM 5874 N N . TYR D 1 186 ? -21.634 -16.709 -65.625 1.00 32.22 178 TYR D N 1
ATOM 5875 C CA . TYR D 1 186 ? -20.486 -17.441 -66.160 1.00 34.26 178 TYR D CA 1
ATOM 5876 C C . TYR D 1 186 ? -20.351 -18.896 -65.700 1.00 35.62 178 TYR D C 1
ATOM 5877 O O . TYR D 1 186 ? -19.634 -19.671 -66.327 1.00 41.95 178 TYR D O 1
ATOM 5886 N N . PHE D 1 187 ? -21.037 -19.270 -64.623 1.00 29.82 179 PHE D N 1
ATOM 5887 C CA . PHE D 1 187 ? -20.779 -20.557 -63.971 1.00 28.74 179 PHE D CA 1
ATOM 5888 C C . PHE D 1 187 ? -21.988 -21.506 -64.010 1.00 30.69 179 PHE D C 1
ATOM 5889 O O . PHE D 1 187 ? -21.822 -22.723 -64.023 1.00 34.89 179 PHE D O 1
ATOM 5897 N N . PHE D 1 188 ? -23.198 -20.957 -64.032 1.00 31.90 180 PHE D N 1
ATOM 5898 C CA . PHE D 1 188 ? -24.406 -21.785 -64.001 1.00 32.91 180 PHE D CA 1
ATOM 5899 C C . PHE D 1 188 ? -25.033 -21.965 -65.374 1.00 36.82 180 PHE D C 1
ATOM 5900 O O . PHE D 1 188 ? -24.946 -21.083 -66.222 1.00 37.55 180 PHE D O 1
ATOM 5908 N N . ILE D 1 189 ? -25.667 -23.118 -65.580 1.00 37.17 181 ILE D N 1
ATOM 5909 C CA . ILE D 1 189 ? -26.430 -23.380 -66.795 1.00 39.31 181 ILE D CA 1
ATOM 5910 C C . ILE D 1 189 ? -27.876 -22.984 -66.544 1.00 42.12 181 ILE D C 1
ATOM 5911 O O . ILE D 1 189 ? -28.603 -23.672 -65.826 1.00 40.55 181 ILE D O 1
ATOM 5916 N N . MET D 1 190 ? -28.297 -21.875 -67.141 1.00 45.53 182 MET D N 1
ATOM 5917 C CA . MET D 1 190 ? -29.606 -21.310 -66.841 1.00 48.85 182 MET D CA 1
ATOM 5918 C C . MET D 1 190 ? -30.676 -21.769 -67.825 1.00 54.30 182 MET D C 1
ATOM 5919 O O . MET D 1 190 ? -31.858 -21.795 -67.491 1.00 57.19 182 MET D O 1
ATOM 5924 N N . ASN D 1 191 ? -30.260 -22.140 -69.032 1.00 61.14 183 ASN D N 1
ATOM 5925 C CA . ASN D 1 191 ? -31.201 -22.602 -70.051 1.00 67.30 183 ASN D CA 1
ATOM 5926 C C . ASN D 1 191 ? -31.627 -24.044 -69.788 1.00 69.23 183 ASN D C 1
ATOM 5927 O O . ASN D 1 191 ? -32.808 -24.381 -69.888 1.00 76.36 183 ASN D O 1
ATOM 5929 N N . HIS E 1 8 ? 21.842 -59.646 -21.832 1.00 90.83 0 HIS E N 1
ATOM 5930 C CA . HIS E 1 8 ? 21.559 -58.225 -22.001 1.00 92.27 0 HIS E CA 1
ATOM 5931 C C . HIS E 1 8 ? 20.408 -58.005 -22.975 1.00 95.34 0 HIS E C 1
ATOM 5932 O O . HIS E 1 8 ? 20.210 -58.789 -23.904 1.00 101.76 0 HIS E O 1
ATOM 5939 N N . MET E 1 9 ? 19.654 -56.932 -22.761 1.00 91.95 1 MET E N 1
ATOM 5940 C CA . MET E 1 9 ? 18.624 -56.531 -23.710 1.00 88.66 1 MET E CA 1
ATOM 5941 C C . MET E 1 9 ? 19.290 -55.944 -24.950 1.00 82.78 1 MET E C 1
ATOM 5942 O O . MET E 1 9 ? 20.337 -55.304 -24.851 1.00 87.57 1 MET E O 1
ATOM 5944 N N . SER E 1 10 ? 18.694 -56.172 -26.117 1.00 78.74 2 SER E N 1
ATOM 5945 C CA . SER E 1 10 ? 19.248 -55.641 -27.358 1.00 73.40 2 SER E CA 1
ATOM 5946 C C . SER E 1 10 ? 19.202 -54.116 -27.341 1.00 64.26 2 SER E C 1
ATOM 5947 O O . SER E 1 10 ? 18.336 -53.513 -26.705 1.00 65.11 2 SER E O 1
ATOM 5950 N N . SER E 1 11 ? 20.141 -53.498 -28.043 1.00 54.28 3 SER E N 1
ATOM 5951 C CA . SER E 1 11 ? 20.323 -52.053 -27.973 1.00 45.76 3 SER E CA 1
ATOM 5952 C C . SER E 1 11 ? 19.210 -51.275 -28.659 1.00 43.58 3 SER E C 1
ATOM 5953 O O . SER E 1 11 ? 18.488 -51.802 -29.511 1.00 42.17 3 SER E O 1
ATOM 5956 N N . THR E 1 12 ? 19.080 -50.013 -28.264 1.00 42.91 4 THR E N 1
ATOM 5957 C CA . THR E 1 12 ? 18.160 -49.078 -28.898 1.00 43.80 4 THR E CA 1
ATOM 5958 C C . THR E 1 12 ? 18.913 -47.799 -29.230 1.00 40.47 4 THR E C 1
ATOM 5959 O O . THR E 1 12 ? 20.114 -47.694 -28.972 1.00 31.20 4 THR E O 1
ATOM 5963 N N . LEU E 1 13 ? 18.200 -46.818 -29.774 1.00 35.29 5 LEU E N 1
ATOM 5964 C CA . LEU E 1 13 ? 18.794 -45.517 -30.062 1.00 33.10 5 LEU E CA 1
ATOM 5965 C C . LEU E 1 13 ? 19.340 -44.845 -28.796 1.00 34.31 5 LEU E C 1
ATOM 5966 O O . LEU E 1 13 ? 20.126 -43.907 -28.885 1.00 38.44 5 LEU E O 1
ATOM 5971 N N . ASN E 1 14 ? 18.937 -45.329 -27.623 1.00 35.69 6 ASN E N 1
ATOM 5972 C CA . ASN E 1 14 ? 19.344 -44.704 -26.365 1.00 35.52 6 ASN E CA 1
ATOM 5973 C C . ASN E 1 14 ? 20.372 -45.517 -25.579 1.00 35.90 6 ASN E C 1
ATOM 5974 O O . ASN E 1 14 ? 20.757 -45.128 -24.476 1.00 42.01 6 ASN E O 1
ATOM 5979 N N . THR E 1 15 ? 20.813 -46.645 -26.127 1.00 34.72 7 THR E N 1
ATOM 5980 C CA . THR E 1 15 ? 21.772 -47.487 -25.413 1.00 36.61 7 THR E CA 1
ATOM 5981 C C . THR E 1 15 ? 22.925 -47.930 -26.312 1.00 37.47 7 THR E C 1
ATOM 5982 O O . THR E 1 15 ? 23.340 -49.093 -26.282 1.00 41.18 7 THR E O 1
ATOM 5986 N N . ARG E 1 16 ? 23.446 -46.997 -27.100 1.00 30.80 8 ARG E N 1
ATOM 5987 C CA . ARG E 1 16 ? 24.538 -47.299 -28.021 1.00 34.36 8 ARG E CA 1
ATOM 5988 C C . ARG E 1 16 ? 25.690 -46.307 -27.888 1.00 32.74 8 ARG E C 1
ATOM 5989 O O . ARG E 1 16 ? 25.549 -45.261 -27.247 1.00 31.51 8 ARG E O 1
ATOM 5997 N N . LEU E 1 17 ? 26.823 -46.649 -28.496 1.00 29.66 9 LEU E N 1
ATOM 5998 C CA . LEU E 1 17 ? 28.043 -45.843 -28.405 1.00 32.79 9 LEU E CA 1
ATOM 5999 C C . LEU E 1 17 ? 28.517 -45.336 -29.769 1.00 30.63 9 LEU E C 1
ATOM 6000 O O . LEU E 1 17 ? 28.572 -46.091 -30.739 1.00 28.10 9 LEU E O 1
ATOM 6005 N N . ILE E 1 18 ?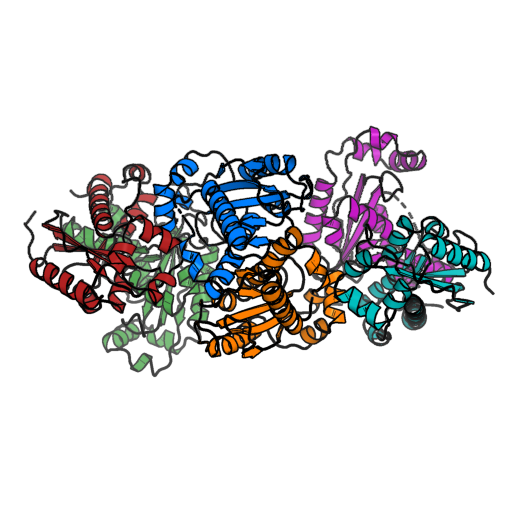 28.872 -44.056 -29.828 1.00 28.74 10 ILE E N 1
ATOM 6006 C CA . ILE E 1 18 ? 29.466 -43.474 -31.026 1.00 26.23 10 ILE E CA 1
ATOM 6007 C C . ILE E 1 18 ? 30.987 -43.405 -30.876 1.00 25.73 10 ILE E C 1
ATOM 6008 O O . ILE E 1 18 ? 31.497 -42.722 -29.983 1.00 25.94 10 ILE E O 1
ATOM 6013 N N . TRP E 1 19 ? 31.702 -44.108 -31.747 1.00 22.67 11 TRP E N 1
ATOM 6014 C CA . TRP E 1 19 ? 33.161 -44.055 -31.769 1.00 25.60 11 TRP E CA 1
ATOM 6015 C C . TRP E 1 19 ? 33.611 -43.165 -32.913 1.00 27.72 11 TRP E C 1
ATOM 6016 O O . TRP E 1 19 ? 33.042 -43.221 -34.003 1.00 27.41 11 TRP E O 1
ATOM 6027 N N . ILE E 1 20 ? 34.630 -42.346 -32.671 1.00 26.20 12 ILE E N 1
ATOM 6028 C CA . ILE E 1 20 ? 35.056 -41.379 -33.672 1.00 23.76 12 ILE E CA 1
ATOM 6029 C C . ILE E 1 20 ? 36.556 -41.126 -33.613 1.00 25.74 12 ILE E C 1
ATOM 6030 O O . ILE E 1 20 ? 37.165 -41.160 -32.543 1.00 24.34 12 ILE E O 1
ATOM 6035 N N . ASP E 1 21 ? 37.148 -40.890 -34.778 1.00 25.32 13 ASP E N 1
ATOM 6036 C CA . ASP E 1 21 ? 38.510 -40.395 -34.851 1.00 28.11 13 ASP E CA 1
ATOM 6037 C C . ASP E 1 21 ? 38.637 -39.354 -35.953 1.00 30.89 13 ASP E C 1
ATOM 6038 O O . ASP E 1 21 ? 37.965 -39.439 -36.985 1.00 27.97 13 ASP E O 1
ATOM 6043 N N . LEU E 1 22 ? 39.506 -38.374 -35.721 1.00 30.79 14 LEU E N 1
ATOM 6044 C CA . LEU E 1 22 ? 39.825 -37.359 -36.715 1.00 34.68 14 LEU E CA 1
ATOM 6045 C C . LEU E 1 22 ? 41.300 -37.412 -37.055 1.00 39.42 14 LEU E C 1
ATOM 6046 O O . LEU E 1 22 ? 42.131 -37.744 -36.208 1.00 39.83 14 LEU E O 1
ATOM 6051 N N . GLU E 1 23 ? 41.627 -37.069 -38.293 1.00 35.79 15 GLU E N 1
ATOM 6052 C CA . GLU E 1 23 ? 43.005 -36.799 -38.654 1.00 31.22 15 GLU E CA 1
ATOM 6053 C C . GLU E 1 23 ? 43.124 -35.313 -38.990 1.00 32.98 15 GLU E C 1
ATOM 6054 O O . GLU E 1 23 ? 42.235 -34.743 -39.622 1.00 32.71 15 GLU E O 1
ATOM 6060 N N . MET E 1 24 ? 44.205 -34.685 -38.537 1.00 35.05 16 MET E N 1
ATOM 6061 C CA . MET E 1 24 ? 44.358 -33.240 -38.682 1.00 37.18 16 MET E CA 1
ATOM 6062 C C . MET E 1 24 ? 45.648 -32.880 -39.411 1.00 40.36 16 MET E C 1
ATOM 6063 O O . MET E 1 24 ? 46.518 -33.729 -39.606 1.00 40.94 16 MET E O 1
ATOM 6068 N N . THR E 1 25 ? 45.763 -31.614 -39.809 1.00 37.10 17 THR E N 1
ATOM 6069 C CA . THR E 1 25 ? 46.962 -31.123 -40.479 1.00 41.76 17 THR E CA 1
ATOM 6070 C C . THR E 1 25 ? 48.117 -30.963 -39.494 1.00 43.93 17 THR E C 1
ATOM 6071 O O . THR E 1 25 ? 49.274 -30.851 -39.894 1.00 43.05 17 THR E O 1
ATOM 6075 N N . GLY E 1 26 ? 47.793 -30.951 -38.203 1.00 42.40 18 GLY E N 1
ATOM 6076 C CA . GLY E 1 26 ? 48.795 -30.783 -37.165 1.00 42.43 18 GLY E CA 1
ATOM 6077 C C . GLY E 1 26 ? 48.195 -30.852 -35.773 1.00 42.53 18 GLY E C 1
ATOM 6078 O O . GLY E 1 26 ? 46.998 -31.087 -35.619 1.00 40.41 18 GLY E O 1
ATOM 6079 N N . LEU E 1 27 ? 49.024 -30.623 -34.760 1.00 48.43 19 LEU E N 1
ATOM 6080 C CA . LEU E 1 27 ? 48.623 -30.835 -33.369 1.00 47.07 19 LEU E CA 1
ATOM 6081 C C . LEU E 1 27 ? 48.051 -29.591 -32.685 1.00 46.75 19 LEU E C 1
ATOM 6082 O O . LEU E 1 27 ? 47.657 -29.652 -31.522 1.00 48.63 19 LEU E O 1
ATOM 6087 N N . ASP E 1 28 ? 48.007 -28.469 -33.399 1.00 43.58 20 ASP E N 1
ATOM 6088 C CA . ASP E 1 28 ? 47.533 -27.214 -32.817 1.00 46.40 20 ASP E CA 1
ATOM 6089 C C . ASP E 1 28 ? 46.004 -27.202 -32.742 1.00 48.70 20 ASP E C 1
ATOM 6090 O O . ASP E 1 28 ? 45.322 -26.941 -33.735 1.00 44.09 20 ASP E O 1
ATOM 6095 N N . THR E 1 29 ? 45.474 -27.463 -31.550 1.00 49.62 21 THR E N 1
ATOM 6096 C CA . THR E 1 29 ? 44.030 -27.525 -31.339 1.00 47.94 21 THR E CA 1
ATOM 6097 C C . THR E 1 29 ? 43.339 -26.182 -31.561 1.00 49.43 21 THR E C 1
ATOM 6098 O O . THR E 1 29 ? 42.110 -26.120 -31.620 1.00 49.39 21 THR E O 1
ATOM 6102 N N . ASP E 1 30 ? 44.124 -25.114 -31.686 1.00 49.79 22 ASP E N 1
ATOM 6103 C CA . ASP E 1 30 ? 43.574 -23.777 -31.881 1.00 54.32 22 ASP E CA 1
ATOM 6104 C C . ASP E 1 30 ? 43.536 -23.338 -33.346 1.00 51.86 22 ASP E C 1
ATOM 6105 O O . ASP E 1 30 ? 42.822 -22.399 -33.686 1.00 61.04 22 ASP E O 1
ATOM 6110 N N . ASN E 1 31 ? 44.295 -24.005 -34.211 1.00 50.23 23 ASN E N 1
ATOM 6111 C CA . ASN E 1 31 ? 44.531 -23.480 -35.557 1.00 47.61 23 ASN E CA 1
ATOM 6112 C C . ASN E 1 31 ? 44.461 -24.500 -36.697 1.00 48.87 23 ASN E C 1
ATOM 6113 O O . ASN E 1 31 ? 44.047 -24.163 -37.804 1.00 52.35 23 ASN E O 1
ATOM 6118 N N . ASP E 1 32 ? 44.875 -25.736 -36.437 1.00 43.98 24 ASP E N 1
ATOM 6119 C CA . ASP E 1 32 ? 44.940 -26.749 -37.490 1.00 49.65 24 ASP E CA 1
ATOM 6120 C C . ASP E 1 32 ? 43.555 -27.202 -37.968 1.00 48.37 24 ASP E C 1
ATOM 6121 O O . ASP E 1 32 ? 42.545 -26.928 -37.320 1.00 48.60 24 ASP E O 1
ATOM 6126 N N . GLN E 1 33 ? 43.522 -27.897 -39.102 1.00 40.43 25 GLN E N 1
ATOM 6127 C CA . GLN E 1 33 ? 42.265 -28.292 -39.739 1.00 42.35 25 GLN E CA 1
ATOM 6128 C C . GLN E 1 33 ? 42.055 -29.806 -39.739 1.00 41.78 25 GLN E C 1
ATOM 6129 O O . GLN E 1 33 ? 43.016 -30.573 -39.693 1.00 38.23 25 GLN E O 1
ATOM 6135 N N . ILE E 1 34 ? 40.790 -30.219 -39.797 1.00 35.64 26 ILE E N 1
ATOM 6136 C CA . ILE E 1 34 ? 40.417 -31.621 -39.971 1.00 35.59 26 ILE E CA 1
ATOM 6137 C C . ILE E 1 34 ? 40.535 -32.007 -41.444 1.00 38.87 26 ILE E C 1
ATOM 6138 O O . ILE E 1 34 ? 40.026 -31.295 -42.316 1.00 38.45 26 ILE E O 1
ATOM 6143 N N . ILE E 1 35 ? 41.203 -33.125 -41.725 1.00 39.24 27 ILE E N 1
ATOM 6144 C CA . ILE E 1 35 ? 41.344 -33.605 -43.101 1.00 37.92 27 ILE E CA 1
ATOM 6145 C C . ILE E 1 35 ? 40.737 -34.991 -43.292 1.00 36.77 27 ILE E C 1
ATOM 6146 O O . ILE E 1 35 ? 40.516 -35.415 -44.423 1.00 38.30 27 ILE E O 1
ATOM 6151 N N . GLU E 1 36 ? 40.482 -35.702 -42.197 1.00 35.65 28 GLU E N 1
ATOM 6152 C CA . GLU E 1 36 ? 39.779 -36.982 -42.284 1.00 33.21 28 GLU E CA 1
ATOM 6153 C C . GLU E 1 36 ? 38.898 -37.228 -41.060 1.00 35.41 28 GLU E C 1
ATOM 6154 O O . GLU E 1 36 ? 39.269 -36.878 -39.939 1.00 33.85 28 GLU E O 1
ATOM 6160 N N . ILE E 1 37 ? 37.734 -37.837 -41.285 1.00 26.55 29 ILE E N 1
ATOM 6161 C CA . ILE E 1 37 ? 36.844 -38.209 -40.194 1.00 29.31 29 ILE E CA 1
ATOM 6162 C C . ILE E 1 37 ? 36.248 -39.596 -40.443 1.00 30.17 29 ILE E C 1
ATOM 6163 O O . ILE E 1 37 ? 35.958 -39.968 -41.583 1.00 31.84 29 ILE E O 1
ATOM 6168 N N . ALA E 1 38 ? 36.089 -40.368 -39.369 1.00 26.38 30 ALA E N 1
ATOM 6169 C CA . ALA E 1 38 ? 35.444 -41.674 -39.439 1.00 24.33 30 ALA E CA 1
ATOM 6170 C C . ALA E 1 38 ? 34.630 -41.914 -38.173 1.00 26.10 30 ALA E C 1
ATOM 6171 O O . ALA E 1 38 ? 34.936 -41.357 -37.120 1.00 29.12 30 ALA E O 1
ATOM 6173 N N . THR E 1 39 ? 33.587 -42.732 -38.280 1.00 22.01 31 THR E N 1
ATOM 6174 C CA . THR E 1 39 ? 32.797 -43.117 -37.115 1.00 26.54 31 THR E CA 1
ATOM 6175 C C . THR E 1 39 ? 32.430 -44.595 -37.170 1.00 28.69 31 THR E C 1
ATOM 6176 O O . THR E 1 39 ? 32.393 -45.192 -38.246 1.00 28.67 31 THR E O 1
ATOM 6180 N N . ILE E 1 40 ? 32.149 -45.164 -35.999 1.00 26.85 32 ILE E N 1
ATOM 6181 C CA . ILE E 1 40 ? 31.672 -46.536 -35.860 1.00 26.48 32 ILE E CA 1
ATOM 6182 C C . ILE E 1 40 ? 30.624 -46.564 -34.744 1.00 31.24 32 ILE E C 1
ATOM 6183 O O . ILE E 1 40 ? 30.781 -45.877 -33.728 1.00 24.23 32 ILE E O 1
ATOM 6188 N N . ILE E 1 41 ? 29.562 -47.349 -34.935 1.00 31.00 33 ILE E N 1
ATOM 6189 C CA . ILE E 1 41 ? 28.534 -47.539 -33.914 1.00 28.42 33 ILE E CA 1
ATOM 6190 C C . ILE E 1 41 ? 28.667 -48.916 -33.257 1.00 28.99 33 ILE E C 1
ATOM 6191 O O . ILE E 1 41 ? 28.693 -49.932 -33.956 1.00 24.08 33 ILE E O 1
ATOM 6196 N N . THR E 1 42 ? 28.763 -48.953 -31.926 1.00 25.09 34 THR E N 1
ATOM 6197 C CA . THR E 1 42 ? 28.640 -50.214 -31.190 1.00 24.61 34 THR E CA 1
ATOM 6198 C C . THR E 1 42 ? 27.462 -50.146 -30.227 1.00 29.97 34 THR E C 1
ATOM 6199 O O . THR E 1 42 ? 26.878 -49.080 -30.036 1.00 27.60 34 THR E O 1
ATOM 6203 N N . ASP E 1 43 ? 27.109 -51.275 -29.614 1.00 26.69 35 ASP E N 1
ATOM 6204 C CA . ASP E 1 43 ? 26.189 -51.206 -28.486 1.00 31.12 35 ASP E CA 1
ATOM 6205 C C . ASP E 1 43 ? 27.026 -51.061 -27.215 1.00 28.40 35 ASP E C 1
ATOM 6206 O O . ASP E 1 43 ? 28.250 -50.973 -27.294 1.00 26.77 35 ASP E O 1
ATOM 6211 N N . ASP E 1 44 ? 26.377 -51.037 -26.054 1.00 29.52 36 ASP E N 1
ATOM 6212 C CA . ASP E 1 44 ? 27.083 -50.860 -24.785 1.00 27.30 36 ASP E CA 1
ATOM 6213 C C . ASP E 1 44 ? 28.024 -52.024 -24.469 1.00 31.13 36 ASP E C 1
ATOM 6214 O O . ASP E 1 44 ? 28.841 -51.931 -23.558 1.00 32.03 36 ASP E O 1
ATOM 6219 N N . HIS E 1 45 ? 27.912 -53.117 -25.220 1.00 30.54 37 HIS E N 1
ATOM 6220 C CA . HIS E 1 45 ? 28.759 -54.279 -24.985 1.00 29.37 37 HIS E CA 1
ATOM 6221 C C . HIS E 1 45 ? 29.671 -54.554 -26.177 1.00 27.55 37 HIS E C 1
ATOM 6222 O O . HIS E 1 45 ? 30.127 -55.686 -26.382 1.00 27.54 37 HIS E O 1
ATOM 6229 N N . LEU E 1 46 ? 29.911 -53.501 -26.955 1.00 27.12 38 LEU E N 1
ATOM 6230 C CA . LEU E 1 46 ? 30.967 -53.449 -27.976 1.00 32.87 38 LEU E CA 1
ATOM 6231 C C . LEU E 1 46 ? 30.712 -54.320 -29.208 1.00 34.83 38 LEU E C 1
ATOM 6232 O O . LEU E 1 46 ? 31.636 -54.583 -29.985 1.00 32.76 38 LEU E O 1
ATOM 6237 N N . ASN E 1 47 ? 29.471 -54.763 -29.396 1.00 29.68 39 ASN E N 1
ATOM 6238 C CA . ASN E 1 47 ? 29.088 -55.336 -30.683 1.00 31.54 39 ASN E CA 1
ATOM 6239 C C . ASN E 1 47 ? 29.043 -54.222 -31.718 1.00 29.53 39 ASN E C 1
ATOM 6240 O O . ASN E 1 47 ? 28.336 -53.233 -31.537 1.00 29.24 39 ASN E O 1
ATOM 6245 N N . VAL E 1 48 ? 29.793 -54.385 -32.800 1.00 20.69 40 VAL E N 1
ATOM 6246 C CA . VAL E 1 48 ? 29.813 -53.395 -33.868 1.00 26.88 40 VAL E CA 1
ATOM 6247 C C . VAL E 1 48 ? 28.526 -53.478 -34.676 1.00 29.33 40 VAL E C 1
ATOM 6248 O O . VAL E 1 48 ? 28.199 -54.528 -35.238 1.00 32.89 40 VAL E O 1
ATOM 6252 N N . LEU E 1 49 ? 27.788 -52.376 -34.738 1.00 26.34 41 LEU E N 1
ATOM 6253 C CA . LEU E 1 49 ? 26.490 -52.390 -35.404 1.00 28.02 41 LEU E CA 1
ATOM 6254 C C . LEU E 1 49 ? 26.577 -51.845 -36.828 1.00 30.01 41 LEU E C 1
ATOM 6255 O O . LEU E 1 49 ? 25.829 -52.275 -37.707 1.00 27.80 41 LEU E O 1
ATOM 6260 N N . ALA E 1 50 ? 27.491 -50.903 -37.047 1.00 33.57 42 ALA E N 1
ATOM 6261 C CA . ALA E 1 50 ? 27.670 -50.282 -38.357 1.00 32.73 42 ALA E CA 1
ATOM 6262 C C . ALA E 1 50 ? 28.931 -49.426 -38.378 1.00 31.21 42 ALA E C 1
ATOM 6263 O O . ALA E 1 50 ? 29.267 -48.780 -37.385 1.00 27.22 42 ALA E O 1
ATOM 6265 N N . GLU E 1 51 ? 29.636 -49.442 -39.504 1.00 27.17 43 GLU E N 1
ATOM 6266 C CA . GLU E 1 51 ? 30.743 -48.521 -39.715 1.00 28.32 43 GLU E CA 1
ATOM 6267 C C . GLU E 1 51 ? 30.239 -47.328 -40.519 1.00 29.84 43 GLU E C 1
ATOM 6268 O O . GLU E 1 51 ? 29.572 -47.494 -41.536 1.00 28.48 43 GLU E O 1
ATOM 6274 N N . GLY E 1 52 ? 30.553 -46.128 -40.046 1.00 27.64 44 GLY E N 1
ATOM 6275 C CA . GLY E 1 52 ? 30.094 -44.913 -40.694 1.00 28.09 44 GLY E CA 1
ATOM 6276 C C . GLY E 1 52 ? 30.905 -44.511 -41.909 1.00 33.44 44 GLY E C 1
ATOM 6277 O O . GLY E 1 52 ? 31.818 -45.231 -42.323 1.00 31.70 44 GLY E O 1
ATOM 6278 N N . PRO E 1 53 ? 30.580 -43.345 -42.486 1.00 31.55 45 PRO E N 1
ATOM 6279 C CA . PRO E 1 53 ? 31.287 -42.856 -43.672 1.00 36.46 45 PRO E CA 1
ATOM 6280 C C . PRO E 1 53 ? 32.718 -42.419 -43.357 1.00 35.08 45 PRO E C 1
ATOM 6281 O O . PRO E 1 53 ? 32.963 -41.787 -42.328 1.00 33.11 45 PRO E O 1
ATOM 6285 N N . VAL E 1 54 ? 33.649 -42.785 -44.233 1.00 31.77 46 VAL E N 1
ATOM 6286 C CA . VAL E 1 54 ? 35.020 -42.294 -44.176 1.00 31.30 46 VAL E CA 1
ATOM 6287 C C . VAL E 1 54 ? 35.144 -41.101 -45.118 1.00 35.78 46 VAL E C 1
ATOM 6288 O O . VAL E 1 54 ? 34.996 -41.248 -46.329 1.00 36.84 46 VAL E O 1
ATOM 6292 N N . LEU E 1 55 ? 35.420 -39.920 -44.574 1.00 36.34 47 LEU E N 1
ATOM 6293 C CA . LEU E 1 55 ? 35.430 -38.704 -45.391 1.00 35.34 47 LEU E CA 1
ATOM 6294 C C . LEU E 1 55 ? 36.741 -37.930 -45.299 1.00 41.16 47 LEU E C 1
ATOM 6295 O O . LEU E 1 55 ? 37.210 -37.612 -44.203 1.00 40.28 47 LEU E O 1
ATOM 6300 N N . ALA E 1 56 ? 37.331 -37.641 -46.458 1.00 30.16 48 ALA E N 1
ATOM 6301 C CA . ALA E 1 56 ? 38.458 -36.726 -46.538 1.00 34.67 48 ALA E CA 1
ATOM 6302 C C . ALA E 1 56 ? 37.933 -35.314 -46.780 1.00 40.27 48 ALA E C 1
ATOM 6303 O O . ALA E 1 56 ? 37.045 -35.106 -47.602 1.00 40.98 48 ALA E O 1
ATOM 6305 N N A ILE E 1 57 ? 38.485 -34.348 -46.058 0.41 40.83 49 ILE E N 1
ATOM 6306 N N B ILE E 1 57 ? 38.481 -34.350 -46.049 0.59 40.94 49 ILE E N 1
ATOM 6307 C CA A ILE E 1 57 ? 38.044 -32.966 -46.180 0.41 39.03 49 ILE E CA 1
ATOM 6308 C CA B ILE E 1 57 ? 38.049 -32.963 -46.158 0.59 38.98 49 ILE E CA 1
ATOM 6309 C C A ILE E 1 57 ? 39.061 -32.168 -46.979 0.41 39.69 49 ILE E C 1
ATOM 6310 C C B ILE E 1 57 ? 39.063 -32.182 -46.986 0.59 39.70 49 ILE E C 1
ATOM 6311 O O A ILE E 1 57 ? 40.248 -32.157 -46.657 0.41 39.37 49 ILE E O 1
ATOM 6312 O O B ILE E 1 57 ? 40.258 -32.199 -46.692 0.59 39.33 49 ILE E O 1
ATOM 6321 N N . HIS E 1 58 ? 38.586 -31.505 -48.027 1.00 41.26 50 HIS E N 1
ATOM 6322 C CA . HIS E 1 58 ? 39.465 -30.752 -48.909 1.00 46.56 50 HIS E CA 1
ATOM 6323 C C . HIS E 1 58 ? 40.103 -29.560 -48.203 1.00 50.08 50 HIS E C 1
ATOM 6324 O O . HIS E 1 58 ? 39.448 -28.838 -47.452 1.00 53.49 50 HIS E O 1
ATOM 6331 N N . GLN E 1 59 ? 41.392 -29.373 -48.450 1.00 47.51 51 GLN E N 1
ATOM 6332 C CA . GLN E 1 59 ? 42.107 -28.189 -47.995 1.00 49.05 51 GLN E CA 1
ATOM 6333 C C . GLN E 1 59 ? 42.930 -27.635 -49.151 1.00 52.87 51 GLN E C 1
ATOM 6334 O O . GLN E 1 59 ? 43.440 -28.400 -49.970 1.00 57.20 51 GLN E O 1
ATOM 6340 N N . PRO E 1 60 ? 43.059 -26.302 -49.228 1.00 55.83 52 PRO E N 1
ATOM 6341 C CA . PRO E 1 60 ? 43.920 -25.699 -50.251 1.00 57.93 52 PRO E CA 1
ATOM 6342 C C . PRO E 1 60 ? 45.382 -26.073 -50.031 1.00 63.52 52 PRO E C 1
ATOM 6343 O O . PRO E 1 60 ? 45.742 -26.534 -48.945 1.00 63.49 52 PRO E O 1
ATOM 6347 N N . ASP E 1 61 ? 46.215 -25.877 -51.047 1.00 72.39 53 ASP E N 1
ATOM 6348 C CA . ASP E 1 61 ? 47.615 -26.279 -50.964 1.00 72.89 53 ASP E CA 1
ATOM 6349 C C . ASP E 1 61 ? 48.404 -25.414 -49.986 1.00 65.67 53 ASP E C 1
ATOM 6350 O O . ASP E 1 61 ? 49.396 -25.867 -49.420 1.00 64.62 53 ASP E O 1
ATOM 6355 N N . ARG E 1 62 ? 47.956 -24.178 -49.784 1.00 66.63 54 ARG E N 1
ATOM 6356 C CA . ARG E 1 62 ? 48.564 -23.286 -48.800 1.00 73.69 54 ARG E CA 1
ATOM 6357 C C . ARG E 1 62 ? 48.527 -23.920 -47.409 1.00 70.36 54 ARG E C 1
ATOM 6358 O O . ARG E 1 62 ? 49.479 -23.819 -46.635 1.00 68.85 54 ARG E O 1
ATOM 6366 N N . ILE E 1 63 ? 47.425 -24.595 -47.109 1.00 65.53 55 ILE E N 1
ATOM 6367 C CA . ILE E 1 63 ? 47.271 -25.249 -45.826 1.00 63.07 55 ILE E CA 1
ATOM 6368 C C . ILE E 1 63 ? 48.062 -26.556 -45.800 1.00 62.05 55 ILE E C 1
ATOM 6369 O O . ILE E 1 63 ? 48.690 -26.885 -44.790 1.00 61.27 55 ILE E O 1
ATOM 6374 N N . LEU E 1 64 ? 48.070 -27.276 -46.920 1.00 61.58 56 LEU E N 1
ATOM 6375 C CA . LEU E 1 64 ? 48.785 -28.551 -46.994 1.00 62.52 56 LEU E CA 1
ATOM 6376 C C . LEU E 1 64 ? 50.301 -28.360 -46.976 1.00 57.80 56 LEU E C 1
ATOM 6377 O O . LEU E 1 64 ? 51.029 -29.184 -46.422 1.00 56.85 56 LEU E O 1
ATOM 6382 N N . ASN E 1 65 ? 50.773 -27.273 -47.579 1.00 61.34 57 ASN E N 1
ATOM 6383 C CA . ASN E 1 65 ? 52.207 -26.987 -47.644 1.00 64.44 57 ASN E CA 1
ATOM 6384 C C . ASN E 1 65 ? 52.765 -26.584 -46.281 1.00 64.39 57 ASN E C 1
ATOM 6385 O O . ASN E 1 65 ? 53.941 -26.804 -45.996 1.00 65.86 57 ASN E O 1
ATOM 6390 N N . ALA E 1 66 ? 51.911 -26.007 -45.442 1.00 69.60 58 ALA E N 1
ATOM 6391 C CA . ALA E 1 66 ? 52.309 -25.549 -44.113 1.00 69.31 58 ALA E CA 1
ATOM 6392 C C . ALA E 1 66 ? 52.465 -26.688 -43.100 1.00 59.97 58 ALA E C 1
ATOM 6393 O O . ALA E 1 66 ? 52.994 -26.469 -42.008 1.00 60.31 58 ALA E O 1
ATOM 6395 N N . MET E 1 67 ? 52.003 -27.890 -43.450 1.00 57.32 59 MET E N 1
ATOM 6396 C CA . MET E 1 67 ? 52.169 -29.059 -42.579 1.00 54.77 59 MET E CA 1
ATOM 6397 C C . MET E 1 67 ? 53.652 -29.378 -42.378 1.00 56.79 59 MET E C 1
ATOM 6398 O O . MET E 1 67 ? 54.435 -29.309 -43.323 1.00 59.34 59 MET E O 1
ATOM 6403 N N . ASP E 1 68 ? 54.039 -29.734 -41.156 1.00 55.92 60 ASP E N 1
ATOM 6404 C CA . ASP E 1 68 ? 55.447 -30.018 -40.863 1.00 58.08 60 ASP E CA 1
ATOM 6405 C C . ASP E 1 68 ? 55.898 -31.327 -41.512 1.00 57.59 60 ASP E C 1
ATOM 6406 O O . ASP E 1 68 ? 55.087 -32.043 -42.099 1.00 55.39 60 ASP E O 1
ATOM 6411 N N . GLU E 1 69 ? 57.189 -31.627 -41.399 1.00 59.89 61 GLU E N 1
ATOM 6412 C CA . GLU E 1 69 ? 57.779 -32.825 -41.997 1.00 69.20 61 GLU E CA 1
ATOM 6413 C C . GLU E 1 69 ? 57.075 -34.099 -41.530 1.00 62.54 61 GLU E C 1
ATOM 6414 O O . GLU E 1 69 ? 56.877 -35.036 -42.302 1.00 62.04 61 GLU E O 1
ATOM 6420 N N . TRP E 1 70 ? 56.686 -34.122 -40.263 1.00 58.53 62 TRP E N 1
ATOM 6421 C CA . TRP E 1 70 ? 56.088 -35.315 -39.684 1.00 57.65 62 TRP E CA 1
ATOM 6422 C C . TRP E 1 70 ? 54.694 -35.591 -40.244 1.00 54.52 62 TRP E C 1
ATOM 6423 O O . TRP E 1 70 ? 54.383 -36.723 -40.607 1.00 47.63 62 TRP E O 1
ATOM 6434 N N . ASN E 1 71 ? 53.862 -34.562 -40.336 1.00 48.58 63 ASN E N 1
ATOM 6435 C CA . ASN E 1 71 ? 52.535 -34.743 -40.914 1.00 47.61 63 ASN E CA 1
ATOM 6436 C C . ASN E 1 71 ? 52.609 -34.968 -42.425 1.00 52.82 63 ASN E C 1
ATOM 6437 O O . ASN E 1 71 ? 51.783 -35.686 -42.985 1.00 45.80 63 ASN E O 1
ATOM 6442 N N . THR E 1 72 ? 53.600 -34.372 -43.084 1.00 53.99 64 THR E N 1
ATOM 6443 C CA . THR E 1 72 ? 53.778 -34.607 -44.515 1.00 56.11 64 THR E CA 1
ATOM 6444 C C . THR E 1 72 ? 54.236 -36.052 -44.761 1.00 57.18 64 THR E C 1
ATOM 6445 O O . THR E 1 72 ? 53.779 -36.702 -45.701 1.00 56.85 64 THR E O 1
ATOM 6449 N N . ARG E 1 73 ? 55.125 -36.553 -43.907 1.00 55.65 65 ARG E N 1
ATOM 6450 C CA . ARG E 1 73 ? 55.513 -37.963 -43.942 1.00 60.58 65 ARG E CA 1
ATOM 6451 C C . ARG E 1 73 ? 54.297 -38.875 -43.764 1.00 60.36 65 ARG E C 1
ATOM 6452 O O . ARG E 1 73 ? 54.018 -39.743 -44.595 1.00 59.14 65 ARG E O 1
ATOM 6460 N N . GLN E 1 74 ? 53.582 -38.658 -42.666 1.00 56.16 66 GLN E N 1
ATOM 6461 C CA . GLN E 1 74 ? 52.451 -39.488 -42.271 1.00 53.69 66 GLN E CA 1
ATOM 6462 C C . GLN E 1 74 ? 51.354 -39.577 -43.333 1.00 53.82 66 GLN E C 1
ATOM 6463 O O . GLN E 1 74 ? 51.022 -40.666 -43.809 1.00 55.98 66 GLN E O 1
ATOM 6469 N N . HIS E 1 75 ? 50.796 -38.429 -43.701 1.00 47.20 67 HIS E N 1
ATOM 6470 C CA . HIS E 1 75 ? 49.623 -38.400 -44.562 1.00 46.04 67 HIS E CA 1
ATOM 6471 C C . HIS E 1 75 ? 49.994 -38.540 -46.031 1.00 53.11 67 HIS E C 1
ATOM 6472 O O . HIS E 1 75 ? 49.128 -38.758 -46.879 1.00 57.59 67 HIS E O 1
ATOM 6479 N N . GLY E 1 76 ? 51.282 -38.409 -46.327 1.00 51.08 68 GLY E N 1
ATOM 6480 C CA . GLY E 1 76 ? 51.776 -38.655 -47.666 1.00 49.52 68 GLY E CA 1
ATOM 6481 C C . GLY E 1 76 ? 51.754 -40.138 -47.982 1.00 56.48 68 GLY E C 1
ATOM 6482 O O . GLY E 1 76 ? 51.104 -40.572 -48.935 1.00 58.07 68 GLY E O 1
ATOM 6483 N N . GLN E 1 77 ? 52.452 -40.918 -47.162 1.00 47.24 69 GLN E N 1
ATOM 6484 C CA . GLN E 1 77 ? 52.552 -42.357 -47.372 1.00 56.00 69 GLN E CA 1
ATOM 6485 C C . GLN E 1 77 ? 51.204 -43.073 -47.221 1.00 51.78 69 GLN E C 1
ATOM 6486 O O . GLN E 1 77 ? 50.978 -44.107 -47.846 1.00 53.35 69 GLN E O 1
ATOM 6488 N N . SER E 1 78 ? 50.311 -42.522 -46.401 1.00 46.72 70 SER E N 1
ATOM 6489 C CA . SER E 1 78 ? 49.021 -43.163 -46.139 1.00 48.22 70 SER E CA 1
ATOM 6490 C C . SER E 1 78 ? 48.036 -42.961 -47.287 1.00 51.96 70 SER E C 1
ATOM 6491 O O . SER E 1 78 ? 47.019 -43.654 -47.370 1.00 52.11 70 SER E O 1
ATOM 6494 N N . GLY E 1 79 ? 48.338 -42.012 -48.167 1.00 48.01 71 GLY E N 1
ATOM 6495 C CA . GLY E 1 79 ? 47.473 -41.717 -49.294 1.00 45.21 71 GLY E CA 1
ATOM 6496 C C . GLY E 1 79 ? 46.408 -40.686 -48.975 1.00 47.31 71 GLY E C 1
ATOM 6497 O O . GLY E 1 79 ? 45.558 -40.377 -49.810 1.00 51.59 71 GLY E O 1
ATOM 6498 N N . LEU E 1 80 ? 46.457 -40.142 -47.764 1.00 45.85 72 LEU E N 1
ATOM 6499 C CA . LEU E 1 80 ? 45.444 -39.192 -47.316 1.00 43.96 72 LEU E CA 1
ATOM 6500 C C . LEU E 1 80 ? 45.552 -37.858 -48.053 1.00 42.84 72 LEU E C 1
ATOM 6501 O O . LEU E 1 80 ? 44.539 -37.241 -48.379 1.00 46.71 72 LEU E O 1
ATOM 6506 N N . ILE E 1 81 ? 46.778 -37.420 -48.318 1.00 45.19 73 ILE E N 1
ATOM 6507 C CA . ILE E 1 81 ? 47.004 -36.146 -48.998 1.00 50.05 73 ILE E CA 1
ATOM 6508 C C . ILE E 1 81 ? 46.386 -36.143 -50.393 1.00 52.96 73 ILE E C 1
ATOM 6509 O O . ILE E 1 81 ? 45.794 -35.146 -50.806 1.00 56.37 73 ILE E O 1
ATOM 6514 N N . GLU E 1 82 ? 46.508 -37.256 -51.114 1.00 54.26 74 GLU E N 1
ATOM 6515 C CA . GLU E 1 82 ? 45.918 -37.354 -52.451 1.00 57.58 74 GLU E CA 1
ATOM 6516 C C . GLU E 1 82 ? 44.389 -37.326 -52.379 1.00 57.10 74 GLU E C 1
ATOM 6517 O O . GLU E 1 82 ? 43.733 -36.711 -53.218 1.00 59.27 74 GLU E O 1
ATOM 6519 N N . ARG E 1 83 ? 43.826 -37.986 -51.369 1.00 51.91 75 ARG E N 1
ATOM 6520 C CA . ARG E 1 83 ? 42.378 -38.006 -51.183 1.00 48.57 75 ARG E CA 1
ATOM 6521 C C . ARG E 1 83 ? 41.855 -36.620 -50.818 1.00 50.14 75 ARG E C 1
ATOM 6522 O O . ARG E 1 83 ? 40.770 -36.224 -51.241 1.00 53.38 75 ARG E O 1
ATOM 6530 N N . VAL E 1 84 ? 42.636 -35.887 -50.031 1.00 51.17 76 VAL E N 1
ATOM 6531 C CA . VAL E 1 84 ? 42.270 -34.537 -49.616 1.00 44.03 76 VAL E CA 1
ATOM 6532 C C . VAL E 1 84 ? 42.269 -33.581 -50.807 1.00 51.49 76 VAL E C 1
ATOM 6533 O O . VAL E 1 84 ? 41.381 -32.736 -50.937 1.00 53.19 76 VAL E O 1
ATOM 6537 N N . ARG E 1 85 ? 43.258 -33.721 -51.682 1.00 50.87 77 ARG E N 1
ATOM 6538 C CA . ARG E 1 85 ? 43.391 -32.806 -52.809 1.00 60.39 77 ARG E CA 1
ATOM 6539 C C . ARG E 1 85 ? 42.206 -32.922 -53.758 1.00 60.30 77 ARG E C 1
ATOM 6540 O O . ARG E 1 85 ? 41.652 -31.910 -54.190 1.00 62.98 77 ARG E O 1
ATOM 6548 N N . ARG E 1 86 ? 41.805 -34.151 -54.064 1.00 61.03 78 ARG E N 1
ATOM 6549 C CA . ARG E 1 86 ? 40.735 -34.364 -55.033 1.00 65.43 78 ARG E CA 1
ATOM 6550 C C . ARG E 1 86 ? 39.353 -34.357 -54.385 1.00 59.08 78 ARG E C 1
ATOM 6551 O O . ARG E 1 86 ? 38.342 -34.409 -55.081 1.00 56.55 78 ARG E O 1
ATOM 6559 N N . SER E 1 87 ? 39.308 -34.292 -53.057 1.00 55.57 79 SER E N 1
ATOM 6560 C CA . SER E 1 87 ? 38.033 -34.190 -52.352 1.00 51.79 79 SER E CA 1
ATOM 6561 C C . SER E 1 87 ? 37.364 -32.856 -52.652 1.00 55.54 79 SER E C 1
ATOM 6562 O O . SER E 1 87 ? 38.043 -31.850 -52.862 1.00 55.59 79 SER E O 1
ATOM 6565 N N . LYS E 1 88 ? 36.035 -32.857 -52.669 1.00 55.46 80 LYS E N 1
ATOM 6566 C CA . LYS E 1 88 ? 35.269 -31.640 -52.907 1.00 59.15 80 LYS E CA 1
ATOM 6567 C C . LYS E 1 88 ? 34.415 -31.311 -51.685 1.00 56.75 80 LYS E C 1
ATOM 6568 O O . LYS E 1 88 ? 33.570 -30.419 -51.724 1.00 59.92 80 LYS E O 1
ATOM 6570 N N . LEU E 1 89 ? 34.646 -32.039 -50.596 1.00 53.07 81 LEU E N 1
ATOM 6571 C CA . LEU E 1 89 ? 33.875 -31.860 -49.374 1.00 48.24 81 LEU E CA 1
ATOM 6572 C C . LEU E 1 89 ? 34.462 -30.768 -48.492 1.00 48.26 81 LEU E C 1
ATOM 6573 O O . LEU E 1 89 ? 35.673 -30.719 -48.274 1.00 50.09 81 LEU E O 1
ATOM 6578 N N . THR E 1 90 ? 33.600 -29.890 -47.990 1.00 44.67 82 THR E N 1
ATOM 6579 C CA . THR E 1 90 ? 33.992 -28.974 -46.927 1.00 43.76 82 THR E CA 1
ATOM 6580 C C . THR E 1 90 ? 33.818 -29.665 -45.577 1.00 44.29 82 THR E C 1
ATOM 6581 O O . THR E 1 90 ? 33.248 -30.757 -45.498 1.00 43.60 82 THR E O 1
ATOM 6585 N N . ALA E 1 91 ? 34.297 -29.016 -44.521 1.00 42.46 83 ALA E N 1
ATOM 6586 C CA . ALA E 1 91 ? 34.093 -29.500 -43.163 1.00 43.17 83 ALA E CA 1
ATOM 6587 C C . ALA E 1 91 ? 32.601 -29.636 -42.860 1.00 41.41 83 ALA E C 1
ATOM 6588 O O . ALA E 1 91 ? 32.178 -30.600 -42.224 1.00 40.81 83 ALA E O 1
ATOM 6590 N N . ARG E 1 92 ? 31.813 -28.671 -43.329 1.00 41.21 84 ARG E N 1
ATOM 6591 C CA . ARG E 1 92 ? 30.364 -28.686 -43.140 1.00 44.86 84 ARG E CA 1
ATOM 6592 C C . ARG E 1 92 ? 29.717 -29.889 -43.833 1.00 41.44 84 ARG E C 1
ATOM 6593 O O . ARG E 1 92 ? 28.844 -30.534 -43.252 1.00 43.97 84 ARG E O 1
ATOM 6601 N N . ASP E 1 93 ? 30.136 -30.183 -45.065 1.00 39.93 85 ASP E N 1
ATOM 6602 C CA . ASP E 1 93 ? 29.636 -31.357 -45.783 1.00 38.19 85 ASP E CA 1
ATOM 6603 C C . ASP E 1 93 ? 29.913 -32.623 -44.982 1.00 40.97 85 ASP E C 1
ATOM 6604 O O . ASP E 1 93 ? 29.013 -33.438 -44.768 1.00 39.00 85 ASP E O 1
ATOM 6609 N N . ALA E 1 94 ? 31.164 -32.781 -44.548 1.00 39.04 86 ALA E N 1
ATOM 6610 C CA . ALA E 1 94 ? 31.573 -33.964 -43.795 1.00 34.72 86 ALA E CA 1
ATOM 6611 C C . ALA E 1 94 ? 30.766 -34.071 -42.513 1.00 37.23 86 ALA E C 1
ATOM 6612 O O . ALA E 1 94 ? 30.323 -35.158 -42.135 1.00 39.51 86 ALA E O 1
ATOM 6614 N N . GLU E 1 95 ? 30.572 -32.930 -41.857 1.00 35.31 87 GLU E N 1
ATOM 6615 C CA . GLU E 1 95 ? 29.788 -32.857 -40.630 1.00 35.44 87 GLU E CA 1
ATOM 6616 C C . GLU E 1 95 ? 28.343 -33.314 -40.858 1.00 36.30 87 GLU E C 1
ATOM 6617 O O . GLU E 1 95 ? 27.819 -34.135 -40.104 1.00 32.46 87 GLU E O 1
ATOM 6623 N N . LEU E 1 96 ? 27.707 -32.782 -41.900 1.00 37.93 88 LEU E N 1
ATOM 6624 C CA . LEU E 1 96 ? 26.311 -33.111 -42.191 1.00 38.79 88 LEU E CA 1
ATOM 6625 C C . LEU E 1 96 ? 26.155 -34.580 -42.566 1.00 37.93 88 LEU E C 1
ATOM 6626 O O . LEU E 1 96 ? 25.224 -35.249 -42.121 1.00 40.41 88 LEU E O 1
ATOM 6631 N N . GLN E 1 97 ? 27.077 -35.080 -43.378 1.00 36.97 89 GLN E N 1
ATOM 6632 C CA . GLN E 1 97 ? 27.033 -36.466 -43.817 1.00 38.55 89 GLN E CA 1
ATOM 6633 C C . GLN E 1 97 ? 27.236 -37.420 -42.635 1.00 38.71 89 GLN E C 1
ATOM 6634 O O . GLN E 1 97 ? 26.656 -38.504 -42.592 1.00 37.66 89 GLN E O 1
ATOM 6640 N N . THR E 1 98 ? 28.049 -37.007 -41.671 1.00 32.48 90 THR E N 1
ATOM 6641 C CA . THR E 1 98 ? 28.293 -37.833 -40.493 1.00 32.85 90 THR E CA 1
ATOM 6642 C C . THR E 1 98 ? 27.054 -37.839 -39.593 1.00 35.12 90 THR E C 1
ATOM 6643 O O . THR E 1 98 ? 26.606 -38.898 -39.161 1.00 36.84 90 THR E O 1
ATOM 6647 N N . LEU E 1 99 ? 26.495 -36.656 -39.334 1.00 30.20 91 LEU E N 1
ATOM 6648 C CA . LEU E 1 99 ? 25.263 -36.529 -38.555 1.00 36.31 91 LEU E CA 1
ATOM 6649 C C . LEU E 1 99 ? 24.128 -37.350 -39.155 1.00 41.12 91 LEU E C 1
ATOM 6650 O O . LEU E 1 99 ? 23.378 -38.006 -38.428 1.00 39.25 91 LEU E O 1
ATOM 6655 N N . GLU E 1 100 ? 24.008 -37.302 -40.480 1.00 31.00 92 GLU E N 1
ATOM 6656 C CA . GLU E 1 100 ? 22.997 -38.064 -41.196 1.00 36.88 92 GLU E CA 1
ATOM 6657 C C . GLU E 1 100 ? 23.091 -39.548 -40.842 1.00 39.02 92 GLU E C 1
ATOM 6658 O O . GLU E 1 100 ? 22.080 -40.203 -40.583 1.00 40.51 92 GLU E O 1
ATOM 6664 N N . PHE E 1 101 ? 24.315 -40.066 -40.821 1.00 38.03 93 PHE E N 1
ATOM 6665 C CA . PHE E 1 101 ? 24.559 -41.448 -40.437 1.00 35.60 93 PHE E CA 1
ATOM 6666 C C . PHE E 1 101 ? 24.200 -41.697 -38.969 1.00 36.39 93 PHE E C 1
ATOM 6667 O O . PHE E 1 101 ? 23.496 -42.653 -38.654 1.00 34.96 93 PHE E O 1
ATOM 6675 N N . LEU E 1 102 ? 24.686 -40.831 -38.080 1.00 30.37 94 LEU E N 1
ATOM 6676 C CA . LEU E 1 102 ? 24.515 -41.028 -36.641 1.00 31.09 94 LEU E CA 1
ATOM 6677 C C . LEU E 1 102 ? 23.048 -41.078 -36.220 1.00 33.84 94 LEU E C 1
ATOM 6678 O O . LEU E 1 102 ? 22.668 -41.898 -35.386 1.00 34.03 94 LEU E O 1
ATOM 6683 N N . LYS E 1 103 ? 22.227 -40.208 -36.804 1.00 33.61 95 LYS E N 1
ATOM 6684 C CA . LYS E 1 103 ? 20.815 -40.125 -36.433 1.00 38.84 95 LYS E CA 1
ATOM 6685 C C . LYS E 1 103 ? 20.045 -41.416 -36.731 1.00 38.69 95 LYS E C 1
ATOM 6686 O O . LYS E 1 103 ? 18.995 -41.662 -36.140 1.00 41.66 95 LYS E O 1
ATOM 6692 N N . LYS E 1 104 ? 20.566 -42.236 -37.640 1.00 36.62 96 LYS E N 1
ATOM 6693 C CA . LYS E 1 104 ? 19.956 -43.532 -37.929 1.00 40.21 96 LYS E CA 1
ATOM 6694 C C . LYS E 1 104 ? 20.244 -44.554 -36.830 1.00 38.49 96 LYS E C 1
ATOM 6695 O O . LYS E 1 104 ? 19.545 -45.561 -36.715 1.00 40.97 96 LYS E O 1
ATOM 6701 N N . TRP E 1 105 ? 21.263 -44.294 -36.018 1.00 33.67 97 TRP E N 1
ATOM 6702 C CA . TRP E 1 105 ? 21.737 -45.306 -35.078 1.00 34.93 97 TRP E CA 1
ATOM 6703 C C . TRP E 1 105 ? 21.636 -44.914 -33.604 1.00 38.33 97 TRP E C 1
ATOM 6704 O O . TRP E 1 105 ? 21.329 -45.758 -32.761 1.00 34.80 97 TRP E O 1
ATOM 6715 N N . VAL E 1 106 ? 21.900 -43.645 -33.295 1.00 35.61 98 VAL E N 1
ATOM 6716 C CA . VAL E 1 106 ? 21.940 -43.181 -31.911 1.00 33.49 98 VAL E CA 1
ATOM 6717 C C . VAL E 1 106 ? 21.174 -41.864 -31.784 1.00 35.54 98 VAL E C 1
ATOM 6718 O O . VAL E 1 106 ? 21.198 -41.040 -32.697 1.00 38.05 98 VAL E O 1
ATOM 6722 N N . ASN E 1 107 ? 20.482 -41.668 -30.663 1.00 34.20 99 ASN E N 1
ATOM 6723 C CA . ASN E 1 107 ? 19.798 -40.400 -30.406 1.00 36.64 99 ASN E CA 1
ATOM 6724 C C . ASN E 1 107 ? 20.808 -39.358 -29.919 1.00 37.11 99 ASN E C 1
ATOM 6725 O O . ASN E 1 107 ? 21.871 -39.724 -29.421 1.00 36.82 99 ASN E O 1
ATOM 6730 N N . PRO E 1 108 ? 20.482 -38.059 -30.064 1.00 36.90 100 PRO E N 1
ATOM 6731 C CA . PRO E 1 108 ? 21.419 -37.002 -29.659 1.00 34.24 100 PRO E CA 1
ATOM 6732 C C . PRO E 1 108 ? 21.694 -36.967 -28.157 1.00 37.98 100 PRO E C 1
ATOM 6733 O O . PRO E 1 108 ? 20.787 -37.235 -27.367 1.00 35.84 100 PRO E O 1
ATOM 6737 N N . LYS E 1 109 ? 22.935 -36.642 -27.791 1.00 34.18 101 LYS E N 1
ATOM 6738 C CA . LYS E 1 109 ? 23.343 -36.443 -26.398 1.00 33.81 101 LYS E CA 1
ATOM 6739 C C . LYS E 1 109 ? 23.185 -37.699 -25.549 1.00 33.96 101 LYS E C 1
ATOM 6740 O O . LYS E 1 109 ? 23.039 -37.622 -24.330 1.00 41.36 101 LYS E O 1
ATOM 6746 N N . VAL E 1 110 ? 23.245 -38.852 -26.202 1.00 33.10 102 VAL E N 1
ATOM 6747 C CA . VAL E 1 110 ? 23.089 -40.135 -25.534 1.00 37.08 102 VAL E CA 1
ATOM 6748 C C . VAL E 1 110 ? 24.449 -40.757 -25.245 1.00 41.35 102 VAL E C 1
ATOM 6749 O O . VAL E 1 110 ? 24.719 -41.212 -24.129 1.00 43.46 102 VAL E O 1
ATOM 6753 N N . SER E 1 111 ? 25.303 -40.770 -26.262 1.00 35.49 103 SER E N 1
ATOM 6754 C CA . SER E 1 111 ? 26.598 -41.425 -26.163 1.00 28.95 103 SER E CA 1
ATOM 6755 C C . SER E 1 111 ? 27.731 -40.476 -25.792 1.00 30.56 103 SER E C 1
ATOM 6756 O O . SER E 1 111 ? 27.840 -39.377 -26.339 1.00 30.38 103 SER E O 1
ATOM 6759 N N . PRO E 1 112 ? 28.588 -40.906 -24.858 1.00 27.34 104 PRO E N 1
ATOM 6760 C CA . PRO E 1 112 ? 29.851 -40.194 -24.683 1.00 28.02 104 PRO E CA 1
ATOM 6761 C C . PRO E 1 112 ? 30.696 -40.342 -25.943 1.00 30.75 104 PRO E C 1
ATOM 6762 O O . PRO E 1 112 ? 30.446 -41.250 -26.743 1.00 25.17 104 PRO E O 1
ATOM 6766 N N . MET E 1 113 ? 31.670 -39.459 -26.123 1.00 29.12 105 MET E N 1
ATOM 6767 C CA . MET E 1 113 ? 32.572 -39.541 -27.266 1.00 27.00 105 MET E CA 1
ATOM 6768 C C . MET E 1 113 ? 33.598 -40.650 -27.016 1.00 26.91 105 MET E C 1
ATOM 6769 O O . MET E 1 113 ? 34.382 -40.569 -26.072 1.00 29.13 105 MET E O 1
ATOM 6774 N N . CYS E 1 114 ? 33.588 -41.685 -27.854 1.00 23.10 106 CYS E N 1
ATOM 6775 C CA . CYS E 1 114 ? 34.414 -42.869 -27.605 1.00 24.76 106 CYS E CA 1
ATOM 6776 C C . CYS E 1 114 ? 35.584 -43.008 -28.582 1.00 27.27 106 CYS E C 1
ATOM 6777 O O . CYS E 1 114 ? 35.442 -42.763 -29.780 1.00 26.06 106 CYS E O 1
ATOM 6780 N N . GLY E 1 115 ? 36.737 -43.413 -28.054 1.00 24.68 107 GLY E N 1
ATOM 6781 C CA . GLY E 1 115 ? 37.896 -43.707 -28.876 1.00 22.72 107 GLY E CA 1
ATOM 6782 C C . GLY E 1 115 ? 39.201 -43.551 -28.117 1.00 25.11 107 GLY E C 1
ATOM 6783 O O . GLY E 1 115 ? 39.247 -43.730 -26.902 1.00 27.08 107 GLY E O 1
ATOM 6784 N N . ASN E 1 116 ? 40.267 -43.225 -28.836 1.00 23.76 108 ASN E N 1
ATOM 6785 C CA . ASN E 1 116 ? 41.561 -42.965 -28.213 1.00 24.61 108 ASN E CA 1
ATOM 6786 C C . ASN E 1 116 ? 41.902 -41.482 -28.352 1.00 27.25 108 ASN E C 1
ATOM 6787 O O . ASN E 1 116 ? 41.532 -40.854 -29.343 1.00 31.49 108 ASN E O 1
ATOM 6792 N N . SER E 1 117 ? 42.587 -40.934 -27.348 1.00 34.94 109 SER E N 1
ATOM 6793 C CA . SER E 1 117 ? 42.955 -39.518 -27.306 1.00 41.39 109 SER E CA 1
ATOM 6794 C C . SER E 1 117 ? 41.782 -38.629 -27.704 1.00 38.07 109 SER E C 1
ATOM 6795 O O . SER E 1 117 ? 41.880 -37.810 -28.620 1.00 35.99 109 SER E O 1
ATOM 6798 N N . ILE E 1 118 ? 40.676 -38.812 -26.994 1.00 36.05 110 ILE E N 1
ATOM 6799 C CA . ILE E 1 118 ? 39.393 -38.241 -27.364 1.00 34.59 110 ILE E CA 1
ATOM 6800 C C . ILE E 1 118 ? 39.337 -36.744 -27.094 1.00 31.10 110 ILE E C 1
ATOM 6801 O O . ILE E 1 118 ? 38.667 -36.003 -27.818 1.00 28.44 110 ILE E O 1
ATOM 6806 N N . CYS E 1 119 ? 40.059 -36.297 -26.072 1.00 25.46 111 CYS E N 1
ATOM 6807 C CA . CYS E 1 119 ? 40.081 -34.877 -25.736 1.00 28.10 111 CYS E CA 1
ATOM 6808 C C . CYS E 1 119 ? 40.520 -34.047 -26.944 1.00 31.38 111 CYS E C 1
ATOM 6809 O O . CYS E 1 119 ? 39.933 -33.010 -27.239 1.00 35.52 111 CYS E O 1
ATOM 6812 N N . GLN E 1 120 ? 41.550 -34.524 -27.639 1.00 29.82 112 GLN E N 1
ATOM 6813 C CA . GLN E 1 120 ? 42.046 -33.883 -28.852 1.00 29.73 112 GLN E CA 1
ATOM 6814 C C . GLN E 1 120 ? 40.975 -33.827 -29.946 1.00 31.31 112 GLN E C 1
ATOM 6815 O O . GLN E 1 120 ? 40.807 -32.805 -30.611 1.00 34.42 112 GLN E O 1
ATOM 6821 N N . ASP E 1 121 ? 40.258 -34.932 -30.134 1.00 26.01 113 ASP E N 1
ATOM 6822 C CA . ASP E 1 121 ? 39.176 -34.981 -31.105 1.00 29.87 113 ASP E CA 1
ATOM 6823 C C . ASP E 1 121 ? 38.058 -34.006 -30.733 1.00 32.60 113 ASP E C 1
ATOM 6824 O O . ASP E 1 121 ? 37.545 -33.287 -31.595 1.00 29.69 113 ASP E O 1
ATOM 6829 N N . ARG E 1 122 ? 37.681 -33.983 -29.455 1.00 29.89 114 ARG E N 1
ATOM 6830 C CA . ARG E 1 122 ? 36.595 -33.113 -29.016 1.00 31.57 114 ARG E CA 1
ATOM 6831 C C . ARG E 1 122 ? 36.958 -31.645 -29.228 1.00 32.46 114 ARG E C 1
ATOM 6832 O O . ARG E 1 122 ? 36.114 -30.847 -29.631 1.00 31.87 114 ARG E O 1
ATOM 6840 N N . ARG E 1 123 ? 38.213 -31.297 -28.969 1.00 26.59 115 ARG E N 1
ATOM 6841 C CA . ARG E 1 123 ? 38.653 -29.913 -29.139 1.00 34.58 115 ARG E CA 1
ATOM 6842 C C . ARG E 1 123 ? 38.620 -29.490 -30.604 1.00 36.19 115 ARG E C 1
ATOM 6843 O O . ARG E 1 123 ? 38.225 -28.373 -30.914 1.00 37.01 115 ARG E O 1
ATOM 6851 N N . PHE E 1 124 ? 39.026 -30.375 -31.508 1.00 34.27 116 PHE E N 1
ATOM 6852 C CA . PHE E 1 124 ? 38.973 -30.026 -32.923 1.00 35.14 116 PHE E CA 1
ATOM 6853 C C . PHE E 1 124 ? 37.525 -29.977 -33.400 1.00 35.70 116 PHE E C 1
ATOM 6854 O O . PHE E 1 124 ? 37.164 -29.111 -34.201 1.00 33.48 116 PHE E O 1
ATOM 6862 N N . LEU E 1 125 ? 36.697 -30.888 -32.893 1.00 31.77 117 LEU E N 1
ATOM 6863 C CA . LEU E 1 125 ? 35.276 -30.892 -33.237 1.00 35.98 117 LEU E CA 1
ATOM 6864 C C . LEU E 1 125 ? 34.600 -29.605 -32.770 1.00 38.66 117 LEU E C 1
ATOM 6865 O O . LEU E 1 125 ? 33.855 -28.979 -33.521 1.00 38.21 117 LEU E O 1
ATOM 6870 N N . HIS E 1 126 ? 34.870 -29.214 -31.529 1.00 35.35 118 HIS E N 1
ATOM 6871 C CA . HIS E 1 126 ? 34.254 -28.029 -30.947 1.00 38.54 118 HIS E CA 1
ATOM 6872 C C . HIS E 1 126 ? 34.453 -26.792 -31.816 1.00 38.46 118 HIS E C 1
ATOM 6873 O O . HIS E 1 126 ? 33.560 -25.952 -31.929 1.00 37.95 118 HIS E O 1
ATOM 6880 N N . ARG E 1 127 ? 35.625 -26.696 -32.440 1.00 39.21 119 ARG E N 1
ATOM 6881 C CA . ARG E 1 127 ? 35.998 -25.499 -33.187 1.00 41.31 119 ARG E CA 1
ATOM 6882 C C . ARG E 1 127 ? 35.539 -25.541 -34.645 1.00 41.92 119 ARG E C 1
ATOM 6883 O O . ARG E 1 127 ? 35.145 -24.518 -35.204 1.00 42.65 119 ARG E O 1
ATOM 6891 N N . LEU E 1 128 ? 35.588 -26.719 -35.259 1.00 45.16 120 LEU E N 1
ATOM 6892 C CA . LEU E 1 128 ? 35.356 -26.831 -36.693 1.00 36.18 120 LEU E CA 1
ATOM 6893 C C . LEU E 1 128 ? 34.044 -27.536 -37.038 1.00 38.47 120 LEU E C 1
ATOM 6894 O O . LEU E 1 128 ? 33.479 -27.308 -38.108 1.00 38.80 120 LEU E O 1
ATOM 6899 N N . MET E 1 129 ? 33.553 -28.384 -36.139 1.00 33.18 121 MET E N 1
ATOM 6900 C CA . MET E 1 129 ? 32.259 -29.038 -36.355 1.00 37.16 121 MET E CA 1
ATOM 6901 C C . MET E 1 129 ? 31.389 -29.021 -35.109 1.00 37.59 121 MET E C 1
ATOM 6902 O O . MET E 1 129 ? 31.076 -30.088 -34.561 1.00 34.02 121 MET E O 1
ATOM 6907 N N . PRO E 1 130 ? 30.985 -27.818 -34.663 1.00 34.39 122 PRO E N 1
ATOM 6908 C CA . PRO E 1 130 ? 30.315 -27.732 -33.360 1.00 34.45 122 PRO E CA 1
ATOM 6909 C C . PRO E 1 130 ? 28.967 -28.457 -33.290 1.00 37.09 122 PRO E C 1
ATOM 6910 O O . PRO E 1 130 ? 28.616 -28.952 -32.217 1.00 37.09 122 PRO E O 1
ATOM 6914 N N . GLU E 1 131 ? 28.230 -28.533 -34.394 1.00 37.16 123 GLU E N 1
ATOM 6915 C CA . GLU E 1 131 ? 26.954 -29.244 -34.375 1.00 38.80 123 GLU E CA 1
ATOM 6916 C C . GLU E 1 131 ? 27.177 -30.736 -34.112 1.00 37.99 123 GLU E C 1
ATOM 6917 O O . GLU E 1 131 ? 26.462 -31.348 -33.316 1.00 41.69 123 GLU E O 1
ATOM 6923 N N . LEU E 1 132 ? 28.177 -31.318 -34.767 1.00 35.74 124 LEU E N 1
ATOM 6924 C CA . LEU E 1 132 ? 28.522 -32.717 -34.527 1.00 34.65 124 LEU E CA 1
ATOM 6925 C C . LEU E 1 132 ? 28.980 -32.919 -33.083 1.00 33.57 124 LEU E C 1
ATOM 6926 O O . LEU E 1 132 ? 28.591 -33.889 -32.436 1.00 34.56 124 LEU E O 1
ATOM 6931 N N . GLU E 1 133 ? 29.793 -31.995 -32.579 1.00 30.96 125 GLU E N 1
ATOM 6932 C CA . GLU E 1 133 ? 30.311 -32.105 -31.216 1.00 31.96 125 GLU E CA 1
ATOM 6933 C C . GLU E 1 133 ? 29.176 -32.124 -30.188 1.00 39.43 125 GLU E C 1
ATOM 6934 O O . GLU E 1 133 ? 29.254 -32.829 -29.177 1.00 40.47 125 GLU E O 1
ATOM 6940 N N . GLN E 1 134 ? 28.118 -31.363 -30.460 1.00 34.68 126 GLN E N 1
ATOM 6941 C CA . GLN E 1 134 ? 26.989 -31.261 -29.542 1.00 40.30 126 GLN E CA 1
ATOM 6942 C C . GLN E 1 134 ? 26.035 -32.455 -29.633 1.00 39.41 126 GLN E C 1
ATOM 6943 O O . GLN E 1 134 ? 25.164 -32.620 -28.781 1.00 42.72 126 GLN E O 1
ATOM 6949 N N . TYR E 1 135 ? 26.198 -33.285 -30.658 1.00 31.10 127 TYR E N 1
ATOM 6950 C CA . TYR E 1 135 ? 25.377 -34.480 -30.786 1.00 29.50 127 TYR E CA 1
ATOM 6951 C C . TYR E 1 135 ? 25.798 -35.544 -29.760 1.00 32.79 127 TYR E C 1
ATOM 6952 O O . TYR E 1 135 ? 25.013 -36.428 -29.404 1.00 35.35 127 TYR E O 1
ATOM 6961 N N . PHE E 1 136 ? 27.039 -35.448 -29.291 1.00 26.82 128 PHE E N 1
ATOM 6962 C CA . PHE E 1 136 ? 27.531 -36.323 -28.233 1.00 29.41 128 PHE E CA 1
ATOM 6963 C C . PHE E 1 136 ? 27.045 -35.872 -26.856 1.00 33.73 128 PHE E C 1
ATOM 6964 O O . PHE E 1 136 ? 26.702 -34.711 -26.653 1.00 32.35 128 PHE E O 1
ATOM 6972 N N . HIS E 1 137 ? 27.024 -36.805 -25.910 1.00 32.97 129 HIS E N 1
ATOM 6973 C CA . HIS E 1 137 ? 26.941 -36.448 -24.505 1.00 32.28 129 HIS E CA 1
ATOM 6974 C C . HIS E 1 137 ? 28.232 -35.704 -24.169 1.00 32.11 129 HIS E C 1
ATOM 6975 O O . HIS E 1 137 ? 29.237 -35.862 -24.869 1.00 29.64 129 HIS E O 1
ATOM 6982 N N . TYR E 1 138 ? 28.221 -34.892 -23.117 1.00 32.42 130 TYR E N 1
ATOM 6983 C CA . TYR E 1 138 ? 29.395 -34.077 -22.814 1.00 32.35 130 TYR E CA 1
ATOM 6984 C C . TYR E 1 138 ? 30.535 -34.909 -22.218 1.00 31.15 130 TYR E C 1
ATOM 6985 O O . TYR E 1 138 ? 31.677 -34.457 -22.177 1.00 32.30 130 TYR E O 1
ATOM 6994 N N . ARG E 1 139 ? 30.232 -36.130 -21.785 1.00 34.87 131 ARG E N 1
ATOM 6995 C CA . ARG E 1 139 ? 31.251 -37.006 -21.208 1.00 34.64 131 ARG E CA 1
ATOM 6996 C C . ARG E 1 139 ? 32.054 -37.744 -22.278 1.00 32.13 131 ARG E C 1
ATOM 6997 O O . ARG E 1 139 ? 31.631 -37.858 -23.428 1.00 32.17 131 ARG E O 1
ATOM 7005 N N . ASN E 1 140 ? 33.218 -38.241 -21.881 1.00 29.14 132 ASN E N 1
ATOM 7006 C CA . ASN E 1 140 ? 34.119 -38.942 -22.787 1.00 25.72 132 ASN E CA 1
ATOM 7007 C C . ASN E 1 140 ? 34.358 -40.375 -22.331 1.00 26.80 132 ASN E C 1
ATOM 7008 O O . ASN E 1 140 ? 34.209 -40.700 -21.155 1.00 31.44 132 ASN E O 1
ATOM 7013 N N . LEU E 1 141 ? 34.742 -41.225 -23.273 1.00 24.24 133 LEU E N 1
ATOM 7014 C CA . LEU E 1 141 ? 35.183 -42.579 -22.961 1.00 26.25 133 LEU E CA 1
ATOM 7015 C C . LEU E 1 141 ? 36.482 -42.797 -23.726 1.00 27.15 133 LEU E C 1
ATOM 7016 O O . LEU E 1 141 ? 36.468 -43.141 -24.910 1.00 27.29 133 LEU E O 1
ATOM 7021 N N . ASP E 1 142 ? 37.601 -42.576 -23.047 1.00 27.74 134 ASP E N 1
ATOM 7022 C CA . ASP E 1 142 ? 38.909 -42.594 -23.686 1.00 24.16 134 ASP E CA 1
ATOM 7023 C C . ASP E 1 142 ? 39.662 -43.856 -23.292 1.00 23.96 134 ASP E C 1
ATOM 7024 O O . ASP E 1 142 ? 40.055 -44.027 -22.134 1.00 22.84 134 ASP E O 1
ATOM 7029 N N . VAL E 1 143 ? 39.868 -44.731 -24.269 1.00 24.13 135 VAL E N 1
ATOM 7030 C CA . VAL E 1 143 ? 40.492 -46.023 -24.026 1.00 25.44 135 VAL E CA 1
ATOM 7031 C C . VAL E 1 143 ? 41.919 -45.864 -23.485 1.00 24.92 135 VAL E C 1
ATOM 7032 O O . VAL E 1 143 ? 42.397 -46.710 -22.731 1.00 26.08 135 VAL E O 1
ATOM 7036 N N . SER E 1 144 ? 42.584 -44.762 -23.824 1.00 22.73 136 SER E N 1
ATOM 7037 C CA . SER E 1 144 ? 43.963 -44.567 -23.384 1.00 22.63 136 SER E CA 1
ATOM 7038 C C . SER E 1 144 ? 44.045 -44.378 -21.866 1.00 25.32 136 SER E C 1
ATOM 7039 O O . SER E 1 144 ? 45.104 -44.569 -21.276 1.00 29.62 136 SER E O 1
ATOM 7042 N N . THR E 1 145 ? 42.928 -44.029 -21.231 1.00 26.07 137 THR E N 1
ATOM 7043 C CA . THR E 1 145 ? 42.880 -43.980 -19.770 1.00 25.50 137 THR E CA 1
ATOM 7044 C C . THR E 1 145 ? 43.065 -45.388 -19.205 1.00 26.44 137 THR E C 1
ATOM 7045 O O . THR E 1 145 ? 43.808 -45.591 -18.242 1.00 26.04 137 THR E O 1
ATOM 7049 N N . VAL E 1 146 ? 42.402 -46.361 -19.823 1.00 22.57 138 VAL E N 1
ATOM 7050 C CA . VAL E 1 146 ? 42.514 -47.747 -19.384 1.00 23.71 138 VAL E CA 1
ATOM 7051 C C . VAL E 1 146 ? 43.927 -48.259 -19.651 1.00 29.14 138 VAL E C 1
ATOM 7052 O O . VAL E 1 146 ? 44.483 -49.013 -18.852 1.00 32.08 138 VAL E O 1
ATOM 7056 N N . LYS E 1 147 ? 44.507 -47.848 -20.775 1.00 27.28 139 LYS E N 1
ATOM 7057 C CA . LYS E 1 147 ? 45.875 -48.231 -21.103 1.00 25.67 139 LYS E CA 1
ATOM 7058 C C . LYS E 1 147 ? 46.863 -47.703 -20.059 1.00 30.01 139 LYS E C 1
ATOM 7059 O O . LYS E 1 147 ? 47.802 -48.399 -19.680 1.00 34.53 139 LYS E O 1
ATOM 7065 N N . GLU E 1 148 ? 46.650 -46.471 -19.602 1.00 29.35 140 GLU E N 1
ATOM 7066 C CA . GLU E 1 148 ? 47.488 -45.890 -18.554 1.00 30.39 140 GLU E CA 1
ATOM 7067 C C . GLU E 1 148 ? 47.433 -46.713 -17.268 1.00 35.12 140 GLU E C 1
ATOM 7068 O O . GLU E 1 148 ? 48.439 -46.890 -16.585 1.00 36.16 140 GLU E O 1
ATOM 7074 N N . LEU E 1 149 ? 46.244 -47.206 -16.940 1.00 36.30 141 LEU E N 1
ATOM 7075 C CA . LEU E 1 149 ? 46.065 -48.024 -15.751 1.00 36.07 141 LEU E CA 1
ATOM 7076 C C . LEU E 1 149 ? 46.687 -49.407 -15.947 1.00 37.69 141 LEU E C 1
ATOM 7077 O O . LEU E 1 149 ? 47.349 -49.936 -15.053 1.00 38.53 141 LEU E O 1
ATOM 7082 N N . SER E 1 150 ? 46.481 -49.978 -17.129 1.00 33.59 142 SER E N 1
ATOM 7083 C CA . SER E 1 150 ? 46.960 -51.320 -17.426 1.00 32.21 142 SER E CA 1
ATOM 7084 C C . SER E 1 150 ? 48.484 -51.382 -17.438 1.00 34.49 142 SER E C 1
ATOM 7085 O O . SER E 1 150 ? 49.067 -52.380 -17.017 1.00 35.56 142 SER E O 1
ATOM 7088 N N . LYS E 1 151 ? 49.122 -50.316 -17.917 1.00 32.59 143 LYS E N 1
ATOM 7089 C CA . LYS E 1 151 ? 50.580 -50.252 -17.980 1.00 37.59 143 LYS E CA 1
ATOM 7090 C C . LYS E 1 151 ? 51.202 -50.363 -16.590 1.00 39.17 143 LYS E C 1
ATOM 7091 O O . LYS E 1 151 ? 52.271 -50.952 -16.419 1.00 40.03 143 LYS E O 1
ATOM 7097 N N . ARG E 1 152 ? 50.520 -49.796 -15.602 1.00 36.66 144 ARG E N 1
ATOM 7098 C CA . ARG E 1 152 ? 51.046 -49.735 -14.245 1.00 36.62 144 ARG E CA 1
ATOM 7099 C C . ARG E 1 152 ? 50.631 -50.946 -13.407 1.00 39.73 144 ARG E C 1
ATOM 7100 O O . ARG E 1 152 ? 51.391 -51.408 -12.560 1.00 42.85 144 ARG E O 1
ATOM 7108 N N . TRP E 1 153 ? 49.429 -51.461 -13.655 1.00 36.13 145 TRP E N 1
ATOM 7109 C CA . TRP E 1 153 ? 48.855 -52.493 -12.799 1.00 37.07 145 TRP E CA 1
ATOM 7110 C C . TRP E 1 153 ? 48.966 -53.894 -13.404 1.00 39.69 145 TRP E C 1
ATOM 7111 O O . TRP E 1 153 ? 49.031 -54.885 -12.677 1.00 41.89 145 TRP E O 1
ATOM 7122 N N . ARG E 1 154 ? 48.978 -53.976 -14.731 1.00 45.52 146 ARG E N 1
ATOM 7123 C CA . ARG E 1 154 ? 49.119 -55.260 -15.416 1.00 41.67 146 ARG E CA 1
ATOM 7124 C C . ARG E 1 154 ? 50.122 -55.176 -16.563 1.00 39.68 146 ARG E C 1
ATOM 7125 O O . ARG E 1 154 ? 49.758 -55.403 -17.718 1.00 39.87 146 ARG E O 1
ATOM 7133 N N . PRO E 1 155 ? 51.391 -54.870 -16.252 1.00 46.70 147 PRO E N 1
ATOM 7134 C CA . PRO E 1 155 ? 52.404 -54.664 -17.297 1.00 47.92 147 PRO E CA 1
ATOM 7135 C C . PRO E 1 155 ? 52.565 -55.863 -18.234 1.00 50.72 147 PRO E C 1
ATOM 7136 O O . PRO E 1 155 ? 52.939 -55.688 -19.394 1.00 49.95 147 PRO E O 1
ATOM 7140 N N . GLU E 1 156 ? 52.277 -57.062 -17.733 1.00 50.76 148 GLU E N 1
ATOM 7141 C CA . GLU E 1 156 ? 52.579 -58.289 -18.464 1.00 52.01 148 GLU E CA 1
ATOM 7142 C C . GLU E 1 156 ? 51.578 -58.600 -19.581 1.00 46.99 148 GLU E C 1
ATOM 7143 O O . GLU E 1 156 ? 51.822 -59.484 -20.400 1.00 51.35 148 GLU E O 1
ATOM 7149 N N . ILE E 1 157 ? 50.465 -57.877 -19.633 1.00 42.46 149 ILE E N 1
ATOM 7150 C CA . ILE E 1 157 ? 49.465 -58.134 -20.670 1.00 43.37 149 ILE E CA 1
ATOM 7151 C C . ILE E 1 157 ? 49.610 -57.168 -21.845 1.00 40.45 149 ILE E C 1
ATOM 7152 O O . ILE E 1 157 ? 48.947 -57.327 -22.869 1.00 38.21 149 ILE E O 1
ATOM 7157 N N . MET E 1 158 ? 50.487 -56.179 -21.703 1.00 40.78 150 MET E N 1
ATOM 7158 C CA . MET E 1 158 ? 50.614 -55.128 -22.708 1.00 45.95 150 MET E CA 1
ATOM 7159 C C . MET E 1 158 ? 51.198 -55.623 -24.032 1.00 51.26 150 MET E C 1
ATOM 7160 O O . MET E 1 158 ? 50.858 -55.099 -25.095 1.00 50.68 150 MET E O 1
ATOM 7165 N N . SER E 1 159 ? 52.064 -56.630 -23.972 1.00 52.08 151 SER E N 1
ATOM 7166 C CA . SER E 1 159 ? 52.687 -57.166 -25.181 1.00 55.78 151 SER E CA 1
ATOM 7167 C C . SER E 1 159 ? 51.670 -57.878 -26.075 1.00 53.27 151 SER E C 1
ATOM 7168 O O . SER E 1 159 ? 51.937 -58.130 -27.249 1.00 53.46 151 SER E O 1
ATOM 7171 N N . GLY E 1 160 ? 50.501 -58.187 -25.521 1.00 54.60 152 GLY E N 1
ATOM 7172 C CA . GLY E 1 160 ? 49.437 -58.824 -26.278 1.00 56.90 152 GLY E CA 1
ATOM 7173 C C . GLY E 1 160 ? 48.693 -57.920 -27.252 1.00 57.73 152 GLY E C 1
ATOM 7174 O O . GLY E 1 160 ? 47.934 -58.404 -28.092 1.00 56.96 152 GLY E O 1
ATOM 7175 N N . LEU E 1 161 ? 48.905 -56.611 -27.145 1.00 54.20 153 LEU E N 1
ATOM 7176 C CA . LEU E 1 161 ? 48.242 -55.657 -28.033 1.00 56.35 153 LEU E CA 1
ATOM 7177 C C . LEU E 1 161 ? 48.858 -55.654 -29.432 1.00 62.16 153 LEU E C 1
ATOM 7178 O O . LEU E 1 161 ? 49.994 -56.085 -29.622 1.00 63.64 153 LEU E O 1
ATOM 7183 N N . LYS E 1 162 ? 48.097 -55.156 -30.402 1.00 69.82 154 LYS E N 1
ATOM 7184 C CA . LYS E 1 162 ? 48.539 -55.094 -31.793 1.00 73.24 154 LYS E CA 1
ATOM 7185 C C . LYS E 1 162 ? 49.720 -54.144 -31.970 1.00 78.36 154 LYS E C 1
ATOM 7186 O O . LYS E 1 162 ? 50.085 -53.794 -33.093 1.00 79.77 154 LYS E O 1
ATOM 7188 N N . HIS E 1 167 ? 46.857 -47.050 -40.857 1.00 42.56 159 HIS E N 1
ATOM 7189 C CA . HIS E 1 167 ? 46.718 -46.071 -39.779 1.00 45.75 159 HIS E CA 1
ATOM 7190 C C . HIS E 1 167 ? 45.909 -44.858 -40.244 1.00 49.64 159 HIS E C 1
ATOM 7191 O O . HIS E 1 167 ? 46.300 -43.710 -40.032 1.00 47.06 159 HIS E O 1
ATOM 7193 N N . LEU E 1 168 ? 44.781 -45.136 -40.889 1.00 46.37 160 LEU E N 1
ATOM 7194 C CA . LEU E 1 168 ? 43.811 -44.114 -41.249 1.00 40.34 160 LEU E CA 1
ATOM 7195 C C . LEU E 1 168 ? 42.797 -43.964 -40.118 1.00 35.29 160 LEU E C 1
ATOM 7196 O O . LEU E 1 168 ? 42.771 -44.784 -39.196 1.00 35.50 160 LEU E O 1
ATOM 7201 N N . ALA E 1 169 ? 41.965 -42.928 -40.192 1.00 28.36 161 ALA E N 1
ATOM 7202 C CA . ALA E 1 169 ? 40.962 -42.678 -39.158 1.00 30.05 161 ALA E CA 1
ATOM 7203 C C . ALA E 1 169 ? 40.157 -43.940 -38.815 1.00 31.25 161 ALA E C 1
ATOM 7204 O O . ALA E 1 169 ? 40.007 -44.280 -37.645 1.00 30.06 161 ALA E O 1
ATOM 7206 N N . MET E 1 170 ? 39.657 -44.637 -39.833 1.00 30.22 162 MET E N 1
ATOM 7207 C CA . MET E 1 170 ? 38.819 -45.811 -39.602 1.00 30.62 162 MET E CA 1
ATOM 7208 C C . MET E 1 170 ? 39.616 -46.952 -38.952 1.00 31.08 162 MET E C 1
ATOM 7209 O O . MET E 1 170 ? 39.098 -47.644 -38.076 1.00 27.80 162 MET E O 1
ATOM 7214 N N . ASP E 1 171 ? 40.866 -47.140 -39.375 1.00 25.20 163 ASP E N 1
ATOM 7215 C CA . ASP E 1 171 ? 41.748 -48.142 -38.770 1.00 35.05 163 ASP E CA 1
ATOM 7216 C C . ASP E 1 171 ? 41.999 -47.835 -37.295 1.00 35.90 163 ASP E C 1
ATOM 7217 O O . ASP E 1 171 ? 42.138 -48.746 -36.472 1.00 28.19 163 ASP E O 1
ATOM 7222 N N . ASP E 1 172 ? 42.060 -46.543 -36.979 1.00 24.33 164 ASP E N 1
ATOM 7223 C CA . ASP E 1 172 ? 42.350 -46.076 -35.630 1.00 31.58 164 ASP E CA 1
ATOM 7224 C C . ASP E 1 172 ? 41.195 -46.441 -34.692 1.00 29.66 164 ASP E C 1
ATOM 7225 O O . ASP E 1 172 ? 41.417 -46.908 -33.574 1.00 27.78 164 ASP E O 1
ATOM 7230 N N . ILE E 1 173 ? 39.966 -46.236 -35.160 1.00 23.35 165 ILE E N 1
ATOM 7231 C CA . ILE E 1 173 ? 38.777 -46.592 -34.389 1.00 23.46 165 ILE E CA 1
ATOM 7232 C C . ILE E 1 173 ? 38.691 -48.099 -34.170 1.00 25.77 165 ILE E C 1
ATOM 7233 O O . ILE E 1 173 ? 38.446 -48.552 -33.050 1.00 28.90 165 ILE E O 1
ATOM 7238 N N . ARG E 1 174 ? 38.873 -48.868 -35.241 1.00 24.20 166 ARG E N 1
ATOM 7239 C CA . ARG E 1 174 ? 38.863 -50.328 -35.145 1.00 29.75 166 ARG E CA 1
ATOM 7240 C C . ARG E 1 174 ? 39.858 -50.793 -34.088 1.00 30.68 166 ARG E C 1
ATOM 7241 O O . ARG E 1 174 ? 39.540 -51.649 -33.266 1.00 25.94 166 ARG E O 1
ATOM 7249 N N . ASP E 1 175 ? 41.049 -50.197 -34.099 1.00 24.97 167 ASP E N 1
ATOM 7250 C CA . ASP E 1 175 ? 42.097 -50.572 -33.161 1.00 26.31 167 ASP E CA 1
ATOM 7251 C C . ASP E 1 175 ? 41.715 -50.239 -31.726 1.00 28.16 167 ASP E C 1
ATOM 7252 O O . ASP E 1 175 ? 42.033 -50.995 -30.806 1.00 28.68 167 ASP E O 1
ATOM 7257 N N . SER E 1 176 ? 41.036 -49.112 -31.532 1.00 23.56 168 SER E N 1
ATOM 7258 C CA . SER E 1 176 ? 40.657 -48.707 -30.184 1.00 24.47 168 SER E CA 1
ATOM 7259 C C . SER E 1 176 ? 39.552 -49.620 -29.647 1.00 24.98 168 SER E C 1
ATOM 7260 O O . SER E 1 176 ? 39.509 -49.908 -28.453 1.00 30.64 168 SER E O 1
ATOM 7263 N N . ILE E 1 177 ? 38.670 -50.086 -30.528 1.00 23.33 169 ILE E N 1
ATOM 7264 C CA . ILE E 1 177 ? 37.613 -51.004 -30.120 1.00 22.35 169 ILE E CA 1
ATOM 7265 C C . ILE E 1 177 ? 38.207 -52.372 -29.753 1.00 26.10 169 ILE E C 1
ATOM 7266 O O . ILE E 1 177 ? 37.827 -52.968 -28.744 1.00 26.62 169 ILE E O 1
ATOM 7271 N N A SER E 1 178 ? 39.134 -52.856 -30.574 0.48 25.11 170 SER E N 1
ATOM 7272 N N B SER E 1 178 ? 39.144 -52.862 -30.558 0.52 25.05 170 SER E N 1
ATOM 7273 C CA A SER E 1 178 ? 39.802 -54.124 -30.309 0.48 26.53 170 SER E CA 1
ATOM 7274 C CA B SER E 1 178 ? 39.765 -54.150 -30.273 0.52 26.62 170 SER E CA 1
ATOM 7275 C C A SER E 1 178 ? 40.600 -54.038 -29.014 0.48 26.22 170 SER E C 1
ATOM 7276 C C B SER E 1 178 ? 40.633 -54.056 -29.020 0.52 26.24 170 SER E C 1
ATOM 7277 O O A SER E 1 178 ? 40.635 -54.988 -28.228 0.48 28.38 170 SER E O 1
ATOM 7278 O O B SER E 1 178 ? 40.746 -55.021 -28.262 0.52 28.64 170 SER E O 1
ATOM 7283 N N . GLU E 1 179 ? 41.234 -52.890 -28.800 1.00 24.83 171 GLU E N 1
ATOM 7284 C CA . GLU E 1 179 ? 42.019 -52.656 -27.596 1.00 24.74 171 GLU E CA 1
ATOM 7285 C C . GLU E 1 179 ? 41.126 -52.735 -26.360 1.00 29.03 171 GLU E C 1
ATOM 7286 O O . GLU E 1 179 ? 41.483 -53.384 -25.374 1.00 30.92 171 GLU E O 1
ATOM 7292 N N . LEU E 1 180 ? 39.961 -52.090 -26.410 1.00 24.40 172 LEU E N 1
ATOM 7293 C CA . LEU E 1 180 ? 39.047 -52.132 -25.269 1.00 28.71 172 LEU E CA 1
ATOM 7294 C C . LEU E 1 180 ? 38.533 -53.558 -25.022 1.00 27.30 172 LEU E C 1
ATOM 7295 O O . LEU E 1 180 ? 38.380 -53.973 -23.873 1.00 26.66 172 LEU E O 1
ATOM 7300 N N . LYS E 1 181 ? 38.286 -54.308 -26.093 1.00 26.95 173 LYS E N 1
ATOM 7301 C CA . LYS E 1 181 ? 37.852 -55.700 -25.958 1.00 30.48 173 LYS E CA 1
ATOM 7302 C C . LYS E 1 181 ? 38.942 -56.535 -25.290 1.00 33.41 173 LYS E C 1
ATOM 7303 O O . LYS E 1 181 ? 38.656 -57.420 -24.480 1.00 35.22 173 LYS E O 1
ATOM 7309 N N . TYR E 1 182 ? 40.192 -56.238 -25.625 1.00 32.41 174 TYR E N 1
ATOM 7310 C CA . TYR E 1 182 ? 41.326 -56.919 -25.011 1.00 34.23 174 TYR E CA 1
ATOM 7311 C C . TYR E 1 182 ? 41.351 -56.648 -23.503 1.00 36.92 174 TYR E C 1
ATOM 7312 O O . TYR E 1 182 ? 41.540 -57.566 -22.706 1.00 36.99 174 TYR E O 1
ATOM 7321 N N . TYR E 1 183 ? 41.135 -55.394 -23.111 1.00 35.56 175 TYR E N 1
ATOM 7322 C CA . TYR E 1 183 ? 41.081 -55.047 -21.691 1.00 36.67 175 TYR E CA 1
ATOM 7323 C C . TYR E 1 183 ? 39.888 -55.700 -21.001 1.00 35.10 175 TYR E C 1
ATOM 7324 O O . TYR E 1 183 ? 39.984 -56.101 -19.843 1.00 37.42 175 TYR E O 1
ATOM 7333 N N . ARG E 1 184 ? 38.765 -55.799 -21.706 1.00 31.56 176 ARG E N 1
ATOM 7334 C CA . ARG E 1 184 ? 37.586 -56.442 -21.138 1.00 33.44 176 ARG E CA 1
ATOM 7335 C C . ARG E 1 184 ? 37.908 -57.899 -20.835 1.00 35.68 176 ARG E C 1
ATOM 7336 O O . ARG E 1 184 ? 37.497 -58.440 -19.812 1.00 36.28 176 ARG E O 1
ATOM 7344 N N . GLU E 1 185 ? 38.676 -58.512 -21.727 1.00 37.51 177 GLU E N 1
ATOM 7345 C CA . GLU E 1 185 ? 39.060 -59.910 -21.606 1.00 40.05 177 GLU E CA 1
ATOM 7346 C C . GLU E 1 185 ? 39.978 -60.172 -20.403 1.00 41.75 177 GLU E C 1
ATOM 7347 O O . GLU E 1 185 ? 39.810 -61.164 -19.700 1.00 43.04 177 GLU E O 1
ATOM 7353 N N . TYR E 1 186 ? 40.932 -59.277 -20.155 1.00 40.94 178 TYR E N 1
ATOM 7354 C CA . TYR E 1 186 ? 42.010 -59.578 -19.214 1.00 44.34 178 TYR E CA 1
ATOM 7355 C C . TYR E 1 186 ? 42.099 -58.671 -17.992 1.00 43.36 178 TYR E C 1
ATOM 7356 O O . TYR E 1 186 ? 42.745 -59.029 -17.010 1.00 48.37 178 TYR E O 1
ATOM 7365 N N . PHE E 1 187 ? 41.452 -57.510 -18.044 1.00 37.06 179 PHE E N 1
ATOM 7366 C CA . PHE E 1 187 ? 41.695 -56.462 -17.058 1.00 32.63 179 PHE E CA 1
ATOM 7367 C C . PHE E 1 187 ? 40.446 -56.117 -16.242 1.00 39.26 179 PHE E C 1
ATOM 7368 O O . PHE E 1 187 ? 40.542 -55.522 -15.167 1.00 40.66 179 PHE E O 1
ATOM 7376 N N . PHE E 1 188 ? 39.275 -56.482 -16.753 1.00 35.99 180 PHE E N 1
ATOM 7377 C CA . PHE E 1 188 ? 38.020 -56.124 -16.094 1.00 36.81 180 PHE E CA 1
ATOM 7378 C C . PHE E 1 188 ? 37.303 -57.343 -15.521 1.00 38.95 180 PHE E C 1
ATOM 7379 O O . PHE E 1 188 ? 37.279 -58.407 -16.134 1.00 40.09 180 PHE E O 1
ATOM 7387 N N . ILE E 1 189 ? 36.723 -57.169 -14.337 1.00 40.86 181 ILE E N 1
ATOM 7388 C CA . ILE E 1 189 ? 35.849 -58.169 -13.735 1.00 43.87 181 ILE E CA 1
ATOM 7389 C C . ILE E 1 189 ? 34.446 -57.986 -14.299 1.00 48.59 181 ILE E C 1
ATOM 7390 O O . ILE E 1 189 ? 33.807 -56.960 -14.068 1.00 52.76 181 ILE E O 1
ATOM 7395 N N . MET E 1 190 ? 33.965 -58.980 -15.036 1.00 50.01 182 MET E N 1
ATOM 7396 C CA . MET E 1 190 ? 32.723 -58.831 -15.784 1.00 51.77 182 MET E CA 1
ATOM 7397 C C . MET E 1 190 ? 31.525 -59.509 -15.120 1.00 60.04 182 MET E C 1
ATOM 7398 O O . MET E 1 190 ? 30.380 -59.248 -15.488 1.00 62.16 182 MET E O 1
ATOM 7403 N N . ASN E 1 191 ? 31.783 -60.374 -14.145 1.00 68.32 183 ASN E N 1
ATOM 7404 C CA . ASN E 1 191 ? 30.701 -61.047 -13.430 1.00 76.97 183 ASN E CA 1
ATOM 7405 C C . ASN E 1 191 ? 31.061 -61.260 -11.963 1.00 80.35 183 ASN E C 1
ATOM 7406 O O . ASN E 1 191 ? 32.003 -61.984 -11.643 1.00 81.63 183 ASN E O 1
ATOM 7408 N N . SER F 1 10 ? 59.253 -48.743 -3.639 1.00 78.64 2 SER F N 1
ATOM 7409 C CA . SER F 1 10 ? 59.116 -47.302 -3.451 1.00 76.64 2 SER F CA 1
ATOM 7410 C C . SER F 1 10 ? 59.066 -46.574 -4.793 1.00 70.93 2 SER F C 1
ATOM 7411 O O . SER F 1 10 ? 59.584 -47.064 -5.795 1.00 78.76 2 SER F O 1
ATOM 7414 N N . SER F 1 11 ? 58.445 -45.399 -4.803 1.00 63.24 3 SER F N 1
ATOM 7415 C CA . SER F 1 11 ? 58.279 -44.625 -6.030 1.00 55.11 3 SER F CA 1
ATOM 7416 C C . SER F 1 11 ? 59.419 -43.629 -6.222 1.00 53.38 3 SER F C 1
ATOM 7417 O O . SER F 1 11 ? 60.121 -43.286 -5.270 1.00 52.79 3 SER F O 1
ATOM 7420 N N . THR F 1 12 ? 59.597 -43.175 -7.461 1.00 48.32 4 THR F N 1
ATOM 7421 C CA . THR F 1 12 ? 60.605 -42.170 -7.787 1.00 48.64 4 THR F CA 1
ATOM 7422 C C . THR F 1 12 ? 59.992 -41.001 -8.554 1.00 48.66 4 THR F C 1
ATOM 7423 O O . THR F 1 12 ? 58.792 -40.986 -8.836 1.00 43.09 4 THR F O 1
ATOM 7427 N N . LEU F 1 13 ? 60.833 -40.036 -8.914 1.00 47.14 5 LEU F N 1
ATOM 7428 C CA . LEU F 1 13 ? 60.398 -38.868 -9.672 1.00 46.43 5 LEU F CA 1
ATOM 7429 C C . LEU F 1 13 ? 59.834 -39.240 -11.048 1.00 48.96 5 LEU F C 1
ATOM 7430 O O . LEU F 1 13 ? 59.150 -38.435 -11.681 1.00 51.58 5 LEU F O 1
ATOM 7435 N N . ASN F 1 14 ? 60.115 -40.460 -11.501 1.00 49.63 6 ASN F N 1
ATOM 7436 C CA . ASN F 1 14 ? 59.675 -40.914 -12.819 1.00 47.29 6 ASN F CA 1
ATOM 7437 C C . ASN F 1 14 ? 58.544 -41.940 -12.750 1.00 50.97 6 ASN F C 1
ATOM 7438 O O . ASN F 1 14 ? 58.111 -42.453 -13.780 1.00 53.79 6 ASN F O 1
ATOM 7443 N N . THR F 1 15 ? 58.072 -42.246 -11.545 1.00 47.15 7 THR F N 1
ATOM 7444 C CA . THR F 1 15 ? 57.004 -43.230 -11.375 1.00 42.98 7 THR F CA 1
ATOM 7445 C C . THR F 1 15 ? 55.905 -42.723 -10.441 1.00 45.61 7 THR F C 1
ATOM 7446 O O . THR F 1 15 ? 55.437 -43.450 -9.561 1.00 49.12 7 THR F O 1
ATOM 7450 N N . ARG F 1 16 ? 55.501 -41.473 -10.633 1.00 42.01 8 ARG F N 1
ATOM 7451 C CA . ARG F 1 16 ? 54.461 -40.879 -9.803 1.00 40.42 8 ARG F CA 1
ATOM 7452 C C . ARG F 1 16 ? 53.381 -40.231 -10.661 1.00 38.86 8 ARG F C 1
ATOM 7453 O O . ARG F 1 16 ? 53.591 -39.961 -11.845 1.00 39.75 8 ARG F O 1
ATOM 7461 N N . LEU F 1 17 ? 52.218 -40.004 -10.062 1.00 35.94 9 LEU F N 1
ATOM 7462 C CA . LEU F 1 17 ? 51.094 -39.408 -10.771 1.00 34.65 9 LEU F CA 1
ATOM 7463 C C . LEU F 1 17 ? 50.760 -38.031 -10.213 1.00 37.17 9 LEU F C 1
ATOM 7464 O O . LEU F 1 17 ? 50.750 -37.831 -8.995 1.00 36.87 9 LEU F O 1
ATOM 7469 N N . ILE F 1 18 ? 50.490 -37.085 -11.107 1.00 36.21 10 ILE F N 1
ATOM 7470 C CA . ILE F 1 18 ? 50.004 -35.769 -10.709 1.00 34.46 10 ILE F CA 1
ATOM 7471 C C . ILE F 1 18 ? 48.497 -35.710 -10.903 1.00 36.07 10 ILE F C 1
ATOM 7472 O O . ILE F 1 18 ? 48.009 -35.791 -12.030 1.00 37.20 10 ILE F O 1
ATOM 7477 N N . TRP F 1 19 ? 47.767 -35.575 -9.802 1.00 33.64 11 TRP F N 1
ATOM 7478 C CA . TRP F 1 19 ? 46.328 -35.374 -9.847 1.00 27.40 11 TRP F CA 1
ATOM 7479 C C . TRP F 1 19 ? 46.029 -33.887 -9.724 1.00 31.79 11 TRP F C 1
ATOM 7480 O O . TRP F 1 19 ? 46.707 -33.175 -8.990 1.00 35.14 11 TRP F O 1
ATOM 7491 N N . ILE F 1 20 ? 45.012 -33.418 -10.437 1.00 33.93 12 ILE F N 1
ATOM 7492 C CA . ILE F 1 20 ? 44.712 -31.993 -10.463 1.00 30.61 12 ILE F CA 1
ATOM 7493 C C . ILE F 1 20 ? 43.218 -31.753 -10.656 1.00 33.50 12 ILE F C 1
ATOM 7494 O O . ILE F 1 20 ? 42.534 -32.540 -11.315 1.00 29.48 12 ILE F O 1
ATOM 7499 N N . ASP F 1 21 ? 42.708 -30.680 -10.055 1.00 34.86 13 ASP F N 1
ATOM 7500 C CA . ASP F 1 21 ? 41.374 -30.197 -10.388 1.00 38.51 13 ASP F CA 1
ATOM 7501 C C . ASP F 1 21 ? 41.322 -28.678 -10.381 1.00 39.65 13 ASP F C 1
ATOM 7502 O O . ASP F 1 21 ? 42.019 -28.026 -9.607 1.00 41.68 13 ASP F O 1
ATOM 7507 N N . LEU F 1 22 ? 40.488 -28.127 -11.257 1.00 41.35 14 LEU F N 1
ATOM 7508 C CA . LEU F 1 22 ? 40.260 -26.692 -11.327 1.00 42.57 14 LEU F CA 1
ATOM 7509 C C . LEU F 1 22 ? 38.797 -26.368 -11.046 1.00 46.08 14 LEU F C 1
ATOM 7510 O O . LEU F 1 22 ? 37.905 -27.176 -11.324 1.00 40.30 14 LEU F O 1
ATOM 7515 N N . GLU F 1 23 ? 38.554 -25.184 -10.500 1.00 36.71 15 GLU F N 1
ATOM 7516 C CA . GLU F 1 23 ? 37.204 -24.645 -10.454 1.00 42.40 15 GLU F CA 1
ATOM 7517 C C . GLU F 1 23 ? 37.153 -23.387 -11.320 1.00 40.07 15 GLU F C 1
ATOM 7518 O O . GLU F 1 23 ? 38.085 -22.587 -11.319 1.00 43.05 15 GLU F O 1
ATOM 7524 N N . MET F 1 24 ? 36.075 -23.233 -12.080 1.00 44.68 16 MET F N 1
ATOM 7525 C CA . MET F 1 24 ? 35.980 -22.143 -13.042 1.00 46.52 16 MET F CA 1
ATOM 7526 C C . MET F 1 24 ? 34.756 -21.272 -12.799 1.00 52.01 16 MET F C 1
ATOM 7527 O O . MET F 1 24 ? 33.872 -21.631 -12.026 1.00 53.40 16 MET F O 1
ATOM 7532 N N . THR F 1 25 ? 34.711 -20.127 -13.474 1.00 46.69 17 THR F N 1
ATOM 7533 C CA . THR F 1 25 ? 33.587 -19.211 -13.351 1.00 52.87 17 THR F CA 1
ATOM 7534 C C . THR F 1 25 ? 32.408 -19.688 -14.195 1.00 56.51 17 THR F C 1
ATOM 7535 O O . THR F 1 25 ? 31.312 -19.132 -14.119 1.00 52.38 17 THR F O 1
ATOM 7539 N N . GLY F 1 26 ? 32.643 -20.725 -14.994 1.00 53.75 18 GLY F N 1
ATOM 7540 C CA . GLY F 1 26 ? 31.614 -21.277 -15.856 1.00 46.34 18 GLY F CA 1
ATOM 7541 C C . GLY F 1 26 ? 32.086 -22.457 -16.686 1.00 47.54 18 GLY F C 1
ATOM 7542 O O . GLY F 1 26 ? 33.180 -22.976 -16.478 1.00 41.76 18 GLY F O 1
ATOM 7543 N N . LEU F 1 27 ? 31.258 -22.867 -17.643 1.00 51.98 19 LEU F N 1
ATOM 7544 C CA . LEU F 1 27 ? 31.520 -24.063 -18.435 1.00 50.72 19 LEU F CA 1
ATOM 7545 C C . LEU F 1 27 ? 32.186 -23.768 -19.777 1.00 50.23 19 LEU F C 1
ATOM 7546 O O . LEU F 1 27 ? 32.612 -24.688 -20.475 1.00 47.20 19 LEU F O 1
ATOM 7551 N N . ASP F 1 28 ? 32.274 -22.491 -20.138 1.00 50.11 20 ASP F N 1
ATOM 7552 C CA . ASP F 1 28 ? 32.847 -22.101 -21.425 1.00 45.96 20 ASP F CA 1
ATOM 7553 C C . ASP F 1 28 ? 34.368 -22.226 -21.411 1.00 45.73 20 ASP F C 1
ATOM 7554 O O . ASP F 1 28 ? 35.052 -21.424 -20.771 1.00 41.59 20 ASP F O 1
ATOM 7559 N N . THR F 1 29 ? 34.889 -23.214 -22.139 1.00 42.71 21 THR F N 1
ATOM 7560 C CA . THR F 1 29 ? 36.329 -23.479 -22.169 1.00 39.10 21 THR F CA 1
ATOM 7561 C C . THR F 1 29 ? 37.084 -22.435 -22.981 1.00 40.97 21 THR F C 1
ATOM 7562 O O . THR F 1 29 ? 38.314 -22.392 -22.948 1.00 47.90 21 THR F O 1
ATOM 7566 N N . ASP F 1 30 ? 36.352 -21.596 -23.707 1.00 42.42 22 ASP F N 1
ATOM 7567 C CA . ASP F 1 30 ? 36.976 -20.563 -24.534 1.00 50.05 22 ASP F CA 1
ATOM 7568 C C . ASP F 1 30 ? 37.082 -19.206 -23.838 1.00 51.43 22 ASP F C 1
ATOM 7569 O O . ASP F 1 30 ? 37.868 -18.359 -24.257 1.00 57.18 22 ASP F O 1
ATOM 7574 N N . ASN F 1 31 ? 36.300 -18.989 -22.783 1.00 51.60 23 ASN F N 1
ATOM 7575 C CA . ASN F 1 31 ? 36.159 -17.638 -22.238 1.00 54.89 23 ASN F CA 1
ATOM 7576 C C . ASN F 1 31 ? 36.263 -17.524 -20.720 1.00 55.75 23 ASN F C 1
ATOM 7577 O O . ASN F 1 31 ? 36.785 -16.532 -20.210 1.00 60.23 23 ASN F O 1
ATOM 7582 N N . ASP F 1 32 ? 35.761 -18.521 -19.999 1.00 52.63 24 ASP F N 1
ATOM 7583 C CA . ASP F 1 32 ? 35.675 -18.421 -18.545 1.00 53.28 24 ASP F CA 1
ATOM 7584 C C . ASP F 1 32 ? 37.047 -18.524 -17.870 1.00 52.34 24 ASP F C 1
ATOM 7585 O O . ASP F 1 32 ? 38.041 -18.872 -18.509 1.00 46.59 24 ASP F O 1
ATOM 7590 N N . GLN F 1 33 ? 37.093 -18.197 -16.582 1.00 47.63 25 GLN F N 1
ATOM 7591 C CA . GLN F 1 33 ? 38.357 -18.100 -15.860 1.00 51.90 25 GLN F CA 1
ATOM 7592 C C . GLN F 1 33 ? 38.477 -19.156 -14.768 1.00 49.86 25 GLN F C 1
ATOM 7593 O O . GLN F 1 33 ? 37.473 -19.677 -14.285 1.00 48.13 25 GLN F O 1
ATOM 7599 N N . ILE F 1 34 ? 39.714 -19.456 -14.382 1.00 48.34 26 ILE F N 1
ATOM 7600 C CA . ILE F 1 34 ? 40.001 -20.342 -13.259 1.00 47.38 26 ILE F CA 1
ATOM 7601 C C . ILE F 1 34 ? 39.953 -19.563 -11.951 1.00 47.82 26 ILE F C 1
ATOM 7602 O O . ILE F 1 34 ? 40.607 -18.530 -11.822 1.00 47.67 26 ILE F O 1
ATOM 7607 N N . ILE F 1 35 ? 39.195 -20.061 -10.977 1.00 48.95 27 ILE F N 1
ATOM 7608 C CA . ILE F 1 35 ? 39.123 -19.410 -9.670 1.00 54.78 27 ILE F CA 1
ATOM 7609 C C . ILE F 1 35 ? 39.710 -20.273 -8.552 1.00 54.50 27 ILE F C 1
ATOM 7610 O O . ILE F 1 35 ? 39.894 -19.797 -7.431 1.00 57.48 27 ILE F O 1
ATOM 7615 N N . GLU F 1 36 ? 40.009 -21.534 -8.848 1.00 49.86 28 GLU F N 1
ATOM 7616 C CA . GLU F 1 36 ? 40.635 -22.405 -7.855 1.00 47.25 28 GLU F CA 1
ATOM 7617 C C . GLU F 1 36 ? 41.436 -23.523 -8.514 1.00 43.66 28 GLU F C 1
ATOM 7618 O O . GLU F 1 36 ? 41.034 -24.068 -9.543 1.00 40.15 28 GLU F O 1
ATOM 7624 N N . ILE F 1 37 ? 42.570 -23.864 -7.912 1.00 44.25 29 ILE F N 1
ATOM 7625 C CA . ILE F 1 37 ? 43.384 -24.972 -8.394 1.00 42.57 29 ILE F CA 1
ATOM 7626 C C . ILE F 1 37 ? 43.899 -25.791 -7.218 1.00 43.24 29 ILE F C 1
ATOM 7627 O O . ILE F 1 37 ? 44.223 -25.246 -6.160 1.00 44.47 29 ILE F O 1
ATOM 7632 N N . ALA F 1 38 ? 43.956 -27.106 -7.402 1.00 43.09 30 ALA F N 1
ATOM 7633 C CA . ALA F 1 38 ? 44.538 -27.994 -6.407 1.00 42.81 30 ALA F CA 1
ATOM 7634 C C . ALA F 1 38 ? 45.302 -29.121 -7.093 1.00 40.36 30 ALA F C 1
ATOM 7635 O O . ALA F 1 38 ? 45.024 -29.468 -8.241 1.00 39.19 30 ALA F O 1
ATOM 7637 N N . THR F 1 39 ? 46.269 -29.686 -6.382 1.00 34.52 31 THR F N 1
ATOM 7638 C CA . THR F 1 39 ? 47.042 -30.807 -6.896 1.00 34.31 31 THR F CA 1
ATOM 7639 C C . THR F 1 39 ? 47.323 -31.813 -5.787 1.00 37.16 31 THR F C 1
ATOM 7640 O O . THR F 1 39 ? 47.403 -31.451 -4.610 1.00 43.13 31 THR F O 1
ATOM 7644 N N . ILE F 1 40 ? 47.459 -33.077 -6.175 1.00 33.58 32 ILE F N 1
ATOM 7645 C CA . ILE F 1 40 ? 47.872 -34.141 -5.267 1.00 36.46 32 ILE F CA 1
ATOM 7646 C C . ILE F 1 40 ? 48.857 -35.042 -6.006 1.00 36.76 32 ILE F C 1
ATOM 7647 O O . ILE F 1 40 ? 48.672 -35.338 -7.192 1.00 33.62 32 ILE F O 1
ATOM 7652 N N . ILE F 1 41 ? 49.909 -35.461 -5.307 1.00 37.88 33 ILE F N 1
ATOM 7653 C CA . ILE F 1 41 ? 50.849 -36.439 -5.838 1.00 38.58 33 ILE F CA 1
ATOM 7654 C C . ILE F 1 41 ? 50.551 -37.812 -5.240 1.00 40.93 33 ILE F C 1
ATOM 7655 O O . ILE F 1 41 ? 50.451 -37.952 -4.020 1.00 45.12 33 ILE F O 1
ATOM 7660 N N . THR F 1 42 ? 50.388 -38.819 -6.093 1.00 40.29 34 THR F N 1
ATOM 7661 C CA . THR F 1 42 ? 50.344 -40.207 -5.631 1.00 39.76 34 THR F CA 1
ATOM 7662 C C . THR F 1 42 ? 51.425 -41.016 -6.345 1.00 40.27 34 THR F C 1
ATOM 7663 O O . THR F 1 42 ? 52.019 -40.538 -7.310 1.00 38.63 34 THR F O 1
ATOM 7667 N N . ASP F 1 43 ? 51.695 -42.230 -5.869 1.00 37.40 35 ASP F N 1
ATOM 7668 C CA . ASP F 1 43 ? 52.527 -43.150 -6.640 1.00 37.46 35 ASP F CA 1
ATOM 7669 C C . ASP F 1 43 ? 51.634 -43.892 -7.639 1.00 38.69 35 ASP F C 1
ATOM 7670 O O . ASP F 1 43 ? 50.425 -43.644 -7.692 1.00 32.11 35 ASP F O 1
ATOM 7675 N N . ASP F 1 44 ? 52.214 -44.804 -8.418 1.00 39.17 36 ASP F N 1
ATOM 7676 C CA . ASP F 1 44 ? 51.448 -45.531 -9.435 1.00 39.78 36 ASP F CA 1
ATOM 7677 C C . ASP F 1 44 ? 50.395 -46.460 -8.821 1.00 42.90 36 ASP F C 1
ATOM 7678 O O . ASP F 1 44 ? 49.621 -47.092 -9.542 1.00 41.93 36 ASP F O 1
ATOM 7683 N N . HIS F 1 45 ? 50.368 -46.547 -7.493 1.00 42.58 37 HIS F N 1
ATOM 7684 C CA . HIS F 1 45 ? 49.408 -47.405 -6.809 1.00 43.01 37 HIS F CA 1
ATOM 7685 C C . HIS F 1 45 ? 48.482 -46.594 -5.906 1.00 42.45 37 HIS F C 1
ATOM 7686 O O . HIS F 1 45 ? 47.871 -47.127 -4.979 1.00 42.18 37 HIS F O 1
ATOM 7693 N N . LEU F 1 46 ? 48.398 -45.299 -6.199 1.00 39.06 38 LEU F N 1
ATOM 7694 C CA . LEU F 1 46 ? 47.406 -44.395 -5.619 1.00 41.05 38 LEU F CA 1
ATOM 7695 C C . LEU F 1 46 ? 47.642 -44.103 -4.135 1.00 45.49 38 LEU F C 1
ATOM 7696 O O . LEU F 1 46 ? 46.744 -43.616 -3.451 1.00 44.28 38 LEU F O 1
ATOM 7701 N N . ASN F 1 47 ? 48.844 -44.388 -3.641 1.00 44.96 39 ASN F N 1
ATOM 7702 C CA . ASN F 1 47 ? 49.224 -43.958 -2.297 1.00 47.28 39 ASN F CA 1
ATOM 7703 C C . ASN F 1 47 ? 49.502 -42.455 -2.315 1.00 48.25 39 ASN F C 1
ATOM 7704 O O . ASN F 1 47 ? 50.336 -41.988 -3.092 1.00 42.46 39 ASN F O 1
ATOM 7709 N N . VAL F 1 48 ? 48.810 -41.698 -1.467 1.00 47.43 40 VAL F N 1
ATOM 7710 C CA . VAL F 1 48 ? 48.999 -40.248 -1.427 1.00 48.31 40 VAL F CA 1
ATOM 7711 C C . VAL F 1 48 ? 50.357 -39.909 -0.823 1.00 48.54 40 VAL F C 1
ATOM 7712 O O . VAL F 1 48 ? 50.622 -40.226 0.335 1.00 50.26 40 VAL F O 1
ATOM 7716 N N . LEU F 1 49 ? 51.217 -39.261 -1.603 1.00 46.32 41 LEU F N 1
ATOM 7717 C CA . LEU F 1 49 ? 52.555 -38.923 -1.123 1.00 44.37 41 LEU F CA 1
ATOM 7718 C C . LEU F 1 49 ? 52.602 -37.500 -0.582 1.00 43.67 41 LEU F C 1
ATOM 7719 O O . LEU F 1 49 ? 53.327 -37.209 0.367 1.00 43.84 41 LEU F O 1
ATOM 7724 N N . ALA F 1 50 ? 51.825 -36.615 -1.195 1.00 46.40 42 ALA F N 1
ATOM 7725 C CA . ALA F 1 50 ? 51.815 -35.210 -0.815 1.00 45.29 42 ALA F CA 1
ATOM 7726 C C . ALA F 1 50 ? 50.647 -34.480 -1.472 1.00 44.91 42 ALA F C 1
ATOM 7727 O O . ALA F 1 50 ? 50.299 -34.746 -2.622 1.00 45.25 42 ALA F O 1
ATOM 7729 N N . GLU F 1 51 ? 50.041 -33.562 -0.729 1.00 42.69 43 GLU F N 1
ATOM 7730 C CA . GLU F 1 51 ? 49.016 -32.692 -1.280 1.00 45.05 43 GLU F CA 1
ATOM 7731 C C . GLU F 1 51 ? 49.631 -31.335 -1.593 1.00 46.94 43 GLU F C 1
ATOM 7732 O O . GLU F 1 51 ? 50.384 -30.785 -0.787 1.00 46.67 43 GLU F O 1
ATOM 7738 N N . GLY F 1 52 ? 49.312 -30.804 -2.768 1.00 42.93 44 GLY F N 1
ATOM 7739 C CA . GLY F 1 52 ? 49.847 -29.524 -3.194 1.00 39.91 44 GLY F CA 1
ATOM 7740 C C . GLY F 1 52 ? 49.054 -28.334 -2.699 1.00 41.54 44 GLY F C 1
ATOM 7741 O O . GLY F 1 52 ? 48.068 -28.495 -1.988 1.00 42.33 44 GLY F O 1
ATOM 7742 N N . PRO F 1 53 ? 49.481 -27.123 -3.085 1.00 54.16 45 PRO F N 1
ATOM 7743 C CA . PRO F 1 53 ? 48.849 -25.883 -2.629 1.00 52.41 45 PRO F CA 1
ATOM 7744 C C . PRO F 1 53 ? 47.439 -25.687 -3.187 1.00 51.66 45 PRO F C 1
ATOM 7745 O O . PRO F 1 53 ? 47.210 -25.872 -4.380 1.00 48.17 45 PRO F O 1
ATOM 7749 N N . VAL F 1 54 ? 46.507 -25.333 -2.308 1.00 53.68 46 VAL F N 1
ATOM 7750 C CA . VAL F 1 54 ? 45.156 -24.951 -2.699 1.00 52.96 46 VAL F CA 1
ATOM 7751 C C . VAL F 1 54 ? 45.123 -23.438 -2.873 1.00 52.87 46 VAL F C 1
ATOM 7752 O O . VAL F 1 54 ? 45.293 -22.696 -1.908 1.00 50.84 46 VAL F O 1
ATOM 7756 N N . LEU F 1 55 ? 44.904 -22.980 -4.100 1.00 53.86 47 LEU F N 1
ATOM 7757 C CA . LEU F 1 55 ? 45.028 -21.559 -4.404 1.00 53.67 47 LEU F CA 1
ATOM 7758 C C . LEU F 1 55 ? 43.768 -20.971 -5.033 1.00 58.82 47 LEU F C 1
ATOM 7759 O O . LEU F 1 55 ? 43.241 -21.494 -6.021 1.00 53.37 47 LEU F O 1
ATOM 7764 N N . ALA F 1 56 ? 43.294 -19.875 -4.447 1.00 57.49 48 ALA F N 1
ATOM 7765 C CA . ALA F 1 56 ? 42.147 -19.150 -4.976 1.00 55.84 48 ALA F CA 1
ATOM 7766 C C . ALA F 1 56 ? 42.621 -17.973 -5.820 1.00 57.26 48 ALA F C 1
ATOM 7767 O O . ALA F 1 56 ? 43.325 -17.086 -5.333 1.00 58.51 48 ALA F O 1
ATOM 7769 N N . ILE F 1 57 ? 42.235 -17.975 -7.090 1.00 56.13 49 ILE F N 1
ATOM 7770 C CA . ILE F 1 57 ? 42.651 -16.935 -8.019 1.00 58.60 49 ILE F CA 1
ATOM 7771 C C . ILE F 1 57 ? 41.674 -15.769 -7.970 1.00 64.61 49 ILE F C 1
ATOM 7772 O O . ILE F 1 57 ? 40.462 -15.962 -8.050 1.00 65.67 49 ILE F O 1
ATOM 7777 N N . HIS F 1 58 ? 42.205 -14.558 -7.839 1.00 68.67 50 HIS F N 1
ATOM 7778 C CA . HIS F 1 58 ? 41.365 -13.370 -7.745 1.00 71.01 50 HIS F CA 1
ATOM 7779 C C . HIS F 1 58 ? 40.696 -13.027 -9.076 1.00 71.44 50 HIS F C 1
ATOM 7780 O O . HIS F 1 58 ? 41.324 -13.079 -10.136 1.00 67.79 50 HIS F O 1
ATOM 7787 N N . GLN F 1 59 ? 39.414 -12.682 -9.006 1.00 74.70 51 GLN F N 1
ATOM 7788 C CA . GLN F 1 59 ? 38.675 -12.169 -10.156 1.00 75.16 51 GLN F CA 1
ATOM 7789 C C . GLN F 1 59 ? 37.869 -10.942 -9.735 1.00 78.71 51 GLN F C 1
ATOM 7790 O O . GLN F 1 59 ? 37.284 -10.928 -8.653 1.00 79.65 51 GLN F O 1
ATOM 7796 N N . PRO F 1 60 ? 37.834 -9.907 -10.591 1.00 80.65 52 PRO F N 1
ATOM 7797 C CA . PRO F 1 60 ? 37.068 -8.688 -10.295 1.00 86.44 52 PRO F CA 1
ATOM 7798 C C . PRO F 1 60 ? 35.576 -8.970 -10.127 1.00 91.98 52 PRO F C 1
ATOM 7799 O O . PRO F 1 60 ? 35.086 -9.977 -10.638 1.00 89.54 52 PRO F O 1
ATOM 7803 N N . ASP F 1 61 ? 34.868 -8.090 -9.424 1.00 96.37 53 ASP F N 1
ATOM 7804 C CA . ASP F 1 61 ? 33.454 -8.306 -9.130 1.00 98.10 53 ASP F CA 1
ATOM 7805 C C . ASP F 1 61 ? 32.596 -8.393 -10.390 1.00 96.91 53 ASP F C 1
ATOM 7806 O O . ASP F 1 61 ? 31.549 -9.040 -10.387 1.00 98.48 53 ASP F O 1
ATOM 7811 N N . ARG F 1 62 ? 33.038 -7.748 -11.465 1.00 94.69 54 ARG F N 1
ATOM 7812 C CA . ARG F 1 62 ? 32.283 -7.771 -12.713 1.00 95.41 54 ARG F CA 1
ATOM 7813 C C . ARG F 1 62 ? 32.302 -9.165 -13.339 1.00 89.87 54 ARG F C 1
ATOM 7814 O O . ARG F 1 62 ? 31.322 -9.592 -13.950 1.00 91.02 54 ARG F O 1
ATOM 7822 N N . ILE F 1 63 ? 33.413 -9.875 -13.178 1.00 84.30 55 ILE F N 1
ATOM 7823 C CA . ILE F 1 63 ? 33.516 -11.239 -13.679 1.00 80.33 55 ILE F CA 1
ATOM 7824 C C . ILE F 1 63 ? 32.668 -12.156 -12.806 1.00 79.53 55 ILE F C 1
ATOM 7825 O O . ILE F 1 63 ? 31.965 -13.032 -13.311 1.00 78.71 55 ILE F O 1
ATOM 7830 N N . LEU F 1 64 ? 32.716 -11.931 -11.496 1.00 80.32 56 LEU F N 1
ATOM 7831 C CA . LEU F 1 64 ? 31.965 -12.750 -10.548 1.00 77.48 56 LEU F CA 1
ATOM 7832 C C . LEU F 1 64 ? 30.455 -12.565 -10.687 1.00 79.24 56 LEU F C 1
ATOM 7833 O O . LEU F 1 64 ? 29.688 -13.508 -10.489 1.00 76.57 56 LEU F O 1
ATOM 7838 N N . ASN F 1 65 ? 30.025 -11.353 -11.024 1.00 80.94 57 ASN F N 1
ATOM 7839 C CA . ASN F 1 65 ? 28.602 -11.091 -11.217 1.00 84.10 57 ASN F CA 1
ATOM 7840 C C . ASN F 1 65 ? 28.120 -11.610 -12.570 1.00 85.05 57 ASN F C 1
ATOM 7841 O O . ASN F 1 65 ? 26.919 -11.641 -12.841 1.00 88.58 57 ASN F O 1
ATOM 7846 N N . ALA F 1 66 ? 29.060 -12.018 -13.416 1.00 82.19 58 ALA F N 1
ATOM 7847 C CA . ALA F 1 66 ? 28.723 -12.530 -14.739 1.00 81.67 58 ALA F CA 1
ATOM 7848 C C . ALA F 1 66 ? 28.498 -14.044 -14.717 1.00 81.23 58 ALA F C 1
ATOM 7849 O O . ALA F 1 66 ? 28.068 -14.627 -15.712 1.00 79.35 58 ALA F O 1
ATOM 7851 N N . MET F 1 67 ? 28.789 -14.675 -13.582 1.00 79.98 59 MET F N 1
ATOM 7852 C CA . MET F 1 67 ? 28.526 -16.102 -13.407 1.00 75.66 59 MET F CA 1
ATOM 7853 C C . MET F 1 67 ? 27.023 -16.361 -13.310 1.00 81.78 59 MET F C 1
ATOM 7854 O O . MET F 1 67 ? 26.266 -15.492 -12.875 1.00 86.50 59 MET F O 1
ATOM 7859 N N . ASP F 1 68 ? 26.591 -17.554 -13.709 1.00 78.73 60 ASP F N 1
ATOM 7860 C CA . ASP F 1 68 ? 25.170 -17.886 -13.661 1.00 84.13 60 ASP F CA 1
ATOM 7861 C C . ASP F 1 68 ? 24.744 -18.308 -12.255 1.00 81.84 60 ASP F C 1
ATOM 7862 O O . ASP F 1 68 ? 25.581 -18.488 -11.370 1.00 81.56 60 ASP F O 1
ATOM 7867 N N . GLU F 1 69 ? 23.437 -18.472 -12.068 1.00 81.38 61 GLU F N 1
ATOM 7868 C CA . GLU F 1 69 ? 22.850 -18.685 -10.747 1.00 81.70 61 GLU F CA 1
ATOM 7869 C C . GLU F 1 69 ? 23.403 -19.900 -10.002 1.00 78.85 61 GLU F C 1
ATOM 7870 O O . GLU F 1 69 ? 23.750 -19.797 -8.826 1.00 79.73 61 GLU F O 1
ATOM 7872 N N . TRP F 1 70 ? 23.487 -21.047 -10.671 1.00 76.30 62 TRP F N 1
ATOM 7873 C CA . TRP F 1 70 ? 23.874 -22.272 -9.976 1.00 77.27 62 TRP F CA 1
ATOM 7874 C C . TRP F 1 70 ? 25.361 -22.288 -9.619 1.00 77.07 62 TRP F C 1
ATOM 7875 O O . TRP F 1 70 ? 25.761 -22.937 -8.652 1.00 77.10 62 TRP F O 1
ATOM 7886 N N . ASN F 1 71 ? 26.178 -21.572 -10.384 1.00 77.23 63 ASN F N 1
ATOM 7887 C CA . ASN F 1 71 ? 27.602 -21.474 -10.072 1.00 75.51 63 ASN F CA 1
ATOM 7888 C C . ASN F 1 71 ? 27.824 -20.563 -8.866 1.00 79.54 63 ASN F C 1
ATOM 7889 O O . ASN F 1 71 ? 28.690 -20.822 -8.028 1.00 79.91 63 ASN F O 1
ATOM 7891 N N . THR F 1 72 ? 27.035 -19.497 -8.781 1.00 79.38 64 THR F N 1
ATOM 7892 C CA . THR F 1 72 ? 27.137 -18.565 -7.666 1.00 78.20 64 THR F CA 1
ATOM 7893 C C . THR F 1 72 ? 26.690 -19.240 -6.373 1.00 79.38 64 THR F C 1
ATOM 7894 O O . THR F 1 72 ? 27.309 -19.064 -5.322 1.00 79.41 64 THR F O 1
ATOM 7898 N N . ARG F 1 73 ? 25.623 -20.027 -6.463 1.00 80.04 65 ARG F N 1
ATOM 7899 C CA . ARG F 1 73 ? 25.086 -20.732 -5.304 1.00 80.59 65 ARG F CA 1
ATOM 7900 C C . ARG F 1 73 ? 26.063 -21.783 -4.775 1.00 75.76 65 ARG F C 1
ATOM 7901 O O . ARG F 1 73 ? 26.299 -21.867 -3.571 1.00 78.34 65 ARG F O 1
ATOM 7903 N N . GLN F 1 74 ? 26.630 -22.577 -5.680 1.00 69.48 66 GLN F N 1
ATOM 7904 C CA . GLN F 1 74 ? 27.502 -23.685 -5.296 1.00 68.90 66 GLN F CA 1
ATOM 7905 C C . GLN F 1 74 ? 28.781 -23.208 -4.609 1.00 73.62 66 GLN F C 1
ATOM 7906 O O . GLN F 1 74 ? 29.226 -23.801 -3.624 1.00 77.33 66 GLN F O 1
ATOM 7908 N N . HIS F 1 75 ? 29.369 -22.137 -5.132 1.00 70.10 67 HIS F N 1
ATOM 7909 C CA . HIS F 1 75 ? 30.644 -21.648 -4.621 1.00 69.37 67 HIS F CA 1
ATOM 7910 C C . HIS F 1 75 ? 30.467 -20.612 -3.521 1.00 76.16 67 HIS F C 1
ATOM 7911 O O . HIS F 1 75 ? 31.394 -20.346 -2.756 1.00 75.28 67 HIS F O 1
ATOM 7918 N N . GLY F 1 76 ? 29.277 -20.027 -3.445 1.00 79.54 68 GLY F N 1
ATOM 7919 C CA . GLY F 1 76 ? 28.945 -19.156 -2.336 1.00 81.68 68 GLY F CA 1
ATOM 7920 C C . GLY F 1 76 ? 28.833 -19.968 -1.062 1.00 84.44 68 GLY F C 1
ATOM 7921 O O . GLY F 1 76 ? 29.314 -19.561 -0.005 1.00 87.91 68 GLY F O 1
ATOM 7922 N N . GLN F 1 77 ? 28.206 -21.136 -1.175 1.00 84.20 69 GLN F N 1
ATOM 7923 C CA . GLN F 1 77 ? 27.992 -22.017 -0.032 1.00 88.72 69 GLN F CA 1
ATOM 7924 C C . GLN F 1 77 ? 29.261 -22.779 0.338 1.00 90.42 69 GLN F C 1
ATOM 7925 O O . GLN F 1 77 ? 29.383 -23.295 1.450 1.00 95.21 69 GLN F O 1
ATOM 7927 N N . SER F 1 78 ? 30.201 -22.849 -0.599 1.00 83.22 70 SER F N 1
ATOM 7928 C CA . SER F 1 78 ? 31.462 -23.539 -0.363 1.00 76.93 70 SER F CA 1
ATOM 7929 C C . SER F 1 78 ? 32.495 -22.597 0.240 1.00 77.31 70 SER F C 1
ATOM 7930 O O . SER F 1 78 ? 33.497 -23.039 0.804 1.00 73.02 70 SER F O 1
ATOM 7933 N N . GLY F 1 79 ? 32.248 -21.297 0.106 1.00 80.80 71 GLY F N 1
ATOM 7934 C CA . GLY F 1 79 ? 33.164 -20.288 0.603 1.00 80.78 71 GLY F CA 1
ATOM 7935 C C . GLY F 1 79 ? 34.280 -19.945 -0.367 1.00 79.03 71 GLY F C 1
ATOM 7936 O O . GLY F 1 79 ? 35.248 -19.280 -0.001 1.00 82.44 71 GLY F O 1
ATOM 7937 N N . LEU F 1 80 ? 34.145 -20.398 -1.610 1.00 75.34 72 LEU F N 1
ATOM 7938 C CA . LEU F 1 80 ? 35.157 -20.141 -2.629 1.00 68.65 72 LEU F CA 1
ATOM 7939 C C . LEU F 1 80 ? 35.161 -18.670 -3.039 1.00 65.01 72 LEU F C 1
ATOM 7940 O O . LEU F 1 80 ? 36.220 -18.051 -3.140 1.00 62.87 72 LEU F O 1
ATOM 7942 N N . ILE F 1 81 ? 33.972 -18.120 -3.268 1.00 64.68 73 ILE F N 1
ATOM 7943 C CA . ILE F 1 81 ? 33.827 -16.742 -3.725 1.00 72.03 73 ILE F CA 1
ATOM 7944 C C . ILE F 1 81 ? 34.461 -15.762 -2.739 1.00 75.87 73 ILE F C 1
ATOM 7945 O O . ILE F 1 81 ? 35.114 -14.800 -3.148 1.00 76.94 73 ILE F O 1
ATOM 7950 N N . GLU F 1 82 ? 34.272 -16.010 -1.446 1.00 77.12 74 GLU F N 1
ATOM 7951 C CA . GLU F 1 82 ? 34.851 -15.150 -0.417 1.00 82.17 74 GLU F CA 1
ATOM 7952 C C . GLU F 1 82 ? 36.374 -15.189 -0.499 1.00 78.65 74 GLU F C 1
ATOM 7953 O O . GLU F 1 82 ? 37.036 -14.154 -0.421 1.00 80.32 74 GLU F O 1
ATOM 7955 N N . ARG F 1 83 ? 36.918 -16.389 -0.671 1.00 74.32 75 ARG F N 1
ATOM 7956 C CA . ARG F 1 83 ? 38.359 -16.570 -0.816 1.00 71.96 75 ARG F CA 1
ATOM 7957 C C . ARG F 1 83 ? 38.880 -15.911 -2.089 1.00 69.18 75 ARG F C 1
ATOM 7958 O O . ARG F 1 83 ? 40.010 -15.432 -2.124 1.00 70.47 75 ARG F O 1
ATOM 7966 N N . VAL F 1 84 ? 38.052 -15.892 -3.129 1.00 67.71 76 VAL F N 1
ATOM 7967 C CA . VAL F 1 84 ? 38.435 -15.292 -4.403 1.00 68.11 76 VAL F CA 1
ATOM 7968 C C . VAL F 1 84 ? 38.520 -13.773 -4.282 1.00 76.47 76 VAL F C 1
ATOM 7969 O O . VAL F 1 84 ? 39.461 -13.154 -4.785 1.00 78.85 76 VAL F O 1
ATOM 7973 N N . ARG F 1 85 ? 37.539 -13.177 -3.611 1.00 79.39 77 ARG F N 1
ATOM 7974 C CA . ARG F 1 85 ? 37.494 -11.727 -3.454 1.00 84.34 77 ARG F CA 1
ATOM 7975 C C . ARG F 1 85 ? 38.695 -11.182 -2.682 1.00 84.39 77 ARG F C 1
ATOM 7976 O O . ARG F 1 85 ? 39.287 -10.178 -3.077 1.00 86.11 77 ARG F O 1
ATOM 7984 N N . ARG F 1 86 ? 39.059 -11.845 -1.588 1.00 84.35 78 ARG F N 1
ATOM 7985 C CA . ARG F 1 86 ? 40.135 -11.351 -0.734 1.00 88.05 78 ARG F CA 1
ATOM 7986 C C . ARG F 1 86 ? 41.501 -11.851 -1.207 1.00 81.97 78 ARG F C 1
ATOM 7987 O O . ARG F 1 86 ? 42.533 -11.471 -0.657 1.00 81.34 78 ARG F O 1
ATOM 7995 N N . SER F 1 87 ? 41.503 -12.699 -2.232 1.00 77.90 79 SER F N 1
ATOM 7996 C CA . SER F 1 87 ? 42.747 -13.210 -2.804 1.00 74.15 79 SER F CA 1
ATOM 7997 C C . SER F 1 87 ? 43.494 -12.126 -3.571 1.00 79.16 79 SER F C 1
ATOM 7998 O O . SER F 1 87 ? 42.886 -11.190 -4.089 1.00 84.07 79 SER F O 1
ATOM 8001 N N . LYS F 1 88 ? 44.814 -12.259 -3.645 1.00 73.30 80 LYS F N 1
ATOM 8002 C CA . LYS F 1 88 ? 45.634 -11.322 -4.403 1.00 75.13 80 LYS F CA 1
ATOM 8003 C C . LYS F 1 88 ? 46.448 -12.067 -5.456 1.00 71.45 80 LYS F C 1
ATOM 8004 O O . LYS F 1 88 ? 47.269 -11.475 -6.158 1.00 72.61 80 LYS F O 1
ATOM 8006 N N . LEU F 1 89 ? 46.204 -13.370 -5.567 1.00 72.19 81 LEU F N 1
ATOM 8007 C CA . LEU F 1 89 ? 46.927 -14.212 -6.513 1.00 69.53 81 LEU F CA 1
ATOM 8008 C C . LEU F 1 89 ? 46.364 -14.080 -7.923 1.00 68.94 81 LEU F C 1
ATOM 8009 O O . LEU F 1 89 ? 45.151 -14.151 -8.129 1.00 70.62 81 LEU F O 1
ATOM 8014 N N . THR F 1 90 ? 47.252 -13.881 -8.891 1.00 68.67 82 THR F N 1
ATOM 8015 C CA . THR F 1 90 ? 46.863 -13.916 -10.294 1.00 68.91 82 THR F CA 1
ATOM 8016 C C . THR F 1 90 ? 46.881 -15.365 -10.759 1.00 64.59 82 THR F C 1
ATOM 8017 O O . THR F 1 90 ? 47.181 -16.265 -9.975 1.00 62.71 82 THR F O 1
ATOM 8021 N N . ALA F 1 91 ? 46.561 -15.593 -12.029 1.00 62.46 83 ALA F N 1
ATOM 8022 C CA . ALA F 1 91 ? 46.633 -16.939 -12.590 1.00 58.86 83 ALA F CA 1
ATOM 8023 C C . ALA F 1 91 ? 48.086 -17.384 -12.661 1.00 59.35 83 ALA F C 1
ATOM 8024 O O . ALA F 1 91 ? 48.408 -18.536 -12.365 1.00 58.04 83 ALA F O 1
ATOM 8026 N N . ARG F 1 92 ? 48.958 -16.460 -13.052 1.00 60.64 84 ARG F N 1
ATOM 8027 C CA . ARG F 1 92 ? 50.384 -16.738 -13.163 1.00 60.49 84 ARG F CA 1
ATOM 8028 C C . ARG F 1 92 ? 50.988 -17.085 -11.801 1.00 62.05 84 ARG F C 1
ATOM 8029 O O . ARG F 1 92 ? 51.827 -17.981 -11.701 1.00 66.26 84 ARG F O 1
ATOM 8037 N N . ASP F 1 93 ? 50.555 -16.385 -10.755 1.00 58.89 85 ASP F N 1
ATOM 8038 C CA . ASP F 1 93 ? 51.021 -16.670 -9.397 1.00 62.47 85 ASP F CA 1
ATOM 8039 C C . ASP F 1 93 ? 50.693 -18.099 -8.975 1.00 61.42 85 ASP F C 1
ATOM 8040 O O . ASP F 1 93 ? 51.542 -18.808 -8.432 1.00 60.56 85 ASP F O 1
ATOM 8045 N N . ALA F 1 94 ? 49.451 -18.509 -9.218 1.00 59.54 86 ALA F N 1
ATOM 8046 C CA . ALA F 1 94 ? 48.996 -19.842 -8.848 1.00 55.55 86 ALA F CA 1
ATOM 8047 C C . ALA F 1 94 ? 49.751 -20.897 -9.645 1.00 53.38 86 ALA F C 1
ATOM 8048 O O . ALA F 1 94 ? 50.114 -21.950 -9.120 1.00 52.31 86 ALA F O 1
ATOM 8050 N N . GLU F 1 95 ? 49.985 -20.595 -10.918 1.00 53.68 87 GLU F N 1
ATOM 8051 C CA . GLU F 1 95 ? 50.731 -21.474 -11.806 1.00 48.41 87 GLU F CA 1
ATOM 8052 C C . GLU F 1 95 ? 52.139 -21.732 -11.275 1.00 49.14 87 GLU F C 1
ATOM 8053 O O . GLU F 1 95 ? 52.573 -22.881 -11.184 1.00 48.57 87 GLU F O 1
ATOM 8059 N N . LEU F 1 96 ? 52.839 -20.658 -10.917 1.00 51.74 88 LEU F N 1
ATOM 8060 C CA . LEU F 1 96 ? 54.215 -20.752 -10.437 1.00 52.75 88 LEU F CA 1
ATOM 8061 C C . LEU F 1 96 ? 54.325 -21.518 -9.121 1.00 52.75 88 LEU F C 1
ATOM 8062 O O . LEU F 1 96 ? 55.246 -22.316 -8.942 1.00 49.08 88 LEU F O 1
ATOM 8067 N N . GLN F 1 97 ? 53.395 -21.275 -8.200 1.00 56.17 89 GLN F N 1
ATOM 8068 C CA . GLN F 1 97 ? 53.393 -21.990 -6.924 1.00 55.35 89 GLN F CA 1
ATOM 8069 C C . GLN F 1 97 ? 53.175 -23.484 -7.140 1.00 50.41 89 GLN F C 1
ATOM 8070 O O . GLN F 1 97 ? 53.855 -24.313 -6.539 1.00 53.55 89 GLN F O 1
ATOM 8076 N N . THR F 1 98 ? 52.227 -23.822 -8.006 1.00 48.05 90 THR F N 1
ATOM 8077 C CA . THR F 1 98 ? 51.956 -25.222 -8.318 1.00 45.51 90 THR F CA 1
ATOM 8078 C C . THR F 1 98 ? 53.190 -25.877 -8.945 1.00 46.39 90 THR F C 1
ATOM 8079 O O . THR F 1 98 ? 53.626 -26.941 -8.504 1.00 47.31 90 THR F O 1
ATOM 8083 N N . LEU F 1 99 ? 53.752 -25.225 -9.961 1.00 47.97 91 LEU F N 1
ATOM 8084 C CA . LEU F 1 99 ? 54.969 -25.696 -10.621 1.00 49.01 91 LEU F CA 1
ATOM 8085 C C . LEU F 1 99 ? 56.110 -25.912 -9.630 1.00 54.74 91 LEU F C 1
ATOM 8086 O O . LEU F 1 99 ? 56.815 -26.920 -9.695 1.00 55.13 91 LEU F O 1
ATOM 8091 N N . GLU F 1 100 ? 56.286 -24.960 -8.716 1.00 55.39 92 GLU F N 1
ATOM 8092 C CA . GLU F 1 100 ? 57.318 -25.060 -7.692 1.00 57.32 92 GLU F CA 1
ATOM 8093 C C . GLU F 1 100 ? 57.110 -26.323 -6.857 1.00 54.22 92 GLU F C 1
ATOM 8094 O O . GLU F 1 100 ? 58.067 -27.030 -6.538 1.00 56.03 92 GLU F O 1
ATOM 8100 N N . PHE F 1 101 ? 55.856 -26.613 -6.521 1.00 48.69 93 PHE F N 1
ATOM 8101 C CA . PHE F 1 101 ? 55.535 -27.803 -5.738 1.00 48.28 93 PHE F CA 1
ATOM 8102 C C . PHE F 1 101 ? 55.761 -29.093 -6.531 1.00 44.33 93 PHE F C 1
ATOM 8103 O O . PHE F 1 101 ? 56.375 -30.035 -6.028 1.00 44.40 93 PHE F O 1
ATOM 8111 N N . LEU F 1 102 ? 55.263 -29.132 -7.766 1.00 41.85 94 LEU F N 1
ATOM 8112 C CA . LEU F 1 102 ? 55.343 -30.340 -8.587 1.00 42.54 94 LEU F CA 1
ATOM 8113 C C . LEU F 1 102 ? 56.785 -30.795 -8.812 1.00 44.32 94 LEU F C 1
ATOM 8114 O O . LEU F 1 102 ? 57.085 -31.987 -8.723 1.00 48.80 94 LEU F O 1
ATOM 8119 N N . LYS F 1 103 ? 57.672 -29.843 -9.088 1.00 44.71 95 LYS F N 1
ATOM 8120 C CA . LYS F 1 103 ? 59.059 -30.152 -9.435 1.00 49.80 95 LYS F CA 1
ATOM 8121 C C . LYS F 1 103 ? 59.816 -30.887 -8.327 1.00 49.88 95 LYS F C 1
ATOM 8122 O O . LYS F 1 103 ? 60.846 -31.507 -8.582 1.00 50.11 95 LYS F O 1
ATOM 8128 N N . LYS F 1 104 ? 59.305 -30.824 -7.103 1.00 50.89 96 LYS F N 1
ATOM 8129 C CA . LYS F 1 104 ? 59.936 -31.525 -5.991 1.00 53.89 96 LYS F CA 1
ATOM 8130 C C . LYS F 1 104 ? 59.532 -33.002 -5.952 1.00 51.47 96 LYS F C 1
ATOM 8131 O O . LYS F 1 104 ? 60.220 -33.819 -5.338 1.00 53.21 96 LYS F O 1
ATOM 8137 N N . TRP F 1 105 ? 58.433 -33.348 -6.620 1.00 49.31 97 TRP F N 1
ATOM 8138 C CA . TRP F 1 105 ? 57.884 -34.702 -6.523 1.00 47.82 97 TRP F CA 1
ATOM 8139 C C . TRP F 1 105 ? 57.868 -35.488 -7.833 1.00 45.63 97 TRP F C 1
ATOM 8140 O O . TRP F 1 105 ? 57.980 -36.712 -7.823 1.00 46.27 97 TRP F O 1
ATOM 8151 N N . VAL F 1 106 ? 57.709 -34.802 -8.957 1.00 42.63 98 VAL F N 1
ATOM 8152 C CA . VAL F 1 106 ? 57.592 -35.496 -10.236 1.00 41.69 98 VAL F CA 1
ATOM 8153 C C . VAL F 1 106 ? 58.446 -34.804 -11.292 1.00 43.17 98 VAL F C 1
ATOM 8154 O O . VAL F 1 106 ? 58.468 -33.579 -11.371 1.00 47.91 98 VAL F O 1
ATOM 8158 N N . ASN F 1 107 ? 59.154 -35.587 -12.100 1.00 44.88 99 ASN F N 1
ATOM 8159 C CA . ASN F 1 107 ? 59.881 -35.030 -13.237 1.00 49.92 99 ASN F CA 1
ATOM 8160 C C . ASN F 1 107 ? 58.893 -34.556 -14.304 1.00 49.79 99 ASN F C 1
ATOM 8161 O O . ASN F 1 107 ? 57.772 -35.059 -14.376 1.00 47.20 99 ASN F O 1
ATOM 8166 N N . PRO F 1 108 ? 59.297 -33.570 -15.124 1.00 50.29 100 PRO F N 1
ATOM 8167 C CA . PRO F 1 108 ? 58.408 -33.069 -16.179 1.00 46.85 100 PRO F CA 1
ATOM 8168 C C . PRO F 1 108 ? 58.049 -34.123 -17.228 1.00 44.65 100 PRO F C 1
ATOM 8169 O O . PRO F 1 108 ? 58.891 -34.949 -17.580 1.00 46.82 100 PRO F O 1
ATOM 8173 N N . LYS F 1 109 ? 56.800 -34.084 -17.690 1.00 40.87 101 LYS F N 1
ATOM 8174 C CA . LYS F 1 109 ? 56.290 -34.938 -18.769 1.00 40.41 101 LYS F CA 1
ATOM 8175 C C . LYS F 1 109 ? 56.306 -36.436 -18.445 1.00 38.49 101 LYS F C 1
ATOM 8176 O O . LYS F 1 109 ? 56.294 -37.277 -19.341 1.00 42.59 101 LYS F O 1
ATOM 8182 N N . VAL F 1 110 ? 56.295 -36.757 -17.158 1.00 40.31 102 VAL F N 1
ATOM 8183 C CA . VAL F 1 110 ? 56.277 -38.139 -16.696 1.00 39.15 102 VAL F CA 1
ATOM 8184 C C . VAL F 1 110 ? 54.841 -38.600 -16.463 1.00 40.25 102 VAL F C 1
ATOM 8185 O O . VAL F 1 110 ? 54.462 -39.720 -16.813 1.00 41.57 102 VAL F O 1
ATOM 8189 N N . SER F 1 111 ? 54.041 -37.718 -15.875 1.00 36.56 103 SER F N 1
ATOM 8190 C CA . SER F 1 111 ? 52.693 -38.070 -15.454 1.00 32.14 103 SER F CA 1
ATOM 8191 C C . SER F 1 111 ? 51.614 -37.598 -16.426 1.00 34.72 103 SER F C 1
ATOM 8192 O O . SER F 1 111 ? 51.652 -36.465 -16.913 1.00 35.06 103 SER F O 1
ATOM 8195 N N . PRO F 1 112 ? 50.646 -38.474 -16.716 1.00 31.60 104 PRO F N 1
ATOM 8196 C CA . PRO F 1 112 ? 49.425 -38.020 -17.383 1.00 31.24 104 PRO F CA 1
ATOM 8197 C C . PRO F 1 112 ? 48.648 -37.091 -16.467 1.00 31.15 104 PRO F C 1
ATOM 8198 O O . PRO F 1 112 ? 48.882 -37.082 -15.254 1.00 29.61 104 PRO F O 1
ATOM 8202 N N . MET F 1 113 ? 47.743 -36.308 -17.034 1.00 28.72 105 MET F N 1
ATOM 8203 C CA . MET F 1 113 ? 46.891 -35.468 -16.213 1.00 29.42 105 MET F CA 1
ATOM 8204 C C . MET F 1 113 ? 45.788 -36.335 -15.615 1.00 28.41 105 MET F C 1
ATOM 8205 O O . MET F 1 113 ? 44.965 -36.884 -16.344 1.00 28.46 105 MET F O 1
ATOM 8210 N N . CYS F 1 114 ? 45.783 -36.454 -14.289 1.00 23.64 106 CYS F N 1
ATOM 8211 C CA . CYS F 1 114 ? 44.891 -37.379 -13.597 1.00 28.12 106 CYS F CA 1
ATOM 8212 C C . CYS F 1 114 ? 43.764 -36.669 -12.851 1.00 29.35 106 CYS F C 1
ATOM 8213 O O . CYS F 1 114 ? 43.976 -35.641 -12.200 1.00 29.20 106 CYS F O 1
ATOM 8216 N N . GLY F 1 115 ? 42.572 -37.244 -12.930 1.00 28.26 107 GLY F N 1
ATOM 8217 C CA . GLY F 1 115 ? 41.431 -36.746 -12.188 1.00 30.32 107 GLY F CA 1
ATOM 8218 C C . GLY F 1 115 ? 40.126 -37.121 -12.855 1.00 31.16 107 GLY F C 1
ATOM 8219 O O . GLY F 1 115 ? 40.044 -38.145 -13.535 1.00 32.68 107 GLY F O 1
ATOM 8220 N N . ASN F 1 116 ? 39.106 -36.293 -12.654 1.00 27.49 108 ASN F N 1
ATOM 8221 C CA . ASN F 1 116 ? 37.805 -36.485 -13.291 1.00 32.94 108 ASN F CA 1
ATOM 8222 C C . ASN F 1 116 ? 37.566 -35.354 -14.285 1.00 35.04 108 ASN F C 1
ATOM 8223 O O . ASN F 1 116 ? 38.025 -34.237 -14.064 1.00 34.41 108 ASN F O 1
ATOM 8228 N N . SER F 1 117 ? 36.859 -35.653 -15.374 1.00 38.09 109 SER F N 1
ATOM 8229 C CA . SER F 1 117 ? 36.580 -34.672 -16.426 1.00 43.16 109 SER F CA 1
ATOM 8230 C C . SER F 1 117 ? 37.833 -33.889 -16.785 1.00 39.64 109 SER F C 1
ATOM 8231 O O . SER F 1 117 ? 37.857 -32.657 -16.736 1.00 46.46 109 SER F O 1
ATOM 8234 N N . ILE F 1 118 ? 38.876 -34.628 -17.134 1.00 35.80 110 ILE F N 1
ATOM 8235 C CA . ILE F 1 118 ? 40.215 -34.080 -17.277 1.00 32.40 110 ILE F CA 1
ATOM 8236 C C . ILE F 1 118 ? 40.341 -33.209 -18.520 1.00 31.59 110 ILE F C 1
ATOM 8237 O O . ILE F 1 118 ? 41.076 -32.219 -18.521 1.00 35.87 110 ILE F O 1
ATOM 8242 N N . CYS F 1 119 ? 39.607 -33.564 -19.568 1.00 25.96 111 CYS F N 1
ATOM 8243 C CA . CYS F 1 119 ? 39.650 -32.806 -20.808 1.00 30.55 111 CYS F CA 1
ATOM 8244 C C . CYS F 1 119 ? 39.271 -31.334 -20.600 1.00 32.33 111 CYS F C 1
ATOM 8245 O O . CYS F 1 119 ? 39.903 -30.449 -21.169 1.00 35.37 111 CYS F O 1
ATOM 8248 N N . GLN F 1 120 ? 38.245 -31.079 -19.792 1.00 30.96 112 GLN F N 1
ATOM 8249 C CA . GLN F 1 120 ? 37.827 -29.709 -19.502 1.00 27.33 112 GLN F CA 1
ATOM 8250 C C . GLN F 1 120 ? 38.941 -28.952 -18.786 1.00 33.62 112 GLN F C 1
ATOM 8251 O O . GLN F 1 120 ? 39.273 -27.829 -19.162 1.00 33.93 112 GLN F O 1
ATOM 8253 N N . ASP F 1 121 ? 39.517 -29.583 -17.763 1.00 35.76 113 ASP F N 1
ATOM 8254 C CA . ASP F 1 121 ? 40.613 -28.996 -16.993 1.00 37.43 113 ASP F CA 1
ATOM 8255 C C . ASP F 1 121 ? 41.818 -28.670 -17.869 1.00 33.12 113 ASP F C 1
ATOM 8256 O O . ASP F 1 121 ? 42.365 -27.571 -17.787 1.00 31.11 113 ASP F O 1
ATOM 8261 N N . ARG F 1 122 ? 42.222 -29.623 -18.705 1.00 31.03 114 ARG F N 1
ATOM 8262 C CA . ARG F 1 122 ? 43.353 -29.422 -19.602 1.00 33.39 114 ARG F CA 1
ATOM 8263 C C . ARG F 1 122 ? 43.129 -28.229 -20.530 1.00 36.61 114 ARG F C 1
ATOM 8264 O O . ARG F 1 122 ? 44.056 -27.461 -20.786 1.00 38.70 114 ARG F O 1
ATOM 8272 N N . ARG F 1 123 ? 41.905 -28.075 -21.033 1.00 33.20 115 ARG F N 1
ATOM 8273 C CA . ARG F 1 123 ? 41.601 -26.979 -21.956 1.00 30.16 115 ARG F CA 1
ATOM 8274 C C . ARG F 1 123 ? 41.724 -25.628 -21.254 1.00 31.81 115 ARG F C 1
ATOM 8275 O O . ARG F 1 123 ? 42.287 -24.690 -21.810 1.00 37.26 115 ARG F O 1
ATOM 8283 N N . PHE F 1 124 ? 41.218 -25.532 -20.028 1.00 35.74 116 PHE F N 1
ATOM 8284 C CA . PHE F 1 124 ? 41.378 -24.303 -19.248 1.00 38.53 116 PHE F CA 1
ATOM 8285 C C . PHE F 1 124 ? 42.848 -24.048 -18.932 1.00 41.16 116 PHE F C 1
ATOM 8286 O O . PHE F 1 124 ? 43.307 -22.905 -18.976 1.00 46.86 116 PHE F O 1
ATOM 8294 N N . LEU F 1 125 ? 43.582 -25.114 -18.615 1.00 42.29 117 LEU F N 1
ATOM 8295 C CA . LEU F 1 125 ? 45.014 -25.002 -18.344 1.00 38.99 117 LEU F CA 1
ATOM 8296 C C . LEU F 1 125 ? 45.756 -24.523 -19.578 1.00 39.52 117 LEU F C 1
ATOM 8297 O O . LEU F 1 125 ? 46.624 -23.657 -19.486 1.00 40.22 117 LEU F O 1
ATOM 8302 N N . HIS F 1 126 ? 45.403 -25.081 -20.732 1.00 34.70 118 HIS F N 1
ATOM 8303 C CA . HIS F 1 126 ? 46.081 -24.732 -21.974 1.00 39.27 118 HIS F CA 1
ATOM 8304 C C . HIS F 1 126 ? 45.987 -23.235 -22.272 1.00 42.98 118 HIS F C 1
ATOM 8305 O O . HIS F 1 126 ? 46.946 -22.623 -22.735 1.00 44.25 118 HIS F O 1
ATOM 8312 N N . ARG F 1 127 ? 44.828 -22.651 -21.991 1.00 43.61 119 ARG F N 1
ATOM 8313 C CA . ARG F 1 127 ? 44.580 -21.251 -22.316 1.00 46.57 119 ARG F CA 1
ATOM 8314 C C . ARG F 1 127 ? 45.083 -20.292 -21.230 1.00 50.48 119 ARG F C 1
ATOM 8315 O O . ARG F 1 127 ? 45.507 -19.181 -21.535 1.00 57.41 119 ARG F O 1
ATOM 8323 N N . LEU F 1 128 ? 45.059 -20.720 -19.971 1.00 46.75 120 LEU F N 1
ATOM 8324 C CA . LEU F 1 128 ? 45.345 -19.802 -18.867 1.00 47.32 120 LEU F CA 1
ATOM 8325 C C . LEU F 1 128 ? 46.636 -20.108 -18.095 1.00 49.94 120 LEU F C 1
ATOM 8326 O O . LEU F 1 128 ? 47.198 -19.221 -17.454 1.00 53.05 120 LEU F O 1
ATOM 8331 N N . MET F 1 129 ? 47.089 -21.358 -18.140 1.00 50.21 121 MET F N 1
ATOM 8332 C CA . MET F 1 129 ? 48.347 -21.751 -17.500 1.00 47.95 121 MET F CA 1
ATOM 8333 C C . MET F 1 129 ? 49.129 -22.728 -18.382 1.00 47.61 121 MET F C 1
ATOM 8334 O O . MET F 1 129 ? 49.319 -23.887 -18.005 1.00 44.60 121 MET F O 1
ATOM 8339 N N . PRO F 1 130 ? 49.586 -22.269 -19.558 1.00 48.37 122 PRO F N 1
ATOM 8340 C CA . PRO F 1 130 ? 50.204 -23.192 -20.520 1.00 45.94 122 PRO F CA 1
ATOM 8341 C C . PRO F 1 130 ? 51.518 -23.816 -20.038 1.00 44.53 122 PRO F C 1
ATOM 8342 O O . PRO F 1 130 ? 51.849 -24.921 -20.464 1.00 40.40 122 PRO F O 1
ATOM 8346 N N . GLU F 1 131 ? 52.260 -23.133 -19.172 1.00 41.41 123 GLU F N 1
ATOM 8347 C CA . GLU F 1 131 ? 53.512 -23.706 -18.686 1.00 47.58 123 GLU F CA 1
ATOM 8348 C C . GLU F 1 131 ? 53.229 -24.892 -17.763 1.00 46.61 123 GLU F C 1
ATOM 8349 O O . GLU F 1 131 ? 53.913 -25.914 -17.822 1.00 47.72 123 GLU F O 1
ATOM 8355 N N . LEU F 1 132 ? 52.212 -24.760 -16.920 1.00 44.72 124 LEU F N 1
ATOM 8356 C CA . LEU F 1 132 ? 51.801 -25.866 -16.061 1.00 43.37 124 LEU F CA 1
ATOM 8357 C C . LEU F 1 132 ? 51.211 -27.009 -16.890 1.00 49.37 124 LEU F C 1
ATOM 8358 O O . LEU F 1 132 ? 51.439 -28.180 -16.585 1.00 51.58 124 LEU F O 1
ATOM 8363 N N . GLU F 1 133 ? 50.461 -26.666 -17.937 1.00 47.31 125 GLU F N 1
ATOM 8364 C CA . GLU F 1 133 ? 49.850 -27.667 -18.814 1.00 42.63 125 GLU F CA 1
ATOM 8365 C C . GLU F 1 133 ? 50.912 -28.554 -19.454 1.00 41.30 125 GLU F C 1
ATOM 8366 O O . GLU F 1 133 ? 50.701 -29.754 -19.641 1.00 44.09 125 GLU F O 1
ATOM 8372 N N . GLN F 1 134 ? 52.053 -27.953 -19.776 1.00 36.88 126 GLN F N 1
ATOM 8373 C CA . GLN F 1 134 ? 53.122 -28.643 -20.491 1.00 41.83 126 GLN F CA 1
ATOM 8374 C C . GLN F 1 134 ? 54.027 -29.452 -19.567 1.00 42.71 126 GLN F C 1
ATOM 8375 O O . GLN F 1 134 ? 54.900 -30.179 -20.035 1.00 46.18 126 GLN F O 1
ATOM 8381 N N . TYR F 1 135 ? 53.826 -29.323 -18.260 1.00 40.27 127 TYR F N 1
ATOM 8382 C CA . TYR F 1 135 ? 54.587 -30.120 -17.308 1.00 38.11 127 TYR F CA 1
ATOM 8383 C C . TYR F 1 135 ? 54.045 -31.547 -17.285 1.00 37.92 127 TYR F C 1
ATOM 8384 O O . TYR F 1 135 ? 54.752 -32.487 -16.921 1.00 37.20 127 TYR F O 1
ATOM 8393 N N . PHE F 1 136 ? 52.781 -31.693 -17.675 1.00 32.37 128 PHE F N 1
ATOM 8394 C CA . PHE F 1 136 ? 52.147 -33.002 -17.796 1.00 31.44 128 PHE F CA 1
ATOM 8395 C C . PHE F 1 136 ? 52.583 -33.714 -19.067 1.00 34.39 128 PHE F C 1
ATOM 8396 O O . PHE F 1 136 ? 52.951 -33.072 -20.047 1.00 35.31 128 PHE F O 1
ATOM 8404 N N . HIS F 1 137 ? 52.539 -35.044 -19.046 1.00 36.05 129 HIS F N 1
ATOM 8405 C CA . HIS F 1 137 ? 52.566 -35.815 -20.283 1.00 29.50 129 HIS F CA 1
ATOM 8406 C C . HIS F 1 137 ? 51.301 -35.452 -21.047 1.00 34.61 129 HIS F C 1
ATOM 8407 O O . HIS F 1 137 ? 50.303 -35.054 -20.437 1.00 34.14 129 HIS F O 1
ATOM 8414 N N . TYR F 1 138 ? 51.322 -35.587 -22.369 1.00 31.68 130 TYR F N 1
ATOM 8415 C CA . TYR F 1 138 ? 50.177 -35.163 -23.163 1.00 35.92 130 TYR F CA 1
ATOM 8416 C C . TYR F 1 138 ? 48.961 -36.077 -22.970 1.00 36.69 130 TYR F C 1
ATOM 8417 O O . TYR F 1 138 ? 47.842 -35.716 -23.343 1.00 33.64 130 TYR F O 1
ATOM 8426 N N . ARG F 1 139 ? 49.174 -37.248 -22.379 1.00 26.63 131 ARG F N 1
ATOM 8427 C CA . ARG F 1 139 ? 48.077 -38.186 -22.147 1.00 34.71 131 ARG F CA 1
ATOM 8428 C C . ARG F 1 139 ? 47.289 -37.862 -20.879 1.00 31.37 131 ARG F C 1
ATOM 8429 O O . ARG F 1 139 ? 47.786 -37.191 -19.971 1.00 28.12 131 ARG F O 1
ATOM 8437 N N . ASN F 1 140 ? 46.056 -38.354 -20.839 1.00 28.67 132 ASN F N 1
ATOM 8438 C CA . ASN F 1 140 ? 45.142 -38.137 -19.724 1.00 29.05 132 ASN F CA 1
ATOM 8439 C C . ASN F 1 140 ? 44.813 -39.442 -19.014 1.00 27.01 132 ASN F C 1
ATOM 8440 O O . ASN F 1 140 ? 44.798 -40.503 -19.629 1.00 31.10 132 ASN F O 1
ATOM 8445 N N . LEU F 1 141 ? 44.533 -39.351 -17.720 1.00 26.09 133 LEU F N 1
ATOM 8446 C CA . LEU F 1 141 ? 43.980 -40.471 -16.970 1.00 26.84 133 LEU F CA 1
ATOM 8447 C C . LEU F 1 141 ? 42.681 -39.986 -16.336 1.00 29.14 133 LEU F C 1
ATOM 8448 O O . LEU F 1 141 ? 42.681 -39.415 -15.243 1.00 29.69 133 LEU F O 1
ATOM 8453 N N . ASP F 1 142 ? 41.575 -40.220 -17.031 1.00 29.48 134 ASP F N 1
ATOM 8454 C CA . ASP F 1 142 ? 40.280 -39.695 -16.619 1.00 26.79 134 ASP F CA 1
ATOM 8455 C C . ASP F 1 142 ? 39.423 -40.793 -15.987 1.00 24.92 134 ASP F C 1
ATOM 8456 O O . ASP F 1 142 ? 38.952 -41.704 -16.666 1.00 22.85 134 ASP F O 1
ATOM 8461 N N . VAL F 1 143 ? 39.213 -40.689 -14.681 1.00 29.00 135 VAL F N 1
ATOM 8462 C CA . VAL F 1 143 ? 38.457 -41.694 -13.941 1.00 33.15 135 VAL F CA 1
ATOM 8463 C C . VAL F 1 143 ? 37.026 -41.808 -14.470 1.00 36.10 135 VAL F C 1
ATOM 8464 O O . VAL F 1 143 ? 36.409 -42.870 -14.387 1.00 35.09 135 VAL F O 1
ATOM 8468 N N . SER F 1 144 ? 36.514 -40.725 -15.050 1.00 33.30 136 SER F N 1
ATOM 8469 C CA . SER F 1 144 ? 35.154 -40.733 -15.581 1.00 30.16 136 SER F CA 1
ATOM 8470 C C . SER F 1 144 ? 35.015 -41.718 -16.745 1.00 22.01 136 SER F C 1
ATOM 8471 O O . SER F 1 144 ? 33.923 -42.207 -17.018 1.00 30.16 136 SER F O 1
ATOM 8474 N N . THR F 1 145 ? 36.115 -42.021 -17.425 1.00 27.68 137 THR F N 1
ATOM 8475 C CA . THR F 1 145 ? 36.089 -43.068 -18.447 1.00 26.93 137 THR F CA 1
ATOM 8476 C C . THR F 1 145 ? 35.763 -44.419 -17.808 1.00 30.45 137 THR F C 1
ATOM 8477 O O . THR F 1 145 ? 34.940 -45.171 -18.330 1.00 29.68 137 THR F O 1
ATOM 8481 N N . VAL F 1 146 ? 36.391 -44.720 -16.671 1.00 29.31 138 VAL F N 1
ATOM 8482 C CA . VAL F 1 146 ? 36.136 -45.991 -15.992 1.00 30.12 138 VAL F CA 1
ATOM 8483 C C . VAL F 1 146 ? 34.690 -46.047 -15.506 1.00 32.69 138 VAL F C 1
ATOM 8484 O O . VAL F 1 146 ? 34.062 -47.109 -15.506 1.00 36.31 138 VAL F O 1
ATOM 8488 N N . LYS F 1 147 ? 34.162 -44.896 -15.101 1.00 33.99 139 LYS F N 1
ATOM 8489 C CA . LYS F 1 147 ? 32.790 -44.813 -14.617 1.00 33.89 139 LYS F CA 1
ATOM 8490 C C . LYS F 1 147 ? 31.788 -45.129 -15.735 1.00 33.94 139 LYS F C 1
ATOM 8491 O O . LYS F 1 147 ? 30.793 -45.824 -15.506 1.00 28.63 139 LYS F O 1
ATOM 8497 N N . GLU F 1 148 ? 32.055 -44.623 -16.939 1.00 30.45 140 GLU F N 1
ATOM 8498 C CA . GLU F 1 148 ? 31.218 -44.923 -18.100 1.00 30.40 140 GLU F CA 1
ATOM 8499 C C . GLU F 1 148 ? 31.192 -46.419 -18.392 1.00 33.68 140 GLU F C 1
ATOM 8500 O O . GLU F 1 148 ? 30.163 -46.972 -18.771 1.00 33.52 140 GLU F O 1
ATOM 8506 N N . LEU F 1 149 ? 32.338 -47.068 -18.226 1.00 33.79 141 LEU F N 1
ATOM 8507 C CA . LEU F 1 149 ? 32.431 -48.501 -18.455 1.00 33.45 141 LEU F CA 1
ATOM 8508 C C . LEU F 1 149 ? 31.700 -49.269 -17.353 1.00 37.17 141 LEU F C 1
ATOM 8509 O O . LEU F 1 149 ? 30.979 -50.231 -17.624 1.00 37.70 141 LEU F O 1
ATOM 8514 N N . SER F 1 150 ? 31.876 -48.820 -16.114 1.00 38.62 142 SER F N 1
ATOM 8515 C CA . SER F 1 150 ? 31.290 -49.474 -14.952 1.00 38.85 142 SER F CA 1
ATOM 8516 C C . SER F 1 150 ? 29.763 -49.433 -14.963 1.00 41.50 142 SER F C 1
ATOM 8517 O O . SER F 1 150 ? 29.107 -50.418 -14.618 1.00 39.87 142 SER F O 1
ATOM 8520 N N . LYS F 1 151 ? 29.202 -48.290 -15.351 1.00 39.87 143 LYS F N 1
ATOM 8521 C CA . LYS F 1 151 ? 27.750 -48.133 -15.429 1.00 45.27 143 LYS F CA 1
ATOM 8522 C C . LYS F 1 151 ? 27.132 -49.169 -16.355 1.00 43.72 143 LYS F C 1
ATOM 8523 O O . LYS F 1 151 ? 26.039 -49.670 -16.098 1.00 48.75 143 LYS F O 1
ATOM 8529 N N . ARG F 1 152 ? 27.843 -49.486 -17.433 1.00 38.45 144 ARG F N 1
ATOM 8530 C CA . ARG F 1 152 ? 27.321 -50.382 -18.457 1.00 34.56 144 ARG F CA 1
ATOM 8531 C C . ARG F 1 152 ? 27.615 -51.856 -18.161 1.00 40.20 144 ARG F C 1
ATOM 8532 O O . ARG F 1 152 ? 26.781 -52.717 -18.434 1.00 46.38 144 ARG F O 1
ATOM 8540 N N . TRP F 1 153 ? 28.790 -52.142 -17.601 1.00 38.20 145 TRP F N 1
ATOM 8541 C CA . TRP F 1 153 ? 29.224 -53.528 -17.409 1.00 39.54 145 TRP F CA 1
ATOM 8542 C C . TRP F 1 153 ? 29.013 -54.025 -15.976 1.00 43.03 145 TRP F C 1
ATOM 8543 O O . TRP F 1 153 ? 28.797 -55.216 -15.760 1.00 43.81 145 TRP F O 1
ATOM 8554 N N . ARG F 1 154 ? 29.072 -53.122 -15.001 1.00 46.07 146 ARG F N 1
ATOM 8555 C CA . ARG F 1 154 ? 28.873 -53.504 -13.600 1.00 43.84 146 ARG F CA 1
ATOM 8556 C C . ARG F 1 154 ? 27.952 -52.540 -12.849 1.00 44.70 146 ARG F C 1
ATOM 8557 O O . ARG F 1 154 ? 28.378 -51.904 -11.885 1.00 46.02 146 ARG F O 1
ATOM 8565 N N . PRO F 1 155 ? 26.682 -52.440 -13.275 1.00 47.63 147 PRO F N 1
ATOM 8566 C CA . PRO F 1 155 ? 25.733 -51.478 -12.697 1.00 48.94 147 PRO F CA 1
ATOM 8567 C C . PRO F 1 155 ? 25.518 -51.645 -11.193 1.00 51.91 147 PRO F C 1
ATOM 8568 O O . PRO F 1 155 ? 25.240 -50.664 -10.502 1.00 50.51 147 PRO F O 1
ATOM 8572 N N . GLU F 1 156 ? 25.646 -52.874 -10.701 1.00 53.32 148 GLU F N 1
ATOM 8573 C CA . GLU F 1 156 ? 25.321 -53.186 -9.311 1.00 56.65 148 GLU F CA 1
ATOM 8574 C C . GLU F 1 156 ? 26.300 -52.562 -8.309 1.00 59.37 148 GLU F C 1
ATOM 8575 O O . GLU F 1 156 ? 25.926 -52.289 -7.166 1.00 61.23 148 GLU F O 1
ATOM 8581 N N . ILE F 1 157 ? 27.541 -52.324 -8.732 1.00 55.12 149 ILE F N 1
ATOM 8582 C CA . ILE F 1 157 ? 28.551 -51.785 -7.822 1.00 54.62 149 ILE F CA 1
ATOM 8583 C C . ILE F 1 157 ? 28.471 -50.265 -7.746 1.00 52.51 149 ILE F C 1
ATOM 8584 O O . ILE F 1 157 ? 29.149 -49.644 -6.928 1.00 53.67 149 ILE F O 1
ATOM 8589 N N . MET F 1 158 ? 27.637 -49.674 -8.595 1.00 50.39 150 MET F N 1
ATOM 8590 C CA . MET F 1 158 ? 27.530 -48.220 -8.690 1.00 52.43 150 MET F CA 1
ATOM 8591 C C . MET F 1 158 ? 26.988 -47.570 -7.415 1.00 59.30 150 MET F C 1
ATOM 8592 O O . MET F 1 158 ? 27.418 -46.480 -7.037 1.00 58.00 150 MET F O 1
ATOM 8597 N N . SER F 1 159 ? 26.052 -48.243 -6.753 1.00 63.35 151 SER F N 1
ATOM 8598 C CA . SER F 1 159 ? 25.443 -47.713 -5.536 1.00 70.53 151 SER F CA 1
ATOM 8599 C C . SER F 1 159 ? 26.450 -47.587 -4.395 1.00 71.05 151 SER F C 1
ATOM 8600 O O . SER F 1 159 ? 26.219 -46.857 -3.431 1.00 73.30 151 SER F O 1
ATOM 8603 N N . GLY F 1 160 ? 27.563 -48.303 -4.505 1.00 69.49 152 GLY F N 1
ATOM 8604 C CA . GLY F 1 160 ? 28.591 -48.270 -3.482 1.00 72.93 152 GLY F CA 1
ATOM 8605 C C . GLY F 1 160 ? 29.441 -47.015 -3.520 1.00 76.21 152 GLY F C 1
ATOM 8606 O O . GLY F 1 160 ? 30.212 -46.749 -2.596 1.00 78.89 152 GLY F O 1
ATOM 8607 N N . LEU F 1 161 ? 29.301 -46.239 -4.591 1.00 75.87 153 LEU F N 1
ATOM 8608 C CA . LEU F 1 161 ? 30.061 -45.002 -4.744 1.00 74.41 153 LEU F CA 1
ATOM 8609 C C . LEU F 1 161 ? 29.478 -43.879 -3.903 1.00 77.68 153 LEU F C 1
ATOM 8610 O O . LEU F 1 161 ? 28.329 -43.485 -4.096 1.00 77.36 153 LEU F O 1
ATOM 8615 N N . LYS F 1 162 ? 30.284 -43.364 -2.978 1.00 82.58 154 LYS F N 1
ATOM 8616 C CA . LYS F 1 162 ? 29.868 -42.272 -2.103 1.00 89.35 154 LYS F CA 1
ATOM 8617 C C . LYS F 1 162 ? 29.505 -41.028 -2.910 1.00 94.79 154 LYS F C 1
ATOM 8618 O O . LYS F 1 162 ? 30.378 -40.252 -3.303 1.00 88.30 154 LYS F O 1
ATOM 8620 N N . LYS F 1 163 ? 28.208 -40.851 -3.146 1.00 108.73 155 LYS F N 1
ATOM 8621 C CA . LYS F 1 163 ? 27.697 -39.714 -3.906 1.00 111.12 155 LYS F CA 1
ATOM 8622 C C . LYS F 1 163 ? 27.856 -38.409 -3.132 1.00 117.50 155 LYS F C 1
ATOM 8623 O O . LYS F 1 163 ? 27.712 -37.323 -3.697 1.00 120.61 155 LYS F O 1
ATOM 8625 N N . ASN F 1 164 ? 28.142 -38.522 -1.837 1.00 119.34 156 ASN F N 1
ATOM 8626 C CA . ASN F 1 164 ? 28.417 -37.356 -1.006 1.00 118.47 156 ASN F CA 1
ATOM 8627 C C . ASN F 1 164 ? 29.640 -36.619 -1.542 1.00 113.10 156 ASN F C 1
ATOM 8628 O O . ASN F 1 164 ? 30.767 -37.115 -1.461 1.00 110.10 156 ASN F O 1
ATOM 8630 N N . ALA F 1 165 ? 29.408 -35.437 -2.103 1.00 111.02 157 ALA F N 1
ATOM 8631 C CA . ALA F 1 165 ? 30.482 -34.660 -2.702 1.00 104.73 157 ALA F CA 1
ATOM 8632 C C . ALA F 1 165 ? 30.436 -33.203 -2.257 1.00 106.77 157 ALA F C 1
ATOM 8633 O O . ALA F 1 165 ? 29.431 -32.727 -1.724 1.00 109.65 157 ALA F O 1
ATOM 8635 N N . SER F 1 166 ? 31.544 -32.505 -2.474 1.00 102.90 158 SER F N 1
ATOM 8636 C CA . SER F 1 166 ? 31.618 -31.072 -2.242 1.00 96.78 158 SER F CA 1
ATOM 8637 C C . SER F 1 166 ? 31.706 -30.361 -3.590 1.00 94.06 158 SER F C 1
ATOM 8638 O O . SER F 1 166 ? 31.267 -30.892 -4.611 1.00 95.59 158 SER F O 1
ATOM 8641 N N . HIS F 1 167 ? 32.281 -29.165 -3.594 1.00 91.85 159 HIS F N 1
ATOM 8642 C CA . HIS F 1 167 ? 32.484 -28.430 -4.834 1.00 86.20 159 HIS F CA 1
ATOM 8643 C C . HIS F 1 167 ? 33.893 -27.844 -4.883 1.00 77.81 159 HIS F C 1
ATOM 8644 O O . HIS F 1 167 ? 34.295 -27.250 -5.883 1.00 75.11 159 HIS F O 1
ATOM 8646 N N . LEU F 1 168 ? 34.639 -28.018 -3.795 1.00 72.28 160 LEU F N 1
ATOM 8647 C CA . LEU F 1 168 ? 36.001 -27.496 -3.700 1.00 63.00 160 LEU F CA 1
ATOM 8648 C C . LEU F 1 168 ? 36.982 -28.376 -4.469 1.00 54.55 160 LEU F C 1
ATOM 8649 O O . LEU F 1 168 ? 36.805 -29.590 -4.553 1.00 56.43 160 LEU F O 1
ATOM 8654 N N . ALA F 1 169 ? 38.018 -27.755 -5.024 1.00 48.34 161 ALA F N 1
ATOM 8655 C CA . ALA F 1 169 ? 38.942 -28.450 -5.916 1.00 48.05 161 ALA F CA 1
ATOM 8656 C C . ALA F 1 169 ? 39.667 -29.611 -5.233 1.00 46.82 161 ALA F C 1
ATOM 8657 O O . ALA F 1 169 ? 39.721 -30.716 -5.776 1.00 39.47 161 ALA F O 1
ATOM 8659 N N . MET F 1 170 ? 40.224 -29.358 -4.050 1.00 46.14 162 MET F N 1
ATOM 8660 C CA . MET F 1 170 ? 41.000 -30.372 -3.336 1.00 43.49 162 MET F CA 1
ATOM 8661 C C . MET F 1 170 ? 40.152 -31.604 -3.020 1.00 45.80 162 MET F C 1
ATOM 8662 O O . MET F 1 170 ? 40.619 -32.737 -3.146 1.00 43.28 162 MET F O 1
ATOM 8667 N N . ASP F 1 171 ? 38.906 -31.373 -2.614 1.00 48.15 163 ASP F N 1
ATOM 8668 C CA . ASP F 1 171 ? 37.984 -32.457 -2.283 1.00 48.66 163 ASP F CA 1
ATOM 8669 C C . ASP F 1 171 ? 37.601 -33.262 -3.515 1.00 46.24 163 ASP F C 1
ATOM 8670 O O . ASP F 1 171 ? 37.366 -34.467 -3.429 1.00 43.09 163 ASP F O 1
ATOM 8675 N N . ASP F 1 172 ? 37.534 -32.584 -4.657 1.00 42.32 164 ASP F N 1
ATOM 8676 C CA . ASP F 1 172 ? 37.210 -33.232 -5.921 1.00 40.83 164 ASP F CA 1
ATOM 8677 C C . ASP F 1 172 ? 38.288 -34.253 -6.284 1.00 39.81 164 ASP F C 1
ATOM 8678 O O . ASP F 1 172 ? 37.987 -35.368 -6.715 1.00 38.36 164 ASP F O 1
ATOM 8683 N N . ILE F 1 173 ? 39.545 -33.863 -6.103 1.00 37.39 165 ILE F N 1
ATOM 8684 C CA . ILE F 1 173 ? 40.670 -34.758 -6.348 1.00 35.15 165 ILE F CA 1
ATOM 8685 C C . ILE F 1 173 ? 40.609 -35.973 -5.426 1.00 41.87 165 ILE F C 1
ATOM 8686 O O . ILE F 1 173 ? 40.761 -37.108 -5.879 1.00 41.50 165 ILE F O 1
ATOM 8691 N N . ARG F 1 174 ? 40.409 -35.730 -4.132 1.00 35.32 166 ARG F N 1
ATOM 8692 C CA . ARG F 1 174 ? 40.342 -36.819 -3.159 1.00 43.47 166 ARG F CA 1
ATOM 8693 C C . ARG F 1 174 ? 39.200 -37.771 -3.508 1.00 42.10 166 ARG F C 1
ATOM 8694 O O . ARG F 1 174 ? 39.344 -38.987 -3.387 1.00 43.33 166 ARG F O 1
ATOM 8702 N N . ASP F 1 175 ? 38.076 -37.216 -3.954 1.00 39.43 167 ASP F N 1
ATOM 8703 C CA . ASP F 1 175 ? 36.943 -38.033 -4.386 1.00 40.14 167 ASP F CA 1
ATOM 8704 C C . ASP F 1 175 ? 37.303 -38.906 -5.589 1.00 38.19 167 ASP F C 1
ATOM 8705 O O . ASP F 1 175 ? 36.970 -40.090 -5.618 1.00 39.03 167 ASP F O 1
ATOM 8710 N N . SER F 1 176 ? 37.990 -38.330 -6.574 1.00 33.54 168 SER F N 1
ATOM 8711 C CA . SER F 1 176 ? 38.314 -39.077 -7.790 1.00 32.52 168 SER F CA 1
ATOM 8712 C C . SER F 1 176 ? 39.359 -40.171 -7.511 1.00 33.61 168 SER F C 1
ATOM 8713 O O . SER F 1 176 ? 39.322 -41.244 -8.117 1.00 35.01 168 SER F O 1
ATOM 8716 N N . ILE F 1 177 ? 40.266 -39.906 -6.576 1.00 32.14 169 ILE F N 1
ATOM 8717 C CA . ILE F 1 177 ? 41.233 -40.906 -6.129 1.00 31.18 169 ILE F CA 1
ATOM 8718 C C . ILE F 1 177 ? 40.519 -42.043 -5.397 1.00 39.16 169 ILE F C 1
ATOM 8719 O O . ILE F 1 177 ? 40.786 -43.215 -5.654 1.00 34.43 169 ILE F O 1
ATOM 8724 N N . SER F 1 178 ? 39.611 -41.694 -4.485 1.00 42.66 170 SER F N 1
ATOM 8725 C CA . SER F 1 178 ? 38.820 -42.696 -3.769 1.00 45.80 170 SER F CA 1
ATOM 8726 C C . SER F 1 178 ? 37.959 -43.513 -4.729 1.00 45.87 170 SER F C 1
ATOM 8727 O O . SER F 1 178 ? 37.789 -44.720 -4.551 1.00 47.90 170 SER F O 1
ATOM 8730 N N . GLU F 1 179 ? 37.414 -42.845 -5.741 1.00 39.05 171 GLU F N 1
ATOM 8731 C CA . GLU F 1 179 ? 36.573 -43.506 -6.730 1.00 41.93 171 GLU F CA 1
ATOM 8732 C C . GLU F 1 179 ? 37.369 -44.553 -7.510 1.00 37.90 171 GLU F C 1
ATOM 8733 O O . GLU F 1 179 ? 36.884 -45.660 -7.745 1.00 40.25 171 GLU F O 1
ATOM 8739 N N . LEU F 1 180 ? 38.595 -44.204 -7.894 1.00 33.80 172 LEU F N 1
ATOM 8740 C CA . LEU F 1 180 ? 39.453 -45.128 -8.630 1.00 35.00 172 LEU F CA 1
ATOM 8741 C C . LEU F 1 180 ? 39.863 -46.301 -7.746 1.00 39.59 172 LEU F C 1
ATOM 8742 O O . LEU F 1 180 ? 39.972 -47.432 -8.222 1.00 43.19 172 LEU F O 1
ATOM 8747 N N . LYS F 1 181 ? 40.088 -46.033 -6.461 1.00 39.32 173 LYS F N 1
ATOM 8748 C CA . LYS F 1 181 ? 40.394 -47.094 -5.505 1.00 42.47 173 LYS F CA 1
ATOM 8749 C C . LYS F 1 181 ? 39.215 -48.057 -5.397 1.00 42.81 173 LYS F C 1
ATOM 8750 O O . LYS F 1 181 ? 39.400 -49.257 -5.211 1.00 48.04 173 LYS F O 1
ATOM 8756 N N . TYR F 1 182 ? 38.005 -47.523 -5.521 1.00 42.63 174 TYR F N 1
ATOM 8757 C CA . TYR F 1 182 ? 36.797 -48.345 -5.490 1.00 42.04 174 TYR F CA 1
ATOM 8758 C C . TYR F 1 182 ? 36.725 -49.229 -6.734 1.00 43.19 174 TYR F C 1
ATOM 8759 O O . TYR F 1 182 ? 36.381 -50.408 -6.645 1.00 46.84 174 TYR F O 1
ATOM 8768 N N . TYR F 1 183 ? 37.058 -48.662 -7.892 1.00 39.04 175 TYR F N 1
ATOM 8769 C CA . TYR F 1 183 ? 37.088 -49.441 -9.129 1.00 41.12 175 TYR F CA 1
ATOM 8770 C C . TYR F 1 183 ? 38.207 -50.481 -9.092 1.00 41.48 175 TYR F C 1
ATOM 8771 O O . TYR F 1 183 ? 38.045 -51.586 -9.597 1.00 42.92 175 TYR F O 1
ATOM 8780 N N . ARG F 1 184 ? 39.337 -50.127 -8.490 1.00 39.49 176 ARG F N 1
ATOM 8781 C CA . ARG F 1 184 ? 40.452 -51.060 -8.391 1.00 43.60 176 ARG F CA 1
ATOM 8782 C C . ARG F 1 184 ? 40.047 -52.276 -7.563 1.00 50.44 176 ARG F C 1
ATOM 8783 O O . ARG F 1 184 ? 40.459 -53.401 -7.847 1.00 56.52 176 ARG F O 1
ATOM 8791 N N . GLU F 1 185 ? 39.216 -52.046 -6.552 1.00 49.37 177 GLU F N 1
ATOM 8792 C CA . GLU F 1 185 ? 38.811 -53.111 -5.644 1.00 51.31 177 GLU F CA 1
ATOM 8793 C C . GLU F 1 185 ? 37.739 -54.022 -6.246 1.00 49.11 177 GLU F C 1
ATOM 8794 O O . GLU F 1 185 ? 37.765 -55.228 -6.028 1.00 53.05 177 GLU F O 1
ATOM 8796 N N . TYR F 1 186 ? 36.806 -53.454 -7.004 1.00 45.52 178 TYR F N 1
ATOM 8797 C CA . TYR F 1 186 ? 35.642 -54.217 -7.453 1.00 46.81 178 TYR F CA 1
ATOM 8798 C C . TYR F 1 186 ? 35.523 -54.408 -8.968 1.00 47.05 178 TYR F C 1
ATOM 8799 O O . TYR F 1 186 ? 34.711 -55.214 -9.422 1.00 47.48 178 TYR F O 1
ATOM 8808 N N . PHE F 1 187 ? 36.323 -53.684 -9.749 1.00 46.09 179 PHE F N 1
ATOM 8809 C CA . PHE F 1 187 ? 36.140 -53.668 -11.204 1.00 44.64 179 PHE F CA 1
ATOM 8810 C C . PHE F 1 187 ? 37.368 -54.179 -11.975 1.00 46.64 179 PHE F C 1
ATOM 8811 O O . PHE F 1 187 ? 37.232 -54.724 -13.072 1.00 46.87 179 PHE F O 1
ATOM 8819 N N . PHE F 1 188 ? 38.562 -54.009 -11.409 1.00 43.80 180 PHE F N 1
ATOM 8820 C CA . PHE F 1 188 ? 39.793 -54.395 -12.104 1.00 43.20 180 PHE F CA 1
ATOM 8821 C C . PHE F 1 188 ? 40.388 -55.712 -11.603 1.00 49.26 180 PHE F C 1
ATOM 8822 O O . PHE F 1 188 ? 40.398 -55.989 -10.401 1.00 52.48 180 PHE F O 1
ATOM 8830 N N . ILE F 1 189 ? 40.906 -56.511 -12.534 1.00 49.49 181 ILE F N 1
ATOM 8831 C CA . ILE F 1 189 ? 41.659 -57.713 -12.188 1.00 49.07 181 ILE F CA 1
ATOM 8832 C C . ILE F 1 189 ? 43.107 -57.339 -11.892 1.00 51.54 181 ILE F C 1
ATOM 8833 O O . ILE F 1 189 ? 43.869 -56.997 -12.798 1.00 49.15 181 ILE F O 1
ATOM 8838 N N . MET F 1 190 ? 43.486 -57.416 -10.620 1.00 53.84 182 MET F N 1
ATOM 8839 C CA . MET F 1 190 ? 44.819 -57.011 -10.192 1.00 58.79 182 MET F CA 1
ATOM 8840 C C . MET F 1 190 ? 45.771 -58.195 -10.059 1.00 70.38 182 MET F C 1
ATOM 8841 O O . MET F 1 190 ? 46.912 -58.032 -9.630 1.00 75.69 182 MET F O 1
ATOM 8846 N N . ASN F 1 191 ? 45.302 -59.381 -10.433 1.00 79.72 183 ASN F N 1
ATOM 8847 C CA . ASN F 1 191 ? 46.104 -60.596 -10.318 1.00 89.05 183 ASN F CA 1
ATOM 8848 C C . ASN F 1 191 ? 47.289 -60.578 -11.282 1.00 94.77 183 ASN F C 1
ATOM 8849 O O . ASN F 1 191 ? 47.688 -61.615 -11.814 1.00 101.89 183 ASN F O 1
#

Foldseek 3Di:
DDDADQQFKAKEKFWDWLDQPLVDIATFWIWIWIGGNVLHTDDTADIDGAADDVVSNVPRDDVSVVQCVVQVSVVRNPPDPHHLVNVLVRRVVVSVVRHAFQRHAHEAAPVVSVLSNCVVRPVVSSRRHNPHHDHLVVVVVVCVPPPVPQVVVQDDGDGTSVRRVSRSVSVVSCVVPPDDPD/DADLQFKAKEKDWDWLDQPLVDIATFWIWIFIDGNVLHTDDTADIDGAADDVVSNVPRDPVSVVVCVVVCSVVRNPVDPHHLVNVLVRRVVVSVVRHAFQRHAHEAAPVVSVLSNCCVRPVVSSRRYNPHHDHLVVVVVVCCPPPVPLVVVAHRTRVRRVRRSVSVVSCVVPPDDPD/DDDDDQQFKAKEKFFDWLDQPLVDIATFWIWIWIGGNVLHTDDTADIDGAADDVVSNVPRDDVSVVLCVVVVSNVRNNPDPHHLVNVLVRRVVVSVVRHAFLRYAHEAAPVVSVLSNCVVRPVVSSRRYNPHHHHLVVVVVVCCPPPVPLVVVQDDDRPGTSVRRVSRSVSVVSCVVPPDDPDD/DDDDDQQFKAKEKDWDWLDQPLVDTATFWMWIWIDGNVLHTDDTADIAGAADDVVRNVPRDPVSNVLCVVLCSVVRNPVDPHHLVRVLVRRVVVSVVRHAFLRYAHEAAPCVSVLSNCVVRPVVSSRSHNPHHDHLVVVVVVCCPPPVPCVVVQDDDADSHIRSRRVSSSVSVVSCVVPPDDPD/DDDDDLQFKAKEKDFDWLDQPLVDIATFWIWIWIDGNVLHTDDTADIDGAADDVVRNVPRDPVSCVVCVVVVSVVRNNPDPHHLVNVLVRRVVVSVVRHAFLRHAHEAAPVVSVLSNCVVRPVVSSRSHNPHHHHLVVVVVVCCPPPVPLVVVADDGGSVRRVSRSVSVVSCVVPPDDDD/DAAQQFKAKEKFWDWLDQDLVDIATQWIWIFIGGNVLHTPDTADIDGAADDVVNNVVRDDVSCVQCVVVCSVVRRPVDPHHLVNVLVRRVVVSVVRHAFQRYAHEAAPVVSVLSNCVVRPVVSSRSYNPHHHHLVVVVVVCCVPPVPLVVVQDPDAGRGTRRRRVSRSVSVVSCVVPPDDPD

Sequence (1089 aa):
HMSSTLNTRLIWIDLEMTGLDTDNDQIIEIATIITDDHLNVLAEGPVLAIHQPDRILNAMDEWNTRQHGQSGLIERVRRSKLTARDAELQTLEFLKKWVNPKVSPMCGNSICQDRRFLHRLMPELEQYFHYRNLDVSTVKELSKRWRPEIMSGLKASHLAMDDIRDSISELKYYREYFFIMNSSTLNTRLIWIDLEMTGLDTDNDQIIEIATIITDDHLNVLAEGPVLAIHQPDRILNAMDEWNTRQHGQSGLIERVRRSKLTARDAELQTLEFLKKWVNPKVSPMCGNSICQDRRFLHRLMPELEQYFHYRNLDVSTVKELSKRWRPEIMSGLHLAMDDIRDSISELKYYREYFFIMNHMSSSTLNTRLIWIDLEMTGLDTDNDQIIEIATIITDDHLNVLAEGPVLAIHQPDRRILNAMDEWNTRQHGQSGLIERVRRSKLTARDAELQTLEFLKKWVNPKVSPMCGNSICQDRRFLHRLMPELEQYFHYRNLDVSTVKELSKRWRPEIMSGLKKNSHLAMDDIRDSISELKYYREYFFIMNTHMSSSTLNTRLIWIDLEMTGLDTDNDQIIEIATIITDDHLNVLAEGPVLAIHQPDRILNAMDEWNTRQHGQSGLIERVRRSKLTARDAELQTLEFLKKWVNPKVSPMCGNSICQQDRRFLHRLMPELEQYFHYRNLDVSTVKELSKRWRPEIMSGLKKNASHLAMDDIRDSISELKYYREYFFIMNHMSSTLNTRLIWIDLEMTGLDTDNDQIIEIATIITDDHLNVLAEGPVLAIIHQPDRILNAMDEWNTRQHGQSGLIERVRRSKLTARDAELQTLEFLKKWVNPKVSPMCGNSICQDRRFLHRLMPELEQYFHYRNLDVSTVKELSKRWRPEIMSGLKHLAMDDIRDSISSELKYYREYFFIMNSSTLNTRLIWIDLEMTGLDTDNDQIIEIATIITDDHLNVLAEGPVLAIHQPDRILNAMDEWNTRQHGQSGLIERVRRSKLTARDAELQTLEFLKKWVNPKVSPMCGNSICQDRRFLHRLMPELEQYFHYRNLDVSTVKELSKRWRPEIMSGLKKNASHLAMDDIRDSISELKYYREYFFIMN

Organism: Acinetobacter baumannii (NCBI:txid470)

B-factor: mean 42.09, std 15.4, range [15.71, 120.61]

CATH classification: 3.30.420.10

Secondary structure (DSSP, 8-state):
-PPP-TTSEEEEEEEEESSS-TTT--EEEEEEEEEETT--EEEE---EEPP--HHHHHT--HHHHHHHHHTTHHHHHHH----HHHHHHHHHHHHHHH--TT-SPEEESSHHHHHHHHHHH-HHHHTTS-S-EEEHHHHHHHHHHH-GGGGGG-----SHHHHHHHHHHHHHHHHHHTB---/---TTSEEEEEEEEESSS-TTT--EEEEEEEEEETT--EEEE---EEPP--HHHHTTS-HHHHHHHHHTTHHHHHHH----HHHHHHHHHHHHTTT--TT-S-EEESSHHHHHHHHHHH-HHHHTTS-S-EEEHHHHHHHHHHH-GGGGGG---HHHHHHHHHHHHHHHHHHTB---/-PPP-TTSEEEEEEEEESSS-TTT--EEEEEEEEEETT--EEEE---EEPP--HHHHHHS-HHHHHHHHHTSHHHHHHH----HHHHHHHHHHHHTTT--TT-S-EEESSHHHHHHHHHHH-HHHHTTS-S-EEEHHHHHHHHHHH-GGGGGGSPP---SHHHHHHHHHHHHHHHHHHTB----/-PPP-TTSEEEEEEEEES-S-TTT--EEEEEEEEEETT--EEEE---EEPP--HHHHHTS-HHHHHHHHHTTHHHHHHH----HHHHHHHHHHHHHTT--TT-SPEEESSHHHHHHHHHHH-HHHHTTS-S-EEEHHHHHHHHHHH-GGGGGGS-SSPPSSHHHHHHHHHHHHHHHHHHTB---/-PPP-TTSEEEEEEEEESSS-TTT--EEEEEEEEEETT--EEEE---EE----HHHHHTS-HHHHHHHHHTTHHHHHHH----HHHHHHHHHHHHHTT--TT-SPEEESSHHHHHHHHHHH-HHHHHHS-S-EEEHHHHHHHHHHH-GGGGGG----HHHHHHHHHHHHHHHHHHTB---/---TTSEEEEEEEEESSS-TTT--EEEEEEEEEETT--EEEE---EEPP--HHHHTTS-HHHHHHHHHHTHHHHHHH----HHHHHHHHHHHHTTTS-TT-SPEEESSHHHHHHHHHHH-HHHHTTS-S-EEEHHHHHHHHHHH-GGGGGGS-----SSHHHHHHHHHHHHHHHHHHTB---

Radius of gyration: 35.98 Å; Cα contacts (8 Å, |Δi|>4): 2001; chains: 6; bounding box: 105×73×71 Å

Solvent-accessible surface area: 46796 Å² total; per-residue (Å²): 130,99,104,27,70,74,93,58,36,2,1,0,1,10,6,25,22,6,11,102,45,15,76,66,31,43,2,0,0,0,0,1,1,0,0,18,26,65,1,86,70,60,18,81,9,37,68,16,10,2,80,15,66,77,104,35,8,60,42,6,45,86,56,7,50,8,12,1,17,115,37,30,0,23,92,58,0,98,164,21,94,47,77,26,113,52,0,5,81,75,1,5,107,26,0,121,142,73,0,48,80,109,42,0,3,0,0,2,40,36,0,8,48,5,10,28,0,0,58,85,43,0,67,81,0,11,103,18,2,45,150,75,18,0,10,0,4,0,0,55,10,2,0,91,56,18,25,81,106,12,37,108,43,48,153,131,52,43,45,0,14,38,50,1,105,73,0,7,68,21,0,78,43,0,61,120,93,0,4,60,75,121,165,28,70,75,92,55,37,2,0,0,2,18,6,6,22,7,11,154,60,14,76,102,33,44,2,0,7,0,0,0,0,0,0,22,26,99,0,83,74,62,19,83,7,36,62,19,11,2,78,16,50,76,141,39,5,88,25,7,54,56,70,12,36,106,4,2,36,90,32,27,2,23,85,72,0,96,169,19,92,45,75,28,115,53,0,5,83,71,1,4,104,31,0,120,143,76,0,52,76,109,40,0,2,0,0,3,46,55,0,10,50,6,12,29,0,0,60,80,46,0,69,80,0,12,103,17,5,45,76,17,15,0,13,0,13,1,0,72,6,2,0,80,48,16,25,83,103,14,38,113,48,96,86,97,1,22,66,40,3,105,96,3,4,66,25,0,74,45,0,59,118,95,0,4,58,78,108,179,104,104,26,74,75,49,48,36,1,0,0,1,11,4,27,28,7,15,176,64,21,78,101,32,49,3,1,1,0,0,0,1,0,0,13,24,34,1,85,71,58,22,81,10,34,65,13,11,1,77,18,59,82,179,38,6,113,86,18,88,88,152,12,60,53,29,0,41,97,30,28,0,16,68,81,0,118,93,21,94,53,76,30,112,57,0,5,85,74,1,5,108,28,0,123,142,71,0,52,54,74,31,0,3,0,0,2,38,58,0,9,40,5,12,32,4,0,64,80,44,0,68,82,0,13,98,20,4,16,92,46,17,0,11,0,10,0,0,71,4,1,0,83,44,15,25,83,108,15,37,110,46,42,105,108,95,66,83,41,0,14,38,48,2,107,65,0,8,72,22,0,74,47,0,61,120,106,0,3,57,65,80,124,126,174,99,27,71,74,92,52,36,1,0,0,1,12,5,9,24,6,12,125,59,12,79,99,32,43,2,0,1,0,0,0,1,0,0,17,23,61,1,85,72,61,20,80,9,36,62,18,10,1,77,17,56,80,182,32,8,111,81,20,47,74,48,19,62,53,17,12,36,117,32,27,0,17,102,59,0,120,167,21,95,45,75,30,111,55,0,5,84,73,0,4,114,27,0,123,142,70,0,50,77,116,39,0,3,0,0,2,38,45,1,9,53,6,12,26,0,0,60,82,45,0,69,80,0,12,100,18,4,42,154,63,17,0,10,0,9,0,0,68,5,1,0,47,46,16,21,85,91,15,38,108,51,34,88,102,92,52,18,29,45,0,17,65,21,2,105,59,0,7,68,20,0,78,45,0,61,125,108,0,3,60,71,122,183,101,105,24,72,70,54,60,37,1,0,0,1,11,3,27,14,6,11,145,62,20,80,98,32,45,3,0,0,0,0,1,1,0,0,19,23,37,1,84,74,58,20,80,9,32,65,14,11,2,76,17,48,90,177,42,9,131,83,18,82,113,184,19,64,154,91,4,37,103,46,30,2,23,60,51,0,132,182,20,96,50,78,30,113,57,0,5,83,72,1,5,103,28,0,123,143,72,0,47,68,62,30,0,2,0,0,1,38,54,0,10,61,1,13,31,0,0,66,78,45,0,60,78,0,20,105,19,4,15,59,90,21,0,12,0,15,0,0,80,6,2,0,77,49,17,24,84,111,14,36,108,47,44,148,114,50,0,12,49,51,1,106,86,0,8,67,21,0,74,48,0,63,123,102,0,3,56,73,125,168,23,75,75,90,60,36,2,0,0,1,11,3,28,32,7,10,63,60,20,79,99,33,48,2,2,2,0,0,0,0,0,0,18,26,95,1,83,76,59,19,80,8,34,66,16,12,2,78,18,51,83,180,36,6,117,84,21,48,56,16,5,59,52,27,10,44,99,32,27,3,14,55,55,1,124,186,20,93,50,74,30,115,54,0,4,82,72,1,6,109,30,0,122,139,76,0,49,79,112,40,0,2,0,0,1,38,70,0,8,37,5,13,30,2,0,64,80,42,0,71,82,0,11,105,18,4,39,154,86,18,0,11,0,18,1,0,85,5,2,0,76,46,16,25,81,111,15,38,109,45,34,91,98,91,82,68,30,44,0,15,44,52,0,103,60,0,5,69,24,0,78,45,0,60,68,118,0,4,54,79,112

Nearest PDB structures (foldseek):
  5cy4-assembly1_A  TM=1.006E+00  e=7.223E-38  Acinetobacter baumannii
  5cy4-assembly2_C  TM=9.992E-01  e=6.034E-36  Acinetobacter baumannii
  5cy4-assembly3_F  TM=1.002E+00  e=4.199E-35  Acinetobacter baumannii
  5cy4-assembly3_E  TM=1.002E+00  e=6.041E-35  Acinetobacter baumannii
  5cy4-assembly1_B  TM=1.002E+00  e=5.351E-35  Acinetobacter baumannii

InterPro domains:
  IPR012337 Ribonuclease H-like superfamily [SSF53098] (7-181)
  IPR013520 Ribonuclease H-like domain [PF00929] (10-170)
  IPR013520 Ribonuclease H-like domain [SM00479] (8-181)
  IPR022894 Oligoribonuclease [MF_00045] (4-182)
  IPR022894 Oligoribonuclease [NF003765] (6-184)
  IPR022894 Oligoribonuclease [PTHR11046] (56-179)
  IPR022894 Oligoribonuclease [cd06135] (9-180)
  IPR036397 Ribonuclease H superfamily [G3DSA:3.30.420.10] (1-188)